Protein AF-A0A836C7B8-F1 (afdb_monomer)

Structure (mmCIF, N/CA/C/O backbone):
data_AF-A0A836C7B8-F1
#
_entry.id   AF-A0A836C7B8-F1
#
loop_
_atom_site.group_PDB
_atom_site.id
_atom_site.type_symbol
_atom_site.label_atom_id
_atom_site.label_alt_id
_atom_site.label_comp_id
_atom_site.label_asym_id
_atom_site.label_entity_id
_atom_site.label_seq_id
_atom_site.pdbx_PDB_ins_code
_atom_site.Cartn_x
_atom_site.Cartn_y
_atom_site.Cartn_z
_atom_site.occupancy
_atom_site.B_iso_or_equiv
_atom_site.auth_seq_id
_atom_site.auth_comp_id
_atom_site.auth_asym_id
_atom_site.auth_atom_id
_atom_site.pdbx_PDB_model_num
ATOM 1 N N . MET A 1 1 ? 0.426 51.098 6.880 1.00 50.34 1 MET A N 1
ATOM 2 C CA . MET A 1 1 ? -0.071 49.926 7.647 1.00 50.34 1 MET A CA 1
ATOM 3 C C . MET A 1 1 ? -0.647 48.808 6.769 1.00 50.34 1 MET A C 1
ATOM 5 O O . MET A 1 1 ? -0.331 47.660 7.043 1.00 50.34 1 MET A O 1
ATOM 9 N N . ARG A 1 2 ? -1.383 49.088 5.678 1.00 49.16 2 ARG A N 1
ATOM 10 C CA . ARG A 1 2 ? -1.970 48.046 4.796 1.00 49.16 2 ARG A CA 1
ATOM 11 C C . ARG A 1 2 ? -0.963 47.113 4.087 1.00 49.16 2 ARG A C 1
ATOM 13 O O . ARG A 1 2 ? -1.259 45.942 3.887 1.00 49.16 2 ARG A O 1
ATOM 20 N N . SER A 1 3 ? 0.251 47.582 3.779 1.00 45.56 3 SER A N 1
ATOM 21 C CA . SER A 1 3 ? 1.282 46.761 3.108 1.00 45.56 3 SER A CA 1
ATOM 22 C C . SER A 1 3 ? 1.855 45.635 3.992 1.00 45.56 3 SER A C 1
ATOM 24 O O . SER A 1 3 ? 2.163 44.560 3.485 1.00 45.56 3 SER A O 1
ATOM 26 N N . ARG A 1 4 ? 1.928 45.824 5.320 1.00 55.38 4 ARG A N 1
ATOM 27 C CA . ARG A 1 4 ? 2.443 44.792 6.242 1.00 55.38 4 ARG A CA 1
ATOM 28 C C . ARG A 1 4 ? 1.447 43.650 6.474 1.00 55.38 4 ARG A C 1
ATOM 30 O O . ARG A 1 4 ? 1.864 42.525 6.716 1.00 55.38 4 ARG A O 1
ATOM 37 N N . GLN A 1 5 ? 0.148 43.923 6.345 1.00 62.19 5 GLN A N 1
ATOM 38 C CA . GLN A 1 5 ? -0.906 42.913 6.494 1.00 62.19 5 GLN A CA 1
ATOM 39 C C . GLN A 1 5 ? -0.988 41.975 5.279 1.00 62.19 5 GLN A C 1
ATOM 41 O O . GLN A 1 5 ? -1.227 40.784 5.447 1.00 62.19 5 GLN A O 1
ATOM 46 N N . CYS A 1 6 ? -0.701 42.473 4.071 1.00 64.88 6 CYS A N 1
ATOM 47 C CA . CYS A 1 6 ? -0.690 41.639 2.862 1.00 64.88 6 CYS A CA 1
ATOM 48 C C . CYS A 1 6 ? 0.510 40.676 2.830 1.00 64.88 6 CYS A C 1
ATOM 50 O O . CYS A 1 6 ? 0.367 39.524 2.431 1.00 64.88 6 CYS A O 1
ATOM 52 N N . LEU A 1 7 ? 1.679 41.123 3.306 1.00 70.44 7 LEU A N 1
ATOM 53 C CA . LEU A 1 7 ? 2.882 40.287 3.393 1.00 70.44 7 LEU A CA 1
ATOM 54 C C . LEU A 1 7 ? 2.733 39.150 4.412 1.00 70.44 7 LEU A C 1
ATOM 56 O O . LEU A 1 7 ? 3.151 38.033 4.128 1.00 70.44 7 LEU A O 1
ATOM 60 N N . ALA A 1 8 ? 2.092 39.401 5.558 1.00 77.38 8 ALA A N 1
ATOM 61 C CA . ALA A 1 8 ? 1.846 38.366 6.563 1.00 77.38 8 ALA A CA 1
ATOM 62 C C . ALA A 1 8 ? 0.868 37.287 6.065 1.00 77.38 8 ALA A C 1
ATOM 64 O O . ALA A 1 8 ? 1.120 36.099 6.251 1.00 77.38 8 ALA A O 1
ATOM 65 N N . ALA A 1 9 ? -0.207 37.682 5.373 1.00 78.44 9 ALA A N 1
ATOM 66 C CA . ALA A 1 9 ? -1.181 36.740 4.822 1.00 78.44 9 ALA A CA 1
ATOM 67 C C . ALA A 1 9 ? -0.577 35.843 3.725 1.00 78.44 9 ALA A C 1
ATOM 69 O O . ALA A 1 9 ? -0.815 34.636 3.716 1.00 78.44 9 ALA A O 1
ATOM 70 N N . ALA A 1 10 ? 0.257 36.408 2.844 1.00 82.75 10 ALA A N 1
ATOM 71 C CA . ALA A 1 10 ? 0.957 35.640 1.815 1.00 82.75 10 ALA A CA 1
ATOM 72 C C . ALA A 1 10 ? 1.964 34.643 2.417 1.00 82.75 10 ALA A C 1
ATOM 74 O O . ALA A 1 10 ? 2.082 33.516 1.940 1.00 82.75 10 ALA A O 1
ATOM 75 N N . TRP A 1 11 ? 2.651 35.029 3.497 1.00 86.62 11 TRP A N 1
ATOM 76 C CA . TRP A 1 11 ? 3.598 34.152 4.187 1.00 86.62 11 TRP A CA 1
ATOM 77 C C . TRP A 1 11 ? 2.895 32.974 4.871 1.00 86.62 11 TRP A C 1
ATOM 79 O O . TRP A 1 11 ? 3.320 31.833 4.714 1.00 86.62 11 TRP A O 1
ATOM 89 N N . VAL A 1 12 ? 1.776 33.226 5.559 1.00 88.31 12 VAL A N 1
ATOM 90 C CA . VAL A 1 12 ? 0.971 32.175 6.204 1.00 88.31 12 VAL A CA 1
ATOM 91 C C . VAL A 1 12 ? 0.393 31.209 5.168 1.00 88.31 12 VAL A C 1
ATOM 93 O O . VAL A 1 12 ? 0.469 30.001 5.369 1.00 88.31 12 VAL A O 1
ATOM 96 N N . ALA A 1 13 ? -0.109 31.711 4.035 1.00 86.12 13 ALA A N 1
ATOM 97 C CA . ALA A 1 13 ? -0.628 30.867 2.959 1.00 86.12 13 ALA A CA 1
ATOM 98 C C . ALA A 1 13 ? 0.461 29.980 2.325 1.00 86.12 13 ALA A C 1
ATOM 100 O O . ALA A 1 13 ? 0.221 28.796 2.095 1.00 86.12 13 ALA A O 1
ATOM 101 N N . CYS A 1 14 ? 1.670 30.511 2.100 1.00 87.19 14 CYS A N 1
ATOM 102 C CA . CYS A 1 14 ? 2.802 29.719 1.604 1.00 87.19 14 CYS A CA 1
ATOM 103 C C . CYS A 1 14 ? 3.253 28.646 2.602 1.00 87.19 14 CYS A C 1
ATOM 105 O O . CYS A 1 14 ? 3.529 27.520 2.193 1.00 87.19 14 CYS A O 1
ATOM 107 N N . VAL A 1 15 ? 3.308 28.962 3.900 1.00 87.06 15 VAL A N 1
ATOM 108 C CA . VAL A 1 15 ? 3.683 27.986 4.936 1.00 87.06 15 VAL A CA 1
ATOM 109 C C . VAL A 1 15 ? 2.622 26.893 5.066 1.00 87.06 15 VAL A C 1
ATOM 111 O O . VAL A 1 15 ? 2.978 25.721 5.113 1.00 87.06 15 VAL A O 1
ATOM 114 N N . LEU A 1 16 ? 1.331 27.237 5.037 1.00 83.25 16 LEU A N 1
ATOM 115 C CA . LEU A 1 16 ? 0.245 26.251 5.049 1.00 83.25 16 LEU A CA 1
ATOM 116 C C . LEU A 1 16 ? 0.257 25.354 3.807 1.00 83.25 16 LEU A C 1
ATOM 118 O O . LEU A 1 16 ? 0.100 24.144 3.938 1.00 83.25 16 LEU A O 1
ATOM 122 N N . ALA A 1 17 ? 0.494 25.914 2.618 1.00 79.06 17 ALA A N 1
ATOM 123 C CA . ALA A 1 17 ? 0.601 25.131 1.388 1.00 79.06 17 ALA A CA 1
ATOM 124 C C . ALA A 1 17 ? 1.816 24.186 1.410 1.00 79.06 17 ALA A C 1
ATOM 126 O O . ALA A 1 17 ? 1.707 23.035 0.987 1.00 79.06 17 ALA A O 1
ATOM 127 N N . LEU A 1 18 ? 2.953 24.639 1.951 1.00 79.31 18 LEU A N 1
ATOM 128 C CA . LEU A 1 18 ? 4.150 23.814 2.117 1.00 79.31 18 LEU A CA 1
ATOM 129 C C . LEU A 1 18 ? 3.933 22.706 3.165 1.00 79.31 18 LEU A C 1
ATOM 131 O O . LEU A 1 18 ? 4.305 21.561 2.924 1.00 79.31 18 LEU A O 1
ATOM 135 N N . CYS A 1 19 ? 3.267 23.006 4.284 1.00 74.25 19 CYS A N 1
ATOM 136 C CA . CYS A 1 19 ? 2.914 22.016 5.304 1.00 74.25 19 CYS A CA 1
ATOM 137 C C . CYS A 1 19 ? 1.888 20.990 4.795 1.00 74.25 19 CYS A C 1
ATOM 139 O O . CYS A 1 19 ? 2.044 19.805 5.083 1.00 74.25 19 CYS A O 1
ATOM 141 N N . LEU A 1 20 ? 0.893 21.387 3.991 1.00 68.69 20 LEU A N 1
ATOM 142 C CA . LEU A 1 20 ? -0.042 20.442 3.360 1.00 68.69 20 LEU A CA 1
ATOM 143 C C . LEU A 1 20 ? 0.658 19.534 2.338 1.00 68.69 20 LEU A C 1
ATOM 145 O O . LEU A 1 20 ? 0.339 18.351 2.259 1.00 68.69 20 LEU A O 1
ATOM 149 N N . ALA A 1 21 ? 1.624 20.061 1.579 1.00 60.91 21 ALA A N 1
ATOM 150 C CA . ALA A 1 21 ? 2.364 19.283 0.585 1.00 60.91 21 ALA A CA 1
ATOM 151 C C . ALA A 1 21 ? 3.311 18.244 1.216 1.00 60.91 21 ALA A C 1
ATOM 153 O O . ALA A 1 21 ? 3.542 17.191 0.625 1.00 60.91 21 ALA A O 1
ATOM 154 N N . ILE A 1 22 ? 3.839 18.516 2.415 1.00 60.03 22 ILE A N 1
ATOM 155 C CA . ILE A 1 22 ? 4.733 17.600 3.147 1.00 60.03 22 ILE A CA 1
ATOM 156 C C . ILE A 1 22 ? 3.936 16.556 3.961 1.00 60.03 22 ILE A C 1
ATOM 158 O O . ILE A 1 22 ? 4.458 15.484 4.258 1.00 60.03 22 ILE A O 1
ATOM 162 N N . SER A 1 23 ? 2.660 16.821 4.267 1.00 45.50 23 SER A N 1
ATOM 163 C CA . SER A 1 23 ? 1.809 15.975 5.125 1.00 45.50 23 SER A CA 1
ATOM 164 C C . SER A 1 23 ? 1.031 14.863 4.405 1.00 45.50 23 SER A C 1
ATOM 166 O O . SER A 1 23 ? 0.156 14.259 5.020 1.00 45.50 23 SER A O 1
ATOM 168 N N . LEU A 1 24 ? 1.292 14.569 3.126 1.00 42.84 24 LEU A N 1
ATOM 169 C CA . LEU A 1 24 ? 0.624 13.445 2.455 1.00 42.84 24 LEU A CA 1
ATOM 170 C C . LEU A 1 24 ? 1.160 12.118 3.029 1.00 42.84 24 LEU A C 1
ATOM 172 O O . LEU A 1 24 ? 2.339 11.815 2.823 1.00 42.84 24 LEU A O 1
ATOM 176 N N . PRO A 1 25 ? 0.346 11.315 3.747 1.00 43.06 25 PRO A N 1
ATOM 177 C CA . PRO A 1 25 ? 0.811 10.046 4.284 1.00 43.06 25 PRO A CA 1
ATOM 178 C C . PRO A 1 25 ? 1.216 9.134 3.125 1.00 43.06 25 PRO A C 1
ATOM 180 O O . PRO A 1 25 ? 0.444 8.909 2.191 1.00 43.06 25 PRO A O 1
ATOM 183 N N . ALA A 1 26 ? 2.433 8.594 3.189 1.00 45.38 26 ALA A N 1
ATOM 184 C CA . ALA A 1 26 ? 2.832 7.497 2.323 1.00 45.38 26 ALA A CA 1
ATOM 185 C C . ALA A 1 26 ? 1.967 6.285 2.686 1.00 45.38 26 ALA A C 1
ATOM 187 O O . ALA A 1 26 ? 2.219 5.598 3.676 1.00 45.38 26 ALA A O 1
ATOM 188 N N . VAL A 1 27 ? 0.903 6.058 1.918 1.00 44.34 27 VAL A N 1
ATOM 189 C CA . VAL A 1 27 ? 0.095 4.849 2.044 1.00 44.34 27 VAL A CA 1
ATOM 190 C C . VAL A 1 27 ? 0.972 3.697 1.564 1.00 44.34 27 VAL A C 1
ATOM 192 O O . VAL A 1 27 ? 1.302 3.616 0.385 1.00 44.34 27 VAL A O 1
ATOM 195 N N . ARG A 1 28 ? 1.409 2.852 2.499 1.00 54.25 28 ARG A N 1
ATOM 196 C CA . ARG A 1 28 ? 2.231 1.670 2.219 1.00 54.25 28 ARG A CA 1
ATOM 197 C C . ARG A 1 28 ? 1.356 0.625 1.515 1.00 54.25 28 ARG A C 1
ATOM 19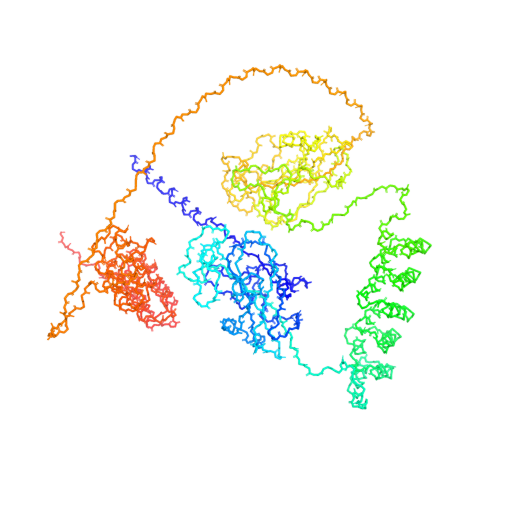9 O O . ARG A 1 28 ? 0.247 0.344 1.981 1.00 54.25 28 ARG A O 1
ATOM 206 N N . ALA A 1 29 ? 1.800 0.084 0.383 1.00 57.75 29 ALA A N 1
ATOM 207 C CA . ALA A 1 29 ? 1.137 -1.056 -0.242 1.00 57.75 29 ALA A CA 1
ATOM 208 C C . ALA A 1 29 ? 1.594 -2.369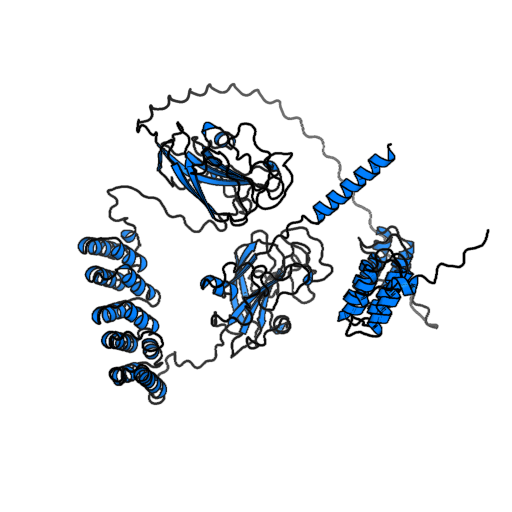 0.390 1.00 57.75 29 ALA A C 1
ATOM 210 O O . ALA A 1 29 ? 2.699 -2.459 0.917 1.00 57.75 29 ALA A O 1
ATOM 211 N N . HIS A 1 30 ? 0.711 -3.370 0.395 1.00 85.00 30 HIS A N 1
ATOM 212 C CA . HIS A 1 30 ? 0.944 -4.594 1.147 1.00 85.00 30 HIS A CA 1
ATOM 213 C C . HIS A 1 30 ? 0.357 -5.812 0.439 1.00 85.00 30 HIS A C 1
ATOM 215 O O . HIS A 1 30 ? -0.830 -5.853 0.104 1.00 85.00 30 HIS A O 1
ATOM 221 N N . GLY A 1 31 ? 1.191 -6.830 0.257 1.00 92.06 31 GLY A N 1
ATOM 222 C CA . GLY A 1 31 ? 0.779 -8.110 -0.295 1.00 92.06 31 GLY A CA 1
ATOM 223 C C . GLY A 1 31 ? 1.917 -9.120 -0.339 1.00 92.06 31 GLY A C 1
ATOM 224 O O . GLY A 1 31 ? 3.092 -8.775 -0.204 1.00 92.06 31 GLY A O 1
ATOM 225 N N . PHE A 1 32 ? 1.571 -10.388 -0.529 1.00 94.19 32 PHE A N 1
ATOM 226 C CA . PHE A 1 32 ? 2.526 -11.486 -0.650 1.00 94.19 32 PHE A CA 1
ATOM 227 C C . PHE A 1 32 ? 1.983 -12.609 -1.537 1.00 94.19 32 PHE A C 1
ATOM 229 O O . PHE A 1 32 ? 0.776 -12.781 -1.716 1.00 94.19 32 PHE A O 1
ATOM 236 N N . LEU A 1 33 ? 2.901 -13.405 -2.080 1.00 96.06 33 LEU A N 1
ATOM 237 C CA . LEU A 1 33 ? 2.569 -14.607 -2.834 1.00 96.06 33 LEU A CA 1
ATOM 238 C C . LEU A 1 33 ? 2.293 -15.754 -1.846 1.00 96.06 33 LEU A C 1
ATOM 240 O O . LEU A 1 33 ? 3.207 -16.275 -1.205 1.00 96.06 33 LEU A O 1
ATOM 244 N N . GLN A 1 34 ? 1.021 -16.119 -1.706 1.00 95.94 34 GLN A N 1
ATOM 245 C CA . GLN A 1 34 ? 0.555 -17.113 -0.742 1.00 95.94 34 GLN A CA 1
ATOM 246 C C . GLN A 1 34 ? 0.770 -18.543 -1.251 1.00 95.94 34 GLN A C 1
ATOM 248 O O . GLN A 1 34 ? 1.227 -19.396 -0.489 1.00 95.94 34 GLN A O 1
ATOM 253 N N . TRP A 1 35 ? 0.475 -18.799 -2.531 1.00 95.75 35 TRP A N 1
ATOM 254 C CA . TRP A 1 35 ? 0.747 -20.081 -3.180 1.00 95.75 35 TRP A CA 1
ATOM 255 C C . TRP A 1 35 ? 1.328 -19.903 -4.592 1.00 95.75 35 TRP A C 1
ATOM 257 O O . TRP A 1 35 ? 0.729 -19.194 -5.400 1.00 95.75 35 TRP A O 1
ATOM 267 N N . PRO A 1 36 ? 2.433 -20.596 -4.926 1.00 95.50 36 PRO A N 1
ATOM 268 C CA . PRO A 1 36 ? 3.257 -21.384 -4.008 1.00 95.50 36 PRO A CA 1
ATOM 269 C C . PRO A 1 36 ? 3.907 -20.503 -2.931 1.00 95.50 36 PRO A C 1
ATOM 271 O O . PRO A 1 36 ? 4.173 -19.328 -3.163 1.00 95.50 36 PRO A O 1
ATOM 274 N N . VAL A 1 37 ? 4.117 -21.063 -1.737 1.00 93.88 37 VAL A N 1
ATOM 275 C CA . VAL A 1 37 ? 4.499 -20.298 -0.535 1.00 93.88 37 VAL A CA 1
ATOM 276 C C . VAL A 1 37 ? 5.787 -19.506 -0.770 1.00 93.88 37 VAL A C 1
ATOM 278 O O . VAL A 1 37 ? 6.858 -20.097 -0.937 1.00 93.88 37 VAL A O 1
ATOM 281 N N . SER A 1 38 ? 5.705 -18.173 -0.742 1.00 95.00 38 SER A N 1
ATOM 282 C CA . SER A 1 38 ? 6.877 -17.302 -0.856 1.00 95.00 38 SER A CA 1
ATOM 283 C C . SER A 1 38 ? 7.796 -17.389 0.360 1.00 95.00 38 SER A C 1
ATOM 285 O O . SER A 1 38 ? 7.388 -17.805 1.440 1.00 95.00 38 SER A O 1
ATOM 287 N N . ARG A 1 39 ? 9.066 -16.997 0.226 1.00 93.19 39 ARG A N 1
ATOM 288 C CA . ARG A 1 39 ? 10.044 -17.065 1.325 1.00 93.19 39 ARG A CA 1
ATOM 289 C C . ARG A 1 39 ? 9.703 -16.126 2.482 1.00 93.19 39 ARG A C 1
ATOM 291 O O . ARG A 1 39 ? 9.880 -16.515 3.627 1.00 93.19 39 ARG A O 1
ATOM 298 N N . ASN A 1 40 ? 9.185 -14.932 2.205 1.00 91.12 40 ASN A N 1
ATOM 299 C CA . ASN A 1 40 ? 8.690 -14.015 3.234 1.00 91.12 40 ASN A CA 1
ATOM 300 C C . ASN A 1 40 ? 7.464 -14.581 3.960 1.00 91.12 40 ASN A C 1
ATOM 302 O O . ASN A 1 40 ? 7.368 -14.441 5.177 1.00 91.12 40 ASN A O 1
ATOM 306 N N . TYR A 1 41 ? 6.575 -15.286 3.252 1.00 94.19 41 TYR A N 1
ATOM 307 C CA . TYR A 1 41 ? 5.455 -15.965 3.895 1.00 94.19 41 TYR A CA 1
ATOM 308 C C . TYR A 1 41 ? 5.905 -17.210 4.673 1.00 94.19 41 TYR A C 1
ATOM 310 O O . TYR A 1 41 ? 5.491 -17.408 5.807 1.00 94.19 41 TYR A O 1
ATOM 318 N N . ALA A 1 42 ? 6.843 -17.994 4.140 1.00 92.94 42 ALA A N 1
ATOM 319 C CA . ALA A 1 42 ? 7.485 -19.094 4.857 1.00 92.94 42 ALA A CA 1
ATOM 320 C C . ALA A 1 42 ? 8.182 -18.631 6.144 1.00 92.94 42 ALA A C 1
ATOM 322 O O . ALA A 1 42 ? 8.057 -19.286 7.173 1.00 92.94 42 ALA A O 1
ATOM 323 N N . ALA A 1 43 ? 8.892 -17.503 6.099 1.00 90.56 43 ALA A N 1
ATOM 324 C CA . ALA A 1 43 ? 9.518 -16.909 7.273 1.00 90.56 43 ALA A CA 1
ATOM 325 C C . ALA A 1 43 ? 8.478 -16.521 8.330 1.00 90.56 43 ALA A C 1
ATOM 327 O O . ALA A 1 43 ? 8.711 -16.726 9.517 1.00 90.56 43 ALA A O 1
ATOM 328 N N . HIS A 1 44 ? 7.315 -16.023 7.906 1.00 91.56 44 HIS A N 1
ATOM 329 C CA . HIS A 1 44 ? 6.193 -15.766 8.806 1.00 91.56 44 HIS A CA 1
ATOM 330 C C . HIS A 1 44 ? 5.618 -17.034 9.424 1.00 91.56 44 HIS A C 1
ATOM 332 O O . HIS A 1 44 ? 5.458 -17.086 10.638 1.00 91.56 44 HIS A O 1
ATOM 338 N N . LEU A 1 45 ? 5.401 -18.081 8.628 1.00 90.00 45 LEU A N 1
ATOM 339 C CA . LEU A 1 45 ? 4.955 -19.381 9.138 1.00 90.00 45 LEU A CA 1
ATOM 340 C C . LEU A 1 45 ? 5.955 -19.996 10.135 1.00 90.00 45 LEU A C 1
ATOM 342 O O . LEU A 1 45 ? 5.553 -20.736 11.027 1.00 90.00 45 LEU A O 1
ATOM 346 N N . ASN A 1 46 ? 7.240 -19.655 10.017 1.00 88.62 46 ASN A N 1
ATOM 347 C CA . ASN A 1 46 ? 8.303 -20.068 10.934 1.00 88.62 46 ASN A CA 1
ATOM 348 C C . ASN A 1 46 ? 8.536 -19.090 12.106 1.00 88.62 46 ASN A C 1
ATOM 350 O O . ASN A 1 46 ? 9.506 -19.259 12.841 1.00 88.62 46 ASN A O 1
ATOM 354 N N . ASN A 1 47 ? 7.698 -18.060 12.284 1.00 88.56 47 ASN A N 1
ATOM 355 C CA . ASN A 1 47 ? 7.875 -16.992 13.282 1.00 88.56 47 ASN A CA 1
ATOM 356 C C . ASN A 1 47 ? 9.220 -16.230 13.192 1.00 88.56 47 ASN A C 1
ATOM 358 O O . ASN A 1 47 ? 9.660 -15.616 14.160 1.00 88.56 47 ASN A O 1
ATOM 362 N N . GLU A 1 48 ? 9.876 -16.224 12.030 1.00 85.62 48 GLU A N 1
ATOM 363 C CA . GLU A 1 48 ? 11.123 -15.481 11.787 1.00 85.62 48 GLU A CA 1
ATOM 364 C C . GLU A 1 48 ? 10.876 -14.066 11.250 1.00 85.62 48 GLU A C 1
ATOM 366 O O . GLU A 1 48 ? 11.760 -13.210 11.310 1.00 85.62 48 GLU A O 1
ATOM 371 N N . TYR A 1 49 ? 9.690 -13.824 10.685 1.00 84.94 49 TYR A N 1
ATOM 372 C CA . TYR A 1 49 ? 9.329 -12.542 10.095 1.00 84.94 49 TYR A CA 1
ATOM 373 C C . TYR A 1 49 ? 7.837 -12.255 10.253 1.00 84.94 49 TYR A C 1
ATOM 375 O O . TYR A 1 49 ? 6.996 -12.947 9.694 1.00 84.94 49 TYR A O 1
ATOM 383 N N . TRP A 1 50 ? 7.477 -11.225 11.016 1.00 84.19 50 TRP A N 1
ATOM 384 C CA . TRP A 1 50 ? 6.071 -10.995 11.345 1.00 84.19 50 TRP A CA 1
ATOM 385 C C . TRP A 1 50 ? 5.288 -10.374 10.173 1.00 84.19 50 TRP A C 1
ATOM 387 O O . TRP A 1 50 ? 4.185 -10.831 9.872 1.00 84.19 50 TRP A O 1
ATOM 397 N N . CYS A 1 51 ? 5.868 -9.400 9.460 1.00 86.62 51 CYS A N 1
ATOM 398 C CA . CYS A 1 51 ? 5.162 -8.665 8.409 1.00 86.62 51 CYS A CA 1
ATOM 399 C C . CYS A 1 51 ? 5.406 -9.228 7.006 1.00 86.62 51 CYS A C 1
ATOM 401 O O . CYS A 1 51 ? 5.924 -8.550 6.127 1.00 86.62 51 CYS A O 1
ATOM 403 N N . HIS A 1 52 ? 5.010 -10.471 6.750 1.00 89.06 52 HIS A N 1
ATOM 404 C CA . HIS A 1 52 ? 5.163 -11.085 5.425 1.00 89.06 52 HIS A CA 1
ATOM 405 C C . HIS A 1 52 ? 4.585 -10.249 4.268 1.00 89.06 52 HIS A C 1
ATOM 407 O O . HIS A 1 52 ? 5.102 -10.339 3.164 1.00 89.06 52 HIS A O 1
ATOM 413 N N . HIS A 1 53 ? 3.582 -9.401 4.491 1.00 88.94 53 HIS A N 1
ATOM 414 C CA . HIS A 1 53 ? 3.031 -8.510 3.466 1.00 88.94 53 HIS A CA 1
ATOM 415 C C . HIS A 1 53 ? 3.780 -7.169 3.306 1.00 88.94 53 HIS A C 1
ATOM 417 O O . HIS A 1 53 ? 3.430 -6.414 2.405 1.00 88.94 53 HIS A O 1
ATOM 423 N N . CYS A 1 54 ? 4.802 -6.879 4.125 1.00 84.75 54 CYS A N 1
ATOM 424 C CA . CYS A 1 54 ? 5.610 -5.648 4.081 1.00 84.75 54 CYS A CA 1
ATOM 425 C C . CYS A 1 54 ? 6.807 -5.710 3.099 1.00 84.75 54 CYS A C 1
ATOM 427 O O . CYS A 1 54 ? 7.786 -4.975 3.253 1.00 84.75 54 CYS A O 1
ATOM 429 N N . GLY A 1 55 ? 6.770 -6.600 2.099 1.00 73.94 55 GLY A N 1
ATOM 430 C CA . GLY A 1 55 ? 7.850 -6.793 1.115 1.00 73.94 55 GLY A CA 1
ATOM 431 C C . GLY A 1 55 ? 7.982 -5.735 0.029 1.00 73.94 55 GLY A C 1
ATOM 432 O O . GLY A 1 55 ? 8.582 -6.006 -1.013 1.00 73.94 55 GLY A O 1
ATOM 433 N N . GLN A 1 56 ? 7.418 -4.551 0.248 1.00 70.38 56 GLN A N 1
ATOM 434 C CA . GLN A 1 56 ? 7.646 -3.392 -0.595 1.00 70.38 56 GLN A CA 1
ATOM 435 C C . GLN A 1 56 ? 9.079 -2.894 -0.465 1.00 70.38 56 GLN A C 1
ATOM 437 O O . GLN A 1 56 ? 9.558 -2.556 0.619 1.00 70.38 56 GLN A O 1
ATOM 442 N N . GLY A 1 57 ? 9.718 -2.716 -1.612 1.00 60.38 57 GLY A N 1
ATOM 443 C CA . GLY A 1 57 ? 10.833 -1.795 -1.735 1.00 60.38 57 GLY A CA 1
ATOM 444 C C . GLY A 1 57 ? 10.553 -0.888 -2.923 1.00 60.38 57 GLY A C 1
ATOM 445 O O . GLY A 1 57 ? 10.167 -1.355 -3.988 1.00 60.38 57 GLY A O 1
ATOM 446 N N . GLY A 1 58 ? 10.705 0.422 -2.744 1.00 55.62 58 GLY A N 1
ATOM 447 C CA . GLY A 1 58 ? 10.662 1.359 -3.870 1.00 55.62 58 GLY A CA 1
ATOM 448 C C . GLY A 1 58 ? 9.845 2.631 -3.711 1.00 55.62 58 GLY A C 1
ATOM 449 O O . GLY A 1 58 ? 9.763 3.407 -4.660 1.00 55.62 58 GLY A O 1
ATOM 450 N N . GLY A 1 59 ? 9.348 2.943 -2.513 1.00 51.59 59 GLY A N 1
ATOM 451 C CA . GLY A 1 59 ? 9.059 4.341 -2.192 1.00 51.59 59 GLY A CA 1
ATOM 452 C C . GLY A 1 59 ? 10.351 5.164 -2.314 1.00 51.59 59 GLY A C 1
ATOM 453 O O . GLY A 1 59 ? 11.343 4.821 -1.678 1.00 51.59 59 GLY A O 1
ATOM 454 N N . GLN A 1 60 ? 10.346 6.226 -3.129 1.00 55.75 60 GLN A N 1
ATOM 455 C CA . GLN A 1 60 ? 11.492 7.115 -3.421 1.00 55.75 60 GLN A CA 1
ATOM 456 C C . GLN A 1 60 ? 12.563 6.576 -4.399 1.00 55.75 60 GLN A C 1
ATOM 458 O O . GLN A 1 60 ? 13.757 6.664 -4.114 1.00 55.75 60 GLN A O 1
ATOM 463 N N . TRP A 1 61 ? 12.173 6.104 -5.591 1.00 62.09 61 TRP A N 1
ATOM 464 C CA . TRP A 1 61 ? 13.097 5.920 -6.735 1.00 62.09 61 TRP A CA 1
ATOM 465 C C . TRP A 1 61 ? 14.165 4.831 -6.578 1.00 62.09 61 TRP A C 1
ATOM 467 O O . TRP A 1 61 ? 15.140 4.798 -7.331 1.00 62.09 61 TRP A O 1
ATOM 477 N N . LYS A 1 62 ? 14.003 3.929 -5.611 1.00 71.38 62 LYS A N 1
ATOM 478 C CA . LYS A 1 62 ? 14.909 2.795 -5.414 1.00 71.38 62 LYS A CA 1
ATOM 479 C C . LYS A 1 62 ? 14.276 1.535 -5.974 1.00 71.38 62 LYS A C 1
ATOM 481 O O . LYS A 1 62 ? 13.130 1.228 -5.675 1.00 71.38 62 LYS A O 1
ATOM 486 N N . GLN A 1 63 ? 15.023 0.783 -6.771 1.00 77.56 63 GLN A N 1
ATOM 487 C CA . GLN A 1 63 ? 14.567 -0.536 -7.181 1.00 77.56 63 GLN A CA 1
ATOM 488 C C . GLN A 1 63 ? 14.703 -1.488 -5.982 1.00 77.56 63 GLN A C 1
ATOM 490 O O . GLN A 1 63 ? 15.794 -1.557 -5.406 1.00 77.56 63 GLN A O 1
ATOM 495 N N . PRO A 1 64 ? 13.646 -2.220 -5.589 1.00 82.56 64 PRO A N 1
ATOM 496 C CA . PRO A 1 64 ? 13.800 -3.301 -4.627 1.00 82.56 64 PRO A CA 1
ATOM 497 C C . PRO A 1 64 ? 14.780 -4.332 -5.181 1.00 82.56 64 PRO A C 1
ATOM 499 O O . PRO A 1 64 ? 14.893 -4.536 -6.390 1.00 82.56 64 PRO A O 1
ATOM 502 N N . GLY A 1 65 ? 15.453 -5.044 -4.297 1.00 85.31 65 GLY A N 1
ATOM 503 C CA . GLY A 1 65 ? 16.176 -6.261 -4.611 1.00 85.31 65 GLY A CA 1
ATOM 504 C C . GLY A 1 65 ? 15.262 -7.294 -5.267 1.00 85.31 65 GLY A C 1
ATOM 505 O O . GLY A 1 65 ? 14.030 -7.196 -5.254 1.00 85.31 65 GLY A O 1
ATOM 506 N N . VAL A 1 66 ? 15.886 -8.317 -5.846 1.00 88.75 66 VAL A N 1
ATOM 507 C CA . VAL A 1 66 ? 15.218 -9.398 -6.596 1.00 88.75 66 VAL A CA 1
ATOM 508 C C . VAL A 1 66 ? 14.110 -10.077 -5.779 1.00 88.75 66 VAL A C 1
ATOM 510 O O . VAL A 1 66 ? 13.132 -10.577 -6.328 1.00 88.75 66 VAL A O 1
ATOM 513 N N . CYS A 1 67 ? 14.262 -10.039 -4.460 1.00 86.88 67 CYS A N 1
ATOM 514 C CA . CYS A 1 67 ? 13.459 -10.737 -3.474 1.00 86.88 67 CYS A CA 1
ATOM 515 C C . CYS A 1 67 ? 12.655 -9.799 -2.551 1.00 86.88 67 CYS A C 1
ATOM 517 O O . CYS A 1 67 ? 12.161 -10.239 -1.517 1.00 86.88 67 CYS A O 1
ATOM 519 N N . GLY A 1 68 ? 12.568 -8.508 -2.891 1.00 82.31 68 GLY A N 1
ATOM 520 C CA . GLY A 1 68 ? 11.859 -7.495 -2.094 1.00 82.31 68 GLY A CA 1
ATOM 521 C C . GLY A 1 68 ? 12.724 -6.786 -1.044 1.00 82.31 68 GLY A C 1
ATOM 522 O O . GLY A 1 68 ? 12.267 -5.830 -0.435 1.00 82.31 68 GLY A O 1
ATOM 523 N N . ASP A 1 69 ? 13.984 -7.199 -0.866 1.00 79.69 69 ASP A N 1
ATOM 524 C CA . ASP A 1 69 ? 14.954 -6.563 0.045 1.00 79.69 69 ASP A CA 1
ATOM 525 C C . ASP A 1 69 ? 15.409 -5.168 -0.458 1.00 79.69 69 ASP A C 1
ATOM 527 O O . ASP A 1 69 ? 15.637 -5.033 -1.655 1.00 79.69 69 ASP A O 1
ATOM 531 N N . PRO A 1 70 ? 15.680 -4.142 0.373 1.00 56.25 70 PRO A N 1
ATOM 532 C CA . PRO A 1 70 ? 15.460 -4.084 1.809 1.00 56.25 70 PRO A CA 1
ATOM 533 C C . PRO A 1 70 ? 13.991 -3.809 2.147 1.00 56.25 70 PRO A C 1
ATOM 535 O O . PRO A 1 70 ? 13.315 -3.022 1.487 1.00 56.25 70 PRO A O 1
ATOM 538 N N . PHE A 1 71 ? 13.548 -4.426 3.238 1.00 65.62 71 PHE A N 1
ATOM 539 C CA . PHE A 1 71 ? 12.217 -4.259 3.809 1.00 65.62 71 PHE A CA 1
ATOM 540 C C . PHE A 1 71 ? 12.101 -2.922 4.531 1.00 65.62 71 PHE A C 1
ATOM 542 O O . PHE A 1 71 ? 13.069 -2.467 5.145 1.00 65.62 71 PHE A O 1
ATOM 549 N N . GLN A 1 72 ? 10.904 -2.333 4.530 1.00 58.03 72 GLN A N 1
ATOM 550 C CA . GLN A 1 72 ? 10.642 -1.063 5.219 1.00 58.03 72 GLN A CA 1
ATOM 551 C C . GLN A 1 72 ? 10.993 -1.084 6.715 1.00 58.03 72 GLN A C 1
ATOM 553 O O . GLN A 1 72 ? 11.348 -0.038 7.251 1.00 58.03 72 GLN A O 1
ATOM 558 N N . ASP A 1 73 ? 10.962 -2.257 7.363 1.00 55.22 73 ASP A N 1
ATOM 559 C CA . ASP A 1 73 ? 11.054 -2.351 8.825 1.00 55.22 73 ASP A CA 1
ATOM 560 C C . ASP A 1 73 ? 12.206 -3.241 9.350 1.00 55.22 73 ASP A C 1
ATOM 562 O O . ASP A 1 73 ? 12.384 -3.346 10.563 1.00 55.22 73 ASP A O 1
ATOM 566 N N . ASN A 1 74 ? 13.010 -3.896 8.491 1.00 59.59 74 ASN A N 1
ATOM 567 C CA . ASN A 1 74 ? 14.161 -4.686 8.963 1.00 59.59 74 ASN A CA 1
ATOM 568 C C . ASN A 1 74 ? 15.245 -4.923 7.884 1.00 59.59 74 ASN A C 1
ATOM 570 O O . ASN A 1 74 ? 15.110 -5.845 7.077 1.00 59.59 74 ASN A O 1
ATOM 574 N N . PRO A 1 75 ? 16.365 -4.175 7.893 1.00 62.84 75 PRO A N 1
ATOM 575 C CA . PRO A 1 75 ? 17.454 -4.373 6.934 1.00 62.84 75 PRO A CA 1
ATOM 576 C C . PRO A 1 75 ? 18.266 -5.664 7.163 1.00 62.84 75 PRO A C 1
ATOM 578 O O . PRO A 1 75 ? 19.105 -6.000 6.330 1.00 62.84 75 PRO A O 1
ATOM 581 N N . ALA A 1 76 ? 18.060 -6.387 8.273 1.00 68.94 76 ALA A N 1
ATOM 582 C CA . ALA A 1 76 ? 18.866 -7.557 8.632 1.00 68.94 76 ALA A CA 1
ATOM 583 C C . ALA A 1 76 ? 18.398 -8.872 7.982 1.00 68.94 76 ALA A C 1
ATOM 585 O O . ALA A 1 76 ? 19.145 -9.854 7.971 1.00 68.94 76 ALA A O 1
ATOM 586 N N . ILE A 1 77 ? 17.174 -8.932 7.449 1.00 74.12 77 ILE A N 1
ATOM 587 C CA . ILE A 1 77 ? 16.683 -10.120 6.743 1.00 74.12 77 ILE A CA 1
ATOM 588 C C . ILE A 1 77 ? 16.951 -9.927 5.254 1.00 74.12 77 ILE A C 1
ATOM 590 O O . ILE A 1 77 ? 16.391 -9.029 4.642 1.00 74.12 77 ILE A O 1
ATOM 594 N N . ASN A 1 78 ? 17.819 -10.778 4.697 1.00 83.75 78 ASN A N 1
ATOM 595 C CA . ASN A 1 78 ? 18.054 -10.875 3.261 1.00 83.75 78 ASN A CA 1
ATOM 596 C C . ASN A 1 78 ? 17.419 -12.156 2.733 1.00 83.75 78 ASN A C 1
ATOM 598 O O . ASN A 1 78 ? 17.845 -13.283 3.000 1.00 83.75 78 ASN A O 1
ATOM 602 N N . PHE A 1 79 ? 16.375 -11.960 1.965 1.00 86.31 79 PHE A N 1
ATOM 603 C CA . PHE A 1 79 ? 15.521 -13.010 1.469 1.00 86.31 79 PHE A CA 1
ATOM 604 C C . PHE A 1 79 ? 16.137 -13.721 0.248 1.00 86.31 79 PHE A C 1
ATOM 606 O O . PHE A 1 79 ? 15.975 -14.932 0.057 1.00 86.31 79 PHE A O 1
ATOM 613 N N . THR A 1 80 ? 16.999 -13.024 -0.486 1.00 84.06 80 THR A N 1
ATOM 614 C CA . THR A 1 80 ? 17.820 -13.611 -1.556 1.00 84.06 80 THR A CA 1
ATOM 615 C C . THR A 1 80 ? 18.657 -14.795 -1.052 1.00 84.06 80 THR A C 1
ATOM 617 O O . THR A 1 80 ? 18.722 -15.831 -1.724 1.00 84.06 80 THR A O 1
ATOM 620 N N . THR A 1 81 ? 19.229 -14.696 0.153 1.00 83.25 81 THR A N 1
ATOM 621 C CA . THR A 1 81 ? 20.103 -15.735 0.728 1.00 83.25 81 THR A CA 1
ATOM 622 C C . THR A 1 81 ? 19.370 -16.746 1.609 1.00 83.25 81 THR A C 1
ATOM 624 O O . THR A 1 81 ? 19.760 -17.917 1.630 1.00 83.25 81 THR A O 1
ATOM 627 N N . ARG A 1 82 ? 18.289 -16.355 2.301 1.00 86.56 82 ARG A N 1
ATOM 628 C CA . ARG A 1 82 ? 17.508 -17.290 3.129 1.00 86.56 82 ARG A CA 1
ATOM 629 C C . ARG A 1 82 ? 16.791 -18.339 2.285 1.00 86.56 82 ARG A C 1
ATOM 631 O O . ARG A 1 82 ? 16.216 -18.042 1.240 1.00 86.56 82 ARG A O 1
ATOM 638 N N . PHE A 1 83 ? 16.796 -19.581 2.762 1.00 85.25 83 PHE A N 1
ATOM 639 C CA . PHE A 1 83 ? 16.193 -20.716 2.075 1.00 85.25 83 PHE A CA 1
ATOM 640 C C . PHE A 1 83 ? 15.398 -21.578 3.036 1.00 85.25 83 PHE A C 1
ATOM 642 O O . PHE A 1 83 ? 15.906 -22.007 4.064 1.00 85.25 83 PHE A O 1
ATOM 649 N N . TYR A 1 84 ? 14.163 -21.868 2.642 1.00 88.56 84 TYR A N 1
ATOM 650 C CA . TYR A 1 84 ? 13.214 -22.633 3.438 1.00 88.56 84 TYR A CA 1
ATOM 651 C C . TYR A 1 84 ? 12.826 -23.954 2.756 1.00 88.56 84 TYR A C 1
ATOM 653 O O . TYR A 1 84 ? 11.715 -24.445 2.939 1.00 88.56 84 TYR A O 1
ATOM 661 N N . GLY A 1 85 ? 13.717 -24.502 1.925 1.00 89.69 85 GLY A N 1
ATOM 662 C CA . GLY A 1 85 ? 13.423 -25.665 1.088 1.00 89.69 85 GLY A CA 1
ATOM 663 C C . GLY A 1 85 ? 12.709 -25.313 -0.222 1.00 89.69 85 GLY A C 1
ATOM 664 O O . GLY A 1 85 ? 12.337 -24.161 -0.478 1.00 89.69 85 GL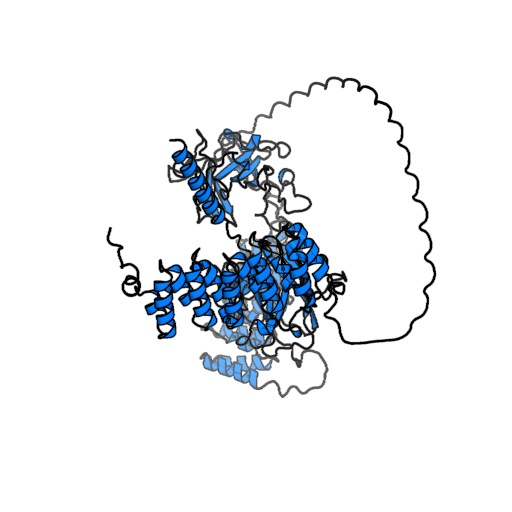Y A O 1
ATOM 665 N N . TYR A 1 86 ? 12.537 -26.330 -1.066 1.00 90.06 86 TYR A N 1
ATOM 666 C CA . TYR A 1 86 ? 11.671 -26.255 -2.239 1.00 90.06 86 TYR A CA 1
ATOM 667 C C . TYR A 1 86 ? 10.207 -26.290 -1.797 1.00 90.06 86 TYR A C 1
ATOM 669 O O . TYR A 1 86 ? 9.848 -27.027 -0.880 1.00 90.06 86 TYR A O 1
ATOM 677 N N . ARG A 1 87 ? 9.366 -25.456 -2.414 1.00 90.00 87 ARG A N 1
ATOM 678 C CA . ARG A 1 87 ? 7.953 -25.296 -2.025 1.00 90.00 87 ARG A CA 1
ATOM 679 C C . ARG A 1 87 ? 6.970 -25.920 -3.008 1.00 90.00 87 ARG A C 1
ATOM 681 O O . ARG A 1 87 ? 5.817 -26.119 -2.645 1.00 90.00 87 ARG A O 1
ATOM 688 N N . ALA A 1 88 ? 7.422 -26.235 -4.217 1.00 89.38 88 ALA A N 1
ATOM 689 C CA . ALA A 1 88 ? 6.652 -26.965 -5.212 1.00 89.38 88 ALA A CA 1
ATOM 690 C C . ALA A 1 88 ? 7.585 -27.674 -6.206 1.00 89.38 88 ALA A C 1
ATOM 692 O O . ALA A 1 88 ? 8.706 -27.214 -6.447 1.00 89.38 88 ALA A O 1
ATOM 693 N N . ASN A 1 89 ? 7.079 -28.754 -6.799 1.00 90.44 89 ASN A N 1
ATOM 694 C CA . ASN A 1 89 ? 7.689 -29.456 -7.925 1.00 90.44 89 ASN A CA 1
ATOM 695 C C . ASN A 1 89 ? 6.778 -29.221 -9.125 1.00 90.44 89 ASN A C 1
ATOM 697 O O . ASN A 1 89 ? 5.604 -29.588 -9.073 1.00 90.44 89 ASN A O 1
ATOM 701 N N . LEU A 1 90 ? 7.295 -28.570 -10.162 1.00 92.31 90 LEU A N 1
ATOM 702 C CA . LEU A 1 90 ? 6.520 -28.209 -11.345 1.00 92.31 90 LEU A CA 1
ATOM 703 C C . LEU A 1 90 ? 7.257 -28.662 -12.603 1.00 92.31 90 LEU A C 1
ATOM 705 O O . LEU A 1 90 ? 8.484 -28.750 -12.612 1.00 92.31 90 LEU A O 1
ATOM 709 N N . THR A 1 91 ? 6.500 -28.933 -13.660 1.00 92.62 91 THR A N 1
ATOM 710 C CA . THR A 1 91 ? 7.045 -29.271 -14.982 1.00 92.62 91 THR A CA 1
ATOM 711 C C . THR A 1 91 ? 7.040 -28.028 -15.868 1.00 92.62 91 THR A C 1
ATOM 713 O O . THR A 1 91 ? 6.125 -27.209 -15.783 1.00 92.62 91 THR A O 1
ATOM 716 N N . GLU A 1 92 ? 8.043 -27.859 -16.727 1.00 93.00 92 GLU A N 1
ATOM 717 C CA . GLU A 1 92 ? 8.010 -26.796 -17.738 1.00 93.00 92 GLU A CA 1
ATOM 718 C C . GLU A 1 92 ? 6.725 -26.871 -18.582 1.00 93.00 92 GLU A C 1
ATOM 720 O O . GLU A 1 92 ? 6.172 -27.946 -18.816 1.00 93.00 92 GLU A O 1
ATOM 725 N N . GLY A 1 93 ? 6.185 -25.720 -18.987 1.00 95.00 93 GLY A N 1
ATOM 726 C CA . GLY A 1 93 ? 4.899 -25.665 -19.691 1.00 95.00 93 GLY A CA 1
ATOM 727 C C . GLY A 1 93 ? 3.650 -25.966 -18.843 1.00 95.00 93 GLY A C 1
ATOM 728 O O . GLY A 1 93 ? 2.542 -25.771 -19.344 1.00 95.00 93 GLY A O 1
ATOM 729 N N . GLN A 1 94 ? 3.781 -26.404 -17.583 1.00 97.00 94 GLN A N 1
ATOM 730 C CA . GLN A 1 94 ? 2.639 -26.710 -16.715 1.00 97.00 94 GLN A CA 1
ATOM 731 C C . GLN A 1 94 ? 1.782 -25.467 -16.443 1.00 97.00 94 GLN A C 1
ATOM 733 O O . GLN A 1 94 ? 2.293 -24.369 -16.218 1.00 97.00 94 GLN A O 1
ATOM 738 N N . GLU A 1 95 ? 0.465 -25.663 -16.396 1.00 98.06 95 GLU A N 1
ATOM 739 C CA . GLU A 1 95 ? -0.481 -24.679 -15.874 1.00 98.06 95 GLU A CA 1
ATOM 740 C C . GLU A 1 95 ? -0.683 -24.872 -14.364 1.00 98.06 95 GLU A C 1
ATOM 742 O O . GLU A 1 95 ? -0.886 -25.994 -13.897 1.00 98.06 95 GLU A O 1
ATOM 747 N N . LEU A 1 96 ? -0.628 -23.787 -13.592 1.00 96.12 96 LEU A N 1
ATOM 748 C CA . LEU A 1 96 ? -0.793 -23.788 -12.139 1.00 96.12 96 LEU A CA 1
ATOM 749 C C . LEU A 1 96 ? -1.647 -22.607 -11.661 1.00 96.12 96 LEU A C 1
ATOM 751 O O . LEU A 1 96 ? -1.619 -21.535 -12.264 1.00 96.12 96 LEU A O 1
ATOM 755 N N . ASP A 1 97 ? -2.376 -22.795 -10.562 1.00 97.62 97 ASP A N 1
ATOM 756 C CA . ASP A 1 97 ? -3.246 -21.773 -9.965 1.00 97.62 97 ASP A CA 1
ATOM 757 C C . ASP A 1 97 ? -2.521 -20.993 -8.873 1.00 97.62 97 ASP A C 1
ATOM 759 O O . ASP A 1 97 ? -2.432 -21.446 -7.747 1.00 97.62 97 ASP A O 1
ATOM 763 N N . VAL A 1 98 ? -2.015 -19.805 -9.178 1.00 97.62 98 VAL A N 1
ATOM 764 C CA . VAL A 1 98 ? -1.254 -18.973 -8.242 1.00 97.62 98 VAL A CA 1
ATOM 765 C C . VAL A 1 98 ? -2.176 -18.119 -7.382 1.00 97.62 98 VAL A C 1
ATOM 767 O O . VAL A 1 98 ? -3.039 -17.421 -7.919 1.00 97.62 98 VAL A O 1
ATOM 770 N N . THR A 1 99 ? -1.957 -18.140 -6.063 1.00 97.81 99 THR A N 1
ATOM 771 C CA . THR A 1 99 ? -2.719 -17.357 -5.079 1.00 97.81 99 THR A CA 1
ATOM 772 C C . THR A 1 99 ? -1.855 -16.254 -4.483 1.00 97.81 99 THR A C 1
ATOM 774 O O . THR A 1 99 ? -0.802 -16.509 -3.896 1.00 97.81 99 THR A O 1
ATOM 777 N N . ILE A 1 100 ? -2.325 -15.018 -4.602 1.00 97.38 100 ILE A N 1
ATOM 778 C CA . ILE A 1 100 ? -1.694 -13.806 -4.075 1.00 97.38 100 ILE A CA 1
ATOM 779 C C . ILE A 1 100 ? -2.650 -13.177 -3.065 1.00 97.38 100 ILE A C 1
ATOM 781 O O . ILE A 1 100 ? -3.840 -13.052 -3.344 1.00 97.38 100 ILE A O 1
ATOM 785 N N . TYR A 1 101 ? -2.127 -12.768 -1.914 1.00 95.62 101 TYR A N 1
ATOM 786 C CA . TYR A 1 101 ? -2.878 -12.041 -0.897 1.00 95.62 101 TYR A CA 1
ATOM 787 C C . TYR A 1 101 ? -2.450 -10.572 -0.884 1.00 95.62 101 TYR A C 1
ATOM 789 O O . TYR A 1 101 ? -1.257 -10.268 -0.900 1.00 95.62 101 TYR A O 1
ATOM 797 N N . ILE A 1 102 ? -3.419 -9.667 -0.831 1.00 93.62 102 ILE A N 1
ATOM 798 C CA . ILE A 1 102 ? -3.263 -8.216 -0.900 1.00 93.62 102 ILE A CA 1
ATOM 799 C C . ILE A 1 102 ? -4.026 -7.623 0.281 1.00 93.62 102 ILE A C 1
ATOM 801 O O . ILE A 1 102 ? -5.254 -7.582 0.279 1.00 93.62 102 ILE A O 1
ATOM 805 N N . SER A 1 103 ? -3.305 -7.159 1.302 1.00 89.75 103 SER A N 1
ATOM 806 C CA . SER A 1 103 ? -3.923 -6.473 2.447 1.00 89.75 103 SER A CA 1
ATOM 807 C C . SER A 1 103 ? -4.263 -5.019 2.144 1.00 89.75 103 SER A C 1
ATOM 809 O O . SER A 1 103 ? -5.140 -4.451 2.786 1.00 89.75 103 SER A O 1
ATOM 811 N N . THR A 1 104 ? -3.585 -4.392 1.182 1.00 87.19 104 THR A N 1
ATOM 812 C CA . THR A 1 104 ? -3.918 -3.036 0.735 1.00 87.19 104 THR A CA 1
ATOM 813 C C . THR A 1 104 ? -3.803 -2.977 -0.774 1.00 87.19 104 THR A C 1
ATOM 815 O O . THR A 1 104 ? -2.712 -3.140 -1.313 1.00 87.19 104 THR A O 1
ATOM 818 N N . ASN A 1 105 ? -4.921 -2.764 -1.462 1.00 89.88 105 ASN A N 1
ATOM 819 C CA . ASN A 1 105 ? -4.972 -2.802 -2.915 1.00 89.88 105 ASN A CA 1
ATOM 820 C C . ASN A 1 105 ? -4.732 -1.410 -3.511 1.00 89.88 105 ASN A C 1
ATOM 822 O O . ASN A 1 105 ? -5.557 -0.509 -3.394 1.00 89.88 105 ASN A O 1
ATOM 826 N N . HIS A 1 106 ? -3.588 -1.254 -4.173 1.00 88.69 106 HIS A N 1
ATOM 827 C CA . HIS A 1 106 ? -3.175 -0.013 -4.841 1.00 88.69 106 HIS A CA 1
ATOM 828 C C . HIS A 1 106 ? -3.441 -0.024 -6.349 1.00 88.69 1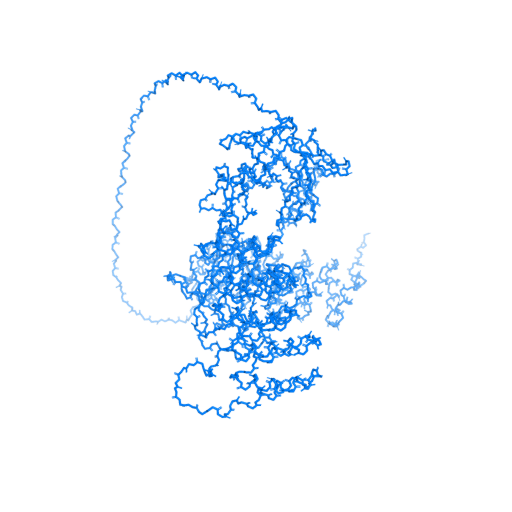06 HIS A C 1
ATOM 830 O O . HIS A 1 106 ? -2.968 0.841 -7.095 1.00 88.69 106 HIS A O 1
ATOM 836 N N . GLY A 1 107 ? -4.195 -1.018 -6.816 1.00 92.38 107 GLY A N 1
ATOM 837 C CA . GLY A 1 107 ? -4.419 -1.265 -8.225 1.00 92.38 107 GLY A CA 1
ATOM 838 C C . GLY A 1 107 ? -3.122 -1.619 -8.943 1.00 92.38 107 GLY A C 1
ATOM 839 O O . GLY A 1 107 ? -2.212 -2.240 -8.394 1.00 92.38 107 GLY A O 1
ATOM 840 N N . GLY A 1 108 ? -3.029 -1.195 -10.196 1.00 93.31 108 GLY A N 1
ATOM 841 C CA . GLY A 1 108 ? -1.861 -1.445 -11.028 1.00 93.31 108 GLY A CA 1
ATOM 842 C C . GLY A 1 108 ? -1.806 -2.860 -11.582 1.00 93.31 108 GLY A C 1
ATOM 843 O O . GLY A 1 108 ? -2.848 -3.480 -11.805 1.00 93.31 108 GLY A O 1
ATOM 844 N N . ARG A 1 109 ? -0.598 -3.338 -11.892 1.00 94.19 109 ARG A N 1
ATOM 845 C CA . ARG A 1 109 ? -0.401 -4.574 -12.662 1.00 94.19 109 ARG A CA 1
ATOM 846 C C . ARG A 1 109 ? 0.627 -5.493 -12.032 1.00 94.19 109 ARG A C 1
ATOM 848 O O . ARG A 1 109 ? 1.637 -5.035 -11.502 1.00 94.19 109 ARG A O 1
ATOM 855 N N . MET A 1 110 ? 0.401 -6.791 -12.157 1.00 95.88 110 MET A N 1
ATOM 856 C CA . MET A 1 110 ? 1.302 -7.827 -11.670 1.00 95.88 110 MET A CA 1
ATOM 857 C C . MET A 1 110 ? 1.630 -8.861 -12.742 1.00 95.88 110 MET A C 1
ATOM 859 O O . MET A 1 110 ? 0.841 -9.097 -13.656 1.00 95.88 110 MET A O 1
ATOM 863 N N . SER A 1 111 ? 2.796 -9.486 -12.607 1.00 96.62 111 SER A N 1
ATOM 864 C CA . SER A 1 111 ? 3.267 -10.595 -13.441 1.00 96.62 111 SER A CA 1
ATOM 865 C C . SER A 1 111 ? 3.951 -11.656 -12.588 1.00 96.62 111 SER A C 1
ATOM 867 O O . SER A 1 111 ? 4.468 -11.357 -11.508 1.00 96.62 111 SER A O 1
ATOM 869 N N . LEU A 1 112 ? 4.034 -12.872 -13.120 1.00 97.81 112 LEU A N 1
ATOM 870 C CA . LEU A 1 112 ? 4.846 -13.945 -12.561 1.00 97.81 112 LEU A CA 1
ATOM 871 C C . LEU A 1 112 ? 6.010 -14.272 -13.490 1.00 97.81 112 LEU A C 1
ATOM 873 O O . LEU A 1 112 ? 5.868 -14.277 -14.713 1.00 97.81 112 LEU A O 1
ATOM 877 N N . ARG A 1 113 ? 7.168 -14.552 -12.900 1.00 97.56 113 ARG A N 1
ATOM 878 C CA . ARG A 1 113 ? 8.430 -14.746 -13.620 1.00 97.56 113 ARG A CA 1
ATOM 879 C C . ARG A 1 113 ? 9.225 -15.870 -12.990 1.00 97.56 113 ARG A C 1
ATOM 881 O O . ARG A 1 113 ? 9.116 -16.074 -11.791 1.00 97.56 113 ARG A O 1
ATOM 888 N N . VAL A 1 114 ? 10.063 -16.561 -13.745 1.00 97.19 114 VAL A N 1
ATOM 889 C CA . VAL A 1 114 ? 10.914 -17.640 -13.236 1.00 97.19 114 VAL A CA 1
ATOM 890 C C . VAL A 1 114 ? 12.356 -17.432 -13.679 1.00 97.19 114 VAL A C 1
ATOM 892 O O . VAL A 1 114 ? 12.619 -17.202 -14.848 1.00 97.19 114 VAL A O 1
ATOM 895 N N . CYS A 1 115 ? 13.305 -17.499 -12.752 1.00 96.94 115 CYS A N 1
ATOM 896 C CA . CYS A 1 115 ? 14.726 -17.474 -13.066 1.00 96.94 115 CYS A CA 1
ATOM 897 C C . CYS A 1 115 ? 15.300 -18.890 -12.896 1.00 96.94 115 CYS A C 1
ATOM 899 O O . CYS A 1 115 ? 15.226 -19.423 -11.782 1.00 96.94 115 CYS A O 1
ATOM 901 N N . PRO A 1 116 ? 15.870 -19.495 -13.957 1.00 96.00 116 PRO A N 1
ATOM 902 C CA . PRO A 1 116 ? 16.455 -20.834 -13.887 1.00 96.00 116 PRO A CA 1
ATOM 903 C C . PRO A 1 116 ? 17.873 -20.858 -13.301 1.00 96.00 116 PRO A C 1
ATOM 905 O O . PRO A 1 116 ? 18.437 -21.933 -13.124 1.00 96.00 116 PRO A O 1
ATOM 908 N N . LEU A 1 117 ? 18.468 -19.693 -13.018 1.00 92.62 117 LEU A N 1
ATOM 909 C CA . LEU A 1 117 ? 19.793 -19.618 -12.406 1.00 92.62 117 LEU A CA 1
ATOM 910 C C . LEU A 1 117 ? 19.760 -20.108 -10.958 1.00 92.62 117 LEU A C 1
ATOM 912 O O . LEU A 1 117 ? 18.765 -19.940 -10.247 1.00 92.62 117 LEU A O 1
ATOM 916 N N . ALA A 1 118 ? 20.899 -20.631 -10.504 1.00 85.50 118 ALA A N 1
ATOM 917 C CA . ALA A 1 118 ? 21.085 -21.015 -9.116 1.00 85.50 118 ALA A CA 1
ATOM 918 C C . ALA A 1 118 ? 20.783 -19.836 -8.177 1.00 85.50 118 ALA A C 1
ATOM 920 O O . ALA A 1 118 ? 21.012 -18.669 -8.498 1.00 85.50 118 ALA A O 1
ATOM 921 N N . ARG A 1 119 ? 20.313 -20.141 -6.965 1.00 82.69 119 ARG A N 1
ATOM 922 C CA . ARG A 1 119 ? 19.846 -19.147 -5.981 1.00 82.69 119 ARG A CA 1
ATOM 923 C C . ARG A 1 119 ? 20.809 -17.978 -5.745 1.00 82.69 119 ARG A C 1
ATOM 925 O O . ARG A 1 119 ? 20.353 -16.853 -5.593 1.00 82.69 119 ARG A O 1
ATOM 932 N N . GLY A 1 120 ? 22.115 -18.240 -5.702 1.00 82.88 120 GLY A N 1
ATOM 933 C CA . GLY A 1 120 ? 23.143 -17.211 -5.494 1.00 82.88 120 GLY A CA 1
ATOM 934 C C . GLY A 1 120 ? 23.428 -16.330 -6.717 1.00 82.88 120 GLY A C 1
ATOM 935 O O . GLY A 1 120 ? 24.206 -15.392 -6.614 1.00 82.88 120 GLY A O 1
ATOM 936 N N . GLN A 1 121 ? 22.820 -16.635 -7.864 1.00 90.06 121 GLN A N 1
ATOM 937 C CA . GLN A 1 121 ? 23.056 -15.996 -9.162 1.00 90.06 121 GLN A CA 1
ATOM 938 C C . GLN A 1 121 ? 21.802 -15.302 -9.719 1.00 90.06 121 GLN A C 1
ATOM 940 O O . GLN A 1 121 ? 21.829 -14.770 -10.830 1.00 90.06 121 GLN A O 1
ATOM 945 N N . ILE A 1 122 ? 20.689 -15.303 -8.978 1.00 93.44 122 ILE A N 1
ATOM 946 C CA . ILE A 1 122 ? 19.451 -14.663 -9.428 1.00 93.44 122 ILE A CA 1
ATOM 947 C C . ILE A 1 122 ? 19.629 -13.144 -9.542 1.00 93.44 122 ILE A C 1
ATOM 949 O O . ILE A 1 122 ? 20.266 -12.501 -8.709 1.00 93.44 122 ILE A O 1
ATOM 953 N N . SER A 1 123 ? 19.042 -12.557 -10.581 1.00 93.88 123 SER A N 1
ATOM 954 C CA . SER A 1 123 ? 19.131 -11.126 -10.874 1.00 93.88 123 SER A CA 1
ATOM 955 C C . SER A 1 123 ? 17.842 -10.628 -11.521 1.00 93.88 123 SER A C 1
ATOM 957 O O . SER A 1 123 ? 17.107 -11.405 -12.132 1.00 93.88 123 SER A O 1
ATOM 959 N N . HIS A 1 124 ? 17.579 -9.320 -11.447 1.00 91.75 124 HIS A N 1
ATOM 960 C CA . HIS A 1 124 ? 16.459 -8.704 -12.173 1.00 91.75 124 HIS A CA 1
ATOM 961 C C . HIS A 1 124 ? 16.541 -8.957 -13.678 1.00 91.75 124 HIS A C 1
ATOM 963 O O . HIS A 1 124 ? 15.521 -9.219 -14.307 1.00 91.75 124 HIS A O 1
ATOM 969 N N . ALA A 1 125 ? 17.756 -8.950 -14.236 1.00 94.81 125 ALA A N 1
ATOM 970 C CA . ALA A 1 125 ? 17.989 -9.242 -15.645 1.00 94.81 125 ALA A CA 1
ATOM 971 C C . ALA A 1 125 ? 17.505 -10.649 -16.018 1.00 94.81 125 ALA A C 1
ATOM 973 O O . ALA A 1 125 ? 16.827 -10.799 -17.026 1.00 94.81 125 ALA A O 1
ATOM 974 N N . CYS A 1 126 ? 17.772 -11.656 -15.177 1.00 96.75 126 CYS A N 1
ATOM 975 C CA . CYS A 1 126 ? 17.275 -13.013 -15.393 1.00 96.75 126 CYS A CA 1
ATOM 976 C C . CYS A 1 126 ? 15.743 -13.047 -15.470 1.00 96.75 126 CYS A C 1
ATOM 978 O O . CYS A 1 126 ? 15.183 -13.593 -16.415 1.00 96.75 126 CYS A O 1
ATOM 980 N N . PHE A 1 127 ? 15.058 -12.425 -14.509 1.00 96.38 127 PHE A N 1
ATOM 981 C CA . PHE A 1 127 ? 13.596 -12.395 -14.489 1.00 96.38 127 PHE A CA 1
ATOM 982 C C . PHE A 1 127 ? 12.996 -11.595 -15.647 1.00 96.38 127 PHE A C 1
ATOM 984 O O . PHE A 1 127 ? 11.916 -11.941 -16.108 1.00 96.38 127 PHE A O 1
ATOM 991 N N . ALA A 1 128 ? 13.674 -10.553 -16.131 1.00 93.31 128 ALA A N 1
ATOM 992 C CA . ALA A 1 128 ? 13.195 -9.700 -17.219 1.00 93.31 128 ALA A CA 1
ATOM 993 C C . ALA A 1 128 ? 13.273 -10.355 -18.611 1.00 93.31 128 ALA A C 1
ATOM 995 O O . ALA A 1 128 ? 12.666 -9.844 -19.551 1.00 93.31 128 ALA A O 1
ATOM 996 N N . LEU A 1 129 ? 13.987 -11.476 -18.761 1.00 95.00 129 LEU A N 1
ATOM 997 C CA . LEU A 1 129 ? 14.079 -12.179 -20.040 1.00 95.00 129 LEU A CA 1
ATOM 998 C C . LEU A 1 129 ? 12.686 -12.653 -20.508 1.00 95.00 129 LEU A C 1
ATOM 1000 O O . LEU A 1 129 ? 11.965 -13.269 -19.719 1.00 95.00 129 LEU A O 1
ATOM 1004 N N . PRO A 1 130 ? 12.289 -12.428 -21.777 1.00 94.50 130 PRO A N 1
ATOM 1005 C CA . PRO A 1 130 ? 10.962 -12.808 -22.267 1.00 94.50 130 PRO A CA 1
ATOM 1006 C C . PRO A 1 130 ? 10.618 -14.294 -22.091 1.00 94.50 130 PRO A C 1
ATOM 1008 O O . PRO A 1 130 ? 9.478 -14.620 -21.765 1.00 94.50 130 PRO A O 1
ATOM 1011 N N . GLN A 1 131 ? 11.597 -15.192 -22.253 1.00 95.88 131 GLN A N 1
ATOM 1012 C CA . GLN A 1 131 ? 11.430 -16.638 -22.057 1.00 95.88 131 GLN A CA 1
ATOM 1013 C C . GLN A 1 131 ? 11.198 -17.042 -20.595 1.00 95.88 131 GLN A C 1
ATOM 1015 O O . GLN A 1 131 ? 10.781 -18.159 -20.332 1.00 95.88 131 GLN A O 1
ATOM 1020 N N . ASN A 1 132 ? 11.440 -16.137 -19.648 1.00 97.38 132 ASN A N 1
ATOM 1021 C CA . ASN A 1 132 ? 11.310 -16.374 -18.214 1.00 97.38 132 ASN A CA 1
ATOM 1022 C C . ASN A 1 132 ? 9.985 -15.834 -17.645 1.00 97.38 132 ASN A C 1
ATOM 1024 O O . ASN A 1 132 ? 9.740 -15.921 -16.443 1.00 97.38 132 ASN A O 1
ATOM 1028 N N . GLN A 1 133 ? 9.113 -15.271 -18.484 1.00 97.00 133 GLN A N 1
ATOM 1029 C CA . GLN A 1 133 ? 7.826 -14.714 -18.066 1.00 97.00 133 GLN A CA 1
ATOM 1030 C C . GLN A 1 133 ? 6.707 -15.756 -18.178 1.00 97.00 133 GLN A C 1
ATOM 1032 O O . GLN A 1 133 ? 6.527 -16.372 -19.231 1.00 97.00 133 GLN A O 1
ATOM 1037 N N . LEU A 1 134 ? 5.907 -15.918 -17.123 1.00 97.88 134 LEU A N 1
ATOM 1038 C CA . LEU A 1 134 ? 4.725 -16.779 -17.163 1.00 97.88 134 LEU A CA 1
ATOM 1039 C C . LEU A 1 134 ? 3.594 -16.099 -17.944 1.00 97.88 134 LEU A C 1
ATOM 1041 O O . LEU A 1 134 ? 3.490 -14.873 -18.006 1.00 97.88 134 LEU A O 1
ATOM 1045 N N . ARG A 1 135 ? 2.709 -16.913 -18.522 1.00 97.31 135 ARG A N 1
ATOM 1046 C CA . ARG A 1 135 ? 1.560 -16.446 -19.313 1.00 97.31 135 ARG A CA 1
ATOM 1047 C C . ARG A 1 135 ? 0.265 -16.783 -18.594 1.00 97.31 135 ARG A C 1
ATOM 1049 O O . ARG A 1 135 ? 0.106 -17.905 -18.123 1.00 97.31 135 ARG A O 1
ATOM 1056 N N . ARG A 1 136 ? -0.676 -15.845 -18.527 1.00 97.31 136 ARG A N 1
ATOM 1057 C CA . ARG A 1 136 ? -2.002 -16.104 -17.953 1.00 97.31 136 ARG A CA 1
ATOM 1058 C C . ARG A 1 136 ? -2.731 -17.173 -18.756 1.00 97.31 136 ARG A C 1
ATOM 1060 O O . ARG A 1 136 ? -2.672 -17.184 -19.984 1.00 97.31 136 ARG A O 1
ATOM 1067 N N . VAL A 1 137 ? -3.465 -18.026 -18.059 1.00 97.50 137 VAL A N 1
ATOM 1068 C CA . VAL A 1 137 ? -4.399 -18.981 -18.650 1.00 97.50 137 VAL A CA 1
ATOM 1069 C C . VAL A 1 137 ? -5.792 -18.562 -18.219 1.00 97.50 137 VAL A C 1
ATOM 1071 O O . VAL A 1 137 ? -6.092 -18.459 -17.032 1.00 97.50 137 VAL A O 1
ATOM 1074 N N . SER A 1 138 ? -6.653 -18.280 -19.189 1.00 96.44 138 SER A N 1
ATOM 1075 C CA . SER A 1 138 ? -8.030 -17.879 -18.924 1.00 96.44 138 SER A CA 1
ATOM 1076 C C . SER A 1 138 ? -8.959 -18.465 -19.974 1.00 96.44 138 SER A C 1
ATOM 1078 O O . SER A 1 138 ? -8.575 -18.615 -21.133 1.00 96.44 138 SER A O 1
ATOM 1080 N N . SER A 1 139 ? -10.193 -18.762 -19.570 1.00 95.81 139 SER A N 1
ATOM 1081 C CA . SER A 1 139 ? -11.279 -19.078 -20.499 1.00 95.81 139 SER A CA 1
ATOM 1082 C C . SER A 1 139 ? -11.696 -17.863 -21.330 1.00 95.81 139 SER A C 1
ATOM 1084 O O . SER A 1 139 ? -12.219 -18.030 -22.427 1.00 95.81 139 SER A O 1
ATOM 1086 N N . ASN A 1 140 ? -11.445 -16.642 -20.842 1.00 95.56 140 ASN A N 1
ATOM 1087 C CA . ASN A 1 140 ? -11.652 -15.434 -21.626 1.00 95.56 140 ASN A CA 1
ATOM 1088 C C . ASN A 1 140 ? -10.422 -15.189 -22.529 1.00 95.56 140 ASN A C 1
ATOM 1090 O O . ASN A 1 140 ? -9.319 -14.967 -22.008 1.00 95.56 140 ASN A O 1
ATOM 1094 N N . PRO A 1 141 ? -10.587 -15.182 -23.866 1.00 94.62 141 PRO A N 1
ATOM 1095 C CA . PRO A 1 141 ? -9.488 -14.968 -24.805 1.00 94.62 141 PRO A CA 1
ATOM 1096 C C . PRO A 1 141 ? -8.824 -13.590 -24.668 1.00 94.62 141 PRO A C 1
ATOM 1098 O O . PRO A 1 141 ? -7.658 -13.449 -25.025 1.00 94.62 141 PRO A O 1
ATOM 1101 N N . GLU A 1 142 ? -9.511 -12.587 -24.109 1.00 93.94 142 GLU A N 1
ATOM 1102 C CA . GLU A 1 142 ? -8.917 -11.280 -23.799 1.00 93.94 142 GLU A CA 1
ATOM 1103 C C . GLU A 1 142 ? -7.803 -11.391 -22.746 1.00 93.94 142 GLU A C 1
ATOM 1105 O O . GLU A 1 142 ? -6.843 -10.627 -22.787 1.00 93.94 142 GLU A O 1
ATOM 1110 N N . TYR A 1 143 ? -7.892 -12.357 -21.825 1.00 94.94 143 TYR A N 1
ATOM 1111 C CA . TYR A 1 143 ? -6.949 -12.524 -20.714 1.00 94.94 143 TYR A CA 1
ATOM 1112 C C . TYR A 1 143 ? -5.938 -13.655 -20.916 1.00 94.94 143 TYR A C 1
ATOM 1114 O O . TYR A 1 143 ? -4.876 -13.644 -20.292 1.00 94.94 143 TYR A O 1
ATOM 1122 N N . SER A 1 144 ? -6.250 -14.635 -21.763 1.00 96.50 144 SER A N 1
ATOM 1123 C CA . SER A 1 144 ? -5.370 -15.778 -22.015 1.00 96.50 144 SER A CA 1
ATOM 1124 C C . SER A 1 144 ? -4.119 -15.366 -22.803 1.00 96.50 144 SER A C 1
ATOM 1126 O O . SER A 1 144 ? -4.181 -14.552 -23.722 1.00 96.50 144 SER A O 1
ATOM 1128 N N . GLY A 1 145 ? -2.952 -15.893 -22.427 1.00 95.44 145 GLY A N 1
ATOM 1129 C CA . GLY A 1 145 ? -1.655 -15.576 -23.040 1.00 95.44 145 GLY A CA 1
ATOM 1130 C C . GLY A 1 145 ? -1.053 -14.220 -22.640 1.00 95.44 145 GLY A C 1
ATOM 1131 O O . GLY A 1 145 ? 0.056 -13.881 -23.064 1.00 95.44 145 GLY A O 1
ATOM 1132 N N . LYS A 1 146 ? -1.751 -13.434 -21.816 1.00 95.75 146 LYS A N 1
ATOM 1133 C CA . LYS A 1 146 ? -1.305 -12.105 -21.374 1.00 95.75 146 LYS A CA 1
ATOM 1134 C C . LYS A 1 146 ? -0.219 -12.224 -20.297 1.00 95.75 146 LYS A C 1
ATOM 1136 O O . LYS A 1 146 ? -0.264 -13.143 -19.480 1.00 95.75 146 LYS A O 1
ATOM 1141 N N . LEU A 1 147 ? 0.756 -11.308 -20.295 1.00 96.00 147 LEU A N 1
ATOM 1142 C CA . LEU A 1 147 ? 1.815 -11.257 -19.267 1.00 96.00 147 LEU A CA 1
ATOM 1143 C C . LEU A 1 147 ? 1.327 -10.690 -17.940 1.00 96.00 147 LEU A C 1
ATOM 1145 O O . LEU A 1 147 ? 1.767 -11.111 -16.872 1.00 96.00 147 LEU A O 1
ATOM 1149 N N . TYR A 1 148 ? 0.440 -9.705 -18.026 1.00 96.25 148 TYR A N 1
ATOM 1150 C CA . TYR A 1 148 ? 0.026 -8.921 -16.881 1.00 96.25 148 TYR A CA 1
ATOM 1151 C C . TYR A 1 148 ? -1.409 -9.234 -16.477 1.00 96.25 148 TYR A C 1
ATOM 1153 O O . TYR A 1 148 ? -2.298 -9.464 -17.306 1.00 96.25 148 TYR A O 1
ATOM 1161 N N . GLN A 1 149 ? -1.626 -9.212 -15.170 1.00 95.94 149 GLN A N 1
ATOM 1162 C CA . GLN A 1 149 ? -2.940 -9.129 -14.562 1.00 95.94 149 GLN A CA 1
ATOM 1163 C C . GLN A 1 149 ? -3.077 -7.772 -13.880 1.00 95.94 149 GLN A C 1
ATOM 1165 O O . GLN A 1 149 ? -2.195 -7.381 -13.119 1.00 95.94 149 GLN A O 1
ATOM 1170 N N . TYR A 1 150 ? -4.172 -7.067 -14.149 1.00 95.50 150 TYR A N 1
ATOM 1171 C CA . TYR A 1 150 ? -4.490 -5.810 -13.481 1.00 95.50 150 TYR A CA 1
ATOM 1172 C C . TYR A 1 150 ? -5.360 -6.080 -12.263 1.00 95.50 150 TYR A C 1
ATOM 1174 O O . TYR A 1 150 ? -6.285 -6.893 -12.329 1.00 95.50 150 TYR A O 1
ATOM 1182 N N . LEU A 1 151 ? -5.045 -5.408 -11.160 1.00 94.50 151 LEU A N 1
ATOM 1183 C CA . LEU A 1 151 ? -5.820 -5.519 -9.932 1.00 94.50 151 LEU A CA 1
ATOM 1184 C C . LEU A 1 151 ? -7.096 -4.691 -10.022 1.00 94.50 151 LEU A C 1
ATOM 1186 O O . LEU A 1 151 ? -7.081 -3.536 -10.452 1.00 94.50 151 LEU A O 1
ATOM 1190 N N . ARG A 1 152 ? -8.199 -5.298 -9.594 1.00 92.88 152 ARG A N 1
ATOM 1191 C CA . ARG A 1 152 ? -9.534 -4.701 -9.520 1.00 92.88 152 ARG A CA 1
ATOM 1192 C C . ARG A 1 152 ? -9.833 -4.246 -8.094 1.00 92.88 152 ARG A C 1
ATOM 1194 O O . ARG A 1 152 ? -9.226 -4.776 -7.172 1.00 92.88 152 ARG A O 1
ATOM 1201 N N . PRO A 1 153 ? -10.794 -3.330 -7.877 1.00 84.12 153 PRO A N 1
ATOM 1202 C CA . PRO A 1 153 ? -11.095 -2.815 -6.537 1.00 84.12 153 PRO A CA 1
ATOM 1203 C C . PRO A 1 153 ? -11.415 -3.884 -5.480 1.00 84.12 153 PRO A C 1
ATOM 1205 O O . PRO A 1 153 ? -11.067 -3.708 -4.320 1.00 84.12 153 PRO A O 1
ATOM 1208 N N . SER A 1 154 ? -12.035 -4.998 -5.878 1.00 84.94 154 SER A N 1
ATOM 1209 C CA . SER A 1 154 ? -12.415 -6.102 -4.984 1.00 84.94 154 SER A CA 1
ATOM 1210 C C . SER A 1 154 ? -11.304 -7.130 -4.736 1.00 84.94 154 SER A C 1
ATOM 1212 O O . SER A 1 154 ? -11.517 -8.101 -4.015 1.00 84.94 154 SER A O 1
ATOM 1214 N N . ASP A 1 155 ? -10.140 -6.982 -5.370 1.00 90.25 155 ASP A N 1
ATOM 1215 C CA . ASP A 1 155 ? -9.081 -7.984 -5.287 1.00 90.25 155 ASP A CA 1
ATOM 1216 C C . ASP A 1 155 ? -8.353 -7.881 -3.937 1.00 90.25 155 ASP A C 1
ATOM 1218 O O . ASP A 1 155 ? -7.553 -6.972 -3.717 1.00 90.25 155 ASP A O 1
ATOM 1222 N N . GLN A 1 156 ? -8.626 -8.830 -3.039 1.00 89.56 156 GLN A N 1
ATOM 1223 C CA . GLN A 1 156 ? -7.854 -9.059 -1.806 1.00 89.56 156 GLN A CA 1
ATOM 1224 C C . GLN A 1 156 ? -7.122 -10.399 -1.842 1.00 89.56 156 GLN A C 1
ATOM 1226 O O . GLN A 1 156 ? -5.958 -10.488 -1.467 1.00 89.56 156 GLN A O 1
ATOM 1231 N N . VAL A 1 157 ? -7.778 -11.447 -2.342 1.00 95.06 157 VAL A N 1
ATOM 1232 C CA . VAL A 1 157 ? -7.140 -12.735 -2.621 1.00 95.06 157 VAL A CA 1
ATOM 1233 C C . VAL A 1 157 ? -7.331 -13.062 -4.084 1.00 95.06 157 VAL A C 1
ATOM 1235 O O . VAL A 1 157 ? -8.432 -13.366 -4.537 1.00 95.06 157 VAL A O 1
ATOM 1238 N N . VAL A 1 158 ? -6.239 -12.991 -4.833 1.00 95.69 158 VAL A N 1
ATOM 1239 C CA . VAL A 1 158 ? -6.241 -13.229 -6.268 1.00 95.69 158 VAL A CA 1
ATOM 1240 C C . VAL A 1 158 ? -5.727 -14.630 -6.531 1.00 95.69 158 VAL A C 1
ATOM 1242 O O . VAL A 1 158 ? -4.529 -14.880 -6.436 1.00 95.69 158 VAL A O 1
ATOM 1245 N N . THR A 1 159 ? -6.636 -15.534 -6.894 1.00 97.00 159 THR A N 1
ATOM 1246 C CA . THR A 1 159 ? -6.271 -16.841 -7.452 1.00 97.00 159 THR A CA 1
ATOM 1247 C C . THR A 1 159 ? -6.424 -16.796 -8.964 1.00 97.00 159 THR A C 1
ATOM 1249 O O . THR A 1 159 ? -7.485 -16.459 -9.485 1.00 97.00 159 THR A O 1
ATOM 1252 N N . SER A 1 160 ? -5.346 -17.091 -9.682 1.00 96.81 160 SER A N 1
ATOM 1253 C CA . SER A 1 160 ? -5.290 -16.979 -11.140 1.00 96.81 160 SER A CA 1
ATOM 1254 C C . SER A 1 160 ? -4.441 -18.094 -11.731 1.00 96.81 160 SER A C 1
ATOM 1256 O O . SER A 1 160 ? -3.436 -18.480 -11.142 1.00 96.81 160 SER A O 1
ATOM 1258 N N . ARG A 1 161 ? -4.829 -18.610 -12.901 1.00 98.25 161 ARG A N 1
ATOM 1259 C CA . ARG A 1 161 ? -4.081 -19.675 -13.572 1.00 98.25 161 ARG A CA 1
ATOM 1260 C C . ARG A 1 161 ? -2.987 -19.105 -14.464 1.00 98.25 161 ARG A C 1
ATOM 1262 O O . ARG A 1 161 ? -3.226 -18.173 -15.236 1.00 98.25 161 ARG A O 1
ATOM 1269 N N . TRP A 1 162 ? -1.803 -19.696 -14.393 1.00 98.31 162 TRP A N 1
ATOM 1270 C CA . TRP A 1 162 ? -0.621 -19.299 -15.152 1.00 98.31 162 TRP A CA 1
ATOM 1271 C C . TRP A 1 162 ? 0.067 -20.512 -15.752 1.00 98.31 162 TRP A C 1
ATOM 1273 O O . TRP A 1 162 ? 0.120 -21.563 -15.127 1.00 98.31 162 TRP A O 1
ATOM 1283 N N . ARG A 1 163 ? 0.628 -20.356 -16.947 1.00 98.31 163 ARG A N 1
ATOM 1284 C CA . ARG A 1 163 ? 1.442 -21.359 -17.624 1.00 98.31 163 ARG A CA 1
ATOM 1285 C C . ARG A 1 163 ? 2.919 -21.032 -17.446 1.00 98.31 163 ARG A C 1
ATOM 1287 O O . ARG A 1 163 ? 3.340 -19.910 -17.747 1.00 98.31 163 ARG A O 1
ATOM 1294 N N . LEU A 1 164 ? 3.691 -22.011 -16.979 1.00 97.62 164 LEU A N 1
ATOM 1295 C CA . LEU A 1 164 ? 5.149 -21.946 -16.959 1.00 97.62 164 LEU A CA 1
ATOM 1296 C C . LEU A 1 164 ? 5.707 -21.860 -18.385 1.00 97.62 164 LEU A C 1
ATOM 1298 O O . LEU A 1 164 ? 5.124 -22.441 -19.302 1.00 97.62 164 LEU A O 1
ATOM 1302 N N . PRO A 1 165 ? 6.835 -21.166 -18.602 1.00 97.00 165 PRO A N 1
ATOM 1303 C CA . PRO A 1 165 ? 7.486 -21.183 -19.902 1.00 97.00 165 PRO A CA 1
ATOM 1304 C C . PRO A 1 165 ? 7.916 -22.603 -20.290 1.00 97.00 165 PRO A C 1
ATOM 1306 O O . PRO A 1 165 ? 8.351 -23.383 -19.441 1.00 97.00 165 PRO A O 1
ATOM 1309 N N . ALA A 1 166 ? 7.788 -22.942 -21.571 1.00 94.69 166 ALA A N 1
ATOM 1310 C CA . ALA A 1 166 ? 8.352 -24.174 -22.115 1.00 94.69 166 ALA A CA 1
ATOM 1311 C C . ALA A 1 166 ? 9.871 -24.017 -22.305 1.00 94.69 166 ALA A C 1
ATOM 1313 O O . ALA A 1 166 ? 10.332 -22.930 -22.658 1.00 94.69 166 ALA A O 1
ATOM 1314 N N . GLY A 1 167 ? 10.638 -25.088 -22.091 1.00 93.25 167 GLY A N 1
ATOM 1315 C CA . GLY A 1 167 ? 12.097 -25.087 -22.233 1.00 93.25 167 GLY A CA 1
ATOM 1316 C C . GLY A 1 167 ? 12.859 -24.414 -21.085 1.00 93.25 167 GLY A C 1
ATOM 1317 O O . GLY A 1 167 ? 14.071 -24.222 -21.194 1.00 93.25 167 GLY A O 1
ATOM 1318 N N . VAL A 1 168 ? 12.179 -24.021 -20.001 1.00 94.44 168 VAL A N 1
ATOM 1319 C CA . VAL A 1 168 ? 12.815 -23.466 -18.799 1.00 94.44 168 VAL A CA 1
ATOM 1320 C C . VAL A 1 168 ? 12.839 -24.535 -17.715 1.00 94.44 168 VAL A C 1
ATOM 1322 O O . VAL A 1 168 ? 11.850 -24.762 -17.018 1.00 94.44 168 VAL A O 1
ATOM 1325 N N . SER A 1 169 ? 14.007 -25.153 -17.550 1.00 93.38 169 SER A N 1
ATOM 1326 C CA . SER A 1 169 ? 14.297 -26.129 -16.503 1.00 93.38 169 SER A CA 1
ATOM 1327 C C . SER A 1 169 ? 15.482 -25.680 -15.645 1.00 93.38 169 SER A C 1
ATOM 1329 O O . SER A 1 169 ? 16.314 -24.869 -16.053 1.00 93.38 169 SER A O 1
ATOM 1331 N N . CYS A 1 170 ? 15.528 -26.171 -14.411 1.00 91.69 170 CYS A N 1
ATOM 1332 C CA . CYS A 1 170 ? 16.481 -25.741 -13.390 1.00 91.69 170 CYS A CA 1
ATOM 1333 C C . CYS A 1 170 ? 16.788 -26.918 -12.455 1.00 91.69 170 CYS A C 1
ATOM 1335 O O . CYS A 1 170 ? 16.094 -27.100 -11.453 1.00 91.69 170 CYS A O 1
ATOM 1337 N N . PRO A 1 171 ? 17.802 -27.741 -12.773 1.00 82.44 171 PRO A N 1
ATOM 1338 C CA . PRO A 1 171 ? 18.147 -28.943 -12.007 1.00 82.44 171 PRO A CA 1
ATOM 1339 C C . PRO A 1 171 ? 18.611 -28.650 -10.569 1.00 82.44 171 PRO A C 1
ATOM 1341 O O . PRO A 1 171 ? 18.479 -29.502 -9.697 1.00 82.44 171 PRO A O 1
ATOM 1344 N N . ASP A 1 172 ? 19.054 -27.424 -10.292 1.00 84.00 172 ASP A N 1
ATOM 1345 C CA . ASP A 1 172 ? 19.429 -26.969 -8.943 1.00 84.00 172 ASP A CA 1
ATOM 1346 C C . ASP A 1 172 ? 18.320 -26.138 -8.266 1.00 84.00 172 ASP A C 1
ATOM 1348 O O . ASP A 1 172 ? 18.525 -25.493 -7.232 1.00 84.00 172 ASP A O 1
ATOM 1352 N N . GLY A 1 173 ? 17.129 -26.159 -8.870 1.00 89.00 173 GLY A N 1
ATOM 1353 C CA . GLY A 1 173 ? 15.931 -25.449 -8.464 1.00 89.00 173 GLY A CA 1
ATOM 1354 C C . GLY A 1 173 ? 15.821 -24.018 -8.994 1.00 89.00 173 GLY A C 1
ATOM 1355 O O . GLY A 1 173 ? 16.790 -23.264 -9.036 1.00 89.00 173 GLY A O 1
ATOM 1356 N N . CYS A 1 174 ? 14.607 -23.627 -9.384 1.00 93.50 174 CYS A N 1
ATOM 1357 C CA . CYS A 1 174 ? 14.314 -22.283 -9.895 1.00 93.50 174 CYS A CA 1
ATOM 1358 C C . CYS A 1 174 ? 13.888 -21.357 -8.762 1.00 93.50 174 CYS A C 1
ATOM 1360 O O . CYS A 1 174 ? 13.394 -21.805 -7.726 1.00 93.50 174 CYS A O 1
ATOM 1362 N N . VAL A 1 175 ? 13.941 -20.052 -9.021 1.00 95.38 175 VAL A N 1
ATOM 1363 C CA . VAL A 1 175 ? 13.194 -19.068 -8.235 1.00 95.38 175 VAL A CA 1
ATOM 1364 C C . VAL A 1 175 ? 12.053 -18.510 -9.075 1.00 95.38 175 VAL A C 1
ATOM 1366 O O . VAL A 1 175 ? 12.302 -17.993 -10.158 1.00 95.38 175 VAL A O 1
ATOM 1369 N N . LEU A 1 176 ? 10.816 -18.590 -8.586 1.00 96.31 176 LEU A N 1
ATOM 1370 C CA . LEU A 1 176 ? 9.674 -17.890 -9.183 1.00 96.31 176 LEU A CA 1
ATOM 1371 C C . LEU A 1 176 ? 9.435 -16.589 -8.417 1.00 96.31 176 LEU A C 1
ATOM 1373 O O . LEU A 1 176 ? 9.415 -16.618 -7.191 1.00 96.31 176 LEU A O 1
ATOM 1377 N N . GLN A 1 177 ? 9.274 -15.477 -9.131 1.00 96.50 177 GLN A N 1
ATOM 1378 C CA . GLN A 1 177 ? 9.039 -14.129 -8.624 1.00 96.50 177 GLN A CA 1
ATOM 1379 C C . GLN A 1 177 ? 7.617 -13.674 -8.980 1.00 96.50 177 GLN A C 1
ATOM 1381 O O . GLN A 1 177 ? 7.239 -13.642 -10.152 1.00 96.50 177 GLN A O 1
ATOM 1386 N N . TRP A 1 178 ? 6.847 -13.278 -7.970 1.00 96.88 178 TRP A N 1
ATOM 1387 C CA . TRP A 1 178 ? 5.704 -12.388 -8.119 1.00 96.88 178 TRP A CA 1
ATOM 1388 C C . TRP A 1 178 ? 6.193 -10.944 -8.097 1.00 96.88 178 TRP A C 1
ATOM 1390 O O . TRP A 1 178 ? 6.799 -10.507 -7.116 1.00 96.88 178 TRP A O 1
ATOM 1400 N N . TRP A 1 179 ? 5.930 -10.234 -9.193 1.00 95.19 179 TRP A N 1
ATOM 1401 C CA . TRP A 1 179 ? 6.234 -8.818 -9.352 1.00 95.19 179 TRP A CA 1
ATOM 1402 C C . TRP A 1 179 ? 4.942 -8.024 -9.470 1.00 95.19 179 TRP A C 1
ATOM 1404 O O . TRP A 1 179 ? 4.124 -8.324 -10.342 1.00 95.19 179 TRP A O 1
ATOM 1414 N N . TRP A 1 180 ? 4.769 -7.007 -8.632 1.00 94.19 180 TRP A N 1
ATOM 1415 C CA . TRP A 1 180 ? 3.610 -6.117 -8.673 1.00 94.19 180 TRP A CA 1
ATOM 1416 C C . TRP A 1 180 ? 4.041 -4.651 -8.662 1.00 94.19 180 TRP A C 1
ATOM 1418 O O . TRP A 1 180 ? 4.913 -4.256 -7.892 1.00 94.19 180 TRP A O 1
ATOM 1428 N N . LEU A 1 181 ? 3.427 -3.869 -9.551 1.00 91.88 181 LEU A N 1
ATOM 1429 C CA . LEU A 1 181 ? 3.552 -2.420 -9.645 1.00 91.88 181 LEU A CA 1
ATOM 1430 C C . LEU A 1 181 ? 2.248 -1.768 -9.185 1.00 91.88 181 LEU A C 1
ATOM 1432 O O . LEU A 1 181 ? 1.233 -1.886 -9.878 1.00 91.88 181 LEU A O 1
ATOM 1436 N N . GLY A 1 182 ? 2.286 -1.068 -8.052 1.00 90.06 182 GLY A N 1
ATOM 1437 C CA . GLY A 1 182 ? 1.167 -0.269 -7.550 1.00 90.06 182 GLY A CA 1
ATOM 1438 C C . GLY A 1 182 ? 1.007 1.025 -8.350 1.00 90.06 182 GLY A C 1
ATOM 1439 O O . GLY A 1 182 ? 1.993 1.694 -8.666 1.00 90.06 182 GLY A O 1
ATOM 1440 N N . PHE A 1 183 ? -0.228 1.383 -8.717 1.00 90.56 183 PHE A N 1
ATOM 1441 C CA . PHE A 1 183 ? -0.516 2.581 -9.523 1.00 90.56 183 PHE A CA 1
ATOM 1442 C C . PHE A 1 183 ? -1.127 3.714 -8.685 1.00 90.56 183 PHE A C 1
ATOM 1444 O O . PHE A 1 183 ? -1.885 4.534 -9.197 1.00 90.56 183 PHE A O 1
ATOM 1451 N N . GLN A 1 184 ? -0.850 3.781 -7.385 1.00 83.75 184 GLN A N 1
ATOM 1452 C CA . GLN A 1 184 ? -1.447 4.788 -6.503 1.00 83.75 184 GLN A CA 1
ATOM 1453 C C . GLN A 1 184 ? -0.992 6.225 -6.804 1.00 83.75 184 GLN A C 1
ATOM 1455 O O . GLN A 1 184 ? -1.696 7.175 -6.475 1.00 83.75 184 GLN A O 1
ATOM 1460 N N . HIS A 1 185 ? 0.169 6.396 -7.444 1.00 83.94 185 HIS A N 1
ATOM 1461 C CA . HIS A 1 185 ? 0.706 7.713 -7.808 1.00 83.94 185 HIS A CA 1
ATOM 1462 C C . HIS A 1 185 ? 0.557 8.022 -9.296 1.00 83.94 185 HIS A C 1
ATOM 1464 O O . HIS A 1 185 ? 0.219 9.143 -9.673 1.00 83.94 185 HIS A O 1
ATOM 1470 N N . CYS A 1 186 ? 0.828 7.033 -10.142 1.00 86.75 186 CYS A N 1
ATOM 1471 C CA . CYS A 1 186 ? 0.725 7.152 -11.583 1.00 86.75 186 CYS A CA 1
ATOM 1472 C C . CYS A 1 186 ? 0.524 5.774 -12.224 1.00 86.75 186 CYS A C 1
ATOM 1474 O O . CYS A 1 186 ? 0.881 4.752 -11.637 1.00 86.75 186 CYS A O 1
ATOM 1476 N N . ALA A 1 187 ? -0.044 5.743 -13.428 1.00 90.06 187 ALA A N 1
ATOM 1477 C CA . ALA A 1 187 ? -0.180 4.536 -14.234 1.00 90.06 187 ALA A CA 1
ATOM 1478 C C . ALA A 1 187 ? 0.955 4.439 -15.260 1.00 90.06 187 ALA A C 1
ATOM 1480 O O . ALA A 1 187 ? 1.357 5.438 -15.857 1.00 90.06 187 ALA A O 1
ATOM 1481 N N . LEU A 1 188 ? 1.481 3.236 -15.484 1.00 89.94 188 LEU A N 1
ATOM 1482 C CA . LEU A 1 188 ? 2.457 3.013 -16.552 1.00 89.94 188 LEU A CA 1
ATOM 1483 C C . LEU A 1 188 ? 1.758 2.874 -17.907 1.00 89.94 188 LEU A C 1
ATOM 1485 O O . LEU A 1 188 ? 0.673 2.285 -17.959 1.00 89.94 188 LEU A O 1
ATOM 1489 N N . PRO A 1 189 ? 2.376 3.362 -19.000 1.00 91.31 189 PRO A N 1
ATOM 1490 C CA . PRO A 1 189 ? 1.848 3.148 -20.339 1.00 91.31 189 PRO A CA 1
ATOM 1491 C C . PRO A 1 189 ? 1.818 1.655 -20.674 1.00 91.31 189 PRO A C 1
ATOM 1493 O O . PRO A 1 189 ? 2.528 0.848 -20.070 1.00 91.31 189 PRO A O 1
ATOM 1496 N N . CYS A 1 190 ? 1.006 1.304 -21.670 1.00 90.19 190 CYS A N 1
ATOM 1497 C CA . CYS A 1 190 ? 0.969 -0.055 -22.184 1.00 90.19 190 CYS A CA 1
ATOM 1498 C C . CYS A 1 190 ? 2.351 -0.451 -22.723 1.00 90.19 190 CYS A C 1
ATOM 1500 O O . CYS A 1 190 ? 2.955 0.299 -23.493 1.00 90.19 190 CYS A O 1
ATOM 1502 N N . GLU A 1 191 ? 2.857 -1.620 -22.342 1.00 87.31 191 GLU A N 1
ATOM 1503 C CA . GLU A 1 191 ? 4.148 -2.097 -22.830 1.00 87.31 191 GLU A CA 1
ATOM 1504 C C . GLU A 1 191 ? 3.975 -2.719 -24.220 1.00 87.31 191 GLU A C 1
ATOM 1506 O O . GLU A 1 191 ? 3.184 -3.642 -24.430 1.00 87.31 191 GLU A O 1
ATOM 1511 N N . ALA A 1 192 ? 4.688 -2.189 -25.214 1.00 83.06 192 ALA A N 1
ATOM 1512 C CA . ALA A 1 192 ? 4.585 -2.689 -26.579 1.00 83.06 192 ALA A CA 1
ATOM 1513 C C . ALA A 1 192 ? 5.052 -4.153 -26.651 1.00 83.06 192 ALA A C 1
ATOM 1515 O O . ALA A 1 192 ? 6.113 -4.506 -26.145 1.00 83.06 192 ALA A O 1
ATOM 1516 N N . GLY A 1 193 ? 4.256 -5.019 -27.284 1.00 79.44 193 GLY A N 1
ATOM 1517 C CA . GLY A 1 193 ? 4.604 -6.435 -27.463 1.00 79.44 193 GLY A CA 1
ATOM 1518 C C . GLY A 1 193 ? 4.448 -7.318 -26.218 1.00 79.44 193 GLY A C 1
ATOM 1519 O O . GLY A 1 193 ? 4.593 -8.535 -26.327 1.00 79.44 193 GLY A O 1
ATOM 1520 N N . SER A 1 194 ? 4.068 -6.768 -25.058 1.00 75.56 194 SER A N 1
ATOM 1521 C CA . SER A 1 194 ? 3.802 -7.567 -23.848 1.00 75.56 194 SER A CA 1
ATOM 1522 C C . SER A 1 194 ? 2.524 -8.408 -23.962 1.00 75.56 194 SER A C 1
ATOM 1524 O O . SER A 1 194 ? 2.288 -9.320 -23.164 1.00 75.56 194 SER A O 1
ATOM 1526 N N . GLY A 1 195 ? 1.700 -8.118 -24.976 1.00 81.06 195 GLY A N 1
ATOM 1527 C CA . GLY A 1 195 ? 0.355 -8.649 -25.076 1.00 81.06 195 GLY A CA 1
ATOM 1528 C C . GLY A 1 195 ? -0.424 -8.214 -23.847 1.00 81.06 195 GLY A C 1
ATOM 1529 O O . GLY A 1 195 ? -0.862 -9.057 -23.082 1.00 81.06 195 GLY A O 1
ATOM 1530 N N . GLU A 1 196 ? -0.546 -6.913 -23.613 1.00 90.75 196 GLU A N 1
ATOM 1531 C CA . GLU A 1 196 ? -1.410 -6.383 -22.564 1.00 90.75 196 GLU A CA 1
ATOM 1532 C C . GLU A 1 196 ? -2.890 -6.477 -22.940 1.00 90.75 196 GLU A C 1
ATOM 1534 O O . GLU A 1 196 ? -3.267 -6.752 -24.088 1.00 90.75 196 GLU A O 1
ATOM 1539 N N . VAL A 1 197 ? -3.737 -6.305 -21.930 1.00 90.62 197 VAL A N 1
ATOM 1540 C CA . VAL A 1 197 ? -5.174 -6.136 -22.110 1.00 90.62 197 VAL A CA 1
ATOM 1541 C C . VAL A 1 197 ? -5.405 -4.668 -22.453 1.00 90.62 197 VAL A C 1
ATOM 1543 O O . VAL A 1 197 ? -5.227 -3.798 -21.603 1.00 90.62 197 VAL A O 1
ATOM 1546 N N . ALA A 1 198 ? -5.766 -4.384 -23.705 1.00 87.69 198 ALA A N 1
ATOM 1547 C CA . ALA A 1 198 ? -5.870 -3.013 -24.215 1.00 87.69 198 ALA A CA 1
ATOM 1548 C C . ALA A 1 198 ? -6.870 -2.146 -23.428 1.00 87.69 198 ALA A C 1
ATOM 1550 O O . ALA A 1 198 ? -6.697 -0.935 -23.337 1.00 87.69 198 ALA A O 1
ATOM 1551 N N . SER A 1 199 ? -7.902 -2.765 -22.847 1.00 89.06 199 SER A N 1
ATOM 1552 C CA . SER A 1 199 ? -8.923 -2.091 -22.042 1.00 89.06 199 SER A CA 1
ATOM 1553 C C . SER A 1 199 ? -8.448 -1.721 -20.624 1.00 89.06 199 SER A C 1
ATOM 1555 O O . SER A 1 199 ? -9.043 -0.838 -20.001 1.00 89.06 199 SER A O 1
ATOM 1557 N N . GLU A 1 200 ? -7.379 -2.351 -20.122 1.00 91.62 200 GLU A N 1
ATOM 1558 C CA . GLU A 1 200 ? -6.888 -2.217 -18.739 1.00 91.62 200 GLU A CA 1
ATOM 1559 C C . GLU A 1 200 ? -5.516 -1.526 -18.649 1.00 91.62 200 GLU A C 1
ATOM 1561 O O . GLU A 1 200 ? -5.206 -0.908 -17.631 1.00 91.62 200 GLU A O 1
ATOM 1566 N N . CYS A 1 201 ? -4.694 -1.586 -19.699 1.00 90.88 201 CYS A N 1
ATOM 1567 C CA . CYS A 1 201 ? -3.373 -0.964 -19.690 1.00 90.88 201 CYS A CA 1
ATOM 1568 C C . CYS A 1 201 ? -3.429 0.570 -19.716 1.00 90.88 201 CYS A C 1
ATOM 1570 O O . CYS A 1 201 ? -4.395 1.173 -20.180 1.00 90.88 201 CYS A O 1
ATOM 1572 N N . GLY A 1 202 ? -2.388 1.226 -19.189 1.00 87.69 202 GLY A N 1
ATOM 1573 C CA . GLY A 1 202 ? -2.328 2.690 -19.167 1.00 87.69 202 GLY A CA 1
ATOM 1574 C C . GLY A 1 202 ? -3.245 3.375 -18.149 1.00 87.69 202 GLY A C 1
ATOM 1575 O O . GLY A 1 202 ? -3.341 4.597 -18.143 1.00 87.69 202 GLY A O 1
ATOM 1576 N N . ARG A 1 203 ? -3.939 2.628 -17.290 1.00 89.62 203 ARG A N 1
ATOM 1577 C CA . ARG A 1 203 ? -4.870 3.177 -16.295 1.00 89.62 203 ARG A CA 1
ATOM 1578 C C . ARG A 1 203 ? -4.770 2.417 -14.983 1.00 89.62 203 ARG A C 1
ATOM 1580 O O . ARG A 1 203 ? -4.414 1.243 -14.958 1.00 89.62 203 ARG A O 1
ATOM 1587 N N . ASN A 1 204 ? -5.107 3.087 -13.887 1.00 88.88 204 ASN A N 1
ATOM 1588 C CA . ASN A 1 204 ? -5.399 2.413 -12.630 1.00 88.88 204 ASN A CA 1
ATOM 1589 C C . ASN A 1 204 ? -6.906 2.106 -12.592 1.00 88.88 204 ASN A C 1
ATOM 1591 O O . ASN A 1 204 ? -7.730 2.969 -12.886 1.00 88.88 204 ASN A O 1
ATOM 1595 N N . LEU A 1 205 ? -7.270 0.856 -12.298 1.00 87.81 205 LEU A N 1
ATOM 1596 C CA . LEU A 1 205 ? -8.670 0.424 -12.236 1.00 87.81 205 LEU A CA 1
ATOM 1597 C C . LEU A 1 205 ? -9.372 0.842 -10.932 1.00 87.81 205 LEU A C 1
ATOM 1599 O O . LEU A 1 205 ? -10.593 0.731 -10.853 1.00 87.81 205 LEU A O 1
ATOM 1603 N N . LEU A 1 206 ? -8.619 1.314 -9.933 1.00 84.50 206 LEU A N 1
ATOM 1604 C CA . LEU A 1 206 ? -9.127 1.788 -8.642 1.00 84.50 206 LEU A CA 1
ATOM 1605 C C . LEU A 1 206 ? -9.221 3.316 -8.578 1.00 84.50 206 LEU A C 1
ATOM 1607 O O . LEU A 1 206 ? -10.190 3.849 -8.043 1.00 84.50 206 LEU A O 1
ATOM 1611 N N . PHE A 1 207 ? -8.222 4.020 -9.115 1.00 83.25 207 PHE A N 1
ATOM 1612 C CA . PHE A 1 207 ? -8.079 5.471 -8.969 1.00 83.25 207 PHE A CA 1
ATOM 1613 C C . PHE A 1 207 ? -7.842 6.145 -10.321 1.00 83.25 207 PHE A C 1
ATOM 1615 O O . PHE A 1 207 ? -7.225 5.571 -11.212 1.00 83.25 207 PHE A O 1
ATOM 1622 N N . ASN A 1 208 ? -8.270 7.396 -10.474 1.00 88.56 208 ASN A N 1
ATOM 1623 C CA . ASN A 1 208 ? -7.872 8.193 -11.630 1.00 88.56 208 ASN A CA 1
ATOM 1624 C C . ASN A 1 208 ? -6.521 8.864 -11.339 1.00 88.56 208 ASN A C 1
ATOM 1626 O O . ASN A 1 208 ? -6.464 9.825 -10.574 1.00 88.56 208 ASN A O 1
ATOM 1630 N N . VAL A 1 209 ? -5.441 8.338 -11.918 1.00 87.75 209 VAL A N 1
ATOM 1631 C CA . VAL A 1 209 ? -4.062 8.811 -11.704 1.00 87.75 209 VAL A CA 1
ATOM 1632 C C . VAL A 1 209 ? -3.414 9.223 -13.029 1.00 87.75 209 VAL A C 1
ATOM 1634 O O . VAL A 1 209 ? -3.757 8.661 -14.073 1.00 87.75 209 VAL A O 1
ATOM 1637 N N . PRO A 1 210 ? -2.470 10.183 -13.026 1.00 90.06 210 PRO A N 1
ATOM 1638 C CA . PRO A 1 210 ? -1.737 10.563 -14.233 1.00 90.06 210 PRO A CA 1
ATOM 1639 C C . PRO A 1 210 ? -0.812 9.437 -14.723 1.00 90.06 210 PRO A C 1
ATOM 1641 O O . PRO A 1 210 ? -0.534 8.479 -14.007 1.00 90.06 210 PRO A O 1
ATOM 1644 N N . MET A 1 211 ? -0.280 9.564 -15.939 1.00 90.62 211 MET A N 1
ATOM 1645 C CA . MET A 1 211 ? 0.743 8.643 -16.450 1.00 90.62 211 MET A CA 1
ATOM 1646 C C . MET A 1 211 ? 2.107 8.880 -15.793 1.00 90.62 211 MET A C 1
ATOM 1648 O O . MET A 1 211 ? 2.508 10.024 -15.562 1.00 90.62 211 MET A O 1
ATOM 1652 N N . CYS A 1 212 ? 2.853 7.805 -15.544 1.00 85.31 212 CYS A N 1
ATOM 1653 C CA . CYS A 1 212 ? 4.216 7.890 -15.033 1.00 85.31 212 CYS A CA 1
ATOM 1654 C C . CYS A 1 212 ? 5.152 8.479 -16.098 1.00 85.31 212 CYS A C 1
ATOM 1656 O O . CYS A 1 212 ? 5.187 8.034 -17.242 1.00 85.31 212 CYS A O 1
ATOM 1658 N N . THR A 1 213 ? 5.957 9.463 -15.705 1.00 85.06 213 THR A N 1
ATOM 1659 C CA . THR A 1 213 ? 6.941 10.154 -16.557 1.00 85.06 213 THR A CA 1
ATOM 1660 C C . THR A 1 213 ? 8.360 9.595 -16.431 1.00 85.06 213 THR A C 1
ATOM 1662 O O . THR A 1 213 ? 9.208 9.895 -17.264 1.00 85.06 213 THR A O 1
ATOM 1665 N N . GLY A 1 214 ? 8.627 8.799 -15.395 1.00 79.06 214 GLY A N 1
ATOM 1666 C CA . GLY A 1 214 ? 9.942 8.243 -15.046 1.00 79.06 214 GLY A CA 1
ATOM 1667 C C . GLY A 1 214 ? 9.955 6.716 -14.999 1.00 79.06 214 GLY A C 1
ATOM 1668 O O . GLY A 1 214 ? 10.807 6.125 -14.339 1.00 79.06 214 GLY A O 1
ATOM 1669 N N . GLY A 1 215 ? 8.990 6.077 -15.666 1.00 85.00 215 GLY A N 1
ATOM 1670 C CA . GLY A 1 215 ? 8.889 4.623 -15.741 1.00 85.00 215 GLY A CA 1
ATOM 1671 C C . GLY A 1 215 ? 8.573 3.947 -14.396 1.00 85.00 215 GLY A C 1
ATOM 1672 O O . GLY A 1 215 ? 8.053 4.592 -13.482 1.00 85.00 215 GLY A O 1
ATOM 1673 N N . PRO A 1 216 ? 8.873 2.640 -14.259 1.00 81.81 216 PRO A N 1
ATOM 1674 C CA . PRO A 1 216 ? 8.485 1.834 -13.096 1.00 81.81 216 PRO A CA 1
ATOM 1675 C C . PRO A 1 216 ? 9.081 2.285 -11.756 1.00 81.81 216 PRO A C 1
ATOM 1677 O O . PRO A 1 216 ? 8.617 1.865 -10.702 1.00 81.81 216 PRO A O 1
ATOM 1680 N N . LEU A 1 217 ? 10.113 3.132 -11.752 1.00 79.50 217 LEU A N 1
ATOM 1681 C CA . LEU A 1 217 ? 10.695 3.662 -10.511 1.00 79.50 217 LEU A CA 1
ATOM 1682 C C . LEU A 1 217 ? 9.806 4.716 -9.830 1.00 79.50 217 LEU A C 1
ATOM 1684 O O . LEU A 1 217 ? 10.054 5.060 -8.678 1.00 79.50 217 LEU A O 1
ATOM 1688 N N . GLN A 1 218 ? 8.784 5.224 -10.530 1.00 73.75 218 GLN A N 1
ATOM 1689 C CA . GLN A 1 218 ? 7.751 6.103 -9.962 1.00 73.75 218 GLN A CA 1
ATOM 1690 C C . GLN A 1 218 ? 6.592 5.340 -9.317 1.00 73.75 218 GLN A C 1
ATOM 1692 O O . GLN A 1 218 ? 5.780 5.938 -8.614 1.00 73.75 218 GLN A O 1
ATOM 1697 N N . THR A 1 219 ? 6.500 4.039 -9.578 1.00 74.00 219 THR A N 1
ATOM 1698 C CA . THR A 1 219 ? 5.492 3.156 -8.992 1.00 74.00 219 THR A CA 1
ATOM 1699 C C . THR A 1 219 ? 6.089 2.400 -7.817 1.00 74.00 219 THR A C 1
ATOM 1701 O O . THR A 1 219 ? 7.278 2.080 -7.824 1.00 74.00 219 THR A O 1
ATOM 1704 N N . GLU A 1 220 ? 5.268 2.068 -6.826 1.00 72.25 220 GLU A N 1
ATOM 1705 C CA . GLU A 1 220 ? 5.698 1.159 -5.768 1.00 72.25 220 GLU A CA 1
ATOM 1706 C C . GLU A 1 220 ? 5.846 -0.254 -6.335 1.00 72.25 220 GLU A C 1
ATOM 1708 O O . GLU A 1 220 ? 4.998 -0.710 -7.106 1.00 72.25 220 GLU A O 1
ATOM 1713 N N . GLN A 1 221 ? 6.944 -0.927 -5.987 1.00 75.06 221 GLN A N 1
ATOM 1714 C CA . GLN A 1 221 ? 7.278 -2.239 -6.526 1.00 75.06 221 GLN A CA 1
ATOM 1715 C C . GLN A 1 221 ? 7.327 -3.294 -5.423 1.00 75.06 221 GLN A C 1
ATOM 1717 O O . GLN A 1 221 ? 7.895 -3.093 -4.350 1.00 75.06 221 GLN A O 1
ATOM 1722 N N . PHE A 1 222 ? 6.786 -4.463 -5.738 1.00 74.25 222 PHE A N 1
ATOM 1723 C CA . PHE A 1 222 ? 6.784 -5.632 -4.871 1.00 74.25 222 PHE A CA 1
ATOM 1724 C C . PHE A 1 222 ? 7.469 -6.780 -5.574 1.00 74.25 222 PHE A C 1
ATOM 1726 O O . PHE A 1 222 ? 7.133 -7.086 -6.716 1.00 74.25 222 PHE A O 1
ATOM 1733 N N . ASN A 1 223 ? 8.377 -7.441 -4.863 1.00 78.44 223 ASN A N 1
ATOM 1734 C CA . ASN A 1 223 ? 9.012 -8.670 -5.311 1.00 78.44 223 ASN A CA 1
ATOM 1735 C C . ASN A 1 223 ? 8.867 -9.726 -4.220 1.00 78.44 223 ASN A C 1
ATOM 1737 O O . ASN A 1 223 ? 9.492 -9.629 -3.170 1.00 78.44 223 ASN A O 1
ATOM 1741 N N . ASN A 1 224 ? 8.070 -10.756 -4.478 1.00 76.81 224 ASN A N 1
ATOM 1742 C CA . ASN A 1 224 ? 7.964 -11.935 -3.619 1.00 76.81 224 ASN A CA 1
ATOM 1743 C C . ASN A 1 224 ? 8.381 -13.160 -4.412 1.00 76.81 224 ASN A C 1
ATOM 1745 O O . ASN A 1 224 ? 8.248 -13.167 -5.628 1.00 76.81 224 ASN A O 1
ATOM 1749 N N . TYR A 1 225 ? 8.878 -14.204 -3.760 1.00 81.38 225 TYR A N 1
ATOM 1750 C CA . TYR A 1 225 ? 9.509 -15.288 -4.504 1.00 81.38 225 TYR A CA 1
ATOM 1751 C C . TYR A 1 225 ? 9.579 -16.590 -3.709 1.00 81.38 225 TYR A C 1
ATOM 1753 O O . TYR A 1 225 ? 9.523 -16.578 -2.480 1.00 81.38 225 TYR A O 1
ATOM 1761 N N . PHE A 1 226 ? 9.721 -17.718 -4.403 1.00 81.44 226 PHE A N 1
ATOM 1762 C CA . PHE A 1 226 ? 9.871 -19.048 -3.802 1.00 81.44 226 PHE A CA 1
ATOM 1763 C C . PHE A 1 226 ? 10.782 -19.948 -4.640 1.00 81.44 226 PHE A C 1
ATOM 1765 O O . PHE A 1 226 ? 11.106 -19.609 -5.774 1.00 81.44 226 PHE A O 1
ATOM 1772 N N . THR A 1 227 ? 11.203 -21.087 -4.079 1.00 72.94 227 THR A N 1
ATOM 1773 C CA . THR A 1 227 ? 12.111 -22.024 -4.760 1.00 72.94 227 THR A CA 1
ATOM 1774 C C . THR A 1 227 ? 11.366 -23.269 -5.252 1.00 72.94 227 THR A C 1
ATOM 1776 O O . THR A 1 227 ? 10.632 -23.887 -4.477 1.00 72.94 227 THR A O 1
ATOM 1779 N N . LEU A 1 228 ? 11.580 -23.646 -6.511 1.00 66.12 228 LEU A N 1
ATOM 1780 C CA . LEU A 1 228 ? 11.032 -24.838 -7.170 1.00 66.12 228 LEU A CA 1
ATOM 1781 C C . LEU A 1 228 ? 12.062 -25.967 -7.195 1.00 66.12 228 LEU A C 1
ATOM 1783 O O . LEU A 1 228 ? 13.243 -25.673 -7.343 1.00 66.12 228 LEU A O 1
ATOM 1787 N N . SER A 1 229 ? 11.631 -27.225 -7.085 1.00 56.38 229 SER A N 1
ATOM 1788 C CA . SER A 1 229 ? 12.502 -28.390 -7.320 1.00 56.38 229 SER A CA 1
ATOM 1789 C C . SER A 1 229 ? 12.370 -28.912 -8.760 1.00 56.38 229 SER A C 1
ATOM 1791 O O . SER A 1 229 ? 11.300 -28.740 -9.354 1.00 56.38 229 SER A O 1
ATOM 1793 N N . PRO A 1 230 ? 13.397 -29.581 -9.318 1.00 44.88 230 PRO A N 1
ATOM 1794 C CA . PRO A 1 230 ? 13.313 -30.249 -10.611 1.00 44.88 230 PRO A CA 1
ATOM 1795 C C . PRO A 1 230 ? 12.644 -31.622 -10.503 1.00 44.88 230 PRO A C 1
ATOM 1797 O O . PRO A 1 230 ? 12.816 -32.344 -9.523 1.00 44.88 230 PRO A O 1
ATOM 1800 N N . LEU A 1 231 ? 11.954 -32.016 -11.572 1.00 41.09 231 LEU A N 1
ATOM 1801 C CA . LEU A 1 231 ? 11.583 -33.402 -11.850 1.00 41.09 231 LEU A CA 1
ATOM 1802 C C . LEU A 1 231 ? 12.571 -33.973 -12.882 1.00 41.09 231 LEU A C 1
ATOM 1804 O O . LEU A 1 231 ? 12.527 -33.585 -14.044 1.00 41.09 231 LEU A O 1
ATOM 1808 N N . HIS A 1 232 ? 13.438 -34.903 -12.476 1.00 37.16 232 HIS A N 1
ATOM 1809 C CA . HIS A 1 232 ? 14.103 -35.843 -13.387 1.00 37.16 232 HIS A CA 1
ATOM 1810 C C . HIS A 1 232 ? 13.686 -37.268 -12.986 1.00 37.16 232 HIS A C 1
ATOM 1812 O O . HIS A 1 232 ? 13.908 -37.670 -11.846 1.00 37.16 232 HIS A O 1
ATOM 1818 N N . GLY A 1 233 ? 13.065 -38.017 -13.911 1.00 36.72 233 GLY A N 1
ATOM 1819 C CA . GLY A 1 233 ? 12.892 -39.477 -13.802 1.00 36.72 233 GLY A CA 1
ATOM 1820 C C . GLY A 1 233 ? 14.261 -40.164 -13.888 1.00 36.72 233 GLY A C 1
ATOM 1821 O O . GLY A 1 233 ? 15.146 -39.669 -14.577 1.00 36.72 233 GLY A O 1
ATOM 1822 N N . ILE A 1 234 ? 14.555 -41.249 -13.175 1.00 29.81 234 ILE A N 1
ATOM 1823 C CA . ILE A 1 234 ? 13.791 -42.482 -12.968 1.00 29.81 234 ILE A CA 1
ATOM 1824 C C . ILE A 1 234 ? 13.572 -42.699 -11.465 1.00 29.81 234 ILE A C 1
ATOM 1826 O O . ILE A 1 234 ? 14.528 -42.887 -10.720 1.00 29.81 234 ILE A O 1
ATOM 1830 N N . ASP A 1 235 ? 12.311 -42.709 -11.043 1.00 34.09 235 ASP A N 1
ATOM 1831 C CA . ASP A 1 235 ? 11.893 -43.304 -9.776 1.00 34.09 235 ASP A CA 1
ATOM 1832 C C . ASP A 1 235 ? 11.255 -44.659 -10.106 1.00 34.09 235 ASP A C 1
ATOM 1834 O O . ASP A 1 235 ? 10.361 -44.747 -10.954 1.00 34.09 235 ASP A O 1
ATOM 1838 N N . CYS A 1 236 ? 11.758 -45.725 -9.484 1.00 29.19 236 CYS A N 1
ATOM 1839 C CA . CYS A 1 236 ? 11.340 -47.118 -9.660 1.00 29.19 236 CYS A CA 1
ATOM 1840 C C . CYS A 1 236 ? 9.977 -47.390 -9.000 1.00 29.19 236 CYS A C 1
ATOM 1842 O O . CYS A 1 236 ? 9.792 -48.389 -8.306 1.00 29.19 236 CYS A O 1
ATOM 1844 N N . SER A 1 237 ? 9.011 -46.498 -9.204 1.00 36.28 237 SER A N 1
ATOM 1845 C CA . SER A 1 237 ? 7.728 -46.505 -8.517 1.00 36.28 237 SER A CA 1
ATOM 1846 C C . SER A 1 237 ? 6.537 -46.631 -9.467 1.00 36.28 237 SER A C 1
ATOM 1848 O O . SER A 1 237 ? 5.490 -46.080 -9.179 1.00 36.28 237 SER A O 1
ATOM 1850 N N . MET A 1 238 ? 6.615 -47.422 -10.548 1.00 32.12 238 MET A N 1
ATOM 1851 C CA . MET A 1 238 ? 5.421 -48.086 -11.106 1.00 32.12 238 MET A CA 1
ATOM 1852 C C . MET A 1 238 ? 5.747 -49.439 -11.753 1.00 32.12 238 MET A C 1
ATOM 1854 O O . MET A 1 238 ? 6.729 -49.608 -12.468 1.00 32.12 238 MET A O 1
ATOM 1858 N N . ARG A 1 239 ? 4.888 -50.416 -11.447 1.00 30.31 239 ARG A N 1
ATOM 1859 C CA . ARG A 1 239 ? 4.984 -51.846 -11.765 1.00 30.31 239 ARG A CA 1
ATOM 1860 C C . ARG A 1 239 ? 5.331 -52.128 -13.233 1.00 30.31 239 ARG A C 1
ATOM 1862 O O . ARG A 1 239 ? 4.507 -51.904 -14.113 1.00 30.31 239 ARG A O 1
ATOM 1869 N N . SER A 1 240 ? 6.455 -52.803 -13.446 1.00 27.09 240 SER A N 1
ATOM 1870 C CA . SER A 1 240 ? 6.551 -53.892 -14.420 1.00 27.09 240 SER A CA 1
ATOM 1871 C C . SER A 1 240 ? 7.399 -55.009 -13.796 1.00 27.09 240 SER A C 1
ATOM 1873 O O . SER A 1 240 ? 8.448 -54.709 -13.223 1.00 27.09 240 SER A O 1
ATOM 1875 N N . PRO A 1 241 ? 6.951 -56.276 -13.797 1.00 35.06 241 PRO A N 1
ATOM 1876 C CA . PRO A 1 241 ? 7.751 -57.379 -13.288 1.00 35.06 241 PRO A CA 1
ATOM 1877 C C . PRO A 1 241 ? 8.855 -57.667 -14.308 1.00 35.06 241 PRO A C 1
ATOM 1879 O O . PRO A 1 241 ? 8.543 -57.766 -15.490 1.00 35.06 241 PRO A O 1
ATOM 1882 N N . LEU A 1 242 ? 10.097 -57.807 -13.828 1.00 35.72 242 LEU A N 1
ATOM 1883 C CA . LEU A 1 242 ? 11.335 -58.263 -14.497 1.00 35.72 242 LEU A CA 1
ATOM 1884 C C . LEU A 1 242 ? 12.482 -57.238 -14.376 1.00 35.72 242 LEU A C 1
ATOM 1886 O O . LEU A 1 242 ? 12.930 -56.671 -15.366 1.00 35.72 242 LEU A O 1
ATOM 1890 N N . ALA A 1 243 ? 12.995 -57.039 -13.157 1.00 34.59 243 ALA A N 1
ATOM 1891 C CA . ALA A 1 243 ? 14.382 -56.618 -12.935 1.00 34.59 243 ALA A CA 1
ATOM 1892 C C . ALA A 1 243 ? 14.871 -57.069 -11.540 1.00 34.59 243 ALA A C 1
ATOM 1894 O O . ALA A 1 243 ? 14.104 -57.080 -10.580 1.00 34.59 243 ALA A O 1
ATOM 1895 N N . ASP A 1 244 ? 16.133 -57.494 -11.487 1.00 35.00 244 ASP A N 1
ATOM 1896 C CA . ASP A 1 244 ? 16.847 -58.211 -10.416 1.00 35.00 244 ASP A CA 1
ATOM 1897 C C . ASP A 1 244 ? 17.009 -57.398 -9.097 1.00 35.00 244 ASP A C 1
ATOM 1899 O O . ASP A 1 244 ? 17.468 -56.255 -9.157 1.00 35.00 244 ASP A O 1
ATOM 1903 N N . PRO A 1 245 ? 16.688 -57.949 -7.899 1.00 34.50 245 PRO A N 1
ATOM 1904 C CA . PRO A 1 245 ? 16.721 -57.226 -6.615 1.00 34.50 245 PRO A CA 1
ATOM 1905 C C . PRO A 1 245 ? 18.108 -57.011 -5.979 1.00 34.50 245 PRO A C 1
ATOM 1907 O O . PRO A 1 245 ? 18.197 -56.402 -4.911 1.00 34.50 245 PRO A O 1
ATOM 1910 N N . SER A 1 246 ? 19.198 -57.530 -6.546 1.00 37.12 246 SER A N 1
ATOM 1911 C CA . SER A 1 246 ? 20.468 -57.649 -5.805 1.00 37.12 246 SER A CA 1
ATOM 1912 C C . SER A 1 246 ? 21.363 -56.393 -5.769 1.00 37.12 246 SER A C 1
ATOM 1914 O O . SER A 1 246 ? 22.321 -56.358 -4.998 1.00 37.12 246 SER A O 1
ATOM 1916 N N . ALA A 1 247 ? 21.051 -55.332 -6.523 1.00 37.16 247 ALA A N 1
ATOM 1917 C CA . ALA A 1 247 ? 21.934 -54.163 -6.662 1.00 37.16 247 ALA A CA 1
ATOM 1918 C C . ALA A 1 247 ? 21.620 -52.965 -5.733 1.00 37.16 247 ALA A C 1
ATOM 1920 O O . ALA A 1 247 ? 22.456 -52.073 -5.594 1.00 37.16 247 ALA A O 1
ATOM 1921 N N . CYS A 1 248 ? 20.458 -52.925 -5.066 1.00 38.06 248 CYS A N 1
ATOM 1922 C CA . CYS A 1 248 ? 20.016 -51.754 -4.281 1.00 38.06 248 CYS A CA 1
ATOM 1923 C C . CYS A 1 248 ? 20.277 -51.825 -2.760 1.00 38.06 248 CYS A C 1
ATOM 1925 O O . CYS A 1 248 ? 19.959 -50.872 -2.055 1.00 38.06 248 CYS A O 1
ATOM 1927 N N . SER A 1 249 ? 20.854 -52.905 -2.219 1.00 49.84 249 SER A N 1
ATOM 1928 C CA . SER A 1 249 ? 20.833 -53.167 -0.764 1.00 49.84 249 SER A CA 1
ATOM 1929 C C . SER A 1 249 ? 22.087 -52.771 0.038 1.00 49.84 249 SER A C 1
ATOM 1931 O O . SER A 1 249 ? 22.081 -52.897 1.261 1.00 49.84 249 SER A O 1
ATOM 1933 N N . SER A 1 250 ? 23.177 -52.286 -0.573 1.00 56.59 250 SER A N 1
ATOM 1934 C CA . SER A 1 250 ? 24.449 -52.117 0.163 1.00 56.59 250 SER A CA 1
ATOM 1935 C C . SER A 1 250 ? 24.650 -50.745 0.824 1.00 56.59 250 SER A C 1
ATOM 1937 O O . SER A 1 250 ? 25.178 -50.681 1.936 1.00 56.59 250 SER A O 1
ATOM 1939 N N . TYR A 1 251 ? 24.215 -49.646 0.203 1.00 62.75 251 TYR A N 1
ATOM 1940 C CA . TYR A 1 251 ? 24.550 -48.292 0.670 1.00 62.75 251 TYR A CA 1
ATOM 1941 C C . TYR A 1 251 ? 23.708 -47.836 1.878 1.00 62.75 251 TYR A C 1
ATOM 1943 O O . TYR A 1 251 ? 24.239 -47.370 2.889 1.00 62.75 251 TYR A O 1
ATOM 1951 N N . SER A 1 252 ? 22.394 -48.046 1.828 1.00 66.19 252 SER A N 1
ATOM 1952 C CA . SER A 1 252 ? 21.437 -47.684 2.885 1.00 66.19 252 SER A CA 1
ATOM 1953 C C . SER A 1 252 ? 21.655 -48.486 4.176 1.00 66.19 252 SER A C 1
ATOM 1955 O O . SER A 1 252 ? 21.605 -47.925 5.274 1.00 66.19 252 SER A O 1
ATOM 1957 N N . CYS A 1 253 ? 21.986 -49.778 4.066 1.00 69.06 253 CYS A N 1
ATOM 1958 C CA . CYS A 1 253 ? 22.341 -50.613 5.217 1.00 69.06 253 CYS A CA 1
ATOM 1959 C C . CYS A 1 253 ? 23.641 -50.155 5.894 1.00 69.06 253 CYS A C 1
ATOM 1961 O O . CYS A 1 253 ? 23.700 -50.102 7.126 1.00 69.06 253 CYS A O 1
ATOM 1963 N N . GLN A 1 254 ? 24.668 -49.794 5.114 1.00 76.00 254 GLN A N 1
ATOM 1964 C CA . GLN A 1 254 ? 25.944 -49.307 5.649 1.00 76.00 254 GLN A CA 1
ATOM 1965 C C . GLN A 1 254 ? 25.791 -47.959 6.357 1.00 76.00 254 GLN A C 1
ATOM 1967 O O . GLN A 1 254 ? 26.343 -47.772 7.439 1.00 76.00 254 GLN A O 1
ATOM 1972 N N . GLN A 1 255 ? 25.001 -47.041 5.801 1.00 75.06 255 GLN A N 1
ATOM 1973 C CA . GLN A 1 255 ? 24.834 -45.710 6.381 1.00 75.06 255 GLN A CA 1
ATOM 1974 C C . GLN A 1 255 ? 23.995 -45.727 7.669 1.00 75.06 255 GLN A C 1
ATOM 1976 O O . GLN A 1 255 ? 24.322 -45.035 8.634 1.00 75.06 255 GLN A O 1
ATOM 1981 N N . CYS A 1 256 ? 22.961 -46.572 7.733 1.00 74.31 256 CYS A N 1
ATOM 1982 C CA . CYS A 1 256 ? 22.179 -46.779 8.955 1.00 74.31 256 CYS A CA 1
ATOM 1983 C C . CYS A 1 256 ? 23.038 -47.407 10.077 1.00 74.31 256 CYS A C 1
ATOM 1985 O O . CYS A 1 256 ? 23.030 -46.937 11.215 1.00 74.31 256 CYS A O 1
ATOM 1987 N N . SER A 1 257 ? 23.849 -48.413 9.729 1.00 77.94 257 SER A N 1
ATOM 1988 C CA . SER A 1 257 ? 24.816 -49.065 10.626 1.00 77.94 257 SER A CA 1
ATOM 1989 C C . SER A 1 257 ? 25.869 -48.088 11.169 1.00 77.94 257 SER A C 1
ATOM 1991 O O . SER A 1 257 ? 26.077 -47.998 12.383 1.00 77.94 257 SER A O 1
ATOM 1993 N N . ALA A 1 258 ? 26.479 -47.286 10.289 1.00 79.88 258 ALA A N 1
ATOM 1994 C CA . ALA A 1 258 ? 27.481 -46.292 10.663 1.00 79.88 258 ALA A CA 1
ATOM 1995 C C . ALA A 1 258 ? 26.932 -45.255 11.656 1.00 79.88 258 ALA A C 1
ATOM 1997 O O . ALA A 1 258 ? 27.629 -44.871 12.593 1.00 79.88 258 ALA A O 1
ATOM 1998 N N . ASN A 1 259 ? 25.666 -44.857 11.513 1.00 74.00 259 ASN A N 1
ATOM 1999 C CA . ASN A 1 259 ? 25.028 -43.904 12.419 1.00 74.00 259 ASN A CA 1
ATOM 2000 C C . ASN A 1 259 ? 24.710 -44.500 13.796 1.00 74.00 259 ASN A C 1
ATOM 2002 O O . ASN A 1 259 ? 24.869 -43.810 14.801 1.00 74.00 259 ASN A O 1
ATOM 2006 N N . ALA A 1 260 ? 24.311 -45.775 13.876 1.00 77.25 260 ALA A N 1
ATOM 2007 C CA . ALA A 1 260 ? 24.124 -46.455 15.161 1.00 77.25 260 ALA A CA 1
ATOM 2008 C C . ALA A 1 260 ? 25.443 -46.526 15.955 1.00 77.25 260 ALA A C 1
ATOM 2010 O O . ALA A 1 260 ? 25.466 -46.290 17.166 1.00 77.25 260 ALA A O 1
ATOM 2011 N N . LEU A 1 261 ? 26.555 -46.780 15.256 1.00 82.00 261 LEU A N 1
ATOM 2012 C CA . LEU A 1 261 ? 27.898 -46.767 15.836 1.00 82.00 261 LEU A CA 1
ATOM 2013 C C . LEU A 1 261 ? 28.340 -45.351 16.230 1.00 82.00 261 LEU A C 1
ATOM 2015 O O . LEU A 1 261 ? 28.809 -45.157 17.351 1.00 82.00 261 LEU A O 1
ATOM 2019 N N . ALA A 1 262 ? 28.129 -44.354 15.365 1.00 79.12 262 ALA A N 1
ATOM 2020 C CA . ALA A 1 262 ? 28.450 -42.953 15.647 1.00 79.12 262 ALA A CA 1
ATOM 2021 C C . ALA A 1 262 ? 27.648 -42.382 16.833 1.00 79.12 262 ALA A C 1
ATOM 2023 O O . ALA A 1 262 ? 28.146 -41.524 17.557 1.00 79.12 262 ALA A O 1
ATOM 2024 N N . ALA A 1 263 ? 26.436 -42.890 17.075 1.00 75.69 263 ALA A N 1
ATOM 2025 C CA . ALA A 1 263 ? 25.607 -42.549 18.231 1.00 75.69 263 ALA A CA 1
ATOM 2026 C C . ALA A 1 263 ? 25.984 -43.311 19.522 1.00 75.69 263 ALA A C 1
ATOM 2028 O O . ALA A 1 263 ? 25.291 -43.174 20.531 1.00 75.69 263 ALA A O 1
ATOM 2029 N N . GLY A 1 264 ? 27.043 -44.132 19.509 1.00 85.06 264 GLY A N 1
ATOM 2030 C CA . GLY A 1 264 ? 27.491 -44.907 20.670 1.00 85.06 264 GLY A CA 1
ATOM 2031 C C . GLY A 1 264 ? 26.577 -46.081 21.040 1.00 85.06 264 GLY A C 1
ATOM 2032 O O . GLY A 1 264 ? 26.581 -46.514 22.190 1.00 85.06 264 GLY A O 1
ATOM 2033 N N . LYS A 1 265 ? 25.782 -46.602 20.093 1.00 82.44 265 LYS A N 1
ATOM 2034 C CA . LYS A 1 265 ? 24.780 -47.662 20.321 1.00 82.44 265 LYS A CA 1
ATOM 2035 C C . LYS A 1 265 ? 25.052 -48.906 19.460 1.00 82.44 265 LYS A C 1
ATOM 2037 O O . LYS A 1 265 ? 24.235 -49.261 18.607 1.00 82.44 265 LYS A O 1
ATOM 2042 N N . PRO A 1 266 ? 26.167 -49.628 19.688 1.00 83.25 266 PRO A N 1
ATOM 2043 C CA . PRO A 1 266 ? 26.527 -50.810 18.897 1.00 83.25 266 PRO A CA 1
ATOM 2044 C C . PRO A 1 266 ? 25.490 -51.943 18.994 1.00 83.25 266 PRO A C 1
ATOM 2046 O O . PRO A 1 266 ? 25.381 -52.759 18.085 1.00 83.25 266 PRO A O 1
ATOM 2049 N N . SER A 1 267 ? 24.669 -51.968 20.052 1.00 84.88 267 SER A N 1
ATOM 2050 C CA . SER A 1 267 ? 23.574 -52.934 20.227 1.00 84.88 267 SER A CA 1
ATOM 2051 C C . SER A 1 267 ? 22.433 -52.774 19.200 1.00 84.88 267 SER A C 1
ATOM 2053 O O . SER A 1 267 ? 21.618 -53.687 19.051 1.00 84.88 267 SER A O 1
ATOM 2055 N N . LEU A 1 268 ? 22.348 -51.624 18.514 1.00 82.06 268 LEU A N 1
ATOM 2056 C CA . LEU A 1 268 ? 21.315 -51.306 17.520 1.00 82.06 268 LEU A CA 1
ATOM 2057 C C . LEU A 1 268 ? 21.753 -51.571 16.079 1.00 82.06 268 LEU A C 1
ATOM 2059 O O . LEU A 1 268 ? 20.925 -51.486 15.175 1.00 82.06 268 LEU A O 1
ATOM 2063 N N . ASP A 1 269 ? 23.011 -51.940 15.858 1.00 82.69 269 ASP A N 1
ATOM 2064 C CA . ASP A 1 269 ? 23.553 -52.172 14.524 1.00 82.69 269 ASP A CA 1
ATOM 2065 C C . ASP A 1 269 ? 22.833 -53.313 13.756 1.00 82.69 269 ASP A C 1
ATOM 2067 O O . ASP A 1 269 ? 22.333 -53.054 12.656 1.00 82.69 269 ASP A O 1
ATOM 2071 N N . PRO A 1 270 ? 22.636 -54.529 14.313 1.00 83.62 270 PRO A N 1
ATOM 2072 C CA . PRO A 1 270 ? 21.890 -55.578 13.609 1.00 83.62 270 PRO A CA 1
ATOM 2073 C C . PRO A 1 270 ? 20.417 -55.210 13.304 1.00 83.62 270 PRO A C 1
ATOM 2075 O O . PRO A 1 270 ? 19.976 -55.435 12.171 1.00 83.62 270 PRO A O 1
ATOM 2078 N N . PRO A 1 271 ? 19.650 -54.592 14.233 1.00 80.06 271 PRO A N 1
ATOM 2079 C CA . PRO A 1 271 ? 18.319 -54.052 13.937 1.00 80.06 271 PRO A CA 1
ATOM 2080 C C . PRO A 1 271 ? 18.301 -52.982 12.837 1.00 80.06 271 PRO A C 1
ATOM 2082 O O . PRO A 1 271 ? 17.409 -52.994 11.992 1.00 80.06 271 PRO A O 1
ATOM 2085 N N . CYS A 1 272 ? 19.287 -52.082 12.807 1.00 77.19 272 CYS A N 1
ATOM 2086 C CA . CYS A 1 272 ? 19.390 -51.024 11.797 1.00 77.19 272 CYS A CA 1
ATOM 2087 C C . CYS A 1 272 ? 19.639 -51.584 10.397 1.00 77.19 272 CYS A C 1
ATOM 2089 O O . CYS A 1 272 ? 18.985 -51.161 9.443 1.00 77.19 272 CYS A O 1
ATOM 2091 N N . ARG A 1 273 ? 20.542 -52.568 10.279 1.00 78.19 273 ARG A N 1
ATOM 2092 C CA . ARG A 1 273 ? 20.800 -53.267 9.012 1.00 78.19 273 ARG A CA 1
ATOM 2093 C C . ARG A 1 273 ? 19.569 -54.028 8.533 1.00 78.19 273 ARG A C 1
ATOM 2095 O O . ARG A 1 273 ? 19.247 -53.948 7.355 1.00 78.19 273 ARG A O 1
ATOM 2102 N N . SER A 1 274 ? 18.873 -54.707 9.447 1.00 82.06 274 SER A N 1
ATOM 2103 C CA . SER A 1 274 ? 17.659 -55.473 9.134 1.00 82.06 274 SER A CA 1
ATOM 2104 C C . SER A 1 274 ? 16.512 -54.563 8.683 1.00 82.06 274 SER A C 1
ATOM 2106 O O . SER A 1 274 ? 15.865 -54.852 7.685 1.00 82.06 274 SER A O 1
ATOM 2108 N N . CYS A 1 275 ? 16.311 -53.428 9.363 1.00 80.44 275 CYS A N 1
ATOM 2109 C CA . CYS A 1 275 ? 15.340 -52.404 8.968 1.00 80.44 275 CYS A CA 1
ATOM 2110 C C . CYS A 1 275 ? 15.656 -51.848 7.576 1.00 80.44 275 CYS A C 1
ATOM 2112 O O . CYS A 1 275 ? 14.799 -51.838 6.700 1.00 80.44 275 CYS A O 1
ATOM 2114 N N . ALA A 1 276 ? 16.904 -51.421 7.353 1.00 78.69 276 ALA A N 1
ATOM 2115 C CA . ALA A 1 276 ? 17.311 -50.837 6.080 1.00 78.69 276 ALA A CA 1
ATOM 2116 C C . ALA A 1 276 ? 17.258 -51.848 4.924 1.00 78.69 276 ALA A C 1
ATOM 2118 O O . ALA A 1 276 ? 16.972 -51.451 3.805 1.00 78.69 276 ALA A O 1
ATOM 2119 N N . ALA A 1 277 ? 17.488 -53.139 5.190 1.00 77.81 277 ALA A N 1
ATOM 2120 C CA . ALA A 1 277 ? 17.371 -54.200 4.190 1.00 77.81 277 ALA A CA 1
ATOM 2121 C C . ALA A 1 277 ? 15.910 -54.539 3.851 1.00 77.81 277 ALA A C 1
ATOM 2123 O O . ALA A 1 277 ? 15.627 -54.976 2.738 1.00 77.81 277 ALA A O 1
ATOM 2124 N N . ALA A 1 278 ? 14.986 -54.348 4.798 1.00 74.19 278 ALA A N 1
ATOM 2125 C CA . ALA A 1 278 ? 13.558 -54.574 4.589 1.00 74.19 278 ALA A CA 1
ATOM 2126 C C . ALA A 1 278 ? 12.886 -53.469 3.751 1.00 74.19 278 ALA A C 1
ATOM 2128 O O . ALA A 1 278 ? 11.791 -53.683 3.232 1.00 74.19 278 ALA A O 1
ATOM 2129 N N . LEU A 1 279 ? 13.526 -52.302 3.597 1.00 73.56 279 LEU A N 1
ATOM 2130 C CA . LEU A 1 279 ? 12.974 -51.138 2.903 1.00 73.56 279 LEU A CA 1
ATOM 2131 C C . LEU A 1 279 ? 13.800 -50.777 1.667 1.00 73.56 279 LEU A C 1
ATOM 2133 O O . LEU A 1 279 ? 15.022 -50.707 1.725 1.00 73.56 279 LEU A O 1
ATOM 2137 N N . ALA A 1 280 ? 13.128 -50.466 0.558 1.00 61.94 280 ALA A N 1
ATOM 2138 C CA . ALA A 1 280 ? 13.797 -50.132 -0.701 1.00 61.94 280 ALA A CA 1
ATOM 2139 C C . ALA A 1 280 ? 14.621 -48.827 -0.641 1.00 61.94 280 ALA A C 1
ATOM 2141 O O . ALA A 1 280 ? 15.605 -48.702 -1.366 1.00 61.94 280 ALA A O 1
ATOM 2142 N N . ASP A 1 281 ? 14.249 -47.868 0.217 1.00 67.12 281 ASP A N 1
ATOM 2143 C CA . ASP A 1 281 ? 14.879 -46.540 0.286 1.00 67.12 281 ASP A CA 1
ATOM 2144 C C . ASP A 1 281 ? 15.751 -46.307 1.535 1.00 67.12 281 ASP A C 1
ATOM 2146 O O . ASP A 1 281 ? 16.489 -45.323 1.583 1.00 67.12 281 ASP A O 1
ATOM 2150 N N . GLY A 1 282 ? 15.687 -47.183 2.551 1.00 65.00 282 GLY A N 1
ATOM 2151 C CA . GLY A 1 282 ? 16.414 -47.097 3.831 1.00 65.00 282 GLY A CA 1
ATOM 2152 C C . GLY A 1 282 ? 16.228 -45.803 4.650 1.00 65.00 282 GLY A C 1
ATOM 2153 O O . GLY A 1 282 ? 16.665 -45.729 5.804 1.00 65.00 282 GLY A O 1
ATOM 2154 N N . TRP A 1 283 ? 15.573 -44.782 4.094 1.00 73.12 283 TRP A N 1
ATOM 2155 C CA . TRP A 1 283 ? 15.495 -43.423 4.631 1.00 73.12 283 TRP A CA 1
ATOM 2156 C C . TRP A 1 283 ? 14.601 -43.381 5.867 1.00 73.12 283 TRP A C 1
ATOM 2158 O O . TRP A 1 283 ? 14.881 -42.671 6.836 1.00 73.12 283 TRP A O 1
ATOM 2168 N N . ALA A 1 284 ? 13.551 -44.204 5.892 1.00 76.06 284 ALA A N 1
ATOM 2169 C CA . ALA A 1 284 ? 12.698 -44.325 7.066 1.00 76.06 284 ALA A CA 1
ATOM 2170 C C . ALA A 1 284 ? 13.483 -44.807 8.304 1.00 76.06 284 ALA A C 1
ATOM 2172 O O . ALA A 1 284 ? 13.315 -44.248 9.388 1.00 76.06 284 ALA A O 1
ATOM 2173 N N . CYS A 1 285 ? 14.406 -45.761 8.135 1.00 79.12 285 CYS A N 1
ATOM 2174 C CA . CYS A 1 285 ? 15.272 -46.244 9.216 1.00 79.12 285 CYS A CA 1
ATOM 2175 C C . CYS A 1 285 ? 16.310 -45.188 9.629 1.00 79.12 285 CYS A C 1
ATOM 2177 O O . CYS A 1 285 ? 16.564 -45.005 10.820 1.00 79.12 285 CYS A O 1
ATOM 2179 N N . TYR A 1 286 ? 16.864 -44.440 8.666 1.00 78.44 286 TYR A N 1
ATOM 2180 C CA . TYR A 1 286 ? 17.783 -43.329 8.938 1.00 78.44 286 TYR A CA 1
ATOM 2181 C C . TYR A 1 286 ? 17.138 -42.245 9.821 1.00 78.44 286 TYR A C 1
ATOM 2183 O O . TYR A 1 286 ? 17.765 -41.752 10.761 1.00 78.44 286 TYR A O 1
ATOM 2191 N N . ASN A 1 287 ? 15.867 -41.907 9.574 1.00 78.81 287 ASN A N 1
ATOM 2192 C CA . ASN A 1 287 ? 15.131 -40.906 10.355 1.00 78.81 287 ASN A CA 1
ATOM 2193 C C . ASN A 1 287 ? 15.004 -41.259 11.844 1.00 78.81 287 ASN A C 1
ATOM 2195 O O . ASN A 1 287 ? 14.970 -40.354 12.679 1.00 78.81 287 ASN A O 1
ATOM 2199 N N . CYS A 1 288 ? 14.990 -42.547 12.199 1.00 77.88 288 CYS A N 1
ATOM 2200 C CA . CYS A 1 288 ? 14.999 -42.963 13.602 1.00 77.88 288 CYS A CA 1
ATOM 2201 C C . CYS A 1 288 ? 16.317 -42.605 14.324 1.00 77.88 288 CYS A C 1
ATOM 2203 O O . CYS A 1 288 ? 16.322 -42.542 15.551 1.00 77.88 288 CYS A O 1
ATOM 2205 N N . LEU A 1 289 ? 17.416 -42.343 13.596 1.00 75.38 289 LEU A N 1
ATOM 2206 C CA . LEU A 1 289 ? 18.754 -42.088 14.156 1.00 75.38 289 LEU A CA 1
ATOM 2207 C C . LEU A 1 289 ? 19.289 -40.653 13.952 1.00 75.38 289 LEU A C 1
ATOM 2209 O O . LEU A 1 289 ? 20.226 -40.254 14.642 1.00 75.38 289 LEU A O 1
ATOM 2213 N N . ALA A 1 290 ? 18.722 -39.851 13.045 1.00 68.25 290 ALA A N 1
ATOM 2214 C CA . ALA A 1 290 ? 19.251 -38.527 12.695 1.00 68.25 290 ALA A CA 1
ATOM 2215 C C . ALA A 1 290 ? 18.773 -37.376 13.633 1.00 68.25 290 ALA A C 1
ATOM 2217 O O . ALA A 1 290 ? 17.709 -36.795 13.428 1.00 68.25 290 ALA A O 1
ATOM 2218 N N . ALA A 1 291 ? 19.613 -37.017 14.624 1.00 52.53 291 ALA A N 1
ATOM 2219 C CA . ALA A 1 291 ? 19.662 -35.762 15.424 1.00 52.53 291 ALA A CA 1
ATOM 2220 C C . ALA A 1 291 ? 18.495 -35.373 16.386 1.00 52.53 291 ALA A C 1
ATOM 2222 O O . ALA A 1 291 ? 17.324 -35.697 16.167 1.00 52.53 291 ALA A O 1
ATOM 2223 N N . PRO A 1 292 ? 18.793 -34.538 17.414 1.00 51.34 292 PRO A N 1
ATOM 2224 C CA . PRO A 1 292 ? 19.413 -34.921 18.682 1.00 51.34 292 PRO A CA 1
ATOM 2225 C C . PRO A 1 292 ? 18.387 -35.655 19.567 1.00 51.34 292 PRO A C 1
ATOM 2227 O O . PRO A 1 292 ? 17.906 -35.140 20.571 1.00 51.34 292 PRO A O 1
ATOM 2230 N N . LEU A 1 293 ? 18.021 -36.872 19.177 1.00 51.75 293 LEU A N 1
ATOM 2231 C CA . LEU A 1 293 ? 17.297 -37.800 20.039 1.00 51.75 293 LEU A CA 1
ATOM 2232 C C . LEU A 1 293 ? 18.286 -38.829 20.573 1.00 51.75 293 LEU A C 1
ATOM 2234 O O . LEU A 1 293 ? 18.184 -40.020 20.301 1.00 51.75 293 LEU A O 1
ATOM 2238 N N . ALA A 1 294 ? 19.246 -38.377 21.375 1.00 42.50 294 ALA A N 1
ATOM 2239 C CA . ALA A 1 294 ? 19.890 -39.276 22.319 1.00 42.50 294 ALA A CA 1
ATOM 2240 C C . ALA A 1 294 ? 18.918 -39.523 23.484 1.00 42.50 294 ALA A C 1
ATOM 2242 O O . ALA A 1 294 ? 19.199 -39.190 24.631 1.00 42.50 294 ALA A O 1
ATOM 2243 N N . THR A 1 295 ? 17.748 -40.110 23.209 1.00 55.66 295 THR A N 1
ATOM 2244 C CA . THR A 1 295 ? 17.081 -40.854 24.272 1.00 55.66 295 THR A CA 1
ATOM 2245 C C . THR A 1 295 ? 18.022 -42.013 24.600 1.00 55.66 295 THR A C 1
ATOM 2247 O O . THR A 1 295 ? 18.374 -42.809 23.723 1.00 55.66 295 THR A O 1
ATOM 2250 N N . THR A 1 296 ? 18.462 -42.131 25.849 1.00 58.25 296 THR A N 1
ATOM 2251 C CA . THR A 1 296 ? 19.309 -43.251 26.298 1.00 58.25 296 THR A CA 1
ATOM 2252 C C . THR A 1 296 ? 18.589 -44.603 26.212 1.00 58.25 296 THR A C 1
ATOM 2254 O O . THR A 1 296 ? 19.219 -45.644 26.343 1.00 58.25 296 THR A O 1
ATOM 2257 N N . ASN A 1 297 ? 17.284 -44.613 25.927 1.00 76.31 297 ASN A N 1
ATOM 2258 C CA . ASN A 1 297 ? 16.464 -45.812 25.889 1.00 76.31 297 ASN A CA 1
ATOM 2259 C C . ASN A 1 297 ? 16.552 -46.547 24.535 1.00 76.31 297 ASN A C 1
ATOM 2261 O O . ASN A 1 297 ? 15.839 -46.235 23.580 1.00 76.31 297 ASN A O 1
ATOM 2265 N N . ASP A 1 298 ? 17.422 -47.556 24.468 1.00 80.44 298 ASP A N 1
ATOM 2266 C CA . ASP A 1 298 ? 17.576 -48.448 23.309 1.00 80.44 298 ASP A CA 1
ATOM 2267 C C . ASP A 1 298 ? 16.281 -49.185 22.936 1.00 80.44 298 ASP A C 1
ATOM 2269 O O . ASP A 1 298 ? 16.080 -49.530 21.771 1.00 80.44 298 ASP A O 1
ATOM 2273 N N . VAL A 1 299 ? 15.374 -49.400 23.892 1.00 76.12 299 VAL A N 1
ATOM 2274 C CA . VAL A 1 299 ? 14.122 -50.128 23.656 1.00 76.12 299 VAL A CA 1
ATOM 2275 C C . VAL A 1 299 ? 13.141 -49.293 22.824 1.00 76.12 299 VAL A C 1
ATOM 2277 O O . VAL A 1 299 ? 12.486 -49.820 21.926 1.00 76.12 299 VAL A O 1
ATOM 2280 N N . VAL A 1 300 ? 13.094 -47.975 23.046 1.00 76.69 300 VAL A N 1
ATOM 2281 C CA . VAL A 1 300 ? 12.260 -47.043 22.262 1.00 76.69 300 VAL A CA 1
ATOM 2282 C C . VAL A 1 300 ? 12.776 -46.918 20.825 1.00 76.69 300 VAL A C 1
ATOM 2284 O O . VAL A 1 300 ? 11.991 -46.968 19.876 1.00 76.69 300 VAL A O 1
ATOM 2287 N N . LEU A 1 301 ? 14.100 -46.847 20.656 1.00 79.88 301 LEU A N 1
ATOM 2288 C CA . LEU A 1 301 ? 14.761 -46.820 19.347 1.00 79.88 301 LEU A CA 1
ATOM 2289 C C . LEU A 1 301 ? 14.542 -48.111 18.549 1.00 79.88 301 LEU A C 1
ATOM 2291 O O . LEU A 1 301 ? 14.247 -48.037 17.358 1.00 79.88 301 LEU A O 1
ATOM 2295 N N . ARG A 1 302 ? 14.602 -49.288 19.192 1.00 83.31 302 ARG A N 1
ATOM 2296 C CA . ARG A 1 302 ? 14.230 -50.558 18.539 1.00 83.31 302 ARG A CA 1
ATOM 2297 C C . ARG A 1 302 ? 12.781 -50.542 18.068 1.00 83.31 302 ARG A C 1
ATOM 2299 O O . ARG A 1 302 ? 12.528 -50.935 16.938 1.00 83.31 302 ARG A O 1
ATOM 2306 N N . GLY A 1 303 ? 11.860 -50.012 18.876 1.00 79.19 303 GLY A N 1
ATOM 2307 C CA . GLY A 1 303 ? 10.465 -49.827 18.469 1.00 79.19 303 GLY A CA 1
ATOM 2308 C C . GLY A 1 303 ? 10.303 -48.920 17.239 1.00 79.19 303 GLY A C 1
ATOM 2309 O O . GLY A 1 303 ? 9.515 -49.242 16.354 1.00 79.19 303 GLY A O 1
ATOM 2310 N N . CYS A 1 304 ? 11.086 -47.836 17.135 1.00 81.12 304 CYS A N 1
ATOM 2311 C CA . CYS A 1 304 ? 11.091 -46.957 15.955 1.00 81.12 304 CYS A CA 1
ATOM 2312 C C . CYS A 1 304 ? 11.572 -47.698 14.701 1.00 81.12 304 CYS A C 1
ATOM 2314 O O . CYS A 1 304 ? 10.936 -47.614 13.654 1.00 81.12 304 CYS A O 1
ATOM 2316 N N . LEU A 1 305 ? 12.667 -48.455 14.819 1.00 82.44 305 LEU A N 1
ATOM 2317 C CA . LEU A 1 305 ? 13.228 -49.228 13.709 1.00 82.44 305 LEU A CA 1
ATOM 2318 C C . LEU A 1 305 ? 12.275 -50.340 13.255 1.00 82.44 305 LEU A C 1
ATOM 2320 O O . LEU A 1 305 ? 12.102 -50.523 12.057 1.00 82.44 305 LEU A O 1
ATOM 2324 N N . THR A 1 306 ? 11.605 -51.036 14.178 1.00 83.06 306 THR A N 1
ATOM 2325 C CA . THR A 1 306 ? 10.560 -52.013 13.828 1.00 83.06 306 THR A CA 1
ATOM 2326 C C . THR A 1 306 ? 9.385 -51.337 13.117 1.00 83.06 306 THR A C 1
ATOM 2328 O O . THR A 1 306 ? 8.952 -51.812 12.075 1.00 83.06 306 THR A O 1
ATOM 2331 N N . CYS A 1 307 ? 8.915 -50.190 13.623 1.00 81.44 307 CYS A N 1
ATOM 2332 C CA . CYS A 1 307 ? 7.862 -49.399 12.978 1.00 81.44 307 CYS A CA 1
ATOM 2333 C C . CYS A 1 307 ? 8.234 -49.008 11.538 1.00 81.44 307 CYS A C 1
ATOM 2335 O O . CYS A 1 307 ? 7.420 -49.164 10.629 1.00 81.44 307 CYS A O 1
ATOM 2337 N N . ALA A 1 308 ? 9.468 -48.543 11.322 1.00 80.69 308 ALA A N 1
ATOM 2338 C CA . ALA A 1 308 ? 9.956 -48.177 9.998 1.00 80.69 308 ALA A CA 1
ATOM 2339 C C . ALA A 1 308 ? 10.061 -49.402 9.075 1.00 80.69 308 ALA A C 1
ATOM 2341 O O . ALA A 1 308 ? 9.588 -49.339 7.943 1.00 80.69 308 ALA A O 1
ATOM 2342 N N . ALA A 1 309 ? 10.615 -50.520 9.561 1.00 80.69 309 ALA A N 1
ATOM 2343 C CA . ALA A 1 309 ? 10.738 -51.773 8.808 1.00 80.69 309 ALA A CA 1
ATOM 2344 C C . ALA A 1 309 ? 9.379 -52.330 8.348 1.00 80.69 309 ALA A C 1
ATOM 2346 O O . ALA A 1 309 ? 9.292 -52.940 7.286 1.00 80.69 309 ALA A O 1
ATOM 2347 N N . ASP A 1 310 ? 8.314 -52.053 9.102 1.00 79.38 310 ASP A N 1
ATOM 2348 C CA . ASP A 1 310 ? 6.936 -52.412 8.758 1.00 79.38 310 ASP A CA 1
ATOM 2349 C C . ASP A 1 310 ? 6.299 -51.473 7.700 1.00 79.38 310 ASP A C 1
ATOM 2351 O O . ASP A 1 310 ? 5.084 -51.508 7.486 1.00 79.38 310 ASP A O 1
ATOM 2355 N N . GLY A 1 311 ? 7.090 -50.615 7.040 1.00 76.38 311 GLY A N 1
ATOM 2356 C CA . GLY A 1 311 ? 6.664 -49.756 5.927 1.00 76.38 311 GLY A CA 1
ATOM 2357 C C . GLY A 1 311 ? 6.001 -48.439 6.340 1.00 76.38 311 GLY A C 1
ATOM 2358 O O . GLY A 1 311 ? 5.412 -47.752 5.503 1.00 76.38 311 GLY A O 1
ATOM 2359 N N . VAL A 1 312 ? 6.073 -48.065 7.620 1.00 77.19 312 VAL A N 1
ATOM 2360 C CA . VAL A 1 312 ? 5.548 -46.786 8.117 1.00 77.19 312 VAL A CA 1
ATOM 2361 C C . VAL A 1 312 ? 6.585 -45.680 7.889 1.00 77.19 312 VAL A C 1
ATOM 2363 O O . VAL A 1 312 ? 7.781 -45.880 8.090 1.00 77.19 312 VAL A O 1
ATOM 2366 N N . ASN A 1 313 ? 6.134 -44.487 7.481 1.00 78.00 313 ASN A N 1
ATOM 2367 C CA . ASN A 1 313 ? 7.014 -43.337 7.249 1.00 78.00 313 ASN A CA 1
ATOM 2368 C C . ASN A 1 313 ? 7.905 -43.076 8.481 1.00 78.00 313 ASN A C 1
ATOM 2370 O O . ASN A 1 313 ? 7.402 -42.861 9.586 1.00 78.00 313 ASN A O 1
ATOM 2374 N N . GLY A 1 314 ? 9.226 -43.044 8.279 1.00 70.44 314 GLY A N 1
ATOM 2375 C CA . GLY A 1 314 ? 10.202 -42.885 9.361 1.00 70.44 314 GLY A CA 1
ATOM 2376 C C . GLY A 1 314 ? 10.051 -41.599 10.172 1.00 70.44 314 GLY A C 1
ATOM 2377 O O . GLY A 1 314 ? 10.383 -41.592 11.353 1.00 70.44 314 GLY A O 1
ATOM 2378 N N . TRP A 1 315 ? 9.492 -40.529 9.596 1.00 77.44 315 TRP A N 1
ATOM 2379 C CA . TRP A 1 315 ? 9.125 -39.339 10.368 1.00 77.44 315 TRP A CA 1
ATOM 2380 C C . TRP A 1 315 ? 8.025 -39.654 11.391 1.00 77.44 315 TRP A C 1
ATOM 2382 O O . TRP A 1 315 ? 8.163 -39.312 12.561 1.00 77.44 315 TRP A O 1
ATOM 2392 N N . ALA A 1 316 ? 6.973 -40.374 10.992 1.00 72.88 316 ALA A N 1
ATOM 2393 C CA . ALA A 1 316 ? 5.879 -40.743 11.890 1.00 72.88 316 ALA A CA 1
ATOM 2394 C C . ALA A 1 316 ? 6.355 -41.689 13.003 1.00 72.88 316 ALA A C 1
ATOM 2396 O O . ALA A 1 316 ? 6.064 -41.451 14.173 1.00 72.88 316 ALA A O 1
ATOM 2397 N N . CYS A 1 317 ? 7.159 -42.704 12.664 1.00 77.62 317 CYS A N 1
ATOM 2398 C CA . CYS A 1 317 ? 7.762 -43.594 13.661 1.00 77.62 317 CYS A CA 1
ATOM 2399 C C . CYS A 1 317 ? 8.654 -42.831 14.646 1.00 77.62 317 CYS A C 1
ATOM 2401 O O . CYS A 1 317 ? 8.631 -43.107 15.845 1.00 77.62 317 CYS A O 1
ATOM 2403 N N . ARG A 1 318 ? 9.406 -41.835 14.163 1.00 80.69 318 ARG A N 1
ATOM 2404 C CA . ARG A 1 318 ? 10.232 -40.968 15.007 1.00 80.69 318 ARG A CA 1
ATOM 2405 C C . ARG A 1 318 ? 9.384 -40.127 15.958 1.00 80.69 318 ARG A C 1
ATOM 2407 O O . ARG A 1 318 ? 9.708 -40.060 17.139 1.00 80.69 318 ARG A O 1
ATOM 2414 N N . GLU A 1 319 ? 8.318 -39.488 15.483 1.00 78.38 319 GLU A N 1
ATOM 2415 C CA . GLU A 1 319 ? 7.455 -38.681 16.354 1.00 78.38 319 GLU A CA 1
ATOM 2416 C C . GLU A 1 319 ? 6.675 -39.554 17.359 1.00 78.38 319 GLU A C 1
ATOM 2418 O O . GLU A 1 319 ? 6.584 -39.188 18.531 1.00 78.38 319 GLU A O 1
ATOM 2423 N N . CYS A 1 320 ? 6.225 -40.753 16.966 1.00 74.50 320 CYS A N 1
ATOM 2424 C CA . CYS A 1 320 ? 5.690 -41.754 17.899 1.00 74.50 320 CYS A CA 1
ATOM 2425 C C . CYS A 1 320 ? 6.728 -42.137 18.963 1.00 74.50 320 CYS A C 1
ATOM 2427 O O . CYS A 1 320 ? 6.413 -42.157 20.150 1.00 74.50 320 CYS A O 1
ATOM 2429 N N . ALA A 1 321 ? 7.980 -42.376 18.566 1.00 77.12 321 ALA A N 1
ATOM 2430 C CA . ALA A 1 321 ? 9.058 -42.719 19.488 1.00 77.12 321 ALA A CA 1
ATOM 2431 C C . ALA A 1 321 ? 9.392 -41.579 20.468 1.00 77.12 321 ALA A C 1
ATOM 2433 O O . ALA A 1 321 ? 9.762 -41.852 21.606 1.00 77.12 321 ALA A O 1
ATOM 2434 N N . LYS A 1 322 ? 9.222 -40.310 20.070 1.00 75.81 322 LYS A N 1
ATOM 2435 C CA . LYS A 1 322 ? 9.356 -39.162 20.985 1.00 75.81 322 LYS A CA 1
ATOM 2436 C C . LYS A 1 322 ? 8.243 -39.098 22.029 1.00 75.81 322 LYS A C 1
ATOM 2438 O O . LYS A 1 322 ? 8.490 -38.649 23.144 1.00 75.81 322 LYS A O 1
ATOM 2443 N N . ALA A 1 323 ? 7.026 -39.487 21.652 1.00 67.31 323 ALA A N 1
ATOM 2444 C CA . ALA A 1 323 ? 5.847 -39.418 22.513 1.00 67.31 323 ALA A CA 1
ATOM 2445 C C . ALA A 1 323 ? 5.634 -40.688 23.367 1.00 67.31 323 ALA A C 1
ATOM 2447 O O . ALA A 1 323 ? 4.940 -40.643 24.388 1.00 67.31 323 ALA A O 1
ATOM 2448 N N . ALA A 1 324 ? 6.211 -41.819 22.953 1.00 66.00 324 ALA A N 1
ATOM 2449 C CA . ALA A 1 324 ? 6.070 -43.115 23.601 1.00 66.00 324 ALA A CA 1
ATOM 2450 C C . ALA A 1 324 ? 6.888 -43.199 24.898 1.00 66.00 324 ALA A C 1
ATOM 2452 O O . ALA A 1 324 ? 8.090 -42.941 24.912 1.00 66.00 324 ALA A O 1
ATOM 2453 N N . LEU A 1 325 ? 6.241 -43.620 25.989 1.00 65.81 325 LEU A N 1
ATOM 2454 C CA . LEU A 1 325 ? 6.904 -43.849 27.280 1.00 65.81 325 LEU A CA 1
ATOM 2455 C C . LEU A 1 325 ? 7.325 -45.318 27.447 1.00 65.81 325 LEU A C 1
ATOM 2457 O O . LEU A 1 325 ? 8.123 -45.641 28.325 1.00 65.81 325 LEU A O 1
ATOM 2461 N N . SER A 1 326 ? 6.813 -46.205 26.587 1.00 73.81 326 SER A N 1
ATOM 2462 C CA . SER A 1 326 ? 7.089 -47.638 26.593 1.00 73.81 326 SER A CA 1
ATOM 2463 C C . SER A 1 326 ? 7.170 -48.221 25.167 1.00 73.81 326 SER A C 1
ATOM 2465 O O . SER A 1 326 ? 6.721 -47.601 24.199 1.00 73.81 326 SER A O 1
ATOM 2467 N N . PRO A 1 327 ? 7.706 -49.442 24.999 1.00 66.62 327 PRO A N 1
ATOM 2468 C CA . PRO A 1 327 ? 7.700 -50.138 23.708 1.00 66.62 327 PRO A CA 1
ATOM 2469 C C . PRO A 1 327 ? 6.285 -50.467 23.211 1.00 66.62 327 PRO A C 1
ATOM 2471 O O . PRO A 1 327 ? 6.038 -50.460 22.005 1.00 66.62 327 PRO A O 1
ATOM 2474 N N . ALA A 1 328 ? 5.351 -50.716 24.137 1.00 68.88 328 ALA A N 1
ATOM 2475 C CA . ALA A 1 328 ? 3.947 -50.961 23.820 1.00 68.88 328 ALA A CA 1
ATOM 2476 C C . ALA A 1 328 ? 3.274 -49.698 23.256 1.00 68.88 328 ALA A C 1
ATOM 2478 O O . ALA A 1 328 ? 2.579 -49.786 22.246 1.00 68.88 328 ALA A O 1
ATOM 2479 N N . ASP A 1 329 ? 3.563 -48.518 23.821 1.00 69.62 329 ASP A N 1
ATOM 2480 C CA . ASP A 1 329 ? 3.078 -47.232 23.297 1.00 69.62 329 ASP A CA 1
ATOM 2481 C C . ASP A 1 329 ? 3.542 -47.000 21.857 1.00 69.62 329 ASP A C 1
ATOM 2483 O O . ASP A 1 329 ? 2.756 -46.590 21.002 1.00 69.62 329 ASP A O 1
ATOM 2487 N N . ASN A 1 330 ? 4.813 -47.301 21.578 1.00 69.06 330 ASN A N 1
ATOM 2488 C CA . ASN A 1 330 ? 5.390 -47.101 20.253 1.00 69.06 330 ASN A CA 1
ATOM 2489 C C . ASN A 1 330 ? 4.769 -48.063 19.220 1.00 69.06 330 ASN A C 1
ATOM 2491 O O . ASN A 1 330 ? 4.365 -47.640 18.138 1.00 69.06 330 ASN A O 1
ATOM 2495 N N . SER A 1 331 ? 4.596 -49.341 19.584 1.00 68.88 331 SER A N 1
ATOM 2496 C CA . SER A 1 331 ? 3.921 -50.345 18.744 1.00 68.88 331 SER A CA 1
ATOM 2497 C C . SER A 1 331 ? 2.452 -49.993 18.472 1.00 68.88 331 SER A C 1
ATOM 2499 O O . SER A 1 331 ? 1.953 -50.132 17.349 1.00 68.88 331 SER A O 1
ATOM 2501 N N . ASN A 1 332 ? 1.756 -49.468 19.479 1.00 71.31 332 ASN A N 1
ATOM 2502 C CA . ASN A 1 332 ? 0.367 -49.055 19.350 1.00 71.31 332 ASN A CA 1
ATOM 2503 C C . ASN A 1 332 ? 0.217 -47.802 18.471 1.00 71.31 332 ASN A C 1
ATOM 2505 O O . ASN A 1 332 ? -0.648 -47.770 17.594 1.00 71.31 332 ASN A O 1
ATOM 2509 N N . CYS A 1 333 ? 1.092 -46.804 18.636 1.00 72.62 333 CYS A N 1
ATOM 2510 C CA . CYS A 1 333 ? 1.143 -45.612 17.783 1.00 72.62 333 CYS A CA 1
ATOM 2511 C C . CYS A 1 333 ? 1.436 -45.983 16.317 1.00 72.62 333 CYS A C 1
ATOM 2513 O O . CYS A 1 333 ? 0.722 -45.553 15.408 1.00 72.62 333 CYS A O 1
ATOM 2515 N N . ALA A 1 334 ? 2.402 -46.878 16.085 1.00 67.06 334 ALA A N 1
ATOM 2516 C CA . ALA A 1 334 ? 2.711 -47.418 14.761 1.00 67.06 334 ALA A CA 1
ATOM 2517 C C . ALA A 1 334 ? 1.518 -48.167 14.142 1.00 67.06 334 ALA A C 1
ATOM 2519 O O . ALA A 1 334 ? 1.189 -47.987 12.970 1.00 67.06 334 ALA A O 1
ATOM 2520 N N . THR A 1 335 ? 0.815 -48.976 14.939 1.00 70.81 335 THR A N 1
ATOM 2521 C CA . THR A 1 335 ? -0.379 -49.709 14.492 1.00 70.81 335 THR A CA 1
ATOM 2522 C C . THR A 1 335 ? -1.530 -48.773 14.127 1.00 70.81 335 THR A C 1
ATOM 2524 O O . THR A 1 335 ? -2.217 -49.026 13.138 1.00 70.81 335 THR A O 1
ATOM 2527 N N . CYS A 1 336 ? -1.703 -47.666 14.854 1.00 71.50 336 CYS A N 1
ATOM 2528 C CA . CYS A 1 336 ? -2.643 -46.603 14.492 1.00 71.50 336 CYS A CA 1
ATOM 2529 C C . CYS A 1 336 ? -2.289 -45.989 13.132 1.00 71.50 336 CYS A C 1
ATOM 2531 O O . CYS A 1 336 ? -3.141 -45.923 12.248 1.00 71.50 336 CYS A O 1
ATOM 2533 N N . HIS A 1 337 ? -1.018 -45.637 12.920 1.00 71.81 337 HIS A N 1
ATOM 2534 C CA . HIS A 1 337 ? -0.543 -45.090 11.648 1.00 71.81 337 HIS A CA 1
ATOM 2535 C C . HIS A 1 337 ? -0.717 -46.047 10.463 1.00 71.81 337 HIS A C 1
ATOM 2537 O O . HIS A 1 337 ? -1.011 -45.586 9.366 1.00 71.81 337 HIS A O 1
ATOM 2543 N N . ARG A 1 338 ? -0.575 -47.364 10.673 1.00 69.81 338 ARG A N 1
ATOM 2544 C CA . ARG A 1 338 ? -0.830 -48.380 9.634 1.00 69.81 338 ARG A CA 1
ATOM 2545 C C . ARG A 1 338 ? -2.298 -48.487 9.237 1.00 69.81 338 ARG A C 1
ATOM 2547 O O . ARG A 1 338 ? -2.595 -48.823 8.096 1.00 69.81 338 ARG A O 1
ATOM 2554 N N . 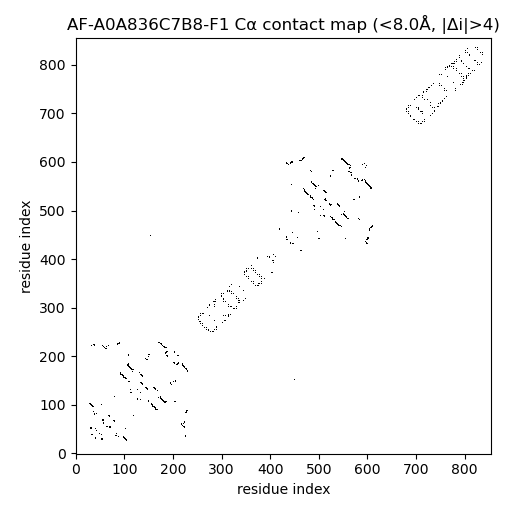ARG A 1 339 ? -3.208 -48.281 10.192 1.00 67.06 339 ARG A N 1
ATOM 2555 C CA . ARG A 1 339 ? -4.657 -48.404 9.972 1.00 67.06 339 ARG A CA 1
ATOM 2556 C C . ARG A 1 339 ? -5.281 -47.111 9.457 1.00 67.06 339 ARG A C 1
ATOM 2558 O O . ARG A 1 339 ? -6.285 -47.168 8.758 1.00 67.06 339 ARG A O 1
ATOM 2565 N N . ALA A 1 340 ? -4.688 -45.966 9.779 1.00 59.75 340 ALA A N 1
ATOM 2566 C CA . ALA A 1 340 ? -5.104 -44.680 9.249 1.00 59.75 340 ALA A CA 1
ATOM 2567 C C . ALA A 1 340 ? -4.781 -44.580 7.746 1.00 59.75 340 ALA A C 1
ATOM 2569 O O . ALA A 1 340 ? -3.690 -44.937 7.304 1.00 59.75 340 ALA A O 1
ATOM 2570 N N . SER A 1 341 ? -5.712 -44.049 6.948 1.00 56.12 341 SER A N 1
ATOM 2571 C CA . SER A 1 341 ? -5.414 -43.646 5.569 1.00 56.12 341 SER A CA 1
ATOM 2572 C C . SER A 1 341 ? -4.299 -42.587 5.557 1.00 56.12 341 SER A C 1
ATOM 2574 O O . SER A 1 341 ? -4.097 -41.881 6.548 1.00 56.12 341 SER A O 1
ATOM 2576 N N . ALA A 1 342 ? -3.577 -42.429 4.440 1.00 54.91 342 ALA A N 1
ATOM 2577 C CA . ALA A 1 342 ? -2.454 -41.482 4.339 1.00 54.91 342 ALA A CA 1
ATOM 2578 C C . ALA A 1 342 ? -2.806 -40.044 4.799 1.00 54.91 342 ALA A C 1
ATOM 2580 O O . ALA A 1 342 ? -1.946 -39.338 5.329 1.00 54.91 342 ALA A O 1
ATOM 2581 N N . ALA A 1 343 ? -4.078 -39.646 4.672 1.00 50.28 343 ALA A N 1
ATOM 2582 C CA . ALA A 1 343 ? -4.608 -38.351 5.097 1.00 50.28 343 ALA A CA 1
ATOM 2583 C C . ALA A 1 343 ? -4.752 -38.176 6.628 1.00 50.28 343 ALA A C 1
ATOM 2585 O O . ALA A 1 343 ? -4.791 -37.044 7.098 1.00 50.28 343 ALA A O 1
ATOM 2586 N N . ASN A 1 344 ? -4.774 -39.261 7.415 1.00 59.22 344 ASN A N 1
ATOM 2587 C CA . ASN A 1 344 ? -5.072 -39.239 8.858 1.00 59.22 344 ASN A CA 1
ATOM 2588 C C . ASN A 1 344 ? -3.877 -39.581 9.763 1.00 59.22 344 ASN A C 1
ATOM 2590 O O . ASN A 1 344 ? -4.033 -39.720 10.977 1.00 59.22 344 ASN A O 1
ATOM 2594 N N . SER A 1 345 ? -2.668 -39.664 9.205 1.00 60.19 345 SER A N 1
ATOM 2595 C CA . SER A 1 345 ? -1.436 -39.964 9.950 1.00 60.19 345 SER A CA 1
ATOM 2596 C C . SER A 1 345 ? -1.163 -38.958 11.085 1.00 60.19 345 SER A C 1
ATOM 2598 O O . SER A 1 345 ? -0.900 -39.356 12.216 1.00 60.19 345 SER A O 1
ATOM 2600 N N . TRP A 1 346 ? -1.343 -37.655 10.854 1.00 63.81 346 TRP A N 1
ATOM 2601 C CA . TRP A 1 346 ? -1.226 -36.620 11.901 1.00 63.81 346 TRP A CA 1
ATOM 2602 C C . TRP A 1 346 ? -2.216 -36.789 13.063 1.00 63.81 346 TRP A C 1
ATOM 2604 O O . TRP A 1 346 ? -1.988 -36.305 14.173 1.00 63.81 346 TRP A O 1
ATOM 2614 N N . GLY A 1 347 ? -3.307 -37.506 12.815 1.00 67.38 347 GLY A N 1
ATOM 2615 C CA . GLY A 1 347 ? -4.347 -37.775 13.783 1.00 67.38 347 GLY A CA 1
ATOM 2616 C C . GLY A 1 347 ? -3.914 -38.637 14.963 1.00 67.38 347 GLY A C 1
ATOM 2617 O O . GLY A 1 347 ? -4.228 -38.314 16.108 1.00 67.38 347 GLY A O 1
ATOM 2618 N N . CYS A 1 348 ? -3.150 -39.698 14.695 1.00 68.25 348 CYS A N 1
ATOM 2619 C CA . CYS A 1 348 ? -2.635 -40.596 15.730 1.00 68.25 348 CYS A CA 1
ATOM 2620 C C . CYS A 1 348 ? -1.684 -39.855 16.689 1.00 68.25 348 CYS A C 1
ATOM 2622 O O . CYS A 1 348 ? -1.797 -39.998 17.908 1.00 68.25 348 CYS A O 1
ATOM 2624 N N . LEU A 1 349 ? -0.806 -38.999 16.149 1.00 68.06 349 LEU A N 1
ATOM 2625 C CA . LEU A 1 349 ? 0.167 -38.218 16.921 1.00 68.06 349 LEU A CA 1
ATOM 2626 C C . LEU A 1 349 ? -0.503 -37.165 17.820 1.00 68.06 349 LEU A C 1
ATOM 2628 O O . LEU A 1 349 ? -0.173 -37.039 19.004 1.00 68.06 349 LEU A O 1
ATOM 2632 N N . ASN A 1 350 ? -1.485 -36.439 17.281 1.00 66.44 350 ASN A N 1
ATOM 2633 C CA . ASN A 1 350 ? -2.250 -35.454 18.045 1.00 66.44 350 ASN A CA 1
ATOM 2634 C C . ASN A 1 350 ? -3.082 -36.110 19.163 1.00 66.44 350 ASN A C 1
ATOM 2636 O O . ASN A 1 350 ? -3.156 -35.557 20.259 1.00 66.44 350 ASN A O 1
ATOM 2640 N N . CYS A 1 351 ? -3.640 -37.308 18.933 1.00 68.19 351 CYS A N 1
ATOM 2641 C CA . CYS A 1 351 ? -4.370 -38.067 19.960 1.00 68.19 351 CYS A CA 1
ATOM 2642 C C . CYS A 1 351 ? -3.455 -38.450 21.137 1.00 68.19 351 CYS A C 1
ATOM 2644 O O . CYS A 1 351 ? -3.811 -38.231 22.293 1.00 68.19 351 CYS A O 1
ATOM 2646 N N . PHE A 1 352 ? -2.249 -38.962 20.860 1.00 69.00 352 PHE A N 1
ATOM 2647 C CA . PHE A 1 352 ? -1.279 -39.330 21.904 1.00 69.00 352 PHE A CA 1
ATOM 2648 C C . PHE A 1 352 ? -0.803 -38.136 22.724 1.00 69.00 352 PHE A C 1
ATOM 2650 O O . PHE A 1 352 ? -0.669 -38.233 23.944 1.00 69.00 352 PHE A O 1
ATOM 2657 N N . THR A 1 353 ? -0.572 -37.012 22.050 1.00 69.81 353 THR A N 1
ATOM 2658 C CA . THR A 1 353 ? -0.139 -35.772 22.698 1.00 69.81 353 THR A CA 1
ATOM 2659 C C . THR A 1 353 ? -1.246 -35.234 23.611 1.00 69.81 353 THR A C 1
ATOM 2661 O O . THR A 1 353 ? -0.975 -34.828 24.739 1.00 69.81 353 THR A O 1
ATOM 2664 N N . ALA A 1 354 ? -2.507 -35.305 23.169 1.00 65.19 354 ALA A N 1
ATOM 2665 C CA . ALA A 1 354 ? -3.674 -34.868 23.934 1.00 65.19 354 ALA A CA 1
ATOM 2666 C C . ALA A 1 354 ? -4.033 -35.797 25.113 1.00 65.19 354 ALA A C 1
ATOM 2668 O O . ALA A 1 354 ? -4.516 -35.322 26.138 1.00 65.19 354 ALA A O 1
ATOM 2669 N N . ALA A 1 355 ? -3.778 -37.106 25.006 1.00 66.12 355 ALA A N 1
ATOM 2670 C CA . ALA A 1 355 ? -4.091 -38.083 26.054 1.00 66.12 355 ALA A CA 1
ATOM 2671 C C . ALA A 1 355 ? -3.173 -37.996 27.298 1.00 66.12 355 ALA A C 1
ATOM 2673 O O . ALA A 1 355 ? -3.454 -38.636 28.317 1.00 66.12 355 ALA A O 1
ATOM 2674 N N . GLY A 1 356 ? -2.086 -37.211 27.249 1.00 72.19 356 GLY A N 1
ATOM 2675 C CA . GLY A 1 356 ? -1.129 -37.090 28.358 1.00 72.19 356 GLY A CA 1
ATOM 2676 C C . GLY A 1 356 ? -0.464 -38.431 28.677 1.00 72.19 356 GLY A C 1
ATOM 2677 O O . GLY A 1 356 ? -0.353 -39.263 27.788 1.00 72.19 356 GLY A O 1
ATOM 2678 N N . SER A 1 357 ? -0.015 -38.680 29.912 1.00 68.38 357 SER A N 1
ATOM 2679 C CA . SER A 1 357 ? 0.632 -39.943 30.338 1.00 68.38 357 SER A CA 1
ATOM 2680 C C . SER A 1 357 ? -0.339 -41.058 30.767 1.00 68.38 357 SER A C 1
ATOM 2682 O O . SER A 1 357 ? 0.097 -42.096 31.258 1.00 68.38 357 SER A O 1
ATOM 2684 N N . SER A 1 358 ? -1.652 -40.865 30.611 1.00 73.44 358 SER A N 1
ATOM 2685 C CA . SER A 1 358 ? -2.661 -41.815 31.091 1.00 73.44 358 SER A CA 1
ATOM 2686 C C . SER A 1 358 ? -2.835 -42.987 30.119 1.00 73.44 358 SER A C 1
ATOM 2688 O O . SER A 1 358 ? -3.405 -42.837 29.038 1.00 73.44 358 SER A O 1
ATOM 2690 N N . GLU A 1 359 ? -2.368 -44.168 30.523 1.00 68.88 359 GLU A N 1
ATOM 2691 C CA . GLU A 1 359 ? -2.442 -45.407 29.735 1.00 68.88 359 GLU A CA 1
ATOM 2692 C C . GLU A 1 359 ? -3.882 -45.777 29.300 1.00 68.88 359 GLU A C 1
ATOM 2694 O O . GLU A 1 359 ? -4.081 -46.040 28.109 1.00 68.88 359 GLU A O 1
ATOM 2699 N N . PRO A 1 360 ? -4.927 -45.665 30.155 1.00 69.62 360 PRO A N 1
ATOM 2700 C CA . PRO A 1 360 ? -6.310 -45.915 29.735 1.00 69.62 360 PRO A CA 1
ATOM 2701 C C . PRO A 1 360 ? -6.813 -44.932 28.667 1.00 69.62 360 PRO A C 1
ATOM 2703 O O . PRO A 1 360 ? -7.473 -45.332 27.710 1.00 69.62 360 PRO A O 1
ATOM 2706 N N . LYS A 1 361 ? -6.464 -43.641 28.774 1.00 70.81 361 LYS A N 1
ATOM 2707 C CA . LYS A 1 361 ? -6.884 -42.615 27.800 1.00 70.81 361 LYS A CA 1
ATOM 2708 C C . LYS A 1 361 ? -6.232 -42.822 26.434 1.00 70.81 361 LYS A C 1
ATOM 2710 O O . LYS A 1 361 ? -6.866 -42.602 25.404 1.00 70.81 361 LYS A O 1
ATOM 2715 N N . ARG A 1 362 ? -4.982 -43.293 26.419 1.00 71.56 362 ARG A N 1
ATOM 2716 C CA . ARG A 1 362 ? -4.245 -43.625 25.191 1.00 71.56 362 ARG A CA 1
ATOM 2717 C C . ARG A 1 362 ? -4.841 -44.841 24.479 1.00 71.56 362 ARG A C 1
ATOM 2719 O O . ARG A 1 362 ? -5.041 -44.776 23.267 1.00 71.56 362 ARG A O 1
ATOM 2726 N N . ALA A 1 363 ? -5.193 -45.901 25.215 1.00 68.62 363 ALA A N 1
ATOM 2727 C CA . ALA A 1 363 ? -5.838 -47.097 24.660 1.00 68.62 363 ALA A CA 1
ATOM 2728 C C . ALA A 1 363 ? -7.188 -46.781 23.982 1.00 68.62 363 ALA A C 1
ATOM 2730 O O . ALA A 1 363 ? -7.461 -47.257 22.879 1.00 68.62 363 ALA A O 1
ATOM 2731 N N . VAL A 1 364 ? -7.990 -45.899 24.588 1.00 65.50 364 VAL A N 1
ATOM 2732 C CA . VAL A 1 364 ? -9.273 -45.434 24.032 1.00 65.50 364 VAL A CA 1
ATOM 2733 C C . VAL A 1 364 ? -9.074 -44.569 22.773 1.00 65.50 364 VAL A C 1
ATOM 2735 O O . VAL A 1 364 ? -9.766 -44.762 21.770 1.00 65.50 364 VAL A O 1
ATOM 2738 N N . CYS A 1 365 ? -8.075 -43.677 22.769 1.00 68.56 365 CYS A N 1
ATOM 2739 C CA . CYS A 1 365 ? -7.687 -42.871 21.597 1.00 68.56 365 CYS A CA 1
ATOM 2740 C C . CYS A 1 365 ? -7.327 -43.754 20.384 1.00 68.56 365 CYS A C 1
ATOM 2742 O O . CYS A 1 365 ? -7.758 -43.498 19.258 1.00 68.56 365 CYS A O 1
ATOM 2744 N N . LEU A 1 366 ? -6.568 -44.826 20.625 1.00 66.00 366 LEU A N 1
ATOM 2745 C CA . LEU A 1 366 ? -6.115 -45.782 19.612 1.00 66.00 366 LEU A CA 1
ATOM 2746 C C . LEU A 1 366 ? -7.259 -46.586 18.984 1.00 66.00 366 LEU A C 1
ATOM 2748 O O . LEU A 1 366 ? -7.276 -46.782 17.767 1.00 66.00 366 LEU A O 1
ATOM 2752 N N . GLY A 1 367 ? -8.225 -47.023 19.798 1.00 69.31 367 GLY A N 1
ATOM 2753 C CA . GLY A 1 367 ? -9.427 -47.707 19.314 1.00 69.31 367 GLY A CA 1
ATOM 2754 C C . GLY A 1 367 ? -10.315 -46.805 18.450 1.00 69.31 367 GLY A C 1
ATOM 2755 O O . GLY A 1 367 ? -10.851 -47.255 17.440 1.00 69.31 367 GLY A O 1
ATOM 2756 N N . CYS A 1 368 ? -10.413 -45.519 18.804 1.00 68.44 368 CYS A N 1
ATOM 2757 C CA . CYS A 1 368 ? -11.207 -44.518 18.087 1.00 68.44 368 CYS A CA 1
ATOM 2758 C C . CYS A 1 368 ? -10.624 -44.189 16.699 1.00 68.44 368 CYS A C 1
ATOM 2760 O O . CYS A 1 368 ? -11.326 -44.287 15.692 1.00 68.44 368 CYS A O 1
ATOM 2762 N N . VAL A 1 369 ? -9.323 -43.879 16.615 1.00 67.31 369 VAL A N 1
ATOM 2763 C CA . VAL A 1 369 ? -8.671 -43.546 15.332 1.00 67.31 369 VAL A CA 1
ATOM 2764 C C . VAL A 1 369 ? -8.553 -44.777 14.425 1.00 67.31 369 VAL A C 1
ATOM 2766 O O . VAL A 1 369 ? -8.765 -44.681 13.217 1.00 67.31 369 VAL A O 1
ATOM 2769 N N . GLY A 1 370 ? -8.300 -45.961 14.997 1.00 65.56 370 GLY A N 1
ATOM 2770 C CA . GLY A 1 370 ? -8.266 -47.225 14.254 1.00 65.56 370 GLY A CA 1
ATOM 2771 C C . GLY A 1 370 ? -9.612 -47.650 13.647 1.00 65.56 370 GLY A C 1
ATOM 2772 O O . GLY A 1 370 ? -9.623 -48.524 12.783 1.00 65.56 370 GLY A O 1
ATOM 2773 N N . ALA A 1 371 ? -10.720 -47.032 14.070 1.00 66.44 371 ALA A N 1
ATOM 2774 C CA . ALA A 1 371 ? -12.068 -47.233 13.535 1.00 66.44 371 ALA A CA 1
ATOM 2775 C C . ALA A 1 371 ? -12.486 -46.154 12.508 1.00 66.44 371 ALA A C 1
ATOM 2777 O O . ALA A 1 371 ? -13.667 -46.039 12.193 1.00 66.44 371 ALA A O 1
ATOM 2778 N N . ASN A 1 372 ? -11.532 -45.378 11.970 1.00 64.06 372 ASN A N 1
ATOM 2779 C CA . ASN A 1 372 ? -11.740 -44.295 10.993 1.00 64.06 372 ASN A CA 1
ATOM 2780 C C . ASN A 1 372 ? -12.555 -43.085 11.496 1.00 64.06 372 ASN A C 1
ATOM 2782 O O . ASN A 1 372 ? -13.087 -42.330 10.681 1.00 64.06 372 ASN A O 1
ATOM 2786 N N . ALA A 1 373 ? -12.639 -42.856 12.808 1.00 65.88 373 ALA A N 1
ATOM 2787 C CA . ALA A 1 373 ? -13.215 -41.620 13.335 1.00 65.88 373 ALA A CA 1
ATOM 2788 C C . ALA A 1 373 ? -12.254 -40.423 13.157 1.00 65.88 373 ALA A C 1
ATOM 2790 O O . ALA A 1 373 ? -11.030 -40.581 13.170 1.00 65.88 373 ALA A O 1
ATOM 2791 N N . GLU A 1 374 ? -12.816 -39.217 12.998 1.00 67.12 374 GLU A N 1
ATOM 2792 C CA . GLU A 1 374 ? -12.075 -37.956 12.840 1.00 67.12 374 GLU A CA 1
ATOM 2793 C C . GLU A 1 374 ? -11.048 -37.770 13.978 1.00 67.12 374 GLU A C 1
ATOM 2795 O O . GLU A 1 374 ? -11.430 -37.670 15.150 1.00 67.12 374 GLU A O 1
ATOM 2800 N N . PRO A 1 375 ? -9.737 -37.700 13.687 1.00 61.25 375 PRO A N 1
ATOM 2801 C CA . PRO A 1 375 ? -8.731 -37.803 14.741 1.00 61.25 375 PRO A CA 1
ATOM 2802 C C . PRO A 1 375 ? -8.728 -36.657 15.755 1.00 61.25 375 PRO A C 1
ATOM 2804 O O . PRO A 1 375 ? -8.411 -36.858 16.929 1.00 61.25 375 PRO A O 1
ATOM 2807 N N . TRP A 1 376 ? -9.114 -35.453 15.325 1.00 65.50 376 TRP A N 1
ATOM 2808 C CA . TRP A 1 376 ? -9.260 -34.315 16.232 1.00 65.50 376 TRP A CA 1
ATOM 2809 C C . TRP A 1 376 ? -10.405 -34.542 17.236 1.00 65.50 376 TRP A C 1
ATOM 2811 O O . TRP A 1 376 ? -10.298 -34.130 18.391 1.00 65.50 376 TRP A O 1
ATOM 2821 N N . ALA A 1 377 ? -11.469 -35.241 16.821 1.00 66.94 377 ALA A N 1
ATOM 2822 C CA . ALA A 1 377 ? -12.615 -35.577 17.658 1.00 66.94 377 ALA A CA 1
ATOM 2823 C C . ALA A 1 377 ? -12.242 -36.640 18.705 1.00 66.94 377 ALA A C 1
ATOM 2825 O O . ALA A 1 377 ? -12.565 -36.483 19.883 1.00 66.94 377 ALA A O 1
ATOM 2826 N N . CYS A 1 378 ? -11.472 -37.661 18.311 1.00 68.25 378 CYS A N 1
ATOM 2827 C CA . CYS A 1 378 ? -10.933 -38.657 19.243 1.00 68.25 378 CYS A CA 1
ATOM 2828 C C . CYS A 1 378 ? -10.001 -38.017 20.291 1.00 68.25 378 CYS A C 1
ATOM 2830 O O . CYS A 1 378 ? -10.124 -38.303 21.484 1.00 68.25 378 CYS A O 1
ATOM 2832 N N . GLY A 1 379 ? -9.119 -37.099 19.870 1.00 65.94 379 GLY A N 1
ATOM 2833 C CA . GLY A 1 379 ? -8.226 -36.368 20.778 1.00 65.94 379 GLY A CA 1
ATOM 2834 C C . GLY A 1 379 ? -8.973 -35.462 21.765 1.00 65.94 379 GLY A C 1
ATOM 2835 O O . GLY A 1 379 ? -8.621 -35.408 22.941 1.00 65.94 379 GLY A O 1
ATOM 2836 N N . GLN A 1 380 ? -10.047 -34.799 21.321 1.00 68.31 380 GLN A N 1
ATOM 2837 C CA . GLN A 1 380 ? -10.912 -33.985 22.186 1.00 68.31 380 GLN A CA 1
ATOM 2838 C C . GLN A 1 380 ? -11.696 -34.833 23.201 1.00 68.31 380 GLN A C 1
ATOM 2840 O O . GLN A 1 380 ? -11.758 -34.444 24.367 1.00 68.31 380 GLN A O 1
ATOM 2845 N N . CYS A 1 381 ? -12.243 -35.991 22.799 1.00 67.81 381 CYS A N 1
ATOM 2846 C CA . CYS A 1 381 ? -12.883 -36.932 23.731 1.00 67.81 381 CYS A CA 1
ATOM 2847 C C . CYS A 1 381 ? -11.884 -37.386 24.812 1.00 67.81 381 CYS A C 1
ATOM 2849 O O . CYS A 1 381 ? -12.165 -37.269 26.001 1.00 67.81 381 CYS A O 1
ATOM 2851 N N . ALA A 1 382 ? -10.693 -37.858 24.430 1.00 64.88 382 ALA A N 1
ATOM 2852 C CA . ALA A 1 382 ? -9.714 -38.374 25.391 1.00 64.88 382 ALA A CA 1
ATOM 2853 C C . ALA A 1 382 ? -9.179 -37.296 26.357 1.00 64.88 382 ALA A C 1
ATOM 2855 O O . ALA A 1 382 ? -8.922 -37.580 27.531 1.00 64.88 382 ALA A O 1
ATOM 2856 N N . ALA A 1 383 ? -9.032 -36.055 25.883 1.00 64.00 383 ALA A N 1
ATOM 2857 C CA . ALA A 1 383 ? -8.530 -34.944 26.687 1.00 64.00 383 ALA A CA 1
ATOM 2858 C C . ALA A 1 383 ? -9.562 -34.385 27.683 1.00 64.00 383 ALA A C 1
ATOM 2860 O O . ALA A 1 383 ? -9.172 -33.924 28.755 1.00 64.00 383 ALA A O 1
ATOM 2861 N N . ARG A 1 384 ? -10.864 -34.410 27.354 1.00 67.25 384 ARG A N 1
ATOM 2862 C CA . ARG A 1 384 ? -11.912 -33.750 28.158 1.00 67.25 384 ARG A CA 1
ATOM 2863 C C . ARG A 1 384 ? -12.430 -34.558 29.342 1.00 67.25 384 ARG A C 1
ATOM 2865 O O . ARG A 1 384 ? -12.797 -33.950 30.343 1.00 67.25 384 ARG A O 1
ATOM 2872 N N . TYR A 1 385 ? -12.485 -35.884 29.251 1.00 63.91 385 TYR A N 1
ATOM 2873 C CA . TYR A 1 385 ? -13.146 -36.690 30.282 1.00 63.91 385 TYR A CA 1
ATOM 2874 C C . TYR A 1 385 ? -12.166 -37.215 31.336 1.00 63.91 385 TYR A C 1
ATOM 2876 O O . TYR A 1 385 ? -11.013 -37.550 31.044 1.00 63.91 385 TYR A O 1
ATOM 2884 N N . ALA A 1 386 ? -12.602 -37.227 32.595 1.00 49.62 386 ALA A N 1
ATOM 2885 C CA . ALA A 1 386 ? -11.744 -37.509 33.743 1.00 49.62 386 ALA A CA 1
ATOM 2886 C C . ALA A 1 386 ? -11.554 -39.016 33.971 1.00 49.62 386 ALA A C 1
ATOM 2888 O O . ALA A 1 386 ? -10.482 -39.424 34.423 1.00 49.62 386 ALA A O 1
ATOM 2889 N N . SER A 1 387 ? -12.543 -39.840 33.605 1.00 64.75 387 SER A N 1
ATOM 2890 C CA . SER A 1 387 ? -12.525 -41.292 33.809 1.00 64.75 387 SER A CA 1
ATOM 2891 C C . SER A 1 387 ? -12.522 -42.099 32.501 1.00 64.75 387 SER A C 1
ATOM 2893 O O . SER A 1 387 ? -12.951 -41.629 31.447 1.00 64.75 387 SER A O 1
ATOM 2895 N N . ALA A 1 388 ? -12.044 -43.347 32.572 1.00 56.25 388 ALA A N 1
ATOM 2896 C CA . ALA A 1 388 ? -12.016 -44.265 31.429 1.00 56.25 388 ALA A CA 1
ATOM 2897 C C . ALA A 1 388 ? -13.429 -44.618 30.915 1.00 56.25 388 ALA A C 1
ATOM 2899 O O . ALA A 1 388 ? -13.629 -44.726 29.710 1.00 56.25 388 ALA A O 1
ATOM 2900 N N . CYS A 1 389 ? -14.415 -44.705 31.814 1.00 54.41 389 CYS A N 1
ATOM 2901 C CA . CYS A 1 389 ? -15.804 -45.039 31.480 1.00 54.41 389 CYS A CA 1
ATOM 2902 C C . CYS A 1 389 ? -16.482 -43.946 30.626 1.00 54.41 389 CYS A C 1
ATOM 2904 O O . CYS A 1 389 ? -17.156 -44.237 29.642 1.00 54.41 389 CYS A O 1
ATOM 2906 N N . GLU A 1 390 ? -16.245 -42.670 30.942 1.00 61.47 390 GLU A N 1
ATOM 2907 C CA . GLU A 1 390 ? -16.777 -41.534 30.169 1.00 61.47 390 GLU A CA 1
ATOM 2908 C C . GLU A 1 390 ? -16.121 -41.422 28.783 1.00 61.47 390 GLU A C 1
ATOM 2910 O O . GLU A 1 390 ? -16.773 -41.077 27.794 1.00 61.47 390 GLU A O 1
ATOM 2915 N N . ALA A 1 391 ? -14.831 -41.760 28.690 1.00 62.53 391 ALA A N 1
ATOM 2916 C CA . ALA A 1 391 ? -14.113 -41.791 27.422 1.00 62.53 391 ALA A CA 1
ATOM 2917 C C . ALA A 1 391 ? -14.630 -42.915 26.502 1.00 62.53 391 ALA A C 1
ATOM 2919 O O . ALA A 1 391 ? -14.818 -42.682 25.307 1.00 62.53 391 ALA A O 1
ATOM 2920 N N . GLU A 1 392 ? -14.929 -44.099 27.050 1.00 63.91 392 GLU A N 1
ATOM 2921 C CA . GLU A 1 392 ? -15.531 -45.214 26.301 1.00 63.91 392 GLU A CA 1
ATOM 2922 C C . GLU A 1 392 ? -16.923 -44.865 25.749 1.00 63.91 392 GLU A C 1
ATOM 2924 O O . GLU A 1 392 ? -17.218 -45.169 24.592 1.00 63.91 392 GLU A O 1
ATOM 2929 N N . GLN A 1 393 ? -17.752 -44.143 26.511 1.00 68.56 393 GLN A N 1
ATOM 2930 C CA . GLN A 1 393 ? -19.073 -43.688 26.052 1.00 68.56 393 GLN A CA 1
ATOM 2931 C C . GLN A 1 393 ? -18.984 -42.640 24.925 1.00 68.56 393 GLN A C 1
ATOM 2933 O O . GLN A 1 393 ? -19.764 -42.689 23.970 1.00 68.56 393 GLN A O 1
ATOM 2938 N N . CYS A 1 394 ? -17.997 -41.736 24.975 1.00 68.38 394 CYS A N 1
ATOM 2939 C CA . CYS A 1 394 ? -17.714 -40.783 23.889 1.00 68.38 394 CYS A CA 1
ATOM 2940 C C . CYS A 1 394 ? -17.314 -41.511 22.595 1.00 68.38 394 CYS A C 1
ATOM 2942 O O . CYS A 1 394 ? -17.770 -41.159 21.505 1.00 68.38 394 CYS A O 1
ATOM 2944 N N . VAL A 1 395 ? -16.500 -42.567 22.718 1.00 66.19 395 VAL A N 1
ATOM 2945 C CA . VAL A 1 395 ? -16.047 -43.381 21.581 1.00 66.19 395 VAL A CA 1
ATOM 2946 C C . VAL A 1 395 ? -17.177 -44.220 20.991 1.00 66.19 395 VAL A C 1
ATOM 2948 O O . VAL A 1 395 ? -17.326 -44.229 19.771 1.00 66.19 395 VAL A O 1
ATOM 2951 N N . ALA A 1 396 ? -18.023 -44.847 21.812 1.00 67.81 396 ALA A N 1
ATOM 2952 C CA . ALA A 1 396 ? -19.201 -45.571 21.327 1.00 67.81 396 ALA A CA 1
ATOM 2953 C C . ALA A 1 396 ? -20.158 -44.649 20.540 1.00 67.81 396 ALA A C 1
ATOM 2955 O O . ALA A 1 396 ? -20.688 -45.037 19.499 1.00 67.81 396 ALA A O 1
ATOM 2956 N N . CYS A 1 397 ? -20.314 -43.395 20.981 1.00 66.75 397 CYS A N 1
ATOM 2957 C CA . CYS A 1 397 ? -21.084 -42.374 20.266 1.00 66.75 397 CYS A CA 1
ATOM 2958 C C . CYS A 1 397 ? -20.450 -42.007 18.910 1.00 66.75 397 CYS A C 1
ATOM 2960 O O . CYS A 1 397 ? -21.155 -41.973 17.901 1.00 66.75 397 CYS A O 1
ATOM 2962 N N . LEU A 1 398 ? -19.129 -41.772 18.865 1.00 66.25 398 LEU A N 1
ATOM 2963 C CA . LEU A 1 398 ? -18.400 -41.450 17.627 1.00 66.25 398 LEU A CA 1
ATOM 2964 C C . LEU A 1 398 ? -18.401 -42.606 16.616 1.00 66.25 398 LEU A C 1
ATOM 2966 O O . LEU A 1 398 ? -18.436 -42.369 15.412 1.00 66.25 398 LEU A O 1
ATOM 2970 N N . GLN A 1 399 ? -18.385 -43.852 17.092 1.00 67.00 399 GLN A N 1
ATOM 2971 C CA . GLN A 1 399 ? -18.485 -45.038 16.237 1.00 67.00 399 GLN A CA 1
ATOM 2972 C C . GLN A 1 399 ? -19.890 -45.207 15.647 1.00 67.00 399 GLN A C 1
ATOM 2974 O O . GLN A 1 399 ? -20.025 -45.613 14.495 1.00 67.00 399 GLN A O 1
ATOM 2979 N N . ALA A 1 400 ? -20.933 -44.866 16.409 1.00 66.38 400 ALA A N 1
ATOM 2980 C CA . ALA A 1 400 ? -22.313 -44.889 15.930 1.00 66.38 400 ALA A CA 1
ATOM 2981 C C . ALA A 1 400 ? -22.645 -43.706 14.999 1.00 66.38 400 ALA A C 1
ATOM 2983 O O . ALA A 1 400 ? -23.534 -43.825 14.158 1.00 66.38 400 ALA A O 1
ATOM 2984 N N . ASN A 1 401 ? -21.941 -42.575 15.134 1.00 63.94 401 ASN A N 1
ATOM 2985 C CA . ASN A 1 401 ? -22.179 -41.349 14.371 1.00 63.94 401 ASN A CA 1
ATOM 2986 C C . ASN A 1 401 ? -20.846 -40.708 13.928 1.00 63.94 401 ASN A C 1
ATOM 2988 O O . ASN A 1 401 ? -20.271 -39.919 14.678 1.00 63.94 401 ASN A O 1
ATOM 2992 N N . PRO A 1 402 ? -20.360 -40.987 12.702 1.00 55.44 402 PRO A N 1
ATOM 2993 C CA . PRO A 1 402 ? -19.045 -40.530 12.234 1.00 55.44 402 PRO A CA 1
ATOM 2994 C C . PRO A 1 402 ? -18.956 -39.019 11.944 1.00 55.44 402 PRO A C 1
ATOM 2996 O O . PRO A 1 402 ? -17.869 -38.499 11.698 1.00 55.44 402 PRO A O 1
ATOM 2999 N N . ALA A 1 403 ? -20.071 -38.283 11.995 1.00 55.38 403 ALA A N 1
ATOM 3000 C CA . ALA A 1 403 ? -20.041 -36.824 12.044 1.00 55.38 403 ALA A CA 1
ATOM 3001 C C . ALA A 1 403 ? -19.615 -36.381 13.456 1.00 55.38 403 ALA A C 1
ATOM 3003 O O . ALA A 1 403 ? -20.145 -36.888 14.438 1.00 55.38 403 ALA A O 1
ATOM 3004 N N . ALA A 1 404 ? -18.689 -35.423 13.570 1.00 55.88 404 ALA A N 1
ATOM 3005 C CA . ALA A 1 404 ? -17.986 -35.014 14.802 1.00 55.88 404 ALA A CA 1
ATOM 3006 C C . ALA A 1 404 ? -18.844 -34.456 15.976 1.00 55.88 404 ALA A C 1
ATOM 3008 O O . ALA A 1 404 ? -18.324 -33.816 16.892 1.00 55.88 404 ALA A O 1
ATOM 3009 N N . ALA A 1 405 ? -20.149 -34.711 15.968 1.00 50.88 405 ALA A N 1
ATOM 3010 C CA . ALA A 1 405 ? -21.156 -34.334 16.948 1.00 50.88 405 ALA A CA 1
ATOM 3011 C C . ALA A 1 405 ? -20.813 -34.778 18.385 1.00 50.88 405 ALA A C 1
ATOM 3013 O O . ALA A 1 405 ? -20.988 -34.011 19.334 1.00 50.88 405 ALA A O 1
ATOM 3014 N N . CYS A 1 406 ? -20.268 -35.983 18.573 1.00 54.47 406 CYS A N 1
ATOM 3015 C CA . CYS A 1 406 ? -20.047 -36.530 19.917 1.00 54.47 406 CYS A CA 1
ATOM 3016 C C . CYS A 1 406 ? -18.870 -35.870 20.661 1.00 54.47 406 CYS A C 1
ATOM 3018 O O . CYS A 1 406 ? -18.984 -35.598 21.853 1.00 54.47 406 CYS A O 1
ATOM 3020 N N . ALA A 1 407 ? -17.785 -35.502 19.966 1.00 52.97 407 ALA A N 1
ATOM 3021 C CA . ALA A 1 407 ? -16.657 -34.779 20.575 1.00 52.97 407 ALA A CA 1
ATOM 3022 C C . ALA A 1 407 ? -17.000 -33.321 20.940 1.00 52.97 407 ALA A C 1
ATOM 3024 O O . ALA A 1 407 ? -16.315 -32.689 21.747 1.00 52.97 407 ALA A O 1
ATOM 3025 N N . GLN A 1 408 ? -18.085 -32.795 20.363 1.00 50.75 408 GLN A N 1
ATOM 3026 C CA . GLN A 1 408 ? -18.634 -31.473 20.656 1.00 50.75 408 GLN A CA 1
ATOM 3027 C C . GLN A 1 408 ? -19.758 -31.503 21.710 1.00 50.75 408 GLN A C 1
ATOM 3029 O O . GLN A 1 408 ? -20.367 -30.469 21.964 1.00 50.75 408 GLN A O 1
ATOM 3034 N N . GLY A 1 409 ? -20.017 -32.649 22.356 1.00 50.94 409 GLY A N 1
ATOM 3035 C CA . GLY A 1 409 ? -21.003 -32.764 23.438 1.00 50.94 409 GLY A CA 1
ATOM 3036 C C . GLY A 1 409 ? -22.459 -32.933 22.986 1.00 50.94 409 GLY A C 1
ATOM 3037 O O . GLY A 1 409 ? -23.360 -32.830 23.813 1.00 50.94 409 GLY A O 1
ATOM 3038 N N . GLN A 1 410 ? -22.730 -33.231 21.709 1.00 48.31 410 GLN A N 1
ATOM 3039 C CA . GLN A 1 410 ? -24.109 -33.318 21.197 1.00 48.31 410 GLN A CA 1
ATOM 3040 C C . GLN A 1 410 ? -24.887 -34.573 21.644 1.00 48.31 410 GLN A C 1
ATOM 3042 O O . GLN A 1 410 ? -26.104 -34.614 21.500 1.00 48.31 410 GLN A O 1
ATOM 3047 N N . GLY A 1 411 ? -24.227 -35.578 22.232 1.00 41.41 411 GLY A N 1
ATOM 3048 C CA . GLY A 1 411 ? -24.891 -36.789 22.742 1.00 41.41 411 GLY A CA 1
ATOM 3049 C C . GLY A 1 411 ? -25.602 -36.624 24.094 1.00 41.41 411 GLY A C 1
ATOM 3050 O O . GLY A 1 411 ? -26.355 -37.504 24.492 1.00 41.41 411 GLY A O 1
ATOM 3051 N N . LEU A 1 412 ? -25.393 -35.505 24.798 1.00 37.94 412 LEU A N 1
ATOM 3052 C CA . LEU A 1 412 ? -25.947 -35.242 26.138 1.00 37.94 412 LEU A CA 1
ATOM 3053 C C . LEU A 1 412 ? -26.939 -34.065 26.141 1.00 37.94 412 LEU A C 1
ATOM 3055 O O . LEU A 1 412 ? -27.073 -33.349 27.130 1.00 37.94 412 LEU A O 1
ATOM 3059 N N . SER A 1 413 ? -27.667 -33.888 25.034 1.00 36.91 413 SER A N 1
ATOM 3060 C CA . SER A 1 413 ? -28.662 -32.829 24.776 1.00 36.91 413 SER A CA 1
ATOM 3061 C C . SER A 1 413 ? -29.888 -32.798 25.726 1.00 36.91 413 SER A C 1
ATOM 3063 O O . SER A 1 413 ? -30.937 -32.270 25.361 1.00 36.91 413 SER A O 1
ATOM 3065 N N . LEU A 1 414 ? -29.800 -33.323 26.949 1.00 34.88 414 LEU A N 1
ATOM 3066 C CA . LEU A 1 414 ? -30.830 -33.151 27.979 1.00 34.88 414 LEU A CA 1
ATOM 3067 C C . LEU A 1 414 ? -30.515 -32.035 28.989 1.00 34.88 414 LEU A C 1
ATOM 3069 O O . LEU A 1 414 ? -31.386 -31.701 29.788 1.00 34.88 414 LEU A O 1
ATOM 3073 N N . CYS A 1 415 ? -29.328 -31.411 28.965 1.00 27.11 415 CYS A N 1
ATOM 3074 C CA . CYS A 1 415 ? -28.960 -30.393 29.959 1.00 27.11 415 CYS A CA 1
ATOM 3075 C C . CYS A 1 415 ? -28.120 -29.236 29.361 1.00 27.11 415 CYS A C 1
ATOM 3077 O O . CYS A 1 415 ? -26.900 -29.313 29.324 1.00 27.11 415 CYS A O 1
ATOM 3079 N N . PHE A 1 416 ? -28.795 -28.139 28.989 1.00 26.39 416 PHE A N 1
ATOM 3080 C CA . PHE A 1 416 ? -28.292 -26.763 28.739 1.00 26.39 416 PHE A CA 1
ATOM 3081 C C . PHE A 1 416 ? -27.544 -26.419 27.414 1.00 26.39 416 PHE A C 1
ATOM 3083 O O . PHE A 1 416 ? -26.735 -27.210 26.934 1.00 26.39 416 PHE A O 1
ATOM 3090 N N . PRO A 1 417 ? -27.785 -25.219 26.814 1.00 32.88 417 PRO A N 1
ATOM 3091 C CA . PRO A 1 417 ? -27.261 -24.826 25.495 1.00 32.88 417 PRO A CA 1
ATOM 3092 C C . PRO A 1 417 ? -26.002 -23.925 25.537 1.00 32.88 417 PRO A C 1
ATOM 3094 O O . PRO A 1 417 ? -25.862 -23.077 26.416 1.00 32.88 417 PRO A O 1
ATOM 3097 N N . ALA A 1 418 ? -25.130 -24.052 24.525 1.00 29.25 418 ALA A N 1
ATOM 3098 C CA . ALA A 1 418 ? -24.013 -23.146 24.198 1.00 29.25 418 ALA A CA 1
ATOM 3099 C C . ALA A 1 418 ? -23.859 -22.995 22.655 1.00 29.25 418 ALA A C 1
ATOM 3101 O O . ALA A 1 418 ? -24.366 -23.844 21.918 1.00 29.25 418 ALA A O 1
ATOM 3102 N N . PRO A 1 419 ? -23.218 -21.915 22.153 1.00 35.91 419 PRO A N 1
ATOM 3103 C CA . PRO A 1 419 ? -23.586 -21.251 20.895 1.00 35.91 419 PRO A CA 1
ATOM 3104 C C . PRO A 1 419 ? -22.857 -21.750 19.630 1.00 35.91 419 PRO A C 1
ATOM 3106 O O . PRO A 1 419 ? -21.818 -22.408 19.680 1.00 35.91 419 PRO A O 1
ATOM 3109 N N . ALA A 1 420 ? -23.438 -21.406 18.476 1.00 31.69 420 ALA A N 1
ATOM 3110 C CA . ALA A 1 420 ? -23.099 -21.874 17.131 1.00 31.69 420 ALA A CA 1
ATOM 3111 C C . ALA A 1 420 ? -21.780 -21.307 16.550 1.00 31.69 420 ALA A C 1
ATOM 3113 O O . ALA A 1 420 ? -21.440 -20.145 16.758 1.00 31.69 420 ALA A O 1
ATOM 3114 N N . ARG A 1 421 ? -21.065 -22.110 15.739 1.00 32.84 421 ARG A N 1
ATOM 3115 C CA . ARG A 1 421 ? -19.922 -21.671 14.907 1.00 32.84 421 ARG A CA 1
ATOM 3116 C C . ARG A 1 421 ? -20.374 -21.253 13.501 1.00 32.84 421 ARG A C 1
ATOM 3118 O O . ARG A 1 421 ? -21.061 -22.007 12.814 1.00 32.84 421 ARG A O 1
ATOM 3125 N N . LEU A 1 422 ? -19.915 -20.074 13.078 1.00 35.72 422 LEU A N 1
ATOM 3126 C CA . LEU A 1 422 ? -20.096 -19.464 11.755 1.00 35.72 422 LEU A CA 1
ATOM 3127 C C . LEU A 1 422 ? -19.205 -20.120 10.680 1.00 35.72 422 LEU A C 1
ATOM 3129 O O . LEU A 1 422 ? -18.078 -20.526 10.961 1.00 35.72 422 LEU A O 1
ATOM 3133 N N . ARG A 1 423 ? -19.714 -20.198 9.441 1.00 33.62 423 ARG A N 1
ATOM 3134 C CA . ARG A 1 423 ? -18.974 -20.603 8.227 1.00 33.62 423 ARG A CA 1
ATOM 3135 C C . ARG A 1 423 ? -18.142 -19.424 7.681 1.00 33.62 423 ARG A C 1
ATOM 3137 O O . ARG A 1 423 ? -18.465 -18.274 7.958 1.00 33.62 423 ARG A O 1
ATOM 3144 N N . ASN A 1 424 ? -17.098 -19.732 6.902 1.00 33.69 424 ASN A N 1
ATOM 3145 C CA . ASN A 1 424 ? -16.113 -18.837 6.255 1.00 33.69 424 ASN A CA 1
ATOM 3146 C C . ASN A 1 424 ? -16.701 -17.780 5.278 1.00 33.69 424 ASN A C 1
ATOM 3148 O O . ASN A 1 424 ? -16.344 -17.766 4.104 1.00 33.69 424 ASN A O 1
ATOM 3152 N N . GLU A 1 425 ? -17.588 -16.887 5.720 1.00 43.84 425 GLU A N 1
ATOM 3153 C CA . GLU A 1 425 ? -18.182 -15.846 4.854 1.00 43.84 425 GLU A CA 1
ATOM 3154 C C . GLU A 1 425 ? -17.565 -14.440 5.003 1.00 43.84 425 GLU A C 1
ATOM 3156 O O . GLU A 1 425 ? -17.932 -13.547 4.248 1.00 43.84 425 GLU A O 1
ATOM 3161 N N . TYR A 1 426 ? -16.599 -14.214 5.904 1.00 50.97 426 TYR A N 1
ATOM 3162 C CA . TYR A 1 426 ? -16.051 -12.867 6.157 1.00 50.97 426 TYR A CA 1
ATOM 3163 C C . TYR A 1 426 ? -14.576 -12.751 5.779 1.00 50.97 426 TYR A C 1
ATOM 3165 O O . TYR A 1 426 ? -13.701 -13.154 6.543 1.00 50.97 426 TYR A O 1
ATOM 3173 N N . TYR A 1 427 ? -14.297 -12.178 4.606 1.00 52.59 427 TYR A N 1
ATOM 3174 C CA . TYR A 1 427 ? -12.933 -12.075 4.072 1.00 52.59 427 TYR A CA 1
ATOM 3175 C C . TYR A 1 427 ? -12.124 -10.877 4.611 1.00 52.59 427 TYR A C 1
ATOM 3177 O O . TYR A 1 427 ? -10.900 -10.902 4.538 1.00 52.59 427 TYR A O 1
ATOM 3185 N N . CYS A 1 428 ? -12.759 -9.875 5.237 1.00 63.12 428 CYS A N 1
ATOM 3186 C CA . CYS A 1 428 ? -12.045 -8.769 5.886 1.00 63.12 428 CYS A CA 1
ATOM 3187 C C . CYS A 1 428 ? -12.826 -8.158 7.075 1.00 63.12 428 CYS A C 1
ATOM 3189 O O . CYS A 1 428 ? -13.482 -7.126 6.927 1.00 63.12 428 CYS A O 1
ATOM 3191 N N . PRO A 1 429 ? -12.746 -8.732 8.291 1.00 64.75 429 PRO A N 1
ATOM 3192 C CA . PRO A 1 429 ? -13.496 -8.239 9.457 1.00 64.75 429 PRO A CA 1
ATOM 3193 C C . PRO A 1 429 ? -13.115 -6.813 9.903 1.00 64.75 429 PRO A C 1
ATOM 3195 O O . PRO A 1 429 ? -13.882 -6.167 10.609 1.00 64.75 429 PRO A O 1
ATOM 3198 N N . HIS A 1 430 ? -11.958 -6.299 9.471 1.00 72.12 430 HIS A N 1
ATOM 3199 C CA . HIS A 1 430 ? -11.508 -4.927 9.735 1.00 72.12 430 HIS A CA 1
ATOM 3200 C C . HIS A 1 430 ? -11.926 -3.922 8.644 1.00 72.12 430 HIS A C 1
ATOM 3202 O O . HIS A 1 430 ? -11.803 -2.718 8.852 1.00 72.12 430 HIS A O 1
ATOM 3208 N N . CYS A 1 431 ? -12.458 -4.391 7.507 1.00 63.28 431 CYS A N 1
ATOM 3209 C CA . CYS A 1 431 ? -12.938 -3.559 6.399 1.00 63.28 431 CYS A CA 1
ATOM 3210 C C . CYS A 1 431 ? -14.400 -3.111 6.570 1.00 63.28 431 CYS A C 1
ATOM 3212 O O . CYS A 1 431 ? -15.006 -2.645 5.606 1.00 63.28 431 CYS A O 1
ATOM 3214 N N . GLY A 1 432 ? -14.983 -3.233 7.772 1.00 59.75 432 GLY A N 1
ATOM 3215 C CA . GLY A 1 432 ? -16.318 -2.724 8.133 1.00 59.75 432 GLY A CA 1
ATOM 3216 C C . GLY A 1 432 ? -16.415 -1.189 8.128 1.00 59.75 432 GLY A C 1
ATOM 3217 O O . GLY A 1 432 ? -16.982 -0.591 9.038 1.00 59.75 432 GLY A O 1
ATOM 3218 N N . GLN A 1 433 ? -15.810 -0.553 7.128 1.00 56.59 433 GLN A N 1
ATOM 3219 C CA . GLN A 1 433 ? -15.742 0.878 6.904 1.00 56.59 433 GLN A CA 1
ATOM 3220 C C . GLN A 1 433 ? -16.937 1.344 6.083 1.00 56.59 433 GLN A C 1
ATOM 3222 O O . GLN A 1 433 ? -17.211 0.819 5.003 1.00 56.59 433 GLN A O 1
ATOM 3227 N N . GLY A 1 434 ? -17.595 2.396 6.565 1.00 44.19 434 GLY A N 1
ATOM 3228 C CA . GLY A 1 434 ? -18.768 2.971 5.917 1.00 44.19 434 GLY A CA 1
ATOM 3229 C C . GLY A 1 434 ? -18.800 4.491 5.950 1.00 44.19 434 GLY A C 1
ATOM 3230 O O . GLY A 1 434 ? -19.829 5.065 6.269 1.00 44.19 434 GLY A O 1
ATOM 3231 N N . GLY A 1 435 ? -17.697 5.154 5.619 1.00 42.66 435 GLY A N 1
ATOM 3232 C CA . GLY A 1 435 ? -17.704 6.590 5.387 1.00 42.66 435 GLY A CA 1
ATOM 3233 C C . GLY A 1 435 ? -16.362 7.076 4.876 1.00 42.66 435 GLY A C 1
ATOM 3234 O O . GLY A 1 435 ? -15.525 7.504 5.663 1.00 42.66 435 GLY A O 1
ATOM 3235 N N . GLY A 1 436 ? -16.176 7.095 3.551 1.00 51.81 436 GLY A N 1
ATOM 3236 C CA . GLY A 1 436 ? -15.316 8.136 2.982 1.00 51.81 436 GLY A CA 1
ATOM 3237 C C . GLY A 1 436 ? -15.774 9.495 3.527 1.00 51.81 436 GLY A C 1
ATOM 3238 O O . GLY A 1 436 ? -16.939 9.614 3.923 1.00 51.81 436 GLY A O 1
ATOM 3239 N N . GLN A 1 437 ? -14.867 10.477 3.595 1.00 52.84 437 GLN A N 1
ATOM 3240 C CA . GLN A 1 437 ? -15.142 11.806 4.159 1.00 52.84 437 GLN A CA 1
ATOM 3241 C C . GLN A 1 437 ? -16.590 12.231 3.832 1.00 52.84 437 GLN A C 1
ATOM 3243 O O . GLN A 1 437 ? -16.994 12.150 2.668 1.00 52.84 437 GLN A O 1
ATOM 3248 N N . TRP A 1 438 ? -17.371 12.620 4.852 1.00 59.72 438 TRP A N 1
ATOM 3249 C CA . TRP A 1 438 ? -18.748 13.151 4.754 1.00 59.72 438 TRP A CA 1
ATOM 3250 C C . TRP A 1 438 ? -19.952 12.184 4.789 1.00 59.72 438 TRP A C 1
ATOM 3252 O O . TRP A 1 438 ? -21.076 12.651 4.588 1.00 59.72 438 TRP A O 1
ATOM 3262 N N . LYS A 1 439 ? -19.806 10.884 5.092 1.00 77.25 439 LYS A N 1
ATOM 3263 C CA . LYS A 1 439 ? -20.968 9.996 5.354 1.00 77.25 439 LYS A CA 1
ATOM 3264 C C . LYS A 1 439 ? -20.865 9.269 6.692 1.00 77.25 439 LYS A C 1
ATOM 3266 O O . LYS A 1 439 ? -19.798 8.803 7.070 1.00 77.25 439 LYS A O 1
ATOM 3271 N N . GLN A 1 440 ? -21.992 9.168 7.399 1.00 79.19 440 GLN A N 1
ATOM 3272 C CA . GLN A 1 440 ? -22.086 8.408 8.644 1.00 79.19 440 GLN A CA 1
ATOM 3273 C C . GLN A 1 440 ? -22.221 6.907 8.325 1.00 79.19 440 GLN A C 1
ATOM 3275 O O . GLN A 1 440 ? -23.122 6.556 7.557 1.00 79.19 440 GLN A O 1
ATOM 3280 N N . PRO A 1 441 ? -21.377 6.026 8.896 1.00 84.31 441 PRO A N 1
ATOM 3281 C CA . PRO A 1 441 ? -21.531 4.581 8.737 1.00 84.31 441 PRO A CA 1
ATOM 3282 C C . PRO A 1 441 ? -22.834 4.075 9.347 1.00 84.31 441 PRO A C 1
ATOM 3284 O O . PRO A 1 441 ? -23.399 4.704 10.242 1.00 84.31 441 PRO A O 1
ATOM 3287 N N . ASP A 1 442 ? -23.291 2.908 8.893 1.00 88.38 442 ASP A N 1
ATOM 3288 C CA . ASP A 1 442 ? -24.393 2.192 9.539 1.00 88.38 442 ASP A CA 1
ATOM 3289 C C . ASP A 1 442 ? -24.056 1.869 11.007 1.00 88.38 442 ASP A C 1
ATOM 3291 O O . ASP A 1 442 ? -22.883 1.803 11.389 1.00 88.38 442 ASP A O 1
ATOM 3295 N N . VAL A 1 443 ? -25.072 1.689 11.852 1.00 90.75 443 VAL A N 1
ATOM 3296 C CA . VAL A 1 443 ? -24.892 1.499 13.301 1.00 90.75 443 VAL A CA 1
ATOM 3297 C C . VAL A 1 443 ? -24.028 0.288 13.650 1.00 90.75 443 VAL A C 1
ATOM 3299 O O . VAL A 1 443 ? -23.277 0.361 14.615 1.00 90.75 443 VAL A O 1
ATOM 3302 N N . CYS A 1 444 ? -24.044 -0.779 12.854 1.00 91.69 444 CYS A N 1
ATOM 3303 C CA . CYS A 1 444 ? -23.185 -1.946 13.075 1.00 91.69 444 CYS A CA 1
ATOM 3304 C C . CYS A 1 444 ? -22.047 -2.077 12.066 1.00 91.69 444 CYS A C 1
ATOM 3306 O O . CYS A 1 444 ? -21.438 -3.139 11.941 1.00 91.69 444 CYS A O 1
ATOM 3308 N N . GLY A 1 445 ? -21.753 -0.975 11.375 1.00 87.44 445 GLY A N 1
ATOM 3309 C CA . GLY A 1 445 ? -20.855 -0.960 10.237 1.00 87.44 445 GLY A CA 1
ATOM 3310 C C . GLY A 1 445 ? -21.535 -1.543 9.002 1.00 87.44 445 GLY A C 1
ATOM 3311 O O . GLY A 1 445 ? -22.472 -2.336 9.067 1.00 87.44 445 GLY A O 1
ATOM 3312 N N . ASN A 1 446 ? -21.059 -1.127 7.841 1.00 77.56 446 ASN A N 1
ATOM 3313 C CA . ASN A 1 446 ? -21.390 -1.758 6.574 1.00 77.56 446 ASN A CA 1
ATOM 3314 C C . ASN A 1 446 ? -20.078 -1.803 5.798 1.00 77.56 446 ASN A C 1
ATOM 3316 O O . ASN A 1 446 ? -19.509 -0.730 5.590 1.00 77.56 446 ASN A O 1
ATOM 3320 N N . PRO A 1 447 ? -19.553 -2.982 5.434 1.00 65.38 447 PRO A N 1
ATOM 3321 C CA . PRO A 1 447 ? -18.350 -3.066 4.636 1.00 65.38 447 PRO A CA 1
ATOM 3322 C C . PRO A 1 447 ? -18.729 -2.569 3.243 1.00 65.38 447 PRO A C 1
ATOM 3324 O O . PRO A 1 447 ? -19.244 -3.312 2.415 1.00 65.38 447 PRO A O 1
ATOM 3327 N N . PHE A 1 448 ? -18.494 -1.283 2.970 1.00 57.44 448 PHE A N 1
ATOM 3328 C CA . PHE A 1 448 ? -18.830 -0.677 1.674 1.00 57.44 448 PHE A CA 1
ATOM 3329 C C . PHE A 1 448 ? -18.022 -1.295 0.512 1.00 57.44 448 PHE A C 1
ATOM 3331 O O . PHE A 1 448 ? -18.251 -0.977 -0.652 1.00 57.44 448 PHE A O 1
ATOM 3338 N N . GLN A 1 449 ? -17.059 -2.162 0.835 1.00 51.84 449 GLN A N 1
ATOM 3339 C CA . GLN A 1 449 ? -16.216 -2.901 -0.099 1.00 51.84 449 GLN A CA 1
ATOM 3340 C C . GLN A 1 449 ? -16.879 -4.184 -0.631 1.00 51.84 449 GLN A C 1
ATOM 3342 O O . GLN A 1 449 ? -16.439 -4.692 -1.662 1.00 51.84 449 GLN A O 1
ATOM 3347 N N . ASP A 1 450 ? -17.953 -4.668 0.002 1.00 48.03 450 ASP A N 1
ATOM 3348 C CA . ASP A 1 450 ? -18.692 -5.842 -0.461 1.00 48.03 450 ASP A CA 1
ATOM 3349 C C . ASP A 1 450 ? -19.867 -5.415 -1.359 1.00 48.03 450 ASP A C 1
ATOM 3351 O O . ASP A 1 450 ? -20.666 -4.545 -1.006 1.00 48.03 450 ASP A O 1
ATOM 3355 N N . ASN A 1 451 ? -19.985 -6.022 -2.545 1.00 42.31 451 ASN A N 1
ATOM 3356 C CA . ASN A 1 451 ? -21.129 -5.836 -3.442 1.00 42.31 451 ASN A CA 1
ATOM 3357 C C . ASN A 1 451 ? -21.914 -7.158 -3.568 1.00 42.31 451 ASN A C 1
ATOM 3359 O O . ASN A 1 451 ? -21.383 -8.096 -4.171 1.00 42.31 451 ASN A O 1
ATOM 3363 N N . PRO A 1 452 ? -23.165 -7.250 -3.067 1.00 55.19 452 PRO A N 1
ATOM 3364 C CA . PRO A 1 452 ? -23.954 -6.193 -2.420 1.00 55.19 452 PRO A CA 1
ATOM 3365 C C . PRO A 1 452 ? -23.533 -5.910 -0.959 1.00 55.19 452 PRO A C 1
ATOM 3367 O O . PRO A 1 452 ? -22.992 -6.804 -0.307 1.00 55.19 452 PRO A O 1
ATOM 3370 N N . PRO A 1 453 ? -23.834 -4.710 -0.415 1.00 61.16 453 PRO A N 1
ATOM 3371 C CA . PRO A 1 453 ? -23.459 -4.340 0.948 1.00 61.16 453 PRO A CA 1
ATOM 3372 C C . PRO A 1 453 ? -24.091 -5.285 1.976 1.00 61.16 453 PRO A C 1
ATOM 3374 O O . PRO A 1 453 ? -25.313 -5.472 1.992 1.00 61.16 453 PRO A O 1
ATOM 3377 N N . ILE A 1 454 ? -23.280 -5.863 2.861 1.00 67.50 454 ILE A N 1
ATOM 3378 C CA . ILE A 1 454 ? -23.785 -6.676 3.970 1.00 67.50 454 ILE A CA 1
ATOM 3379 C C . ILE A 1 454 ? -24.305 -5.734 5.057 1.00 67.50 454 ILE A C 1
ATOM 3381 O O . ILE A 1 454 ? -23.545 -5.025 5.710 1.00 67.50 454 ILE A O 1
ATOM 3385 N N . ASN A 1 455 ? -25.619 -5.745 5.282 1.00 74.06 455 ASN A N 1
ATOM 3386 C CA . ASN A 1 455 ? -26.221 -5.013 6.389 1.00 74.06 455 ASN A CA 1
ATOM 3387 C C . ASN A 1 455 ? -26.096 -5.824 7.691 1.00 74.06 455 ASN A C 1
ATOM 3389 O O . ASN A 1 455 ? -26.862 -6.761 7.924 1.00 74.06 455 ASN A O 1
ATOM 3393 N N . PHE A 1 456 ? -25.138 -5.467 8.548 1.00 82.94 456 PHE A N 1
ATOM 3394 C CA . PHE A 1 456 ? -24.961 -6.118 9.849 1.00 82.94 456 PHE A CA 1
ATOM 3395 C C . PHE A 1 456 ? -26.065 -5.777 10.853 1.00 82.94 456 PHE A C 1
ATOM 3397 O O . PHE A 1 456 ? -26.315 -6.555 11.774 1.00 82.94 456 PHE A O 1
ATOM 3404 N N . THR A 1 457 ? -26.797 -4.684 10.646 1.00 82.69 457 THR A N 1
ATOM 3405 C CA . THR A 1 457 ? -27.928 -4.304 11.497 1.00 82.69 457 THR A CA 1
ATOM 3406 C C . THR A 1 457 ? -29.078 -5.297 11.411 1.00 82.69 457 THR A C 1
ATOM 3408 O O . THR A 1 457 ? -29.767 -5.493 12.400 1.00 82.69 457 THR A O 1
ATOM 3411 N N . THR A 1 458 ? -29.261 -6.027 10.309 1.00 78.94 458 THR A N 1
ATOM 3412 C CA . THR A 1 458 ? -30.379 -6.985 10.186 1.00 78.94 458 THR A CA 1
ATOM 3413 C C . THR A 1 458 ? -30.003 -8.442 10.461 1.00 78.94 458 THR A C 1
ATOM 3415 O O . THR A 1 458 ? -30.892 -9.279 10.609 1.00 78.94 458 THR A O 1
ATOM 3418 N N . ARG A 1 459 ? -28.710 -8.781 10.553 1.00 81.38 459 ARG A N 1
ATOM 3419 C CA . ARG A 1 459 ? -28.256 -10.171 10.732 1.00 81.38 459 ARG A CA 1
ATOM 3420 C C . ARG A 1 459 ? -27.985 -10.513 12.194 1.00 81.38 459 ARG A C 1
ATOM 3422 O O . ARG A 1 459 ? -27.012 -10.033 12.756 1.00 81.38 459 ARG A O 1
ATOM 3429 N N . PHE A 1 460 ? -28.795 -11.390 12.777 1.00 84.12 460 PHE A N 1
ATOM 3430 C CA . PHE A 1 460 ? -28.619 -11.883 14.145 1.00 84.12 460 PHE A CA 1
ATOM 3431 C C . PHE A 1 460 ? -27.935 -13.255 14.157 1.00 84.12 460 PHE A C 1
ATOM 3433 O O . PHE A 1 460 ? -28.380 -14.175 13.471 1.00 84.12 460 PHE A O 1
ATOM 3440 N N . TYR A 1 461 ? -26.879 -13.398 14.959 1.00 81.25 461 TYR A N 1
ATOM 3441 C CA . TYR A 1 461 ? -26.104 -14.644 15.076 1.00 81.25 461 TYR A CA 1
ATOM 3442 C C . TYR A 1 461 ? -26.254 -15.337 16.435 1.00 81.25 461 TYR A C 1
ATOM 3444 O O . TYR A 1 461 ? -25.525 -16.286 16.728 1.00 81.25 461 TYR A O 1
ATOM 3452 N N . GLY A 1 462 ? -27.218 -14.898 17.246 1.00 85.94 462 GLY A N 1
ATOM 3453 C CA . GLY A 1 462 ? -27.347 -15.311 18.639 1.00 85.94 462 GLY A CA 1
ATOM 3454 C C . GLY A 1 462 ? -26.571 -14.394 19.582 1.00 85.94 462 GLY A C 1
ATOM 3455 O O . GLY A 1 462 ? -25.682 -13.651 19.169 1.00 85.94 462 GLY A O 1
ATOM 3456 N N . TYR A 1 463 ? -26.918 -14.454 20.866 1.00 88.38 463 TYR A N 1
ATOM 3457 C CA . TYR A 1 463 ? -26.230 -13.689 21.900 1.00 88.38 463 TYR A CA 1
ATOM 3458 C C . TYR A 1 463 ? -24.867 -14.306 22.207 1.00 88.38 463 TYR A C 1
ATOM 3460 O O . TYR A 1 463 ? -24.756 -15.512 22.436 1.00 88.38 463 TYR A O 1
ATOM 3468 N N . VAL A 1 464 ? -23.829 -13.474 22.233 1.00 90.31 464 VAL A N 1
ATOM 3469 C CA . VAL A 1 464 ? -22.450 -13.905 22.497 1.00 90.31 464 VAL A CA 1
ATOM 3470 C C . VAL A 1 464 ? -22.075 -13.827 23.977 1.00 90.31 464 VAL A C 1
ATOM 3472 O O . VAL A 1 464 ? -21.061 -14.397 24.374 1.00 90.31 464 VAL A O 1
ATOM 3475 N N . ALA A 1 465 ? -22.880 -13.146 24.799 1.00 89.75 465 ALA A N 1
ATOM 3476 C CA . ALA A 1 465 ? -22.669 -13.035 26.239 1.00 89.75 465 ALA A CA 1
ATOM 3477 C C . ALA A 1 465 ? -23.975 -12.780 27.008 1.00 89.75 465 ALA A C 1
ATOM 3479 O O . ALA A 1 465 ? -24.865 -12.081 26.519 1.00 89.75 465 ALA A O 1
ATOM 3480 N N . ASN A 1 466 ? -24.023 -13.292 28.243 1.00 92.12 466 ASN A N 1
ATOM 3481 C CA . ASN A 1 466 ? -25.064 -13.018 29.233 1.00 92.12 466 ASN A CA 1
ATOM 3482 C C . ASN A 1 466 ? -24.431 -12.218 30.366 1.00 92.12 466 ASN A C 1
ATOM 3484 O O . ASN A 1 466 ? -23.536 -12.717 31.048 1.00 92.12 466 ASN A O 1
ATOM 3488 N N . LEU A 1 467 ? -24.875 -10.982 30.532 1.00 95.94 467 LEU A N 1
ATOM 3489 C CA . LEU A 1 467 ? -24.284 -9.999 31.425 1.00 95.94 467 LEU A CA 1
ATOM 3490 C C . LEU A 1 467 ? -25.326 -9.521 32.443 1.00 95.94 467 LEU A C 1
ATOM 3492 O O . LEU A 1 467 ? -26.523 -9.764 32.284 1.00 95.94 467 LEU A O 1
ATOM 3496 N N . THR A 1 468 ? -24.885 -8.817 33.480 1.00 94.81 468 THR A N 1
ATOM 3497 C CA . THR A 1 468 ? -25.768 -8.142 34.443 1.00 94.81 468 THR A CA 1
ATOM 3498 C C . THR A 1 468 ? -25.554 -6.633 34.416 1.00 94.81 468 THR A C 1
ATOM 3500 O O . THR A 1 468 ? -24.452 -6.163 34.139 1.00 94.81 468 THR A O 1
ATOM 3503 N N . GLU A 1 469 ? -26.585 -5.849 34.727 1.00 94.62 469 GLU A N 1
ATOM 3504 C CA . GLU A 1 469 ? -26.457 -4.395 34.890 1.00 94.62 469 GLU A CA 1
ATOM 3505 C C . GLU A 1 469 ? -25.280 -4.028 35.808 1.00 94.62 469 GLU A C 1
ATOM 3507 O O . GLU A 1 469 ? -24.989 -4.732 36.777 1.00 94.62 469 GLU A O 1
ATOM 3512 N N . ALA A 1 470 ? -24.594 -2.925 35.496 1.00 95.50 470 ALA A N 1
ATOM 3513 C CA . ALA A 1 470 ? -23.401 -2.462 36.212 1.00 95.50 470 ALA A CA 1
ATOM 3514 C C . ALA A 1 470 ? -22.204 -3.441 36.261 1.00 95.50 470 ALA A C 1
ATOM 3516 O O . ALA A 1 470 ? -21.199 -3.120 36.896 1.00 95.50 470 ALA A O 1
ATOM 3517 N N . GLN A 1 471 ? -22.258 -4.595 35.582 1.00 97.06 471 GLN A N 1
ATOM 3518 C CA . GLN A 1 471 ? -21.133 -5.528 35.520 1.00 97.06 471 GLN A CA 1
ATOM 3519 C C . GLN A 1 471 ? -19.919 -4.881 34.849 1.00 97.06 471 GLN A C 1
ATOM 3521 O O . GLN A 1 471 ? -20.037 -4.170 33.848 1.00 97.06 471 GLN A O 1
ATOM 3526 N N . GLU A 1 472 ? -18.737 -5.173 35.385 1.00 98.12 472 GLU A N 1
ATOM 3527 C CA . GLU A 1 472 ? -17.469 -4.876 34.730 1.00 98.12 472 GLU A CA 1
ATOM 3528 C C . GLU A 1 472 ? -17.080 -6.029 33.801 1.00 98.12 472 GLU A C 1
ATOM 3530 O O . GLU A 1 472 ? -17.057 -7.192 34.207 1.00 98.12 472 GLU A O 1
ATOM 3535 N N . ILE A 1 473 ? -16.786 -5.705 32.547 1.00 97.44 473 ILE A N 1
ATOM 3536 C CA . ILE A 1 473 ? -16.475 -6.649 31.477 1.00 97.44 473 ILE A CA 1
ATOM 3537 C C . ILE A 1 473 ? -15.149 -6.283 30.818 1.00 97.44 473 ILE A C 1
ATOM 3539 O O . ILE A 1 473 ? -14.821 -5.106 30.663 1.00 97.44 473 ILE A O 1
ATOM 3543 N N . ASP A 1 474 ? -14.395 -7.298 30.408 1.00 97.06 474 ASP A N 1
ATOM 3544 C CA . ASP A 1 474 ? -13.173 -7.120 29.629 1.00 97.06 474 ASP A CA 1
ATOM 3545 C C . ASP A 1 474 ? -13.512 -7.181 28.134 1.00 97.06 474 ASP A C 1
ATOM 3547 O O . ASP A 1 474 ? -14.157 -8.118 27.662 1.00 97.06 474 ASP A O 1
ATOM 3551 N N . ILE A 1 475 ? -13.081 -6.169 27.383 1.00 96.50 475 ILE A N 1
ATOM 3552 C CA . ILE A 1 475 ? -13.298 -6.050 25.941 1.00 96.50 475 ILE A CA 1
ATOM 3553 C C . ILE A 1 475 ? -11.935 -6.023 25.256 1.00 96.50 475 ILE A C 1
ATOM 3555 O O . ILE A 1 475 ? -11.042 -5.273 25.652 1.00 96.50 475 ILE A O 1
ATOM 3559 N N . THR A 1 476 ? -11.781 -6.842 24.214 1.00 95.69 476 THR A N 1
ATOM 3560 C CA . THR A 1 476 ? -10.589 -6.845 23.358 1.00 95.69 476 THR A CA 1
ATOM 3561 C C . THR A 1 476 ? -10.944 -6.312 21.978 1.00 95.69 476 THR A C 1
ATOM 3563 O O . THR A 1 476 ? -11.840 -6.831 21.318 1.00 95.69 476 THR A O 1
ATOM 3566 N N . ILE A 1 477 ? -10.221 -5.287 21.540 1.00 95.31 477 ILE A N 1
ATOM 3567 C CA . ILE A 1 477 ? -10.366 -4.639 20.235 1.00 95.31 477 ILE A CA 1
ATOM 3568 C C . ILE A 1 477 ? -9.080 -4.881 19.447 1.00 95.31 477 ILE A C 1
ATOM 3570 O O . ILE A 1 477 ? -7.987 -4.744 19.993 1.00 95.31 477 ILE A O 1
ATOM 3574 N N . SER A 1 478 ? -9.193 -5.219 18.164 1.00 92.62 478 SER A N 1
ATOM 3575 C CA . SER A 1 478 ? -8.047 -5.359 17.263 1.00 92.62 478 SER A CA 1
ATOM 3576 C C . SER A 1 478 ? -8.116 -4.303 16.166 1.00 92.62 478 SER A C 1
ATOM 3578 O O . SER A 1 478 ? -9.156 -4.129 15.532 1.00 92.62 478 SER A O 1
ATOM 3580 N N . ILE A 1 479 ? -7.008 -3.591 15.962 1.00 90.06 479 ILE A N 1
ATOM 3581 C CA . ILE A 1 479 ? -6.869 -2.529 14.968 1.00 90.06 479 ILE A CA 1
ATOM 3582 C C . ILE A 1 479 ? -5.672 -2.871 14.078 1.00 90.06 479 ILE A C 1
ATOM 3584 O O . ILE A 1 479 ? -4.536 -2.926 14.543 1.00 90.06 479 ILE A O 1
ATOM 3588 N N . ASN A 1 480 ? -5.922 -3.070 12.783 1.00 85.94 480 ASN A N 1
ATOM 3589 C CA . ASN A 1 480 ? -4.869 -3.411 11.819 1.00 85.94 480 ASN A CA 1
ATOM 3590 C C . ASN A 1 480 ? -4.021 -2.207 11.397 1.00 85.94 480 ASN A C 1
ATOM 3592 O O . ASN A 1 480 ? -2.865 -2.362 11.013 1.00 85.94 480 ASN A O 1
ATOM 3596 N N . THR A 1 481 ? -4.586 -1.002 11.423 1.00 84.81 481 THR A N 1
ATOM 3597 C CA . THR A 1 481 ? -3.868 0.228 11.086 1.00 84.81 481 THR A CA 1
ATOM 3598 C C . THR A 1 481 ? -4.243 1.309 12.077 1.00 84.81 481 THR A C 1
ATOM 3600 O O . THR A 1 481 ? -5.404 1.684 12.207 1.00 84.81 481 THR A O 1
ATOM 3603 N N . ASN A 1 482 ? -3.244 1.786 12.809 1.00 88.69 482 ASN A N 1
ATOM 3604 C CA . ASN A 1 482 ? -3.454 2.716 13.897 1.00 88.69 482 ASN A CA 1
ATOM 3605 C C . ASN A 1 482 ? -3.445 4.163 13.392 1.00 88.69 482 ASN A C 1
ATOM 3607 O O . ASN A 1 482 ? -2.399 4.744 13.103 1.00 88.69 482 ASN A O 1
ATOM 3611 N N . HIS A 1 483 ? -4.635 4.745 13.312 1.00 91.19 483 HIS A N 1
ATOM 3612 C CA . HIS A 1 483 ? -4.850 6.140 12.931 1.00 91.19 483 HIS A CA 1
ATOM 3613 C C . HIS A 1 483 ? -5.022 7.074 14.141 1.00 91.19 483 HIS A C 1
ATOM 3615 O O . HIS A 1 483 ? -5.469 8.215 13.995 1.00 91.19 483 HIS A O 1
ATOM 3621 N N . GLY A 1 484 ? -4.703 6.591 15.345 1.00 94.44 484 GLY A N 1
ATOM 3622 C CA . GLY A 1 484 ? -5.009 7.272 16.594 1.00 94.44 484 GLY A CA 1
ATOM 3623 C C . GLY A 1 484 ? -6.511 7.455 16.779 1.00 94.44 484 GLY A C 1
ATOM 3624 O O . GLY A 1 484 ? -7.323 6.623 16.378 1.00 94.44 484 GLY A O 1
ATOM 3625 N N . GLY A 1 485 ? -6.899 8.573 17.376 1.00 94.81 485 GLY A N 1
ATOM 3626 C CA . GLY A 1 485 ? -8.304 8.918 17.553 1.00 94.81 485 GLY A CA 1
ATOM 3627 C C . GLY A 1 485 ? -8.899 8.495 18.880 1.00 94.81 485 GLY A C 1
ATOM 3628 O O . GLY A 1 485 ? -8.183 8.181 19.831 1.00 94.81 485 GLY A O 1
ATOM 3629 N N . ARG A 1 486 ? -10.229 8.553 18.955 1.00 94.88 486 ARG A N 1
ATOM 3630 C CA . ARG A 1 486 ? -10.988 8.237 20.170 1.00 94.88 486 ARG A CA 1
ATOM 3631 C C . ARG A 1 486 ? -12.044 7.185 19.891 1.00 94.88 486 ARG A C 1
ATOM 3633 O O . ARG A 1 486 ? -12.675 7.202 18.835 1.00 94.88 486 ARG A O 1
ATOM 3640 N N . MET A 1 487 ? -12.273 6.314 20.858 1.00 96.25 487 MET A N 1
ATOM 3641 C CA . MET A 1 487 ? -13.287 5.271 20.788 1.00 96.25 487 MET A CA 1
ATOM 3642 C C . MET A 1 487 ? -14.166 5.245 22.036 1.00 96.25 487 MET A C 1
ATOM 3644 O O . MET A 1 487 ? -13.770 5.733 23.095 1.00 96.25 487 MET A O 1
ATOM 3648 N N . ALA A 1 488 ? -15.362 4.682 21.888 1.00 96.94 488 ALA A N 1
ATOM 3649 C CA . ALA A 1 488 ? -16.342 4.484 22.948 1.00 96.94 488 ALA A CA 1
ATOM 3650 C C . ALA A 1 488 ? -17.044 3.132 22.778 1.00 96.94 488 ALA A C 1
ATOM 3652 O O . ALA A 1 488 ? -17.143 2.602 21.667 1.00 96.94 488 ALA A O 1
ATOM 3653 N N . LEU A 1 489 ? -17.555 2.608 23.890 1.00 97.88 489 LEU A N 1
ATOM 3654 C CA . LEU A 1 489 ? -18.387 1.412 23.935 1.00 97.88 489 LEU A CA 1
ATOM 3655 C C . LEU A 1 489 ? -19.790 1.838 24.361 1.00 97.88 489 LEU A C 1
ATOM 3657 O O . LEU A 1 489 ? -19.958 2.593 25.322 1.00 97.88 489 LEU A O 1
ATOM 3661 N N . ARG A 1 490 ? -20.798 1.398 23.614 1.00 97.56 490 ARG A N 1
ATOM 3662 C CA . ARG A 1 490 ? -22.172 1.898 23.725 1.00 97.56 490 ARG A CA 1
ATOM 3663 C C . ARG A 1 490 ? -23.159 0.759 23.627 1.00 97.56 490 ARG A C 1
ATOM 3665 O O . ARG A 1 490 ? -22.883 -0.235 22.973 1.00 97.56 490 ARG A O 1
ATOM 3672 N N . LEU A 1 491 ? -24.330 0.927 24.207 1.00 97.19 491 LEU A N 1
ATOM 3673 C CA . LEU A 1 491 ? -25.396 -0.057 24.173 1.00 97.19 491 LEU A CA 1
ATOM 3674 C C . LEU A 1 491 ? -26.637 0.520 23.486 1.00 97.19 491 LEU A C 1
ATOM 3676 O O . LEU A 1 491 ? -26.875 1.722 23.520 1.00 97.19 491 LEU A O 1
ATOM 3680 N N . CYS A 1 492 ? -27.461 -0.323 22.885 1.00 97.31 492 CYS A N 1
ATOM 3681 C CA . CYS A 1 492 ? -28.829 0.042 22.555 1.00 97.31 492 CYS A CA 1
ATOM 3682 C C . CYS A 1 492 ? -29.765 -1.071 23.041 1.00 97.31 492 CYS A C 1
ATOM 3684 O O . CYS A 1 492 ? -29.637 -2.196 22.554 1.00 97.31 492 CYS A O 1
ATOM 3686 N N . PRO A 1 493 ? -30.683 -0.782 23.988 1.00 96.00 493 PRO A N 1
ATOM 3687 C CA . PRO A 1 493 ? -31.625 -1.769 24.519 1.00 96.00 493 PRO A CA 1
ATOM 3688 C C . PRO A 1 493 ? -32.894 -1.930 23.674 1.00 96.00 493 PRO A C 1
ATOM 3690 O O . PRO A 1 493 ? -33.824 -2.612 24.092 1.00 96.00 493 PRO A O 1
ATOM 3693 N N . LEU A 1 494 ? -32.970 -1.270 22.515 1.00 92.62 494 LEU A N 1
ATOM 3694 C CA . LEU A 1 494 ? -34.093 -1.428 21.596 1.00 92.62 494 LEU A CA 1
ATOM 3695 C C . LEU A 1 494 ? -33.975 -2.739 20.815 1.00 92.62 494 LEU A C 1
ATOM 3697 O O . LEU A 1 494 ? -32.878 -3.268 20.627 1.00 92.62 494 LEU A O 1
ATOM 3701 N N . ALA A 1 495 ? -35.113 -3.210 20.302 1.00 84.81 495 ALA A N 1
ATOM 3702 C CA . ALA A 1 495 ? -35.150 -4.323 19.366 1.00 84.81 495 ALA A CA 1
ATOM 3703 C C . ALA A 1 495 ? -34.257 -4.044 18.145 1.00 84.81 495 ALA A C 1
ATOM 3705 O O . ALA A 1 495 ? -34.034 -2.894 17.757 1.00 84.81 495 ALA A O 1
ATOM 3706 N N . ARG A 1 496 ? -33.730 -5.108 17.528 1.00 82.94 496 ARG A N 1
ATOM 3707 C CA . ARG A 1 496 ? -32.716 -5.005 16.466 1.00 82.94 496 ARG A CA 1
ATOM 3708 C C . ARG A 1 496 ? -33.181 -4.188 15.254 1.00 82.94 496 ARG A C 1
ATOM 3710 O O . ARG A 1 496 ? -32.386 -3.498 14.635 1.00 82.94 496 ARG A O 1
ATOM 3717 N N . ASP A 1 497 ? -34.460 -4.239 14.919 1.00 83.75 497 ASP A N 1
ATOM 3718 C CA . ASP A 1 497 ? -35.074 -3.459 13.839 1.00 83.75 497 ASP A CA 1
ATOM 3719 C C . ASP A 1 497 ? -35.304 -1.978 14.200 1.00 83.75 497 ASP A C 1
ATOM 3721 O O . ASP A 1 497 ? -35.672 -1.179 13.340 1.00 83.75 497 ASP A O 1
ATOM 3725 N N . GLN A 1 498 ? -35.053 -1.598 15.454 1.00 90.56 498 GLN A N 1
ATOM 3726 C CA . GLN A 1 498 ? -35.248 -0.255 16.003 1.00 90.56 498 GLN A CA 1
ATOM 3727 C C . GLN A 1 498 ? -33.941 0.420 16.448 1.00 90.56 498 GLN A C 1
ATOM 3729 O O . GLN A 1 498 ? -33.965 1.567 16.909 1.00 90.56 498 GLN A O 1
ATOM 3734 N N . ILE A 1 499 ? -32.789 -0.254 16.334 1.00 94.12 499 ILE A N 1
ATOM 3735 C CA . ILE A 1 499 ? -31.509 0.341 16.730 1.00 94.12 499 ILE A CA 1
ATOM 3736 C C . ILE A 1 499 ? -31.157 1.529 15.826 1.00 94.12 499 ILE A C 1
ATOM 3738 O O . ILE A 1 499 ? -31.401 1.543 14.621 1.00 94.12 499 ILE A O 1
ATOM 3742 N N . SER A 1 500 ? -30.570 2.563 16.421 1.00 94.50 500 SER A N 1
ATOM 3743 C CA . SER A 1 500 ? -30.201 3.792 15.720 1.00 94.50 500 SER A CA 1
ATOM 3744 C C . SER A 1 500 ? -28.999 4.452 16.385 1.00 94.50 500 SER A C 1
ATOM 3746 O O . SER A 1 500 ? -28.734 4.242 17.570 1.00 94.50 500 SER A O 1
ATOM 3748 N N . HIS A 1 501 ? -28.292 5.315 15.651 1.00 92.94 501 HIS A N 1
ATOM 3749 C CA . HIS A 1 501 ? -27.217 6.137 16.226 1.00 92.94 501 HIS A CA 1
ATOM 3750 C C . HIS A 1 501 ? -27.700 6.980 17.406 1.00 92.94 501 HIS A C 1
ATOM 3752 O O . HIS A 1 501 ? -26.964 7.156 18.373 1.00 92.94 501 HIS A O 1
ATOM 3758 N N . ALA A 1 502 ? -28.946 7.460 17.350 1.00 95.44 502 ALA A N 1
ATOM 3759 C CA . ALA A 1 502 ? -29.557 8.221 18.432 1.00 95.44 502 ALA A CA 1
ATOM 3760 C C . ALA A 1 502 ? -29.674 7.389 19.715 1.00 95.44 502 ALA A C 1
ATOM 3762 O O . ALA A 1 502 ? -29.328 7.885 20.780 1.00 95.44 502 ALA A O 1
ATOM 3763 N N . CYS A 1 503 ? -30.081 6.119 19.608 1.00 97.06 503 CYS A N 1
ATOM 3764 C CA . CYS A 1 503 ? -30.136 5.205 20.748 1.00 97.06 503 CYS A CA 1
ATOM 3765 C C . CYS A 1 503 ? -28.760 5.041 21.406 1.00 97.06 503 CYS A C 1
ATOM 3767 O O . CYS A 1 503 ? -28.628 5.231 22.613 1.00 97.06 503 CYS A O 1
ATOM 3769 N N . PHE A 1 504 ? -27.722 4.758 20.614 1.00 96.56 504 PHE A N 1
ATOM 3770 C CA . PHE A 1 504 ? -26.363 4.605 21.133 1.00 96.56 504 PHE A CA 1
ATOM 3771 C C . PHE A 1 504 ? -25.815 5.897 21.742 1.00 96.56 504 PHE A C 1
ATOM 3773 O O . PHE A 1 504 ? -25.044 5.834 22.690 1.00 96.56 504 PHE A O 1
ATOM 3780 N N . ALA A 1 505 ? -26.197 7.067 21.225 1.00 92.94 505 ALA A N 1
ATOM 3781 C CA . ALA A 1 505 ? -25.720 8.364 21.699 1.00 92.94 505 ALA A CA 1
ATOM 3782 C C . ALA A 1 505 ? -26.341 8.821 23.034 1.00 92.94 505 ALA A C 1
ATOM 3784 O O . ALA A 1 505 ? -25.868 9.801 23.610 1.00 92.94 505 ALA A O 1
ATOM 3785 N N . LEU A 1 506 ? -27.375 8.138 23.538 1.00 94.56 506 LEU A N 1
ATOM 3786 C CA . LEU A 1 506 ? -27.990 8.475 24.822 1.00 94.56 506 LEU A CA 1
ATOM 3787 C C . LEU A 1 506 ? -26.982 8.297 25.977 1.00 94.56 506 LEU A C 1
ATOM 3789 O O . LEU A 1 506 ? -26.345 7.246 26.056 1.00 94.56 506 LEU A O 1
ATOM 3793 N N . PRO A 1 507 ? -26.836 9.267 26.902 1.00 93.94 507 PRO A N 1
ATOM 3794 C CA . PRO A 1 507 ? -25.856 9.180 27.989 1.00 93.94 507 PRO A CA 1
ATOM 3795 C C . PRO A 1 507 ? -25.991 7.930 28.867 1.00 93.94 507 PRO A C 1
ATOM 3797 O O . PRO A 1 507 ? -24.983 7.339 29.247 1.00 93.94 507 PRO A O 1
ATOM 3800 N N . GLN A 1 508 ? -27.221 7.486 29.148 1.00 95.31 508 GLN A N 1
ATOM 3801 C CA . GLN A 1 508 ? -27.490 6.277 29.935 1.00 95.31 508 GLN A CA 1
ATOM 3802 C C . GLN A 1 508 ? -27.069 4.977 29.237 1.00 95.31 508 GLN A C 1
ATOM 3804 O O . GLN A 1 508 ? -27.006 3.938 29.876 1.00 95.31 508 GLN A O 1
ATOM 3809 N N . ASN A 1 509 ? -26.771 5.028 27.941 1.00 97.06 509 ASN A N 1
ATOM 3810 C CA . ASN A 1 509 ? -26.407 3.869 27.138 1.00 97.06 509 ASN A CA 1
ATOM 3811 C C . ASN A 1 509 ? -24.886 3.732 26.939 1.00 97.06 509 ASN A C 1
ATOM 3813 O O . ASN A 1 509 ? -24.427 2.849 26.217 1.00 97.06 509 ASN A O 1
ATOM 3817 N N . GLN A 1 510 ? -24.083 4.605 27.545 1.00 96.56 510 GLN A N 1
ATOM 3818 C CA . GLN A 1 510 ? -22.634 4.638 27.354 1.00 96.56 510 GLN A CA 1
ATOM 3819 C C . GLN A 1 510 ? -21.922 3.842 28.450 1.00 96.56 510 GLN A C 1
ATOM 3821 O O . GLN A 1 510 ? -22.172 4.052 29.638 1.00 96.56 510 GLN A O 1
ATOM 3826 N N . LEU A 1 511 ? -21.002 2.959 28.063 1.00 97.81 511 LEU A N 1
ATOM 3827 C CA . LEU A 1 511 ? -20.176 2.230 29.022 1.00 97.81 511 LEU A CA 1
ATOM 3828 C C . LEU A 1 511 ? -19.098 3.156 29.599 1.00 97.81 511 LEU A C 1
ATOM 3830 O O . LEU A 1 511 ? -18.644 4.104 28.954 1.00 97.81 511 LEU A O 1
ATOM 3834 N N . ARG A 1 512 ? -18.661 2.862 30.826 1.00 97.44 512 ARG A N 1
ATOM 3835 C CA . ARG A 1 512 ? -17.612 3.620 31.525 1.00 97.44 512 ARG A CA 1
ATOM 3836 C C . ARG A 1 512 ? -16.340 2.799 31.625 1.00 97.44 512 ARG A C 1
ATOM 3838 O O . ARG A 1 512 ? -16.409 1.626 31.966 1.00 97.44 512 ARG A O 1
ATOM 3845 N N . ARG A 1 513 ? -15.179 3.389 31.361 1.00 97.25 513 ARG A N 1
ATOM 3846 C CA . ARG A 1 513 ? -13.893 2.710 31.566 1.00 97.25 513 ARG A CA 1
ATOM 3847 C C . ARG A 1 513 ? -13.703 2.374 33.039 1.00 97.25 513 ARG A C 1
ATOM 3849 O O . ARG A 1 513 ? -14.035 3.183 33.899 1.00 97.25 513 ARG A O 1
ATOM 3856 N N . VAL A 1 514 ? -13.130 1.206 33.298 1.00 97.62 514 VAL A N 1
ATOM 3857 C CA . VAL A 1 514 ? -12.660 0.799 34.622 1.00 97.62 514 VAL A CA 1
ATOM 3858 C C . VAL A 1 514 ? -11.141 0.791 34.585 1.00 97.62 514 VAL A C 1
ATOM 3860 O O . VAL A 1 514 ? -10.531 0.091 33.771 1.00 97.62 514 VAL A O 1
ATOM 3863 N N . SER A 1 515 ? -10.511 1.589 35.437 1.00 96.56 515 SER A N 1
ATOM 3864 C CA . SER A 1 515 ? -9.058 1.699 35.493 1.00 96.56 515 SER A CA 1
ATOM 3865 C C . SER A 1 515 ? -8.572 1.899 36.919 1.00 96.56 515 SER A C 1
ATOM 3867 O O . SER A 1 515 ? -9.203 2.566 37.726 1.00 96.56 515 SER A O 1
ATOM 3869 N N . THR A 1 516 ? -7.389 1.373 37.222 1.00 96.19 516 THR A N 1
ATOM 3870 C CA . THR A 1 516 ? -6.688 1.706 38.467 1.00 96.19 516 THR A CA 1
ATOM 3871 C C . THR A 1 516 ? -6.085 3.110 38.438 1.00 96.19 516 THR A C 1
ATOM 3873 O O . THR A 1 516 ? -5.742 3.638 39.492 1.00 96.19 516 THR A O 1
ATOM 3876 N N . ASN A 1 517 ? -5.949 3.727 37.257 1.00 95.62 517 ASN A N 1
ATOM 3877 C CA . ASN A 1 517 ? -5.534 5.119 37.132 1.00 95.62 517 ASN A CA 1
ATOM 3878 C C . ASN A 1 517 ? -6.774 6.036 37.213 1.00 95.62 517 ASN A C 1
ATOM 3880 O O . ASN A 1 517 ? -7.603 5.988 36.297 1.00 95.62 517 ASN A O 1
ATOM 3884 N N . PRO A 1 518 ? -6.876 6.916 38.229 1.00 95.00 518 PRO A N 1
ATOM 3885 C CA . PRO A 1 518 ? -8.004 7.837 38.388 1.00 95.00 518 PRO A CA 1
ATOM 3886 C C . PRO A 1 518 ? -8.226 8.785 37.201 1.00 95.00 518 PRO A C 1
ATOM 3888 O O . PRO A 1 518 ? -9.332 9.276 37.007 1.00 95.00 518 PRO A O 1
ATOM 3891 N N . GLU A 1 519 ? -7.195 9.053 36.393 1.00 94.12 519 GLU A N 1
ATOM 3892 C CA . GLU A 1 519 ? -7.327 9.857 35.172 1.00 94.12 519 GLU A CA 1
ATOM 3893 C C . GLU A 1 519 ? -8.198 9.165 34.108 1.00 94.12 519 GLU A C 1
ATOM 3895 O O . GLU A 1 519 ? -8.867 9.834 33.318 1.00 94.12 519 GLU A O 1
ATOM 3900 N N . TYR A 1 520 ? -8.202 7.829 34.095 1.00 95.25 520 TYR A N 1
ATOM 3901 C CA . TYR A 1 520 ? -8.882 7.000 33.099 1.00 95.25 520 TYR A CA 1
ATOM 3902 C C . TYR A 1 520 ? -10.155 6.325 33.620 1.00 95.25 520 TYR A C 1
ATOM 3904 O O . TYR A 1 520 ? -10.998 5.941 32.808 1.00 95.25 520 TYR A O 1
ATOM 3912 N N . ASP A 1 521 ? -10.292 6.158 34.935 1.00 96.81 521 ASP A N 1
ATOM 3913 C CA . ASP A 1 521 ? -11.462 5.528 35.547 1.00 96.81 521 ASP A CA 1
ATOM 3914 C C . ASP A 1 521 ? -12.727 6.381 35.369 1.00 96.81 521 ASP A C 1
ATOM 3916 O O . ASP A 1 521 ? -12.692 7.611 35.428 1.00 96.81 521 ASP A O 1
ATOM 3920 N N . GLY A 1 522 ? -13.854 5.735 35.074 1.00 95.31 522 GLY A N 1
ATOM 3921 C CA . GLY A 1 522 ? -15.135 6.399 34.820 1.00 95.31 522 GLY A CA 1
ATOM 3922 C C . GLY A 1 522 ? -15.221 7.156 33.487 1.00 95.31 522 GLY A C 1
ATOM 3923 O O . GLY A 1 522 ? -16.289 7.667 33.137 1.00 95.31 522 GLY A O 1
ATOM 3924 N N . LYS A 1 523 ? -14.134 7.219 32.709 1.00 95.94 523 LYS A N 1
ATOM 3925 C CA . LYS A 1 523 ? -14.102 7.946 31.435 1.00 95.94 523 LYS A CA 1
ATOM 3926 C C . LYS A 1 523 ? -14.932 7.251 30.369 1.00 95.94 523 LYS A C 1
ATOM 3928 O O . LYS A 1 523 ? -15.001 6.027 30.310 1.00 95.94 523 LYS A O 1
ATOM 3933 N N . LEU A 1 524 ? -15.583 8.050 29.530 1.00 96.00 524 LEU A N 1
ATOM 3934 C CA . LEU A 1 524 ? -16.427 7.554 28.440 1.00 96.00 524 LEU A CA 1
ATOM 3935 C C . LEU A 1 524 ? -15.586 7.136 27.233 1.00 96.00 524 LEU A C 1
ATOM 3937 O O . LEU A 1 524 ? -15.860 6.136 26.574 1.00 96.00 524 LEU A O 1
ATOM 3941 N N . TYR A 1 525 ? -14.548 7.923 26.959 1.00 96.06 525 TYR A N 1
ATOM 3942 C CA . TYR A 1 525 ? -13.699 7.749 25.797 1.00 96.06 525 TYR A CA 1
ATOM 3943 C C . TYR A 1 525 ? -12.354 7.129 26.175 1.00 96.06 525 TYR A C 1
ATOM 3945 O O . TYR A 1 525 ? -11.757 7.415 27.219 1.00 96.06 525 TYR A O 1
ATOM 3953 N N . GLN A 1 526 ? -11.857 6.279 25.283 1.00 96.12 526 GLN A N 1
ATOM 3954 C CA . GLN A 1 526 ? -10.472 5.831 25.270 1.00 96.12 526 GLN A CA 1
ATOM 3955 C C . GLN A 1 526 ? -9.785 6.409 24.033 1.00 96.12 526 GLN A C 1
ATOM 3957 O O . GLN A 1 526 ? -10.316 6.301 22.928 1.00 96.12 526 GLN A O 1
ATOM 3962 N N . TYR A 1 527 ? -8.611 7.013 24.209 1.00 96.19 527 TYR A N 1
ATOM 3963 C CA . TYR A 1 527 ? -7.792 7.489 23.098 1.00 96.19 527 TYR A CA 1
ATOM 3964 C C . TYR A 1 527 ? -6.799 6.412 22.675 1.00 96.19 527 TYR A C 1
ATOM 3966 O O . TYR A 1 527 ? -6.186 5.758 23.520 1.00 96.19 527 TYR A O 1
ATOM 3974 N N . VAL A 1 528 ? -6.666 6.228 21.364 1.00 95.81 528 VAL A N 1
ATOM 3975 C CA . VAL A 1 528 ? -5.784 5.225 20.764 1.00 95.81 528 VAL A CA 1
ATOM 3976 C C . VAL A 1 528 ? -4.367 5.800 20.682 1.00 95.81 528 VAL A C 1
ATOM 3978 O O . VAL A 1 528 ? -4.153 6.870 20.105 1.00 95.81 528 VAL A O 1
ATOM 3981 N N . LYS A 1 529 ? -3.402 5.103 21.287 1.00 92.94 529 LYS A N 1
ATOM 3982 C CA . LYS A 1 529 ? -1.975 5.468 21.353 1.00 92.94 529 LYS A CA 1
ATOM 3983 C C . LYS A 1 529 ? -1.195 4.750 20.260 1.00 92.94 529 LYS A C 1
ATOM 3985 O O . LYS A 1 529 ? -1.656 3.740 19.758 1.00 92.94 529 LYS A O 1
ATOM 3990 N N . SER A 1 530 ? 0.007 5.209 19.912 1.00 83.12 530 SER A N 1
ATOM 3991 C CA . SER A 1 530 ? 0.793 4.661 18.787 1.00 83.12 530 SER A CA 1
ATOM 3992 C C . SER A 1 530 ? 1.119 3.162 18.881 1.00 83.12 530 SER A C 1
ATOM 3994 O O . SER A 1 530 ? 1.263 2.507 17.852 1.00 83.12 530 SER A O 1
ATOM 3996 N N . SER A 1 531 ? 1.198 2.603 20.090 1.00 84.81 531 SER A N 1
ATOM 3997 C CA . SER A 1 531 ? 1.428 1.172 20.341 1.00 84.81 531 SER A CA 1
ATOM 3998 C C . SER A 1 531 ? 0.179 0.293 20.209 1.00 84.81 531 SER A C 1
ATOM 4000 O O . SER A 1 531 ? 0.283 -0.932 20.263 1.00 84.81 531 SER A O 1
ATOM 4002 N N . ASP A 1 532 ? -1.002 0.894 20.082 1.00 88.19 532 ASP A N 1
ATOM 4003 C CA . ASP A 1 532 ? -2.271 0.185 20.197 1.00 88.19 532 ASP A CA 1
ATOM 4004 C C . ASP A 1 532 ? -2.653 -0.482 18.868 1.00 88.19 532 ASP A C 1
ATOM 4006 O O . ASP A 1 532 ? -3.141 0.158 17.939 1.00 88.19 532 ASP A O 1
ATOM 4010 N N . VAL A 1 533 ? -2.433 -1.794 18.787 1.00 86.44 533 VAL A N 1
ATOM 4011 C CA . VAL A 1 533 ? -2.936 -2.670 17.705 1.00 86.44 533 VAL A CA 1
ATOM 4012 C C . VAL A 1 533 ? -3.842 -3.785 18.237 1.00 86.44 533 VAL A C 1
ATOM 4014 O O . VAL A 1 533 ? -4.708 -4.297 17.529 1.00 86.44 533 VAL A O 1
ATOM 4017 N N . ILE A 1 534 ? -3.692 -4.124 19.519 1.00 91.94 534 ILE A N 1
ATOM 4018 C CA . ILE A 1 534 ? -4.624 -4.939 20.299 1.00 91.94 534 ILE A CA 1
ATOM 4019 C C . ILE A 1 534 ? -4.869 -4.182 21.599 1.00 91.94 534 ILE A C 1
ATOM 4021 O O . ILE A 1 534 ? -3.938 -3.958 22.371 1.00 91.94 534 ILE A O 1
ATOM 4025 N N . ILE A 1 535 ? -6.111 -3.779 21.836 1.00 94.38 535 ILE A N 1
ATOM 4026 C CA . ILE A 1 535 ? -6.509 -3.024 23.018 1.00 94.38 535 ILE A CA 1
ATOM 4027 C C . ILE A 1 535 ? -7.382 -3.922 23.879 1.00 94.38 535 ILE A C 1
ATOM 4029 O O . ILE A 1 535 ? -8.526 -4.193 23.529 1.00 94.38 535 ILE A O 1
ATOM 4033 N N . ALA A 1 536 ? -6.842 -4.365 25.010 1.00 95.38 536 ALA A N 1
ATOM 4034 C CA . ALA A 1 536 ? -7.617 -4.998 26.066 1.00 95.38 536 ALA A CA 1
ATOM 4035 C C . ALA A 1 536 ? -7.940 -3.943 27.130 1.00 95.38 536 ALA A C 1
ATOM 4037 O O . ALA A 1 536 ? -7.031 -3.369 27.735 1.00 95.38 536 ALA A O 1
ATOM 4038 N N . SER A 1 537 ? -9.222 -3.655 27.343 1.00 96.25 537 SER A N 1
ATOM 4039 C CA . SER A 1 537 ? -9.660 -2.707 28.369 1.00 96.25 537 SER A CA 1
ATOM 4040 C C . SER A 1 537 ? -10.919 -3.180 29.087 1.00 96.25 537 SER A C 1
ATOM 4042 O O . SER A 1 537 ? -11.745 -3.900 28.526 1.00 96.25 537 SER A O 1
ATOM 4044 N N . ARG A 1 538 ? -11.046 -2.776 30.355 1.00 98.06 538 ARG A N 1
ATOM 4045 C CA . ARG A 1 538 ? -12.194 -3.095 31.202 1.00 98.06 538 ARG A CA 1
ATOM 4046 C C . ARG A 1 538 ? -13.213 -1.965 31.178 1.00 98.06 538 ARG A C 1
ATOM 4048 O O . ARG A 1 538 ? -12.847 -0.789 31.249 1.00 98.06 538 ARG A O 1
ATOM 4055 N N . TRP A 1 539 ? -14.486 -2.330 31.103 1.00 98.31 539 TRP A N 1
ATOM 4056 C CA . TRP A 1 539 ? -15.612 -1.410 30.986 1.00 98.31 539 TRP A CA 1
ATOM 4057 C C . TRP A 1 539 ? -16.744 -1.820 31.917 1.00 98.31 539 TRP A C 1
ATOM 4059 O O . TRP A 1 539 ? -17.043 -2.998 32.044 1.00 98.31 539 TRP A O 1
ATOM 4069 N N . ARG A 1 540 ? -17.403 -0.851 32.543 1.00 98.25 540 ARG A N 1
ATOM 4070 C CA . ARG A 1 540 ? -18.602 -1.038 33.352 1.00 98.25 540 ARG A CA 1
ATOM 4071 C C . ARG A 1 540 ? -19.836 -0.773 32.500 1.00 98.25 540 ARG A C 1
ATOM 4073 O O . ARG A 1 540 ? -19.940 0.287 31.872 1.00 98.25 540 ARG A O 1
ATOM 4080 N N . LEU A 1 541 ? -20.764 -1.726 32.496 1.00 97.56 541 LEU A N 1
ATOM 4081 C CA . LEU A 1 541 ? -22.080 -1.565 31.885 1.00 97.56 541 LEU A CA 1
ATOM 4082 C C . LEU A 1 541 ? -22.879 -0.462 32.599 1.00 97.56 541 LEU A C 1
ATOM 4084 O O . LEU A 1 541 ? -22.687 -0.250 33.799 1.00 97.56 541 LEU A O 1
ATOM 4088 N N . PRO A 1 542 ? -23.784 0.248 31.906 1.00 96.12 542 PRO A N 1
ATOM 4089 C CA . PRO A 1 542 ? -24.644 1.220 32.566 1.00 96.12 542 PRO A CA 1
ATOM 4090 C C . PRO A 1 542 ? -25.551 0.559 33.613 1.00 96.12 542 PRO A C 1
ATOM 4092 O O . PRO A 1 542 ? -26.030 -0.562 33.427 1.00 96.12 542 PRO A O 1
ATOM 4095 N N . ALA A 1 543 ? -25.804 1.257 34.718 1.00 93.94 543 ALA A N 1
ATOM 4096 C CA . ALA A 1 543 ? -26.816 0.840 35.685 1.00 93.94 543 ALA A CA 1
ATOM 4097 C C . ALA A 1 543 ? -28.223 1.150 35.146 1.00 93.94 543 ALA A C 1
ATOM 4099 O O . ALA A 1 543 ? -28.421 2.190 34.516 1.00 93.94 543 ALA A O 1
ATOM 4100 N N . GLY A 1 544 ? -29.201 0.276 35.408 1.00 92.75 544 GLY A N 1
ATOM 4101 C CA . GLY A 1 544 ? -30.592 0.474 34.991 1.00 92.75 544 GLY A CA 1
ATOM 4102 C C . GLY A 1 544 ? -30.876 0.189 33.513 1.00 92.75 544 GLY A C 1
ATOM 4103 O O . GLY A 1 544 ? -31.974 0.493 33.048 1.00 92.75 544 GLY A O 1
ATOM 4104 N N . VAL A 1 545 ? -29.914 -0.369 32.769 1.00 94.38 545 VAL A N 1
ATOM 4105 C CA . VAL A 1 545 ? -30.106 -0.790 31.375 1.00 94.38 545 VAL A CA 1
ATOM 4106 C C . VAL A 1 545 ? -30.086 -2.313 31.288 1.00 94.38 545 VAL A C 1
ATOM 4108 O O . VAL A 1 545 ? -29.023 -2.925 31.215 1.00 94.38 545 VAL A O 1
ATOM 4111 N N . SER A 1 546 ? -31.273 -2.916 31.260 1.00 93.62 546 SER A N 1
ATOM 4112 C CA . SER A 1 546 ? -31.482 -4.347 31.023 1.00 93.62 546 SER A CA 1
ATOM 4113 C C . SER A 1 546 ? -32.215 -4.596 29.711 1.00 93.62 546 SER A C 1
ATOM 4115 O O . SER A 1 546 ? -32.981 -3.770 29.217 1.00 93.62 546 SER A O 1
ATOM 4117 N N . CYS A 1 547 ? -31.964 -5.772 29.153 1.00 93.56 547 CYS A N 1
ATOM 4118 C CA . CYS A 1 547 ? -32.568 -6.268 27.927 1.00 93.56 547 CYS A CA 1
ATOM 4119 C C . CYS A 1 547 ? -32.551 -7.799 27.970 1.00 93.56 547 CYS A C 1
ATOM 4121 O O . CYS A 1 547 ? -31.629 -8.438 27.448 1.00 93.56 547 CYS A O 1
ATOM 4123 N N . PRO A 1 548 ? -33.547 -8.411 28.632 1.00 86.31 548 PRO A N 1
ATOM 4124 C CA . PRO A 1 548 ? -33.655 -9.869 28.680 1.00 86.31 548 PRO A CA 1
ATOM 4125 C C . PRO A 1 548 ? -33.846 -10.463 27.278 1.00 86.31 548 PRO A C 1
ATOM 4127 O O . PRO A 1 548 ? -33.407 -11.577 27.024 1.00 86.31 548 PRO A O 1
ATOM 4130 N N . ASP A 1 549 ? -34.436 -9.681 26.370 1.00 85.56 549 ASP A N 1
ATOM 4131 C CA . ASP A 1 549 ? -34.702 -10.045 24.978 1.00 85.56 549 ASP A CA 1
ATOM 4132 C C . ASP A 1 549 ? -33.551 -9.633 24.039 1.00 85.56 549 ASP A C 1
ATOM 4134 O O . ASP A 1 549 ? -33.662 -9.717 22.813 1.00 85.56 549 ASP A O 1
ATOM 4138 N N . GLY A 1 550 ? -32.420 -9.203 24.609 1.00 90.19 550 GLY A N 1
ATOM 4139 C CA . GLY A 1 550 ? -31.213 -8.843 23.879 1.00 90.19 550 GLY A CA 1
ATOM 4140 C C . GLY A 1 550 ? -31.006 -7.349 23.644 1.00 90.19 550 GLY A C 1
ATOM 4141 O O . GLY A 1 550 ? -31.941 -6.585 23.426 1.00 90.19 550 GLY A O 1
ATOM 4142 N N . CYS A 1 551 ? -29.738 -6.956 23.643 1.00 94.00 551 CYS A N 1
ATOM 4143 C CA . CYS A 1 551 ? -29.231 -5.644 23.275 1.00 94.00 551 CYS A CA 1
ATOM 4144 C C . CYS A 1 551 ? -28.162 -5.778 22.199 1.00 94.00 551 CYS A C 1
ATOM 4146 O O . CYS A 1 551 ? -27.509 -6.816 22.061 1.00 94.00 551 CYS A O 1
ATOM 4148 N N . VAL A 1 552 ? -27.878 -4.651 21.555 1.00 96.25 552 VAL A N 1
ATOM 4149 C CA . VAL A 1 552 ? -26.682 -4.497 20.733 1.00 96.25 552 VAL A CA 1
ATOM 4150 C C . VAL A 1 552 ? -25.639 -3.681 21.497 1.00 96.25 552 VAL A C 1
ATOM 4152 O O . VAL A 1 552 ? -25.908 -2.553 21.911 1.00 96.25 552 VAL A O 1
ATOM 4155 N N . LEU A 1 553 ? -24.447 -4.247 21.684 1.00 97.44 553 LEU A N 1
ATOM 4156 C CA . LEU A 1 553 ? -23.246 -3.565 22.168 1.00 97.44 553 LEU A CA 1
ATOM 4157 C C . LEU A 1 553 ? -22.436 -3.086 20.958 1.00 97.44 553 LEU A C 1
ATOM 4159 O O . LEU A 1 553 ? -21.975 -3.901 20.168 1.00 97.44 553 LEU A O 1
ATOM 4163 N N . GLN A 1 554 ? -22.246 -1.778 20.816 1.00 97.38 554 GLN A N 1
ATOM 4164 C CA . GLN A 1 554 ? -21.491 -1.141 19.741 1.00 97.38 554 GLN A CA 1
ATOM 4165 C C . GLN A 1 554 ? -20.105 -0.703 20.231 1.00 97.38 554 GLN A C 1
ATOM 4167 O O . GLN A 1 554 ? -19.979 0.043 21.205 1.00 97.38 554 GLN A O 1
ATOM 4172 N N . TRP A 1 555 ? -19.070 -1.085 19.489 1.00 97.38 555 TRP A N 1
ATOM 4173 C CA . TRP A 1 555 ? -17.792 -0.383 19.464 1.00 97.38 555 TRP A CA 1
ATOM 4174 C C . TRP A 1 555 ? -17.838 0.702 18.389 1.00 97.38 555 TRP A C 1
ATOM 4176 O O . TRP A 1 555 ? -18.110 0.414 17.225 1.00 97.38 555 TRP A O 1
ATOM 4186 N N . TRP A 1 556 ? -17.588 1.946 18.793 1.00 96.12 556 TRP A N 1
ATOM 4187 C CA . TRP A 1 556 ? -17.480 3.103 17.908 1.00 96.12 556 TRP A CA 1
ATOM 4188 C C . TRP A 1 556 ? -16.074 3.682 18.019 1.00 96.12 556 TRP A C 1
ATOM 4190 O O . TRP A 1 556 ? -15.640 4.037 19.116 1.00 96.12 556 TRP A O 1
ATOM 4200 N N . TRP A 1 557 ? -15.379 3.833 16.897 1.00 95.75 557 TRP A N 1
ATOM 4201 C CA . TRP A 1 557 ? -14.064 4.463 16.830 1.00 95.75 557 TRP A CA 1
ATOM 4202 C C . TRP A 1 557 ? -14.049 5.549 15.761 1.00 95.75 557 TRP A C 1
ATOM 4204 O O . TRP A 1 557 ? -14.418 5.315 14.617 1.00 95.75 557 TRP A O 1
ATOM 4214 N N . SER A 1 558 ? -13.615 6.748 16.145 1.00 94.25 558 SER A N 1
ATOM 4215 C CA . SER A 1 558 ? -13.352 7.860 15.237 1.00 94.25 558 SER A CA 1
ATOM 4216 C C . SER A 1 558 ? -11.846 8.051 15.117 1.00 94.25 558 SER A C 1
ATOM 4218 O O . SER A 1 558 ? -11.216 8.577 16.040 1.00 94.25 558 SER A O 1
ATOM 4220 N N . ALA A 1 559 ? -11.290 7.673 13.973 1.00 93.56 559 ALA A N 1
ATOM 4221 C CA . ALA A 1 559 ? -9.874 7.810 13.663 1.00 93.56 559 ALA A CA 1
ATOM 4222 C C . ALA A 1 559 ? -9.496 9.285 13.419 1.00 93.56 559 ALA A C 1
ATOM 4224 O O . ALA A 1 559 ? -10.284 10.054 12.872 1.00 93.56 559 ALA A O 1
ATOM 4225 N N . PHE A 1 560 ? -8.311 9.716 13.868 1.00 93.56 560 PHE A N 1
ATOM 4226 C CA . PHE A 1 560 ? -7.869 11.120 13.769 1.00 93.56 560 PHE A CA 1
ATOM 4227 C C . PHE A 1 560 ? -6.802 11.321 12.690 1.00 93.56 560 PHE A C 1
ATOM 4229 O O . PHE A 1 560 ? -5.910 12.153 12.836 1.00 93.56 560 PHE A O 1
ATOM 4236 N N . GLN A 1 561 ? -6.865 10.573 11.591 1.00 86.56 561 GLN A N 1
ATOM 4237 C CA . GLN A 1 561 ? -5.886 10.715 10.515 1.00 86.56 561 GLN A CA 1
ATOM 4238 C C . GLN A 1 561 ? -5.962 12.061 9.784 1.00 86.56 561 GLN A C 1
ATOM 4240 O O . GLN A 1 561 ? -4.967 12.488 9.211 1.00 86.56 561 GLN A O 1
ATOM 4245 N N . PHE A 1 562 ? -7.125 12.720 9.800 1.00 87.69 562 PHE A N 1
ATOM 4246 C CA . PHE A 1 562 ? -7.337 14.004 9.122 1.00 87.69 562 PHE A CA 1
ATOM 4247 C C . PHE A 1 562 ? -7.416 15.171 10.101 1.00 87.69 562 PHE A C 1
ATOM 4249 O O . PHE A 1 562 ? -6.830 16.223 9.869 1.00 87.69 562 PHE A O 1
ATOM 4256 N N . CYS A 1 563 ? -8.156 14.987 11.190 1.00 91.75 563 CYS A N 1
ATOM 4257 C CA . CYS A 1 563 ? -8.338 15.985 12.225 1.00 91.75 563 CYS A CA 1
ATOM 4258 C C . CYS A 1 563 ? -8.701 15.302 13.549 1.00 91.75 563 CYS A C 1
ATOM 4260 O O . CYS A 1 563 ? -9.201 14.175 13.566 1.00 91.75 563 CYS A O 1
ATOM 4262 N N . ALA A 1 564 ? -8.455 15.981 14.664 1.00 94.75 564 ALA A N 1
ATOM 4263 C CA . ALA A 1 564 ? -8.833 15.542 15.995 1.00 94.75 564 ALA A CA 1
ATOM 4264 C C . ALA A 1 564 ? -10.174 16.154 16.400 1.00 94.75 564 ALA A C 1
ATOM 4266 O O . ALA A 1 564 ? -10.394 17.358 16.257 1.00 94.75 564 ALA A O 1
ATOM 4267 N N . LEU A 1 565 ? -11.084 15.340 16.934 1.00 93.12 565 LEU A N 1
ATOM 4268 C CA . LEU A 1 565 ? -12.339 15.867 17.464 1.00 93.12 565 LEU A CA 1
ATOM 4269 C C . LEU A 1 565 ? -12.066 16.717 18.710 1.00 93.12 565 LEU A C 1
ATOM 4271 O O . LEU A 1 565 ? -11.264 16.297 19.552 1.00 93.12 565 LEU A O 1
ATOM 4275 N N . PRO A 1 566 ? -12.736 17.876 18.862 1.00 93.12 566 PRO A N 1
ATOM 4276 C CA . PRO A 1 566 ? -12.590 18.683 20.063 1.00 93.12 566 PRO A CA 1
ATOM 4277 C C . PRO A 1 566 ? -13.017 17.882 21.297 1.00 93.12 566 PRO A C 1
ATOM 4279 O O . PRO A 1 566 ? -13.854 16.972 21.213 1.00 93.12 566 PRO A O 1
ATOM 4282 N N . CYS A 1 567 ? -12.451 18.249 22.448 1.00 92.00 567 CYS A N 1
ATOM 4283 C CA . CYS A 1 567 ? -12.934 17.778 23.743 1.00 92.00 567 CYS A CA 1
ATOM 4284 C C . CYS A 1 567 ? -14.440 18.044 23.825 1.00 92.00 567 CYS A C 1
ATOM 4286 O O . CYS A 1 567 ? -14.877 19.156 23.518 1.00 92.00 567 CYS A O 1
ATOM 4288 N N . GLN A 1 568 ? -15.244 17.051 24.202 1.00 86.31 568 GLN A N 1
ATOM 4289 C CA . GLN A 1 568 ? -16.670 17.288 24.392 1.00 86.31 568 GLN A CA 1
ATOM 4290 C C . GLN A 1 568 ? -16.890 17.925 25.775 1.00 86.31 568 GLN A C 1
ATOM 4292 O O . GLN A 1 568 ? -16.603 17.283 26.790 1.00 86.31 568 GLN A O 1
ATOM 4297 N N . PRO A 1 569 ? -17.402 19.167 25.861 1.00 75.75 569 PRO A N 1
ATOM 4298 C CA . PRO A 1 569 ? -17.669 19.805 27.146 1.00 75.75 569 PRO A CA 1
ATOM 4299 C C . PRO A 1 569 ? -18.686 18.991 27.948 1.00 75.75 569 PRO A C 1
ATOM 4301 O O . PRO A 1 569 ? -19.713 18.584 27.407 1.00 75.75 569 PRO A O 1
ATOM 4304 N N . GLY A 1 570 ? -18.398 18.734 29.224 1.00 72.81 570 GLY A N 1
ATOM 4305 C CA . GLY A 1 570 ? -19.270 17.929 30.088 1.00 72.81 570 GLY A CA 1
ATOM 4306 C C . GLY A 1 570 ? -19.282 16.430 29.770 1.00 72.81 570 GLY A C 1
ATOM 4307 O O . GLY A 1 570 ? -19.998 15.685 30.433 1.00 72.81 570 GLY A O 1
ATOM 4308 N N . SER A 1 571 ? -18.493 15.973 28.792 1.00 65.50 571 SER A N 1
ATOM 4309 C CA . SER A 1 571 ? -18.194 14.551 28.648 1.00 65.50 571 SER A CA 1
ATOM 4310 C C . SER A 1 571 ? -17.053 14.157 29.580 1.00 65.50 571 SER A C 1
ATOM 4312 O O . SER A 1 571 ? -16.160 14.959 29.864 1.00 65.50 571 SER A O 1
ATOM 4314 N N . ASP A 1 572 ? -17.060 12.906 30.035 1.00 83.50 572 ASP A N 1
ATOM 4315 C CA . ASP A 1 572 ? -15.957 12.316 30.794 1.00 83.50 572 ASP A CA 1
ATOM 4316 C C . ASP A 1 572 ? -14.786 11.971 29.858 1.00 83.50 572 ASP A C 1
ATOM 4318 O O . ASP A 1 572 ? -14.402 10.808 29.709 1.00 83.50 572 ASP A O 1
ATOM 4322 N N . ASP A 1 573 ? -14.252 13.001 29.198 1.00 89.25 573 ASP A N 1
ATOM 4323 C CA . ASP A 1 573 ? -13.019 12.979 28.419 1.00 89.25 573 ASP A CA 1
ATOM 4324 C C . ASP A 1 573 ? -11.794 12.947 29.352 1.00 89.25 573 ASP A C 1
ATOM 4326 O O . ASP A 1 573 ? -11.830 13.344 30.529 1.00 89.25 573 ASP A O 1
ATOM 4330 N N . VAL A 1 574 ? -10.675 12.476 28.804 1.00 91.75 574 VAL A N 1
ATOM 4331 C CA . VAL A 1 574 ? -9.358 12.577 29.437 1.00 91.75 574 VAL A CA 1
ATOM 4332 C C . VAL A 1 574 ? -8.767 13.932 29.056 1.00 91.75 574 VAL A C 1
ATOM 4334 O O . VAL A 1 574 ? -8.385 14.141 27.906 1.00 91.75 574 VAL A O 1
ATOM 4337 N N . ALA A 1 575 ? -8.696 14.859 30.013 1.00 89.56 575 ALA A N 1
ATOM 4338 C CA . ALA A 1 575 ? -8.298 16.248 29.761 1.00 89.56 575 ALA A CA 1
ATOM 4339 C C . ALA A 1 575 ? -6.914 16.378 29.106 1.00 89.56 575 ALA A C 1
ATOM 4341 O O . ALA A 1 575 ? -6.693 17.284 28.307 1.00 89.56 575 ALA A O 1
ATOM 4342 N N . SER A 1 576 ? -5.989 15.469 29.427 1.00 90.44 576 SER A N 1
ATOM 4343 C CA . SER A 1 576 ? -4.657 15.464 28.835 1.00 90.44 576 SER A CA 1
ATOM 4344 C C . SER A 1 576 ? -4.654 14.959 27.390 1.00 90.44 576 SER A C 1
ATOM 4346 O O . SER A 1 576 ? -3.754 15.330 26.652 1.00 90.44 576 SER A O 1
ATOM 4348 N N . GLU A 1 577 ? -5.628 14.151 26.957 1.00 93.00 577 GLU A N 1
ATOM 4349 C CA . GLU A 1 577 ? -5.625 13.452 25.661 1.00 93.00 577 GLU A CA 1
ATOM 4350 C C . GLU A 1 577 ? -6.646 14.003 24.654 1.00 93.00 577 GLU A C 1
ATOM 4352 O O . GLU A 1 577 ? -6.493 13.790 23.450 1.00 93.00 577 GLU A O 1
ATOM 4357 N N . CYS A 1 578 ? -7.665 14.729 25.112 1.00 92.44 578 CYS A N 1
ATOM 4358 C CA . CYS A 1 578 ? -8.722 15.230 24.244 1.00 92.44 578 CYS A CA 1
ATOM 4359 C C . CYS A 1 578 ? -8.257 16.345 23.294 1.00 92.44 578 CYS A C 1
ATOM 4361 O O . CYS A 1 578 ? -7.302 17.071 23.563 1.00 92.44 578 CYS A O 1
ATOM 4363 N N . GLY A 1 579 ? -8.914 16.465 22.132 1.00 91.12 579 GLY A N 1
ATOM 4364 C CA . GLY A 1 579 ? -8.579 17.486 21.132 1.00 91.12 579 GLY A CA 1
ATOM 4365 C C . GLY A 1 579 ? -7.275 17.257 20.359 1.00 91.12 579 GLY A C 1
ATOM 4366 O O . GLY A 1 579 ? -6.926 18.093 19.530 1.00 91.12 579 GLY A O 1
ATOM 4367 N N . ARG A 1 580 ? -6.559 16.149 20.592 1.00 92.62 580 ARG A N 1
ATOM 4368 C CA . ARG A 1 580 ? -5.298 15.823 19.909 1.00 92.62 580 ARG A CA 1
ATOM 4369 C C . ARG A 1 580 ? -5.270 14.380 19.414 1.00 92.62 580 ARG A C 1
ATOM 4371 O O . ARG A 1 580 ? -5.949 13.509 19.951 1.00 92.62 580 ARG A O 1
ATOM 4378 N N . ASN A 1 581 ? -4.456 14.120 18.397 1.00 92.56 581 ASN A N 1
ATOM 4379 C CA . ASN A 1 581 ? -4.103 12.765 17.984 1.00 92.56 581 ASN A CA 1
ATOM 4380 C C . ASN A 1 581 ? -2.798 12.356 18.689 1.00 92.56 581 ASN A C 1
ATOM 4382 O O . ASN A 1 581 ? -1.802 13.074 18.635 1.00 92.56 581 ASN A O 1
ATOM 4386 N N . LEU A 1 582 ? -2.828 11.224 19.399 1.00 91.94 582 LEU A N 1
ATOM 4387 C CA . LEU A 1 582 ? -1.701 10.722 20.196 1.00 91.94 582 LEU A CA 1
ATOM 4388 C C . LEU A 1 582 ? -0.650 9.966 19.367 1.00 91.94 582 LEU A C 1
ATOM 4390 O O . LEU A 1 582 ? 0.370 9.556 19.915 1.00 91.94 582 LEU A O 1
ATOM 4394 N N . VAL A 1 583 ? -0.900 9.751 18.074 1.00 89.94 583 VAL A N 1
ATOM 4395 C CA . VAL A 1 583 ? -0.001 9.032 17.161 1.00 89.94 583 VAL A CA 1
ATOM 4396 C C . VAL A 1 583 ? 0.813 10.011 16.316 1.00 89.94 583 VAL A C 1
ATOM 4398 O O . VAL A 1 583 ? 2.018 9.833 16.164 1.00 89.94 583 VAL A O 1
ATOM 4401 N N . PHE A 1 584 ? 0.179 11.063 15.797 1.00 88.44 584 PHE A N 1
ATOM 4402 C CA . PHE A 1 584 ? 0.819 12.121 15.007 1.00 88.44 584 PHE A CA 1
ATOM 4403 C C . PHE A 1 584 ? 0.006 13.423 15.093 1.00 88.44 584 PHE A C 1
ATOM 4405 O O . PHE A 1 584 ? -1.200 13.361 15.317 1.00 88.44 584 PHE A O 1
ATOM 4412 N N . PRO A 1 585 ? 0.624 14.608 14.941 1.00 90.44 585 PRO A N 1
ATOM 4413 C CA . PRO A 1 585 ? -0.085 15.883 15.044 1.00 90.44 585 PRO A CA 1
ATOM 4414 C C . PRO A 1 585 ? -1.070 16.088 13.882 1.00 90.44 585 PRO A C 1
ATOM 4416 O O . PRO A 1 585 ? -0.718 15.867 12.726 1.00 90.44 585 PRO A O 1
ATOM 4419 N N . VAL A 1 586 ? -2.285 16.548 14.198 1.00 92.25 586 VAL A N 1
ATOM 4420 C CA . VAL A 1 586 ? -3.340 16.945 13.245 1.00 92.25 586 VAL A CA 1
ATOM 4421 C C . VAL A 1 586 ? -4.121 18.142 13.794 1.00 92.25 586 VAL A C 1
ATOM 4423 O O . VAL A 1 586 ? -4.141 18.359 15.008 1.00 92.25 586 VAL A O 1
ATOM 4426 N N . ASP A 1 587 ? -4.793 18.888 12.917 1.00 93.56 587 ASP A N 1
ATOM 4427 C CA . ASP A 1 587 ? -5.656 20.013 13.300 1.00 93.56 587 ASP A CA 1
ATOM 4428 C C . ASP A 1 587 ? -6.970 19.550 13.951 1.00 93.56 587 ASP A C 1
ATOM 4430 O O . ASP A 1 587 ? -7.344 18.381 13.889 1.00 93.56 587 ASP A O 1
ATOM 4434 N N . THR A 1 588 ? -7.713 20.464 14.578 1.00 93.56 588 THR A N 1
ATOM 4435 C CA . THR A 1 588 ? -9.039 20.163 15.144 1.00 93.56 588 THR A CA 1
ATOM 4436 C C . THR A 1 588 ? -10.119 20.103 14.057 1.00 93.56 588 THR A C 1
ATOM 4438 O O . THR A 1 588 ? -10.171 20.957 13.174 1.00 93.56 588 THR A O 1
ATOM 4441 N N . CYS A 1 589 ? -11.027 19.130 14.139 1.00 91.44 589 CYS A N 1
ATOM 4442 C CA . CYS A 1 589 ? -12.155 19.011 13.216 1.00 91.44 589 CYS A CA 1
ATOM 4443 C C . CYS A 1 589 ? -13.139 20.180 13.380 1.00 91.44 589 CYS A C 1
ATOM 4445 O O . CYS A 1 589 ? -13.643 20.429 14.476 1.00 91.44 589 CYS A O 1
ATOM 4447 N N . THR A 1 590 ? -13.481 20.848 12.279 1.00 90.25 590 THR A N 1
ATOM 4448 C CA . THR A 1 590 ? -14.444 21.964 12.229 1.00 90.25 590 THR A CA 1
ATOM 4449 C C . THR A 1 590 ? -15.882 21.521 11.939 1.00 90.25 590 THR A C 1
ATOM 4451 O O . THR A 1 590 ? -16.826 22.238 12.253 1.00 90.25 590 THR A O 1
ATOM 4454 N N . GLY A 1 591 ? -16.063 20.331 11.366 1.00 84.38 591 GLY A N 1
ATOM 4455 C CA . GLY A 1 591 ? -17.343 19.752 10.933 1.00 84.38 591 GLY A CA 1
ATOM 4456 C C . GLY A 1 591 ? -17.772 18.528 11.746 1.00 84.38 591 GLY A C 1
ATOM 4457 O O . GLY A 1 591 ? -18.620 17.756 11.304 1.00 84.38 591 GLY A O 1
ATOM 4458 N N . GLY A 1 592 ? -17.173 18.328 12.924 1.00 87.38 592 GLY A N 1
ATOM 4459 C CA . GLY A 1 592 ? -17.500 17.222 13.822 1.00 87.38 592 GLY A CA 1
ATOM 4460 C C . GLY A 1 592 ? -17.053 15.841 13.307 1.00 87.38 592 GLY A C 1
ATOM 4461 O O . GLY A 1 592 ? -16.168 15.754 12.456 1.00 87.38 592 GLY A O 1
ATOM 4462 N N . PRO A 1 593 ? -17.642 14.743 13.824 1.00 85.81 593 PRO A N 1
ATOM 4463 C CA . PRO A 1 593 ? -17.208 13.367 13.539 1.00 85.81 593 PRO A CA 1
ATOM 4464 C C . PRO A 1 593 ? -17.390 12.923 12.082 1.00 85.81 593 PRO A C 1
ATOM 4466 O O . PRO A 1 593 ? -16.880 11.882 11.698 1.00 85.81 593 PRO A O 1
ATOM 4469 N N . LEU A 1 594 ? -18.091 13.682 11.237 1.00 86.06 594 LEU A N 1
ATOM 4470 C CA . LEU A 1 594 ? -18.222 13.348 9.811 1.00 86.06 594 LEU A CA 1
ATOM 4471 C C . LEU A 1 594 ? -16.978 13.716 8.982 1.00 86.06 594 LEU A C 1
ATOM 4473 O O . LEU A 1 594 ? -16.872 13.303 7.828 1.00 86.06 594 LEU A O 1
ATOM 4477 N N . GLN A 1 595 ? -16.051 14.492 9.556 1.00 87.25 595 GLN A N 1
ATOM 4478 C CA . GLN A 1 595 ? -14.747 14.797 8.953 1.00 87.25 595 GLN A CA 1
ATOM 4479 C C . GLN A 1 595 ? -13.689 13.727 9.240 1.00 87.25 595 GLN A C 1
ATOM 4481 O O . GLN A 1 595 ? -12.625 13.730 8.620 1.00 87.25 595 GLN A O 1
ATOM 4486 N N . THR A 1 596 ? -13.969 12.826 10.177 1.00 87.81 596 THR A N 1
ATOM 4487 C CA . THR A 1 596 ? -13.104 11.708 10.531 1.00 87.81 596 THR A CA 1
ATOM 4488 C C . THR A 1 596 ? -13.630 10.418 9.924 1.00 87.81 596 THR A C 1
ATOM 4490 O O . THR A 1 596 ? -14.821 10.274 9.641 1.00 87.81 596 THR A O 1
ATOM 4493 N N . GLU A 1 597 ? -12.736 9.457 9.730 1.00 88.88 597 GLU A N 1
ATOM 4494 C CA . GLU A 1 597 ? -13.159 8.096 9.432 1.00 88.88 597 GLU A CA 1
ATOM 4495 C C . GLU A 1 597 ? -13.734 7.458 10.698 1.00 88.88 597 GLU A C 1
ATOM 4497 O O . GLU A 1 597 ? -13.179 7.596 11.794 1.00 88.88 597 GLU A O 1
ATOM 4502 N N . GLN A 1 598 ? -14.867 6.778 10.545 1.00 90.50 598 GLN A N 1
ATOM 4503 C CA . GLN A 1 598 ? -15.577 6.135 11.642 1.00 90.50 598 GLN A CA 1
ATOM 4504 C C . GLN A 1 598 ? -15.712 4.635 11.395 1.00 90.50 598 GLN A C 1
ATOM 4506 O O . GLN A 1 598 ? -16.063 4.197 10.298 1.00 90.50 598 GLN A O 1
ATOM 4511 N N . PHE A 1 599 ? -15.490 3.865 12.454 1.00 92.81 599 PHE A N 1
ATOM 4512 C CA . PHE A 1 599 ? -15.604 2.417 12.485 1.00 92.81 599 PHE A CA 1
ATOM 4513 C C . PHE A 1 599 ? -16.647 2.035 13.523 1.00 92.81 599 PHE A C 1
ATOM 4515 O O . PHE A 1 599 ? -16.540 2.430 14.686 1.00 92.81 599 PHE A O 1
ATOM 4522 N N . ASN A 1 600 ? -17.631 1.251 13.093 1.00 93.75 600 ASN A N 1
ATOM 4523 C CA . ASN A 1 600 ? -18.662 0.708 13.962 1.00 93.75 600 ASN A CA 1
ATOM 4524 C C . ASN A 1 600 ? -18.620 -0.811 13.880 1.00 93.75 600 ASN A C 1
ATOM 4526 O O . ASN A 1 600 ? -18.556 -1.371 12.787 1.00 93.75 600 ASN A O 1
ATOM 4530 N N . ASN A 1 601 ? -18.684 -1.471 15.028 1.00 94.06 601 ASN A N 1
ATOM 4531 C CA . ASN A 1 601 ? -18.836 -2.916 15.120 1.00 94.06 601 ASN A CA 1
ATOM 4532 C C . ASN A 1 601 ? -19.833 -3.236 16.234 1.00 94.06 601 ASN A C 1
ATOM 4534 O O . ASN A 1 601 ? -19.881 -2.513 17.227 1.00 94.06 601 ASN A O 1
ATOM 4538 N N . CYS A 1 602 ? -20.623 -4.293 16.073 1.00 94.94 602 CYS A N 1
ATOM 4539 C CA . CYS A 1 602 ? -21.664 -4.673 17.017 1.00 94.94 602 CYS A CA 1
ATOM 4540 C C . CYS A 1 602 ? -21.501 -6.113 17.503 1.00 94.94 602 CYS A C 1
ATOM 4542 O O . CYS A 1 602 ? -21.156 -7.003 16.728 1.00 94.94 602 CYS A O 1
ATOM 4544 N N . ALA A 1 603 ? -21.864 -6.344 18.761 1.00 95.00 603 ALA A N 1
ATOM 4545 C CA . ALA A 1 603 ? -22.051 -7.658 19.354 1.00 95.00 603 ALA A CA 1
ATOM 4546 C C . ALA A 1 603 ? -23.439 -7.752 19.999 1.00 95.00 603 ALA A C 1
ATOM 4548 O O . ALA A 1 603 ? -23.892 -6.814 20.654 1.00 95.00 603 ALA A O 1
ATOM 4549 N N . ASP A 1 604 ? -24.100 -8.894 19.835 1.00 94.00 604 ASP A N 1
ATOM 4550 C CA . ASP A 1 604 ? -25.405 -9.161 20.438 1.00 94.00 604 ASP A CA 1
ATOM 4551 C C . ASP A 1 604 ? -25.237 -9.754 21.835 1.00 94.00 604 ASP A C 1
ATOM 4553 O O . ASP A 1 604 ? -24.597 -10.791 22.000 1.00 94.00 604 ASP A O 1
ATOM 4557 N N . VAL A 1 605 ? -25.811 -9.123 22.855 1.00 95.69 605 VAL A N 1
ATOM 4558 C CA . VAL A 1 605 ? -25.655 -9.536 24.261 1.00 95.69 605 VAL A CA 1
ATOM 4559 C C . VAL A 1 605 ? -27.000 -9.544 24.976 1.00 95.69 605 VAL A C 1
ATOM 4561 O O . VAL A 1 605 ? -27.910 -8.828 24.577 1.00 95.69 605 VAL A O 1
ATOM 4564 N N . MET A 1 606 ? -27.128 -10.316 26.051 1.00 94.62 606 MET A N 1
ATOM 4565 C CA . MET A 1 606 ? -28.251 -10.201 26.988 1.00 94.62 606 MET A CA 1
ATOM 4566 C C . MET A 1 606 ? -27.778 -9.519 28.266 1.00 94.62 606 MET A C 1
ATOM 4568 O O . MET A 1 606 ? -26.693 -9.833 28.755 1.00 94.62 606 MET A O 1
ATOM 4572 N N . ILE A 1 607 ? -28.587 -8.611 28.819 1.00 95.25 607 ILE A N 1
ATOM 4573 C CA . ILE A 1 607 ? -28.291 -7.954 30.099 1.00 95.25 607 ILE A CA 1
ATOM 4574 C C . ILE A 1 607 ? -29.460 -8.152 31.058 1.00 95.25 607 ILE A C 1
ATOM 4576 O O . ILE A 1 607 ? -30.551 -7.619 30.847 1.00 95.25 607 ILE A O 1
ATOM 4580 N N . ALA A 1 608 ? -29.221 -8.910 32.124 1.00 92.12 608 ALA A N 1
ATOM 4581 C CA . ALA A 1 608 ? -30.161 -9.112 33.216 1.00 92.12 608 ALA A CA 1
ATOM 4582 C C . ALA A 1 608 ? -30.057 -7.990 34.260 1.00 92.12 608 ALA A C 1
ATOM 4584 O O . ALA A 1 608 ? -28.999 -7.383 34.447 1.00 92.12 608 ALA A O 1
ATOM 4585 N N . ARG A 1 609 ? -31.149 -7.741 34.989 1.00 90.75 609 ARG A N 1
ATOM 4586 C CA . ARG A 1 609 ? -31.136 -6.819 36.132 1.00 90.75 609 ARG A CA 1
ATOM 4587 C C . ARG A 1 609 ? -30.247 -7.363 37.249 1.00 90.75 609 ARG A C 1
ATOM 4589 O O . ARG A 1 609 ? -30.238 -8.565 37.511 1.00 90.75 609 ARG A O 1
ATOM 4596 N N . ALA A 1 610 ? -29.543 -6.472 37.943 1.00 86.25 610 ALA A N 1
ATOM 4597 C CA . ALA A 1 610 ? -28.664 -6.850 39.051 1.00 86.25 610 ALA A CA 1
ATOM 4598 C C . ALA A 1 610 ? -29.420 -7.445 40.260 1.00 86.25 610 ALA A C 1
ATOM 4600 O O . ALA A 1 610 ? -28.848 -8.218 41.021 1.00 86.25 610 ALA A O 1
ATOM 4601 N N . ASP A 1 611 ? -30.703 -7.107 40.431 1.00 85.94 611 ASP A N 1
ATOM 4602 C CA . ASP A 1 611 ? -31.562 -7.579 41.527 1.00 85.94 611 ASP A CA 1
ATOM 4603 C C . ASP A 1 611 ? -32.163 -8.978 41.286 1.00 85.94 611 ASP A C 1
ATOM 4605 O O . ASP A 1 611 ? -32.840 -9.514 42.163 1.00 85.94 611 ASP A O 1
ATOM 4609 N N . GLY A 1 612 ? -31.939 -9.576 40.107 1.00 74.44 612 GLY A N 1
ATOM 4610 C CA . GLY A 1 612 ? -32.559 -10.843 39.714 1.00 74.44 612 GLY A CA 1
ATOM 4611 C C . GLY A 1 612 ? -34.091 -10.791 39.651 1.00 74.44 612 GLY A C 1
ATOM 4612 O O . GLY A 1 612 ? -34.726 -11.837 39.509 1.00 74.44 612 GLY A O 1
ATOM 4613 N N . ALA A 1 613 ? -34.700 -9.604 39.766 1.00 72.75 613 ALA A N 1
ATOM 4614 C CA . ALA A 1 613 ? -36.142 -9.462 39.772 1.00 72.75 613 ALA A CA 1
ATOM 4615 C C . ALA A 1 613 ? -36.682 -9.700 38.350 1.00 72.75 613 ALA A C 1
ATOM 4617 O O . ALA A 1 613 ? -36.213 -9.058 37.402 1.00 72.75 613 ALA A O 1
ATOM 4618 N N . PRO A 1 614 ? -37.666 -10.601 38.166 1.00 62.19 614 PRO A N 1
ATOM 4619 C CA . PRO A 1 614 ? -38.335 -10.748 36.883 1.00 62.19 614 PRO A CA 1
ATOM 4620 C C . PRO A 1 614 ? -38.981 -9.414 36.498 1.00 62.19 614 PRO A C 1
ATOM 4622 O O . PRO A 1 614 ? -39.623 -8.760 37.323 1.00 62.19 614 PRO A O 1
ATOM 4625 N N . LEU A 1 615 ? -38.784 -8.993 35.248 1.00 55.69 615 LEU A N 1
ATOM 4626 C CA . LEU A 1 615 ? -39.370 -7.757 34.740 1.00 55.69 615 LEU A CA 1
ATOM 4627 C C . LEU A 1 615 ? -40.892 -7.832 34.858 1.00 55.69 615 LEU A C 1
ATOM 4629 O O . LEU A 1 615 ? -41.517 -8.787 34.394 1.00 55.69 615 LEU A O 1
ATOM 4633 N N . ALA A 1 616 ? -41.490 -6.810 35.474 1.00 54.62 616 ALA A N 1
ATOM 4634 C CA . ALA A 1 616 ? -42.923 -6.606 35.362 1.00 54.62 616 ALA A CA 1
ATOM 4635 C C . ALA A 1 616 ? -43.254 -6.482 33.861 1.00 54.62 616 ALA A C 1
ATOM 4637 O O . ALA A 1 616 ? -42.569 -5.722 33.170 1.00 54.62 616 ALA A O 1
ATOM 4638 N N . PRO A 1 617 ? -44.236 -7.235 33.334 1.00 50.75 617 PRO A N 1
ATOM 4639 C CA . PRO A 1 617 ? -44.562 -7.208 31.915 1.00 50.75 617 PRO A CA 1
ATOM 4640 C C . PRO A 1 617 ? -44.845 -5.769 31.482 1.00 50.75 617 PRO A C 1
ATOM 4642 O O . PRO A 1 617 ? -45.658 -5.079 32.103 1.00 50.75 617 PRO A O 1
ATOM 4645 N N . SER A 1 618 ? -44.153 -5.315 30.435 1.00 41.62 618 SER A N 1
ATOM 4646 C CA . SER A 1 618 ? -44.386 -3.995 29.855 1.00 41.62 618 SER A CA 1
ATOM 4647 C C . SER A 1 618 ? -45.874 -3.847 29.521 1.00 41.62 618 SER A C 1
ATOM 4649 O O . SER A 1 618 ? -46.447 -4.761 28.916 1.00 41.62 618 SER A O 1
ATOM 4651 N N . PRO A 1 619 ? -46.527 -2.734 29.904 1.00 54.94 619 PRO A N 1
ATOM 4652 C CA . PRO A 1 619 ? -47.910 -2.494 29.524 1.00 54.94 619 PRO A CA 1
ATOM 4653 C C . PRO A 1 619 ? -48.028 -2.557 27.993 1.00 54.94 619 PRO A C 1
ATOM 4655 O O . PRO A 1 619 ? -47.134 -2.061 27.299 1.00 54.94 619 PRO A O 1
ATOM 4658 N N . PRO A 1 620 ? -49.088 -3.188 27.453 1.00 53.69 620 PRO A N 1
ATOM 4659 C CA . PRO A 1 620 ? -49.258 -3.322 26.016 1.00 53.69 620 PRO A CA 1
ATOM 4660 C C . PRO A 1 620 ? -49.195 -1.937 25.361 1.00 53.69 620 PRO A C 1
ATOM 4662 O O . PRO A 1 620 ? -49.755 -0.981 25.911 1.00 53.69 620 PRO A O 1
ATOM 4665 N N . PRO A 1 621 ? -48.508 -1.804 24.212 1.00 48.94 621 PRO A N 1
ATOM 4666 C CA . PRO A 1 621 ? -48.405 -0.531 23.519 1.00 48.94 621 PRO A CA 1
ATOM 4667 C C . PRO A 1 621 ? -49.814 0.030 23.269 1.00 48.94 621 PRO A C 1
ATOM 4669 O O . PRO A 1 621 ? -50.711 -0.736 22.896 1.00 48.94 621 PRO A O 1
ATOM 4672 N N . PRO A 1 622 ? -50.043 1.339 23.490 1.00 57.56 622 PRO A N 1
ATOM 4673 C CA . PRO A 1 622 ? -51.337 1.946 23.218 1.00 57.56 622 PRO A CA 1
ATOM 4674 C C . PRO A 1 622 ? -51.710 1.672 21.761 1.00 57.56 622 PRO A C 1
ATOM 4676 O O . PRO A 1 622 ? -50.910 1.900 20.852 1.00 57.56 622 PRO A O 1
ATOM 4679 N N . SER A 1 623 ? -52.912 1.126 21.560 1.00 53.47 623 SER A N 1
ATOM 4680 C CA . SER A 1 623 ? -53.425 0.779 20.236 1.00 53.47 623 SER A CA 1
ATOM 4681 C C . SER A 1 623 ? -53.310 2.006 19.318 1.00 53.47 623 SER A C 1
ATOM 4683 O O . SER A 1 623 ? -53.762 3.084 19.715 1.00 53.47 623 SER A O 1
ATOM 4685 N N . PRO A 1 624 ? -52.672 1.896 18.139 1.00 52.00 624 PRO A N 1
ATOM 4686 C CA . PRO A 1 624 ? -52.491 3.036 17.254 1.00 52.00 624 PRO A CA 1
ATOM 4687 C C . PRO A 1 624 ? -53.859 3.577 16.830 1.00 52.00 624 PRO A C 1
ATOM 4689 O O . PRO A 1 624 ? -54.693 2.840 16.302 1.00 52.00 624 PRO A O 1
ATOM 4692 N N . SER A 1 625 ? -54.087 4.871 17.062 1.00 55.97 625 SER A N 1
ATOM 4693 C CA . SER A 1 625 ? -55.263 5.564 16.539 1.00 55.97 625 SER A CA 1
ATOM 4694 C C . SER A 1 625 ? -55.326 5.404 15.014 1.00 55.97 625 SER A C 1
ATOM 4696 O O . SER A 1 625 ? -54.290 5.531 14.352 1.00 55.97 625 SER A O 1
ATOM 4698 N N . PRO A 1 626 ? -56.514 5.137 14.441 1.00 61.91 626 PRO A N 1
ATOM 4699 C CA . PRO A 1 626 ? -56.669 4.944 13.007 1.00 61.91 626 PRO A CA 1
ATOM 4700 C C . PRO A 1 626 ? -56.178 6.183 12.240 1.00 61.91 626 PRO A C 1
ATOM 4702 O O . PRO A 1 626 ? -56.470 7.312 12.652 1.00 61.91 626 PRO A O 1
ATOM 4705 N N . PRO A 1 627 ? -55.429 5.999 11.138 1.00 58.47 627 PRO A N 1
ATOM 4706 C CA . PRO A 1 627 ? -54.932 7.115 10.352 1.00 58.47 627 PRO A CA 1
ATOM 4707 C C . PRO A 1 627 ? -56.103 7.906 9.742 1.00 58.47 627 PRO A C 1
ATOM 4709 O O . PRO A 1 627 ? -57.086 7.303 9.299 1.00 58.47 627 PRO A O 1
ATOM 4712 N N . PRO A 1 628 ? -56.016 9.248 9.695 1.00 65.62 628 PRO A N 1
ATOM 4713 C CA . PRO A 1 628 ? -57.003 10.063 9.003 1.00 65.62 628 PRO A CA 1
ATOM 4714 C C . PRO A 1 628 ? -57.042 9.708 7.504 1.00 65.62 628 PRO A C 1
ATOM 4716 O O . PRO A 1 628 ? -56.002 9.377 6.924 1.00 65.62 628 PRO A O 1
ATOM 4719 N N . PRO A 1 629 ? -58.226 9.765 6.865 1.00 60.16 629 PRO A N 1
ATOM 4720 C CA . PRO A 1 629 ? -58.377 9.426 5.457 1.00 60.16 629 PRO A CA 1
ATOM 4721 C C . PRO A 1 629 ? -57.505 10.341 4.580 1.00 60.16 629 PRO A C 1
ATOM 4723 O O . PRO A 1 629 ? -57.426 11.547 4.838 1.00 60.16 629 PRO A O 1
ATOM 4726 N N . PRO A 1 630 ? -56.843 9.792 3.547 1.00 56.75 630 PRO A N 1
ATOM 4727 C CA . PRO A 1 630 ? -55.963 10.569 2.688 1.00 56.75 630 PRO A CA 1
ATOM 4728 C C . PRO A 1 630 ? -56.758 11.628 1.905 1.00 56.75 630 PRO A C 1
ATOM 4730 O O . PRO A 1 630 ? -57.849 11.331 1.407 1.00 56.75 630 PRO A O 1
ATOM 4733 N N . PRO A 1 631 ? -56.226 12.855 1.752 1.00 58.84 631 PRO A N 1
ATOM 4734 C CA . PRO A 1 631 ? -56.828 13.857 0.886 1.00 58.84 631 PRO A CA 1
ATOM 4735 C C . PRO A 1 631 ? -56.773 13.387 -0.573 1.00 58.84 631 PRO A C 1
ATOM 4737 O O . PRO A 1 631 ? -55.747 12.912 -1.061 1.00 58.84 631 PRO A O 1
ATOM 4740 N N . SER A 1 632 ? -57.901 13.520 -1.267 1.00 49.59 632 SER A N 1
ATOM 4741 C CA . SER A 1 632 ? -58.067 13.187 -2.681 1.00 49.59 632 SER A CA 1
ATOM 4742 C C . SER A 1 632 ? -57.062 13.943 -3.557 1.00 49.59 632 SER A C 1
ATOM 4744 O O . SER A 1 632 ? -57.042 15.175 -3.565 1.00 49.59 632 SER A O 1
ATOM 4746 N N . LEU A 1 633 ? -56.245 13.196 -4.304 1.00 54.44 633 LEU A N 1
ATOM 4747 C CA . LEU A 1 633 ? -55.292 13.729 -5.280 1.00 54.44 633 LEU A CA 1
ATOM 4748 C C . LEU A 1 633 ? -56.019 14.448 -6.437 1.00 54.44 633 LEU A C 1
ATOM 4750 O O . LEU A 1 633 ? -57.006 13.915 -6.951 1.00 54.44 633 LEU A O 1
ATOM 4754 N N . PRO A 1 634 ? -55.530 15.616 -6.894 1.00 58.16 634 PRO A N 1
ATOM 4755 C CA . PRO A 1 634 ? -56.009 16.257 -8.114 1.00 58.16 634 PRO A CA 1
ATOM 4756 C C . PRO A 1 634 ? -55.542 15.502 -9.369 1.00 58.16 634 PRO A C 1
ATOM 4758 O O . PRO A 1 634 ? -54.463 14.907 -9.400 1.00 58.16 634 PRO A O 1
ATOM 4761 N N . ALA A 1 635 ? -56.380 15.535 -10.408 1.00 57.06 635 ALA A N 1
ATOM 4762 C CA . ALA A 1 635 ? -56.166 14.828 -11.666 1.00 57.06 635 ALA A CA 1
ATOM 4763 C C . ALA A 1 635 ? -54.887 15.294 -12.403 1.00 57.06 635 ALA A C 1
ATOM 4765 O O . ALA A 1 635 ? -54.539 16.477 -12.337 1.00 57.06 635 ALA A O 1
ATOM 4766 N N . PRO A 1 636 ? -54.200 14.396 -13.137 1.00 58.97 636 PRO A N 1
ATOM 4767 C CA . PRO A 1 636 ? -52.982 14.741 -13.861 1.00 58.97 636 PRO A CA 1
ATOM 4768 C C . PRO A 1 636 ? -53.272 15.660 -15.064 1.00 58.97 636 PRO A C 1
ATOM 4770 O O . PRO A 1 636 ? -54.266 15.444 -15.763 1.00 58.97 636 PRO A O 1
ATOM 4773 N N . PRO A 1 637 ? -52.406 16.648 -15.359 1.00 61.03 637 PRO A N 1
ATOM 4774 C CA . PRO A 1 637 ? -52.518 17.463 -16.564 1.00 61.03 637 PRO A CA 1
ATOM 4775 C C . PRO A 1 637 ? -52.105 16.687 -17.826 1.00 61.03 637 PRO A C 1
ATOM 4777 O O . PRO A 1 637 ? -51.180 15.874 -17.813 1.00 61.03 637 PRO A O 1
ATOM 4780 N N . SER A 1 638 ? -52.808 16.972 -18.923 1.00 53.88 638 SER A N 1
ATOM 4781 C CA . SER A 1 638 ? -52.639 16.366 -20.248 1.00 53.88 638 SER A CA 1
ATOM 4782 C C . SER A 1 638 ? -51.234 16.570 -20.848 1.00 53.88 638 SER A C 1
ATOM 4784 O O . SER A 1 638 ? -50.617 17.615 -20.622 1.00 53.88 638 SER A O 1
ATOM 4786 N N . PRO A 1 639 ? -50.732 15.617 -21.659 1.00 61.06 639 PRO A N 1
ATOM 4787 C CA . PRO A 1 639 ? -49.400 15.691 -22.259 1.00 61.06 639 PRO A CA 1
ATOM 4788 C C . PRO A 1 639 ? -49.293 16.777 -23.352 1.00 61.06 639 PRO A C 1
ATOM 4790 O O . PRO A 1 639 ? -50.267 17.022 -24.070 1.00 61.06 639 PRO A O 1
ATOM 4793 N N . PRO A 1 640 ? -48.113 17.410 -23.521 1.00 63.66 640 PRO A N 1
ATOM 4794 C CA . PRO A 1 640 ? -47.882 18.420 -24.552 1.00 63.66 640 PRO A CA 1
ATOM 4795 C C . PRO A 1 640 ? -47.705 17.800 -25.956 1.00 63.66 640 PRO A C 1
ATOM 4797 O O . PRO A 1 640 ? -47.303 16.638 -26.071 1.00 63.66 640 PRO A O 1
ATOM 4800 N N . PRO A 1 641 ? -47.975 18.562 -27.037 1.00 56.12 641 PRO A N 1
ATOM 4801 C CA . PRO A 1 641 ? -47.913 18.055 -28.404 1.00 56.12 641 PRO A CA 1
ATOM 4802 C C . PRO A 1 641 ? -46.471 17.835 -28.879 1.00 56.12 641 PRO A C 1
ATOM 4804 O O . PRO A 1 641 ? -45.560 18.589 -28.543 1.00 56.12 641 PRO A O 1
ATOM 4807 N N . ALA A 1 642 ? -46.285 16.794 -29.692 1.00 47.84 642 ALA A N 1
ATOM 4808 C CA . ALA A 1 642 ? -44.999 16.380 -30.241 1.00 47.84 642 ALA A CA 1
ATOM 4809 C C . ALA A 1 642 ? -44.386 17.431 -31.189 1.00 47.84 642 ALA A C 1
ATOM 4811 O O . ALA A 1 642 ? -45.038 17.899 -32.123 1.00 47.84 642 ALA A O 1
ATOM 4812 N N . SER A 1 643 ? -43.105 17.744 -30.976 1.00 49.97 643 SER A N 1
ATOM 4813 C CA . SER A 1 643 ? -42.303 18.598 -31.861 1.00 49.97 643 SER A CA 1
ATOM 4814 C C . SER A 1 643 ? -41.927 17.893 -33.179 1.00 49.97 643 SER A C 1
ATOM 4816 O O . SER A 1 643 ? -41.752 16.670 -33.190 1.00 49.97 643 SER A O 1
ATOM 4818 N N . PRO A 1 644 ? -41.762 18.636 -34.295 1.00 55.69 644 PRO A N 1
ATOM 4819 C CA . PRO A 1 644 ? -41.585 18.057 -35.622 1.00 55.69 644 PRO A CA 1
ATOM 4820 C C . PRO A 1 644 ? -40.163 17.548 -35.898 1.00 55.69 644 PRO A C 1
ATOM 4822 O O . PRO A 1 644 ? -39.160 18.082 -35.427 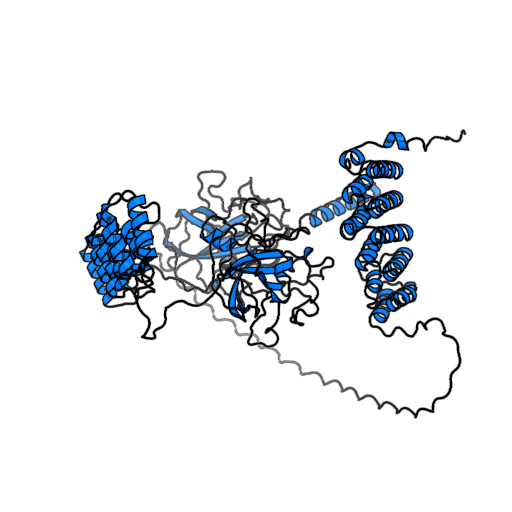1.00 55.69 644 PRO A O 1
ATOM 4825 N N . ARG A 1 645 ? -40.114 16.502 -36.725 1.00 49.09 645 ARG A N 1
ATOM 4826 C CA . ARG A 1 645 ? -38.933 15.754 -37.176 1.00 49.09 645 ARG A CA 1
ATOM 4827 C C . ARG A 1 645 ? -38.056 16.589 -38.137 1.00 49.09 645 ARG A C 1
ATOM 4829 O O . ARG A 1 645 ? -38.610 17.165 -39.073 1.00 49.09 645 ARG A O 1
ATOM 4836 N N . PRO A 1 646 ? -36.714 16.616 -37.996 1.00 47.81 646 PRO A N 1
ATOM 4837 C CA . PRO A 1 646 ? -35.840 17.289 -38.959 1.00 47.81 646 PRO A CA 1
ATOM 4838 C C . PRO A 1 646 ? -35.740 16.519 -40.285 1.00 47.81 646 PRO A C 1
ATOM 4840 O O . PRO A 1 646 ? -35.713 15.287 -40.304 1.00 47.81 646 PRO A O 1
ATOM 4843 N N . SER A 1 647 ? -35.670 17.271 -41.386 1.00 52.31 647 SER A N 1
ATOM 4844 C CA . SER A 1 647 ? -35.554 16.784 -42.769 1.00 52.31 647 SER A CA 1
ATOM 4845 C C . SER A 1 647 ? -34.128 16.314 -43.124 1.00 52.31 647 SER A C 1
ATOM 4847 O O . SER A 1 647 ? -33.168 16.785 -42.511 1.00 52.31 647 SER A O 1
ATOM 4849 N N . PRO A 1 648 ? -33.963 15.409 -44.111 1.00 56.03 648 PRO A N 1
ATOM 4850 C CA . PRO A 1 648 ? -32.661 14.860 -44.497 1.00 56.03 648 PRO A CA 1
ATOM 4851 C C . PRO A 1 648 ? -31.821 15.840 -45.346 1.00 56.03 648 PRO A C 1
ATOM 4853 O O . PRO A 1 648 ? -32.387 16.638 -46.095 1.00 56.03 648 PRO A O 1
ATOM 4856 N N . PRO A 1 649 ? -30.475 15.774 -45.272 1.00 55.44 649 PRO A N 1
ATOM 4857 C CA . PRO A 1 649 ? -29.586 16.629 -46.058 1.00 55.44 649 PRO A CA 1
ATOM 4858 C C . PRO A 1 649 ? -29.436 16.161 -47.526 1.00 55.44 649 PRO A C 1
ATOM 4860 O O . PRO A 1 649 ? -29.607 14.974 -47.815 1.00 55.44 649 PRO A O 1
ATOM 4863 N N . PRO A 1 650 ? -29.101 17.080 -48.459 1.00 57.44 650 PRO A N 1
ATOM 4864 C CA . PRO A 1 650 ? -29.085 16.831 -49.904 1.00 57.44 650 PRO A CA 1
ATOM 4865 C C . PRO A 1 650 ? -27.829 16.071 -50.390 1.00 57.44 650 PRO A C 1
ATOM 4867 O O . PRO A 1 650 ? -26.802 16.061 -49.705 1.00 57.44 650 PRO A O 1
ATOM 4870 N N . PRO A 1 651 ? -27.881 15.448 -51.587 1.00 52.50 651 PRO A N 1
ATOM 4871 C CA . PRO A 1 651 ? -26.807 14.606 -52.108 1.00 52.50 651 PRO A CA 1
ATOM 4872 C C . PRO A 1 651 ? -25.593 15.408 -52.603 1.00 52.50 651 PRO A C 1
ATOM 4874 O O . PRO A 1 651 ? -25.706 16.479 -53.197 1.00 52.50 651 PRO A O 1
ATOM 4877 N N . LYS A 1 652 ? -24.410 14.837 -52.363 1.00 48.16 652 LYS A N 1
ATOM 4878 C CA . LYS A 1 652 ? -23.086 15.389 -52.687 1.00 48.16 652 LYS A CA 1
ATOM 4879 C C . LYS A 1 652 ? -22.756 15.182 -54.183 1.00 48.16 652 LYS A C 1
ATOM 4881 O O . LYS A 1 652 ? -22.956 14.070 -54.669 1.00 48.16 652 LYS A O 1
ATOM 4886 N N . PRO A 1 653 ? -22.228 16.186 -54.911 1.00 49.06 653 PRO A N 1
ATOM 4887 C CA . PRO A 1 653 ? -21.958 16.070 -56.345 1.00 49.06 653 PRO A CA 1
ATOM 4888 C C . PRO A 1 653 ? -20.677 15.277 -56.666 1.00 49.06 653 PRO A C 1
ATOM 4890 O O . PRO A 1 653 ? -19.688 15.307 -55.929 1.00 49.06 653 PRO A O 1
ATOM 4893 N N . SER A 1 654 ? -20.723 14.574 -57.799 1.00 44.97 654 SER A N 1
ATOM 4894 C CA . SER A 1 654 ? -19.690 13.717 -58.397 1.00 44.97 654 SER A CA 1
ATOM 4895 C C . SER A 1 654 ? -18.504 14.496 -58.990 1.00 44.97 654 SER A C 1
ATOM 4897 O O . SER A 1 654 ? -18.687 15.548 -59.601 1.00 44.97 654 SER A O 1
ATOM 4899 N N . ARG A 1 655 ? -17.280 13.961 -58.832 1.00 46.31 655 ARG A N 1
ATOM 4900 C CA . ARG A 1 655 ? -16.023 14.528 -59.368 1.00 46.31 655 ARG A CA 1
ATOM 4901 C C . ARG A 1 655 ? -15.839 14.254 -60.878 1.00 46.31 655 ARG A C 1
ATOM 4903 O O . ARG A 1 655 ? -16.212 13.167 -61.315 1.00 46.31 655 ARG A O 1
ATOM 4910 N N . PRO A 1 656 ? -15.198 15.165 -61.644 1.00 53.50 656 PRO A N 1
ATOM 4911 C CA . PRO A 1 656 ? -14.789 14.934 -63.034 1.00 53.50 656 PRO A CA 1
ATOM 4912 C C . PRO A 1 656 ? -13.437 14.190 -63.151 1.00 53.50 656 PRO A C 1
ATOM 4914 O O . PRO A 1 656 ? -12.688 14.135 -62.170 1.00 53.50 656 PRO A O 1
ATOM 4917 N N . PRO A 1 657 ? -13.117 13.628 -64.337 1.00 55.06 657 PRO A N 1
ATOM 4918 C CA . PRO A 1 657 ? -11.983 12.728 -64.546 1.00 55.06 657 PRO A CA 1
ATOM 4919 C C . PRO A 1 657 ? -10.638 13.446 -64.749 1.00 55.06 657 PRO A C 1
ATOM 4921 O O . PRO A 1 657 ? -10.563 14.577 -65.227 1.00 55.06 657 PRO A O 1
ATOM 4924 N N . THR A 1 658 ? -9.572 12.735 -64.385 1.00 48.41 658 THR A N 1
ATOM 4925 C CA . THR A 1 658 ? -8.149 13.101 -64.442 1.00 48.41 658 THR A CA 1
ATOM 4926 C C . THR A 1 658 ? -7.586 13.156 -65.875 1.00 48.41 658 THR A C 1
ATOM 4928 O O . THR A 1 658 ? -7.895 12.257 -66.659 1.00 48.41 658 THR A O 1
ATOM 4931 N N . PRO A 1 659 ? -6.687 14.109 -66.212 1.00 49.41 659 PRO A N 1
ATOM 4932 C CA . PRO A 1 659 ? -5.847 14.055 -67.413 1.00 49.41 659 PRO A CA 1
ATOM 4933 C C . PRO A 1 659 ? -4.439 13.465 -67.148 1.00 49.41 659 PRO A C 1
ATOM 4935 O O . PRO A 1 659 ? -4.023 13.365 -65.991 1.00 49.41 659 PRO A O 1
ATOM 4938 N N . PRO A 1 660 ? -3.709 13.064 -68.213 1.00 53.22 660 PRO A N 1
ATOM 4939 C CA . PRO A 1 660 ? -2.542 12.187 -68.136 1.00 53.22 660 PRO A CA 1
ATOM 4940 C C . PRO A 1 660 ? -1.204 12.909 -67.897 1.00 53.22 660 PRO A C 1
ATOM 4942 O O . PRO A 1 660 ? -1.033 14.093 -68.173 1.00 53.22 660 PRO A O 1
ATOM 4945 N N . SER A 1 661 ? -0.247 12.123 -67.405 1.00 57.41 661 SER A N 1
ATOM 4946 C CA . SER A 1 661 ? 1.141 12.432 -67.039 1.00 57.41 661 SER A CA 1
ATOM 4947 C C . SER A 1 661 ? 2.101 12.662 -68.217 1.00 57.41 661 SER A C 1
ATOM 4949 O O . SER A 1 6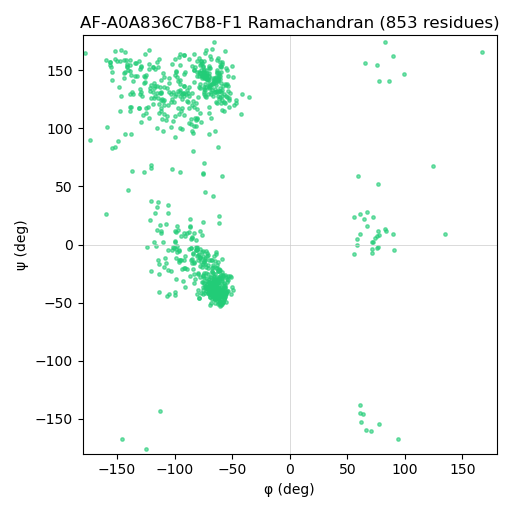61 ? 2.012 11.919 -69.194 1.00 57.41 661 SER A O 1
ATOM 4951 N N . SER A 1 662 ? 3.080 13.577 -68.056 1.00 38.34 662 SER A N 1
ATOM 4952 C CA . SER A 1 662 ? 4.491 13.581 -68.563 1.00 38.34 662 SER A CA 1
ATOM 4953 C C . SER A 1 662 ? 5.118 14.991 -68.400 1.00 38.34 662 SER A C 1
ATOM 4955 O O . SER A 1 662 ? 4.341 15.942 -68.347 1.00 38.34 662 SER A O 1
ATOM 4957 N N . PRO A 1 663 ? 6.448 15.234 -68.511 1.00 47.72 663 PRO A N 1
ATOM 4958 C CA . PRO A 1 663 ? 7.674 14.517 -68.107 1.00 47.72 663 PRO A CA 1
ATOM 4959 C C . PRO A 1 663 ? 8.589 15.434 -67.205 1.00 47.72 663 PRO A C 1
ATOM 4961 O O . PRO A 1 663 ? 8.168 16.534 -66.844 1.00 47.72 663 PRO A O 1
ATOM 4964 N N . PRO A 1 664 ? 9.805 15.021 -66.774 1.00 58.06 664 PRO A N 1
ATOM 4965 C CA . PRO A 1 664 ? 10.504 15.580 -65.605 1.00 58.06 664 PRO A CA 1
ATOM 4966 C C . PRO A 1 664 ? 11.433 16.760 -65.941 1.00 58.06 664 PRO A C 1
ATOM 4968 O O . PRO A 1 664 ? 12.043 16.759 -67.012 1.00 58.06 664 PRO A O 1
ATOM 4971 N N . PRO A 1 665 ? 11.612 17.727 -65.018 1.00 42.28 665 PRO A N 1
ATOM 4972 C CA . PRO A 1 665 ? 12.951 18.301 -64.808 1.00 42.28 665 PRO A CA 1
ATOM 4973 C C . PRO A 1 665 ? 13.186 18.682 -63.306 1.00 42.28 665 PRO A C 1
ATOM 4975 O O . PRO A 1 665 ? 12.441 18.224 -62.447 1.00 42.28 665 PRO A O 1
ATOM 4978 N N . PRO A 1 666 ? 14.236 19.439 -62.936 1.00 46.00 666 PRO A N 1
ATOM 4979 C CA . PRO A 1 666 ? 15.415 19.028 -62.170 1.00 46.00 666 PRO A CA 1
ATOM 4980 C C . PRO A 1 666 ? 15.419 19.712 -60.772 1.00 46.00 666 PRO A C 1
ATOM 4982 O O . PRO A 1 666 ? 14.358 20.008 -60.238 1.00 46.00 666 PRO A O 1
ATOM 4985 N N . PRO A 1 667 ? 16.586 20.108 -60.240 1.00 46.28 667 PRO A N 1
ATOM 4986 C CA . PRO A 1 667 ? 17.245 19.552 -59.053 1.00 46.28 667 PRO A CA 1
ATOM 4987 C C . PRO A 1 667 ? 16.434 19.643 -57.743 1.00 46.28 667 PRO A C 1
ATOM 4989 O O . PRO A 1 667 ? 15.624 20.546 -57.558 1.00 46.28 667 PRO A O 1
ATOM 4992 N N . SER A 1 668 ? 16.714 18.716 -56.816 1.00 44.78 668 SER A N 1
ATOM 4993 C CA . SER A 1 668 ? 16.044 18.559 -55.515 1.00 44.78 668 SER A CA 1
ATOM 4994 C C . SER A 1 668 ? 15.790 19.892 -54.792 1.00 44.78 668 SER A C 1
ATOM 4996 O O . SER A 1 668 ? 16.748 20.522 -54.334 1.00 44.78 668 SER A O 1
ATOM 4998 N N . PRO A 1 669 ? 14.520 20.311 -54.633 1.00 42.88 669 PRO A N 1
ATOM 4999 C CA . PRO A 1 669 ? 14.170 21.423 -53.771 1.00 42.88 669 PRO A CA 1
ATOM 5000 C C . PRO A 1 669 ? 14.270 20.988 -52.307 1.00 42.88 669 PRO A C 1
ATOM 5002 O O . PRO A 1 669 ? 14.011 19.831 -51.964 1.00 42.88 669 PRO A O 1
ATOM 5005 N N . LEU A 1 670 ? 14.623 21.944 -51.446 1.00 47.28 670 LEU A N 1
ATOM 5006 C CA . LEU A 1 670 ? 14.433 21.867 -49.998 1.00 47.28 670 LEU A CA 1
ATOM 5007 C C . LEU A 1 670 ? 13.057 21.264 -49.689 1.00 47.28 670 LEU A C 1
ATOM 5009 O O . LEU A 1 670 ? 12.060 21.696 -50.266 1.00 47.28 670 LEU A O 1
ATOM 5013 N N . ALA A 1 671 ? 13.041 20.254 -48.814 1.00 45.28 671 ALA A N 1
ATOM 5014 C CA . ALA A 1 671 ? 11.853 19.489 -48.466 1.00 45.28 671 ALA A CA 1
ATOM 5015 C C . ALA A 1 671 ? 10.661 20.415 -48.186 1.00 45.28 671 ALA A C 1
ATOM 5017 O O . ALA A 1 671 ? 10.724 21.298 -47.329 1.00 45.28 671 ALA A O 1
ATOM 5018 N N . ASP A 1 672 ? 9.591 20.206 -48.948 1.00 46.56 672 ASP A N 1
ATOM 5019 C CA . ASP A 1 672 ? 8.341 20.940 -48.839 1.00 46.56 672 ASP A CA 1
ATOM 5020 C C . ASP A 1 672 ? 7.752 20.749 -47.420 1.00 46.56 672 ASP A C 1
ATOM 5022 O O . ASP A 1 672 ? 7.498 19.606 -47.017 1.00 46.56 672 ASP A O 1
ATOM 5026 N N . PRO A 1 673 ? 7.512 21.827 -46.643 1.00 50.53 673 PRO A N 1
ATOM 5027 C CA . PRO A 1 673 ? 6.904 21.741 -45.314 1.00 50.53 673 PRO A CA 1
ATOM 5028 C C . PRO A 1 673 ? 5.505 21.099 -45.320 1.00 50.53 673 PRO A C 1
ATOM 5030 O O . PRO A 1 673 ? 4.987 20.751 -44.257 1.00 50.53 673 PRO A O 1
ATOM 5033 N N . SER A 1 674 ? 4.881 20.932 -46.492 1.00 52.19 674 SER A N 1
ATOM 5034 C CA . SER A 1 674 ? 3.587 20.264 -46.651 1.00 52.19 674 SER A CA 1
ATOM 5035 C C . SER A 1 674 ? 3.655 18.727 -46.634 1.00 52.19 674 SER A C 1
ATOM 5037 O O . SER A 1 674 ? 2.615 18.078 -46.523 1.00 52.19 674 SER A O 1
ATOM 5039 N N . ALA A 1 675 ? 4.850 18.123 -46.658 1.00 51.06 675 ALA A N 1
ATOM 5040 C CA . ALA A 1 675 ? 5.014 16.665 -46.684 1.00 51.06 675 ALA A CA 1
ATOM 5041 C C . ALA A 1 675 ? 4.894 15.974 -45.310 1.00 51.06 675 ALA A C 1
ATOM 5043 O O . ALA A 1 675 ? 4.966 14.746 -45.230 1.00 51.06 675 ALA A O 1
ATOM 5044 N N . CYS A 1 676 ? 4.694 16.714 -44.213 1.00 57.50 676 CYS A N 1
ATOM 5045 C CA . CYS A 1 676 ? 4.571 16.089 -42.898 1.00 57.50 676 CYS A CA 1
ATOM 5046 C C . CYS A 1 676 ? 3.138 15.601 -42.622 1.00 57.50 676 CYS A C 1
ATOM 5048 O O . CYS A 1 676 ? 2.360 16.251 -41.925 1.00 57.50 676 CYS A O 1
ATOM 5050 N N . SER A 1 677 ? 2.781 14.432 -43.163 1.00 62.00 677 SER A N 1
ATOM 5051 C CA . SER A 1 677 ? 1.483 13.780 -42.921 1.00 62.00 677 SER A CA 1
ATOM 5052 C C . SER A 1 677 ? 1.449 12.912 -41.655 1.00 62.00 677 SER A C 1
ATOM 5054 O O . SER A 1 677 ? 0.463 12.212 -41.421 1.00 62.00 677 SER A O 1
ATOM 5056 N N . SER A 1 678 ? 2.522 12.897 -40.856 1.00 76.31 678 SER A N 1
ATOM 5057 C CA . SER A 1 678 ? 2.600 12.070 -39.653 1.00 76.31 678 SER A CA 1
ATOM 5058 C C . SER A 1 678 ? 1.742 12.645 -38.521 1.00 76.31 678 SER A C 1
ATOM 5060 O O . SER A 1 678 ? 1.599 13.862 -38.361 1.00 76.31 678 SER A O 1
ATOM 5062 N N . TYR A 1 679 ? 1.191 11.750 -37.699 1.00 83.31 679 TYR A N 1
ATOM 5063 C CA . TYR A 1 679 ? 0.441 12.095 -36.488 1.00 83.31 679 TYR A CA 1
ATOM 5064 C C . TYR A 1 679 ? 1.208 13.087 -35.590 1.00 83.31 679 TYR A C 1
ATOM 5066 O O . TYR A 1 679 ? 0.618 14.019 -35.046 1.00 83.31 679 TYR A O 1
ATOM 5074 N N . SER A 1 680 ? 2.535 12.953 -35.505 1.00 78.00 680 SER A N 1
ATOM 5075 C CA . SER A 1 680 ? 3.402 13.806 -34.685 1.00 78.00 680 SER A CA 1
ATOM 5076 C C . SER A 1 680 ? 3.414 15.272 -35.146 1.00 78.00 680 SER A C 1
ATOM 5078 O O . SER A 1 680 ? 3.377 16.176 -34.312 1.00 78.00 680 SER A O 1
ATOM 5080 N N . CYS A 1 681 ? 3.372 15.537 -36.457 1.00 83.62 681 CYS A N 1
ATOM 5081 C CA . CYS A 1 681 ? 3.278 16.903 -36.986 1.00 83.62 681 CYS A CA 1
ATOM 5082 C C . CYS A 1 681 ? 1.905 17.541 -36.739 1.00 83.62 681 CYS A C 1
ATOM 5084 O O . CYS A 1 681 ? 1.833 18.721 -36.393 1.00 83.62 681 CYS A O 1
ATOM 5086 N N . GLN A 1 682 ? 0.822 16.765 -36.848 1.00 85.62 682 GLN A N 1
ATOM 5087 C CA . GLN A 1 682 ? -0.525 17.243 -36.514 1.00 85.62 682 GLN A CA 1
ATOM 5088 C C . GLN A 1 682 ? -0.639 17.589 -35.024 1.00 85.62 682 GLN A C 1
ATOM 5090 O O . GLN A 1 682 ? -1.208 18.623 -34.668 1.00 85.62 682 GLN A O 1
ATOM 5095 N N . GLN A 1 683 ? -0.034 16.772 -34.157 1.00 85.19 683 GLN A N 1
ATOM 5096 C CA . GLN A 1 683 ? -0.029 17.030 -32.720 1.00 85.19 683 GLN A CA 1
ATOM 5097 C C . GLN A 1 683 ? 0.851 18.214 -32.314 1.00 85.19 683 GLN A C 1
ATOM 5099 O O . GLN A 1 683 ? 0.490 18.953 -31.399 1.00 85.19 683 GLN A O 1
ATOM 5104 N N . CYS A 1 684 ? 1.956 18.462 -33.021 1.00 87.19 684 CYS A N 1
ATOM 5105 C CA . CYS A 1 684 ? 2.728 19.697 -32.872 1.00 87.19 684 CYS A CA 1
ATOM 5106 C C . CYS A 1 684 ? 1.853 20.943 -33.088 1.00 87.19 684 CYS A C 1
ATOM 5108 O O . CYS A 1 684 ? 1.837 21.836 -32.240 1.00 87.19 684 CYS A O 1
ATOM 5110 N N . SER A 1 685 ? 1.082 20.982 -34.181 1.00 85.31 685 SER A N 1
ATOM 5111 C CA . SER A 1 685 ? 0.183 22.104 -34.479 1.00 85.31 685 SER A CA 1
ATOM 5112 C C . SER A 1 685 ? -0.922 22.256 -33.432 1.00 85.31 685 SER A C 1
ATOM 5114 O O . SER A 1 685 ? -1.174 23.364 -32.956 1.00 85.31 685 SER A O 1
ATOM 5116 N N . ALA A 1 686 ? -1.554 21.147 -33.032 1.00 86.44 686 ALA A N 1
ATOM 5117 C CA . ALA A 1 686 ? -2.603 21.156 -32.015 1.00 86.44 686 ALA A CA 1
ATOM 5118 C C . ALA A 1 686 ? -2.092 21.691 -30.667 1.00 86.44 686 ALA A C 1
ATOM 5120 O O . ALA A 1 686 ? -2.743 22.535 -30.051 1.00 86.44 686 ALA A O 1
ATOM 5121 N N . ASN A 1 687 ? -0.898 21.276 -30.239 1.00 82.56 687 ASN A N 1
ATOM 5122 C CA . ASN A 1 687 ? -0.313 21.724 -28.978 1.00 82.56 687 ASN A CA 1
ATOM 5123 C C . ASN A 1 687 ? 0.206 23.161 -29.025 1.00 82.56 687 ASN A C 1
ATOM 5125 O O . ASN A 1 687 ? 0.070 23.877 -28.037 1.00 82.56 687 ASN A O 1
ATOM 5129 N N . ALA A 1 688 ? 0.772 23.609 -30.149 1.00 86.06 688 ALA A N 1
ATOM 5130 C CA . ALA A 1 688 ? 1.174 25.004 -30.316 1.00 86.06 688 ALA A CA 1
ATOM 5131 C C . ALA A 1 688 ? -0.038 25.938 -30.170 1.00 86.06 688 ALA A C 1
ATOM 5133 O O . ALA A 1 688 ? 0.042 26.963 -29.493 1.00 86.06 688 ALA A O 1
ATOM 5134 N N . LEU A 1 689 ? -1.186 25.544 -30.730 1.00 86.44 689 LEU A N 1
ATOM 5135 C CA . LEU A 1 689 ? -2.456 26.251 -30.561 1.00 86.44 689 LEU A CA 1
ATOM 5136 C C . LEU A 1 689 ? -2.979 26.164 -29.121 1.00 86.44 689 LEU A C 1
ATOM 5138 O O . LEU A 1 689 ? -3.326 27.193 -28.546 1.00 86.44 689 LEU A O 1
ATOM 5142 N N . ALA A 1 690 ? -2.988 24.972 -28.516 1.00 83.75 690 ALA A N 1
ATOM 5143 C CA . ALA A 1 690 ? -3.449 24.770 -27.139 1.00 83.75 690 ALA A CA 1
ATOM 5144 C C . ALA A 1 690 ? -2.604 25.538 -26.106 1.00 83.75 690 ALA A C 1
ATOM 5146 O O . ALA A 1 690 ? -3.130 26.009 -25.101 1.00 83.75 690 ALA A O 1
ATOM 5147 N N . ALA A 1 691 ? -1.307 25.709 -26.371 1.00 81.50 691 ALA A N 1
ATOM 5148 C CA . ALA A 1 691 ? -0.393 26.505 -25.557 1.00 81.50 691 ALA A CA 1
ATOM 5149 C C . ALA A 1 691 ? -0.484 28.020 -25.830 1.00 81.50 691 ALA A C 1
ATOM 5151 O O . ALA A 1 691 ? 0.236 28.790 -25.195 1.00 81.50 691 ALA A O 1
ATOM 5152 N N . GLY A 1 692 ? -1.319 28.462 -26.781 1.00 88.00 692 GLY A N 1
ATOM 5153 C CA . GLY A 1 692 ? -1.423 29.867 -27.181 1.00 88.00 692 GLY A CA 1
ATOM 5154 C C . GLY A 1 692 ? -0.165 30.406 -27.875 1.00 88.00 692 GLY A C 1
ATOM 5155 O O . GLY A 1 692 ? 0.123 31.595 -27.777 1.00 88.00 692 GLY A O 1
ATOM 5156 N N . LYS A 1 693 ? 0.604 29.541 -28.551 1.00 89.69 693 LYS A N 1
ATOM 5157 C CA . LYS A 1 693 ? 1.907 29.841 -29.175 1.00 89.69 693 LYS A CA 1
ATOM 5158 C C . LYS A 1 693 ? 1.947 29.434 -30.656 1.00 89.69 693 LYS A C 1
ATOM 5160 O O . LYS A 1 693 ? 2.760 28.594 -31.047 1.00 89.69 693 LYS A O 1
ATOM 5165 N N . PRO A 1 694 ? 1.102 30.026 -31.519 1.00 89.75 694 PRO A N 1
ATOM 5166 C CA . PRO A 1 694 ? 1.062 29.686 -32.944 1.00 89.75 694 PRO A CA 1
ATOM 5167 C C . PRO A 1 694 ? 2.388 29.969 -33.676 1.00 89.75 694 PRO A C 1
ATOM 5169 O O . PRO A 1 694 ? 2.678 29.326 -34.680 1.00 89.75 694 PRO A O 1
ATOM 5172 N N . SER A 1 695 ? 3.234 30.868 -33.156 1.00 92.12 695 SER A N 1
ATOM 5173 C CA . SER A 1 695 ? 4.597 31.128 -33.655 1.00 92.12 695 SER A CA 1
ATOM 5174 C C . SER A 1 695 ? 5.526 29.906 -33.577 1.00 92.12 695 SER A C 1
ATOM 5176 O O . SER A 1 695 ? 6.524 29.849 -34.298 1.00 92.12 695 SER A O 1
ATOM 5178 N N . LEU A 1 696 ? 5.211 28.927 -32.720 1.00 92.38 696 LEU A N 1
ATOM 5179 C CA . LEU A 1 696 ? 5.999 27.710 -32.506 1.00 92.38 696 LEU A CA 1
ATOM 5180 C C . LEU A 1 696 ? 5.516 26.505 -33.317 1.00 92.38 696 LEU A C 1
ATOM 5182 O O . LEU A 1 696 ? 6.184 25.471 -33.313 1.00 92.38 696 LEU A O 1
ATOM 5186 N N . ASP A 1 697 ? 4.409 26.638 -34.048 1.00 91.75 697 ASP A N 1
ATOM 5187 C CA . ASP A 1 697 ? 3.899 25.578 -34.916 1.00 91.75 697 ASP A CA 1
ATOM 5188 C C . ASP A 1 697 ? 4.913 25.185 -36.017 1.00 91.75 697 ASP A C 1
ATOM 5190 O O . ASP A 1 697 ? 5.291 24.010 -36.071 1.00 91.75 697 ASP A O 1
ATOM 5194 N N . PRO A 1 698 ? 5.459 26.117 -36.834 1.00 94.12 698 PRO A N 1
ATOM 5195 C CA . PRO A 1 698 ? 6.447 25.744 -37.847 1.00 94.12 698 PRO A CA 1
ATOM 5196 C C . PRO A 1 698 ? 7.730 25.119 -37.259 1.00 94.12 698 PRO A C 1
ATOM 5198 O O . PRO A 1 698 ? 8.119 24.055 -37.739 1.00 94.12 698 PRO A O 1
ATOM 5201 N N . PRO A 1 699 ? 8.363 25.675 -36.199 1.00 92.81 699 PRO A N 1
ATOM 5202 C CA . PRO A 1 699 ? 9.514 25.041 -35.548 1.00 92.81 699 PRO A CA 1
ATOM 5203 C C . PRO A 1 699 ? 9.243 23.627 -35.011 1.00 92.81 699 PRO A C 1
ATOM 5205 O O . PRO A 1 699 ? 10.076 22.740 -35.198 1.00 92.81 699 PRO A O 1
ATOM 5208 N N . CYS A 1 700 ? 8.083 23.390 -34.383 1.00 90.75 700 CYS A N 1
ATOM 5209 C CA . CYS A 1 700 ? 7.730 22.064 -33.867 1.00 90.75 700 CYS A CA 1
ATOM 5210 C C . CYS A 1 700 ? 7.562 21.055 -35.005 1.00 90.75 700 CYS A C 1
ATOM 5212 O O . CYS A 1 700 ? 8.107 19.955 -34.929 1.00 90.75 700 CYS A O 1
ATOM 5214 N N . ARG A 1 701 ? 6.865 21.432 -36.087 1.00 90.81 701 ARG A N 1
ATOM 5215 C CA . ARG A 1 701 ? 6.687 20.558 -37.256 1.00 90.81 701 ARG A CA 1
ATOM 5216 C C . ARG A 1 701 ? 8.006 20.227 -37.940 1.00 90.81 701 ARG A C 1
ATOM 5218 O O . ARG A 1 701 ? 8.231 19.062 -38.246 1.00 90.81 701 ARG A O 1
ATOM 5225 N N . SER A 1 702 ? 8.887 21.210 -38.126 1.00 93.62 702 SER A N 1
ATOM 5226 C CA . SER A 1 702 ? 10.217 20.973 -38.701 1.00 93.62 702 SER A CA 1
ATOM 5227 C C . SER A 1 702 ? 11.035 19.997 -37.854 1.00 93.62 702 SER A C 1
ATOM 5229 O O . SER A 1 702 ? 11.661 19.092 -38.396 1.00 93.62 702 SER A O 1
ATOM 5231 N N . CYS A 1 703 ? 10.981 20.133 -36.527 1.00 91.44 703 CYS A N 1
ATOM 5232 C CA . CYS A 1 703 ? 11.610 19.190 -35.604 1.00 91.44 703 CYS A CA 1
ATOM 5233 C C . CYS A 1 703 ? 10.996 17.786 -35.731 1.00 91.44 703 CYS A C 1
ATOM 5235 O O . CYS A 1 703 ? 11.713 16.807 -35.920 1.00 91.44 703 CYS A O 1
ATOM 5237 N N . ALA A 1 704 ? 9.666 17.676 -35.661 1.00 89.25 704 ALA A N 1
ATOM 5238 C CA . ALA A 1 704 ? 8.973 16.391 -35.694 1.00 89.25 704 ALA A CA 1
ATOM 5239 C C . ALA A 1 704 ? 9.174 15.649 -37.024 1.00 89.25 704 ALA A C 1
ATOM 5241 O O . ALA A 1 704 ? 9.278 14.428 -37.017 1.00 89.25 704 ALA A O 1
ATOM 5242 N N . ALA A 1 705 ? 9.267 16.376 -38.140 1.00 87.88 705 ALA A N 1
ATOM 5243 C CA . ALA A 1 705 ? 9.547 15.817 -39.461 1.00 87.88 705 ALA A CA 1
ATOM 5244 C C . ALA A 1 705 ? 10.980 15.276 -39.597 1.00 87.88 705 ALA A C 1
ATOM 5246 O O . ALA A 1 705 ? 11.216 14.368 -40.390 1.00 87.88 705 ALA A O 1
ATOM 5247 N N . ALA A 1 706 ? 11.933 15.824 -38.836 1.00 87.12 706 ALA A N 1
ATOM 5248 C CA . ALA A 1 706 ? 13.330 15.397 -38.861 1.00 87.12 706 ALA A CA 1
ATOM 5249 C C . ALA A 1 706 ? 13.595 14.118 -38.042 1.00 87.12 706 ALA A C 1
ATOM 5251 O O . ALA A 1 706 ? 14.659 13.516 -38.180 1.00 87.12 706 ALA A O 1
ATOM 5252 N N . LEU A 1 707 ? 12.648 13.692 -37.198 1.00 83.62 707 LEU A N 1
ATOM 5253 C CA . LEU A 1 707 ? 12.781 12.524 -36.324 1.00 83.62 707 LEU A CA 1
ATOM 5254 C C . LEU A 1 707 ? 11.872 11.375 -36.774 1.00 83.62 707 LEU A C 1
ATOM 5256 O O . LEU A 1 707 ? 10.759 11.593 -37.241 1.00 83.62 707 LEU A O 1
ATOM 5260 N N . ALA A 1 708 ? 12.316 10.133 -36.557 1.00 80.38 708 ALA A N 1
ATOM 5261 C CA . ALA A 1 708 ? 11.569 8.937 -36.958 1.00 80.38 708 ALA A CA 1
ATOM 5262 C C . ALA A 1 708 ? 10.199 8.798 -36.262 1.00 80.38 708 ALA A C 1
ATOM 5264 O O . ALA A 1 708 ? 9.260 8.288 -36.868 1.00 80.38 708 ALA A O 1
ATOM 5265 N N . ASP A 1 709 ? 10.071 9.248 -35.007 1.00 79.56 709 ASP A N 1
ATOM 5266 C CA . ASP A 1 709 ? 8.823 9.169 -34.235 1.00 79.56 709 ASP A CA 1
ATOM 5267 C C . ASP A 1 709 ? 8.207 10.544 -33.893 1.00 79.56 709 ASP A C 1
ATOM 5269 O O . ASP A 1 709 ? 7.042 10.624 -33.498 1.00 79.56 709 ASP A O 1
ATOM 5273 N N . GLY A 1 710 ? 8.958 11.641 -34.063 1.00 83.06 710 GLY A N 1
ATOM 5274 C CA . GLY A 1 710 ? 8.557 13.019 -33.745 1.00 83.06 710 GLY A CA 1
ATOM 5275 C C . GLY A 1 710 ? 8.155 13.284 -32.282 1.00 83.06 710 GLY A C 1
ATOM 5276 O O . GLY A 1 710 ? 7.826 14.423 -31.938 1.00 83.06 710 GLY A O 1
ATOM 5277 N N . TRP A 1 711 ? 8.185 12.275 -31.402 1.00 83.19 711 TRP A N 1
ATOM 5278 C CA . TRP A 1 711 ? 7.638 12.351 -30.040 1.00 83.19 711 TRP A CA 1
ATOM 5279 C C . TRP A 1 711 ? 8.459 13.270 -29.139 1.00 83.19 711 TRP A C 1
ATOM 5281 O O . TRP A 1 711 ? 7.909 13.965 -28.280 1.00 83.19 711 TRP A O 1
ATOM 5291 N N . ALA A 1 712 ? 9.773 13.321 -29.355 1.00 85.50 712 ALA A N 1
ATOM 5292 C CA . ALA A 1 712 ? 10.663 14.203 -28.610 1.00 85.50 712 ALA A CA 1
ATOM 5293 C C . ALA A 1 712 ? 10.314 15.690 -28.814 1.00 85.50 712 ALA A C 1
ATOM 5295 O O . ALA A 1 712 ? 10.280 16.446 -27.845 1.00 85.50 712 ALA A O 1
ATOM 5296 N N . CYS A 1 713 ? 9.974 16.090 -30.043 1.00 87.06 713 CYS A N 1
ATOM 5297 C CA . CYS A 1 713 ? 9.591 17.464 -30.381 1.00 87.06 713 CYS A CA 1
ATOM 5298 C C . CYS A 1 713 ? 8.217 17.832 -29.810 1.00 87.06 713 CYS A C 1
ATOM 5300 O O . CYS A 1 713 ? 8.038 18.913 -29.253 1.00 87.06 713 CYS A O 1
ATOM 5302 N N . TYR A 1 714 ? 7.261 16.902 -29.879 1.00 83.62 714 TYR A N 1
ATOM 5303 C CA . TYR A 1 714 ? 5.934 17.057 -29.280 1.00 83.62 714 TYR A CA 1
ATOM 5304 C C . TYR A 1 714 ? 6.008 17.349 -27.770 1.00 83.62 714 TYR A C 1
ATOM 5306 O O . TYR A 1 714 ? 5.305 18.228 -27.262 1.00 83.62 714 TYR A O 1
ATOM 5314 N N . ASN A 1 715 ? 6.887 16.644 -27.050 1.00 85.75 715 ASN A N 1
ATOM 5315 C CA . ASN A 1 715 ? 6.996 16.733 -25.592 1.00 85.75 715 ASN A CA 1
ATOM 5316 C C . ASN A 1 715 ? 7.416 18.120 -25.082 1.00 85.75 715 ASN A C 1
ATOM 5318 O O . ASN A 1 715 ? 7.149 18.437 -23.922 1.00 85.75 715 ASN A O 1
ATOM 5322 N N . CYS A 1 716 ? 8.020 18.949 -25.936 1.00 87.88 716 CYS A N 1
ATOM 5323 C CA . CYS A 1 716 ? 8.372 20.329 -25.615 1.00 87.88 716 CYS A CA 1
ATOM 5324 C C . CYS A 1 716 ? 7.142 21.238 -25.449 1.00 87.88 716 CYS A C 1
ATOM 5326 O O . CYS A 1 716 ? 7.201 22.194 -24.684 1.00 87.88 716 CYS A O 1
ATOM 5328 N N . LEU A 1 717 ? 6.021 20.937 -26.120 1.00 87.12 717 LEU A N 1
ATOM 5329 C CA . LEU A 1 717 ? 4.772 21.712 -26.025 1.00 87.12 717 LEU A CA 1
ATOM 5330 C C . LEU A 1 717 ? 3.701 21.055 -25.141 1.00 87.12 717 LEU A C 1
ATOM 5332 O O . LEU A 1 717 ? 2.643 21.643 -24.925 1.00 87.12 717 LEU A O 1
ATOM 5336 N N . ALA A 1 718 ? 3.938 19.844 -24.636 1.00 82.62 718 ALA A N 1
ATOM 5337 C CA . ALA A 1 718 ? 2.957 19.122 -23.832 1.00 82.62 718 ALA A CA 1
ATOM 5338 C C . ALA A 1 718 ? 2.724 19.811 -22.475 1.00 82.62 718 ALA A C 1
ATOM 5340 O O . ALA A 1 718 ? 3.671 20.120 -21.760 1.00 82.62 718 ALA A O 1
ATOM 5341 N N . ALA A 1 719 ? 1.471 20.007 -22.058 1.00 61.88 719 ALA A N 1
ATOM 5342 C CA . ALA A 1 719 ? 1.166 20.498 -20.711 1.00 61.88 719 ALA A CA 1
ATOM 5343 C C . ALA A 1 719 ? 1.623 19.487 -19.628 1.00 61.88 719 ALA A C 1
ATOM 5345 O O . ALA A 1 719 ? 1.550 18.276 -19.855 1.00 61.88 719 ALA A O 1
ATOM 5346 N N . PRO A 1 720 ? 2.110 19.935 -18.451 1.00 61.22 720 PRO A N 1
ATOM 5347 C CA . PRO A 1 720 ? 2.178 21.320 -17.963 1.00 61.22 720 PRO A CA 1
ATOM 5348 C C . PRO A 1 720 ? 3.443 22.089 -18.396 1.00 61.22 720 PRO A C 1
ATOM 5350 O O . PRO A 1 720 ? 3.784 23.101 -17.799 1.00 61.22 720 PRO A O 1
ATOM 5353 N N . LEU A 1 721 ? 4.182 21.606 -19.396 1.00 64.88 721 LEU A N 1
ATOM 5354 C CA . LEU A 1 721 ? 5.530 22.082 -19.695 1.00 64.88 721 LEU A CA 1
ATOM 5355 C C . LEU A 1 721 ? 5.627 23.422 -20.414 1.00 64.88 721 LEU A C 1
ATOM 5357 O O . LEU A 1 721 ? 6.734 23.944 -20.499 1.00 64.88 721 LEU A O 1
ATOM 5361 N N . ALA A 1 722 ? 4.528 23.915 -20.993 1.00 67.31 722 ALA A N 1
ATOM 5362 C CA . ALA A 1 722 ? 4.519 25.089 -21.857 1.00 67.31 722 ALA A CA 1
ATOM 5363 C C . ALA A 1 722 ? 4.985 26.337 -21.086 1.00 67.31 722 ALA A C 1
ATOM 5365 O O . ALA A 1 722 ? 4.185 27.107 -20.558 1.00 67.31 722 ALA A O 1
ATOM 5366 N N . THR A 1 723 ? 6.304 26.520 -21.008 1.00 82.31 723 THR A N 1
ATOM 5367 C CA . THR A 1 723 ? 6.929 27.710 -20.444 1.00 82.31 723 THR A CA 1
ATOM 5368 C C . THR A 1 723 ? 6.485 28.920 -21.249 1.00 82.31 723 THR A C 1
ATOM 5370 O O . THR A 1 723 ? 6.279 28.857 -22.464 1.00 82.31 723 THR A O 1
ATOM 5373 N N . THR A 1 724 ? 6.322 30.056 -20.582 1.00 84.38 724 THR A N 1
ATOM 5374 C CA . THR A 1 724 ? 5.967 31.299 -21.264 1.00 84.38 724 THR A CA 1
ATOM 5375 C C . THR A 1 724 ? 7.103 31.789 -22.168 1.00 84.38 724 THR A C 1
ATOM 5377 O O . THR A 1 724 ? 6.816 32.495 -23.133 1.00 84.38 724 THR A O 1
ATOM 5380 N N . ASN A 1 725 ? 8.346 31.344 -21.941 1.00 91.31 725 ASN A N 1
ATOM 5381 C CA . ASN A 1 725 ? 9.526 31.723 -22.716 1.00 91.31 725 ASN A CA 1
ATOM 5382 C C . ASN A 1 725 ? 9.631 30.935 -24.042 1.00 91.31 725 ASN A C 1
ATOM 5384 O O . ASN A 1 725 ? 9.938 29.743 -24.058 1.00 91.31 725 ASN A O 1
ATOM 5388 N N . GLU A 1 726 ? 9.390 31.606 -25.172 1.00 91.56 726 GLU A N 1
ATOM 5389 C CA . GLU A 1 726 ? 9.475 30.982 -26.501 1.00 91.56 726 GLU A CA 1
ATOM 5390 C C . GLU A 1 726 ? 10.893 30.548 -26.890 1.00 91.56 726 GLU A C 1
ATOM 5392 O O . GLU A 1 726 ? 11.031 29.548 -27.594 1.00 91.56 726 GLU A O 1
ATOM 5397 N N . ASP A 1 727 ? 11.939 31.223 -26.405 1.00 91.88 727 ASP A N 1
ATOM 5398 C CA . ASP A 1 727 ? 13.327 30.855 -26.709 1.00 91.88 727 ASP A CA 1
ATOM 5399 C C . ASP A 1 727 ? 13.705 29.519 -26.062 1.00 91.88 727 ASP A C 1
ATOM 5401 O O . ASP A 1 727 ? 14.406 28.709 -26.668 1.00 91.88 727 ASP A O 1
ATOM 5405 N N . VAL A 1 728 ? 13.174 29.237 -24.868 1.00 93.38 728 VAL A N 1
ATOM 5406 C CA . VAL A 1 728 ? 13.335 27.934 -24.200 1.00 93.38 728 VAL A CA 1
ATOM 5407 C C . VAL A 1 728 ? 12.617 26.828 -24.979 1.00 93.38 728 VAL A C 1
ATOM 5409 O O . VAL A 1 728 ? 13.158 25.736 -25.144 1.00 93.38 728 VAL A O 1
ATOM 5412 N N . LEU A 1 729 ? 11.421 27.102 -25.510 1.00 92.00 729 LEU A N 1
ATOM 5413 C CA . LEU A 1 729 ? 10.681 26.130 -26.322 1.00 92.00 729 LEU A CA 1
ATOM 5414 C C . LEU A 1 729 ? 11.372 25.860 -27.663 1.00 92.00 729 LEU A C 1
ATOM 5416 O O . LEU A 1 729 ? 11.487 24.703 -28.065 1.00 92.00 729 LEU A O 1
ATOM 5420 N N . ARG A 1 730 ? 11.907 26.899 -28.318 1.00 93.44 730 ARG A N 1
ATOM 5421 C CA . ARG A 1 730 ? 12.748 26.742 -29.515 1.00 93.44 730 ARG A CA 1
ATOM 5422 C C . ARG A 1 730 ? 14.004 25.932 -29.209 1.00 93.44 730 ARG A C 1
ATOM 5424 O O . ARG A 1 730 ? 14.313 25.006 -29.954 1.00 93.44 730 ARG A O 1
ATOM 5431 N N . GLY A 1 731 ? 14.671 26.218 -28.091 1.00 92.31 731 GLY A N 1
ATOM 5432 C CA . GLY A 1 731 ? 15.807 25.433 -27.604 1.00 92.31 731 GLY A CA 1
ATOM 5433 C C . GLY A 1 731 ? 15.452 23.962 -27.380 1.00 92.31 731 GLY A C 1
ATOM 5434 O O . GLY A 1 731 ? 16.219 23.077 -27.758 1.00 92.31 731 GLY A O 1
ATOM 5435 N N . CYS A 1 732 ? 14.261 23.676 -26.846 1.00 93.50 732 CYS A N 1
ATOM 5436 C CA . CYS A 1 732 ? 13.772 22.312 -26.650 1.00 93.50 732 CYS A CA 1
ATOM 5437 C C . CYS A 1 732 ? 13.605 21.554 -27.975 1.00 93.50 732 CYS A C 1
ATOM 5439 O O . CYS A 1 732 ? 14.043 20.407 -28.068 1.00 93.50 732 CYS A O 1
ATOM 5441 N N . PHE A 1 733 ? 13.061 22.197 -29.016 1.00 93.94 733 PHE A N 1
ATOM 5442 C CA . PHE A 1 733 ? 12.977 21.588 -30.347 1.00 93.94 733 PHE A CA 1
ATOM 5443 C C . PHE A 1 733 ? 14.360 21.322 -30.943 1.00 93.94 733 PHE A C 1
ATOM 5445 O O . PHE A 1 733 ? 14.607 20.219 -31.418 1.00 93.94 733 PHE A O 1
ATOM 5452 N N . THR A 1 734 ? 15.286 22.282 -30.864 1.00 94.12 734 THR A N 1
ATOM 5453 C CA . THR A 1 734 ? 16.666 22.081 -31.335 1.00 94.12 734 THR A CA 1
ATOM 5454 C C . THR A 1 734 ? 17.338 20.920 -30.599 1.00 94.12 734 THR A C 1
ATOM 5456 O O . THR A 1 734 ? 17.932 20.049 -31.223 1.00 94.12 734 THR A O 1
ATOM 5459 N N . CYS A 1 735 ? 17.177 20.847 -29.276 1.00 92.81 735 CYS A N 1
ATOM 5460 C CA . CYS A 1 735 ? 17.688 19.747 -28.462 1.00 92.81 735 CYS A CA 1
ATOM 5461 C C . CYS A 1 735 ? 17.152 18.383 -28.924 1.00 92.81 735 CYS A C 1
ATOM 5463 O O . CYS A 1 735 ? 17.932 17.443 -29.081 1.00 92.81 735 CYS A O 1
ATOM 5465 N N . ALA A 1 736 ? 15.842 18.279 -29.171 1.00 92.06 736 ALA A N 1
ATOM 5466 C CA . ALA A 1 736 ? 15.214 17.046 -29.637 1.00 92.06 736 ALA A CA 1
ATOM 5467 C C . ALA A 1 736 ? 15.685 16.660 -31.050 1.00 92.06 736 ALA A C 1
ATOM 5469 O O . ALA A 1 736 ? 15.991 15.494 -31.295 1.00 92.06 736 ALA A O 1
ATOM 5470 N N . ALA A 1 737 ? 15.787 17.634 -31.959 1.00 90.94 737 ALA A N 1
ATOM 5471 C CA . ALA A 1 737 ? 16.276 17.431 -33.323 1.00 90.94 737 ALA A CA 1
ATOM 5472 C C . ALA A 1 737 ? 17.738 16.953 -33.358 1.00 90.94 737 ALA A C 1
ATOM 5474 O O . ALA A 1 737 ? 18.103 16.147 -34.209 1.00 90.94 737 ALA A O 1
ATOM 5475 N N . ASP A 1 738 ? 18.553 17.374 -32.389 1.00 90.12 738 ASP A N 1
ATOM 5476 C CA . ASP A 1 738 ? 19.945 16.943 -32.243 1.00 90.12 738 ASP A CA 1
ATOM 5477 C C . ASP A 1 738 ? 20.103 15.517 -31.665 1.00 90.12 738 ASP A C 1
ATOM 5479 O O . ASP A 1 738 ? 21.211 15.110 -31.308 1.00 90.12 738 ASP A O 1
ATOM 5483 N N . GLY A 1 739 ? 19.010 14.759 -31.519 1.00 86.75 739 GLY A N 1
ATOM 5484 C CA . GLY A 1 739 ? 19.030 13.375 -31.038 1.00 86.75 739 GLY A CA 1
ATOM 5485 C C . GLY A 1 739 ? 19.220 13.232 -29.526 1.00 86.75 739 GLY A C 1
ATOM 5486 O O . GLY A 1 739 ? 19.447 12.125 -29.034 1.00 86.75 739 GLY A O 1
ATOM 5487 N N . VAL A 1 740 ? 19.119 14.325 -28.763 1.00 85.81 740 VAL A N 1
ATOM 5488 C CA . VAL A 1 740 ? 19.061 14.239 -27.300 1.00 85.81 740 VAL A CA 1
ATOM 5489 C C . VAL A 1 740 ? 17.713 13.640 -26.915 1.00 85.81 740 VAL A C 1
ATOM 5491 O O . VAL A 1 740 ? 16.678 14.010 -27.468 1.00 85.81 740 VAL A O 1
ATOM 5494 N N . ASN A 1 741 ? 17.718 12.709 -25.957 1.00 82.94 741 ASN A N 1
ATOM 5495 C CA . ASN A 1 741 ? 16.498 12.075 -25.460 1.00 82.94 741 ASN A CA 1
ATOM 5496 C C . ASN A 1 741 ? 15.426 13.143 -25.169 1.00 82.94 741 ASN A C 1
ATOM 5498 O O . ASN A 1 741 ? 15.662 14.064 -24.385 1.00 82.94 741 ASN A O 1
ATOM 5502 N N . GLY A 1 742 ? 14.241 13.007 -25.775 1.00 81.69 742 GLY A N 1
ATOM 5503 C CA . GLY A 1 742 ? 13.151 13.975 -25.638 1.00 81.69 742 GLY A CA 1
ATOM 5504 C C . GLY A 1 742 ? 12.737 14.241 -24.189 1.00 81.69 742 GLY A C 1
ATOM 5505 O O . GLY A 1 742 ? 12.322 15.351 -23.865 1.00 81.69 742 GLY A O 1
ATOM 5506 N N . TRP A 1 743 ? 12.917 13.265 -23.291 1.00 86.69 743 TRP A N 1
ATOM 5507 C CA . TRP A 1 743 ? 12.747 13.475 -21.853 1.00 86.69 743 TRP A CA 1
ATOM 5508 C C . TRP A 1 743 ? 13.753 14.492 -21.296 1.00 86.69 743 TRP A C 1
ATOM 5510 O O . TRP A 1 743 ? 13.363 15.402 -20.576 1.00 86.69 743 TRP A O 1
ATOM 5520 N N . ALA A 1 744 ? 15.029 14.402 -21.672 1.00 88.12 744 ALA A N 1
ATOM 5521 C CA . ALA A 1 744 ? 16.062 15.320 -21.199 1.00 88.12 744 ALA A CA 1
ATOM 5522 C C . ALA A 1 744 ? 15.836 16.750 -21.713 1.00 88.12 744 ALA A C 1
ATOM 5524 O O . ALA A 1 744 ? 15.880 17.696 -20.931 1.00 88.12 744 ALA A O 1
ATOM 5525 N N . CYS A 1 745 ? 15.501 16.916 -22.997 1.00 90.81 745 CYS A N 1
ATOM 5526 C CA . CYS A 1 745 ? 15.177 18.232 -23.564 1.00 90.81 745 CYS A CA 1
ATOM 5527 C C . CYS A 1 745 ? 13.997 18.896 -22.851 1.00 90.81 745 CYS A C 1
ATOM 5529 O O . CYS A 1 745 ? 14.023 20.100 -22.579 1.00 90.81 745 CYS A O 1
ATOM 5531 N N . ARG A 1 746 ? 12.993 18.081 -22.515 1.00 90.69 746 ARG A N 1
ATOM 5532 C CA . ARG A 1 746 ? 11.808 18.464 -21.756 1.00 90.69 746 ARG A CA 1
ATOM 5533 C C . ARG A 1 746 ? 12.160 18.885 -20.329 1.00 90.69 746 ARG A C 1
ATOM 5535 O O . ARG A 1 746 ? 11.726 19.946 -19.893 1.00 90.69 746 ARG A O 1
ATOM 5542 N N . GLU A 1 747 ? 12.932 18.089 -19.593 1.00 89.50 747 GLU A N 1
ATOM 5543 C CA . GLU A 1 747 ? 13.323 18.444 -18.223 1.00 89.50 747 GLU A CA 1
ATOM 5544 C C . GLU A 1 747 ? 14.205 19.702 -18.196 1.00 89.50 747 GLU A C 1
ATOM 5546 O O . GLU A 1 747 ? 13.938 20.603 -17.400 1.00 89.50 747 GLU A O 1
ATOM 5551 N N . CYS A 1 748 ? 15.142 19.842 -19.145 1.00 92.00 748 CYS A N 1
ATOM 5552 C CA . CYS A 1 748 ? 15.915 21.072 -19.315 1.00 92.00 748 CYS A CA 1
ATOM 5553 C C . CYS A 1 748 ? 15.010 22.295 -19.513 1.00 92.00 748 CYS A C 1
ATOM 5555 O O . CYS A 1 748 ? 15.278 23.350 -18.941 1.00 92.00 748 CYS A O 1
ATOM 5557 N N . ALA A 1 749 ? 13.936 22.164 -20.301 1.00 92.00 749 ALA A N 1
ATOM 5558 C CA . ALA A 1 749 ? 12.997 23.250 -20.588 1.00 92.00 749 ALA A CA 1
ATOM 5559 C C . ALA A 1 749 ? 12.141 23.651 -19.383 1.00 92.00 749 ALA A C 1
ATOM 5561 O O . ALA A 1 749 ? 11.824 24.830 -19.243 1.00 92.00 749 ALA A O 1
ATOM 5562 N N . LYS A 1 750 ? 11.804 22.715 -18.486 1.00 89.81 750 LYS A N 1
ATOM 5563 C CA . LYS A 1 750 ? 11.047 23.039 -17.263 1.00 89.81 750 LYS A CA 1
ATOM 5564 C C . LYS A 1 750 ? 11.809 23.963 -16.333 1.00 89.81 750 LYS A C 1
ATOM 5566 O O . LYS A 1 750 ? 11.209 24.832 -15.709 1.00 89.81 750 LYS A O 1
ATOM 5571 N N . ALA A 1 751 ? 13.102 23.701 -16.172 1.00 87.25 751 ALA A N 1
ATOM 5572 C CA . ALA A 1 751 ? 13.901 24.395 -15.180 1.00 87.25 751 ALA A CA 1
ATOM 5573 C C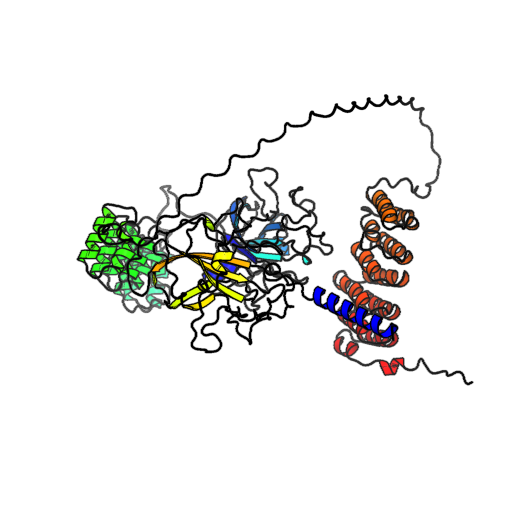 . ALA A 1 751 ? 14.622 25.616 -15.758 1.00 87.25 751 ALA A C 1
ATOM 5575 O O . ALA A 1 751 ? 14.983 26.490 -14.975 1.00 87.25 751 ALA A O 1
ATOM 5576 N N . ALA A 1 752 ? 14.826 25.697 -17.080 1.00 91.44 752 ALA A N 1
ATOM 5577 C CA . ALA A 1 752 ? 15.589 26.766 -17.722 1.00 91.44 752 ALA A CA 1
ATOM 5578 C C . ALA A 1 752 ? 15.001 28.167 -17.482 1.00 91.44 752 ALA A C 1
ATOM 5580 O O . ALA A 1 752 ? 13.803 28.396 -17.646 1.00 91.44 752 ALA A O 1
ATOM 5581 N N . LEU A 1 753 ? 15.870 29.122 -17.141 1.00 91.38 753 LEU A N 1
ATOM 5582 C CA . LEU A 1 753 ? 15.503 30.539 -16.985 1.00 91.38 753 LEU A CA 1
ATOM 5583 C C . LEU A 1 753 ? 15.489 31.286 -18.327 1.00 91.38 753 LEU A C 1
ATOM 5585 O O . LEU A 1 753 ? 14.793 32.290 -18.482 1.00 91.38 753 LEU A O 1
ATOM 5589 N N . SER A 1 754 ? 16.261 30.796 -19.295 1.00 93.56 754 SER A N 1
ATOM 5590 C CA . SER A 1 754 ? 16.539 31.445 -20.574 1.00 93.56 754 SER A CA 1
ATOM 5591 C C . SER A 1 754 ? 16.833 30.395 -21.659 1.00 93.56 754 SER A C 1
ATOM 5593 O O . SER A 1 754 ? 17.091 29.224 -21.360 1.00 93.56 754 SER A O 1
ATOM 5595 N N . GLY A 1 755 ? 16.827 30.805 -22.931 1.00 91.81 755 GLY A N 1
ATOM 5596 C CA . GLY A 1 755 ? 17.300 29.961 -24.036 1.00 91.81 755 GLY A CA 1
ATOM 5597 C C . GLY A 1 755 ? 18.754 29.478 -23.854 1.00 91.81 755 GLY A C 1
ATOM 5598 O O . GLY A 1 755 ? 19.007 28.283 -24.011 1.00 91.81 755 GLY A O 1
ATOM 5599 N N . PRO A 1 756 ? 19.712 30.347 -23.473 1.00 94.06 756 PRO A N 1
ATOM 5600 C CA . PRO A 1 756 ? 21.076 29.927 -23.139 1.00 94.06 756 PRO A CA 1
ATOM 5601 C C . PRO A 1 756 ? 21.174 28.905 -21.995 1.00 94.06 756 PRO A C 1
ATOM 5603 O O . PRO A 1 756 ? 21.913 27.928 -22.117 1.00 94.06 756 PRO A O 1
ATOM 5606 N N . ASP A 1 757 ? 20.409 29.072 -20.912 1.00 91.75 757 ASP A N 1
ATOM 5607 C CA . ASP A 1 757 ? 20.366 28.114 -19.795 1.00 91.75 757 ASP A CA 1
ATOM 5608 C C . ASP A 1 757 ? 19.861 26.735 -20.260 1.00 91.75 757 ASP A C 1
ATOM 5610 O O . ASP A 1 757 ? 20.430 25.692 -19.921 1.00 91.75 757 ASP A O 1
ATOM 5614 N N . HIS A 1 758 ? 18.846 26.722 -21.133 1.00 94.31 758 HIS A N 1
ATOM 5615 C CA . HIS A 1 758 ? 18.374 25.500 -21.790 1.00 94.31 758 HIS A CA 1
ATOM 5616 C C . HIS A 1 758 ? 19.465 24.844 -22.646 1.00 94.31 758 HIS A C 1
ATOM 5618 O O . HIS A 1 758 ? 19.722 23.647 -22.501 1.00 94.31 758 HIS A O 1
ATOM 5624 N N . ALA A 1 759 ? 20.150 25.623 -23.486 1.00 93.69 759 ALA A N 1
ATOM 5625 C CA . ALA A 1 759 ? 21.208 25.128 -24.364 1.00 93.69 759 ALA A CA 1
ATOM 5626 C C . ALA A 1 759 ? 22.392 24.534 -23.577 1.00 93.69 759 ALA A C 1
ATOM 5628 O O . ALA A 1 759 ? 22.938 23.491 -23.957 1.00 93.69 759 ALA A O 1
ATOM 5629 N N . ASN A 1 760 ? 22.755 25.147 -22.447 1.00 94.38 760 ASN A N 1
ATOM 5630 C CA . ASN A 1 760 ? 23.768 24.621 -21.533 1.00 94.38 760 ASN A CA 1
ATOM 5631 C C . ASN A 1 760 ? 23.335 23.275 -20.934 1.00 94.38 760 ASN A C 1
ATOM 5633 O O . ASN A 1 760 ? 24.135 22.338 -20.876 1.00 94.38 760 ASN A O 1
ATOM 5637 N N . CYS A 1 761 ? 22.063 23.143 -20.547 1.00 94.81 761 CYS A N 1
ATOM 5638 C CA . CYS A 1 761 ? 21.524 21.888 -20.030 1.00 94.81 761 CYS A CA 1
ATOM 5639 C C . CYS A 1 761 ? 21.510 20.786 -21.097 1.00 94.81 761 CYS A C 1
ATOM 5641 O O . CYS A 1 761 ? 22.009 19.687 -20.857 1.00 94.81 761 CYS A O 1
ATOM 5643 N N . ALA A 1 762 ? 21.038 21.091 -22.308 1.00 93.00 762 ALA A N 1
ATOM 5644 C CA . ALA A 1 762 ? 21.062 20.156 -23.430 1.00 93.00 762 ALA A CA 1
ATOM 5645 C C . ALA A 1 762 ? 22.494 19.695 -23.759 1.00 93.00 762 ALA A C 1
ATOM 5647 O O . ALA A 1 762 ? 22.738 18.511 -23.992 1.00 93.00 762 ALA A O 1
ATOM 5648 N N . THR A 1 763 ? 23.465 20.614 -23.712 1.00 94.56 763 THR A N 1
ATOM 5649 C CA . THR A 1 763 ? 24.888 20.300 -23.912 1.00 94.56 763 THR A CA 1
ATOM 5650 C C . THR A 1 763 ? 25.434 19.390 -22.812 1.00 94.56 763 THR A C 1
ATOM 5652 O O . THR A 1 763 ? 26.201 18.475 -23.112 1.00 94.56 763 THR A O 1
ATOM 5655 N N . CYS A 1 764 ? 25.019 19.589 -21.558 1.00 94.44 764 CYS A N 1
ATOM 5656 C CA . CYS A 1 764 ? 25.364 18.696 -20.452 1.00 94.44 764 CYS A CA 1
ATOM 5657 C C . CYS A 1 764 ? 24.889 17.264 -20.732 1.00 94.44 764 CYS A C 1
ATOM 5659 O O . CYS A 1 764 ? 25.706 16.349 -20.698 1.00 94.44 764 CYS A O 1
ATOM 5661 N N . TYR A 1 765 ? 23.624 17.069 -21.122 1.00 92.44 765 TYR A N 1
ATOM 5662 C CA . TYR A 1 765 ? 23.079 15.741 -21.450 1.00 92.44 765 TYR A CA 1
ATOM 5663 C C . TYR A 1 765 ? 23.757 15.064 -22.646 1.00 92.44 765 TYR A C 1
ATOM 5665 O O . TYR A 1 765 ? 23.844 13.841 -22.683 1.00 92.44 765 TYR A O 1
ATOM 5673 N N . LYS A 1 766 ? 24.253 15.835 -23.621 1.00 90.75 766 LYS A N 1
ATOM 5674 C CA . LYS A 1 766 ? 25.028 15.283 -24.746 1.00 90.75 766 LYS A CA 1
ATOM 5675 C C . LYS A 1 766 ? 26.395 14.746 -24.319 1.00 90.75 766 LYS A C 1
ATOM 5677 O O . LYS A 1 766 ? 26.908 13.831 -24.953 1.00 90.75 766 LYS A O 1
ATOM 5682 N N . ARG A 1 767 ? 27.020 15.361 -23.309 1.00 90.88 767 ARG A N 1
ATOM 5683 C CA . ARG A 1 767 ? 28.401 15.054 -22.890 1.00 90.88 767 ARG A CA 1
ATOM 5684 C C . ARG A 1 767 ? 28.476 14.115 -21.687 1.00 90.88 767 ARG A C 1
ATOM 5686 O O . ARG A 1 767 ? 29.450 13.375 -21.546 1.00 90.88 767 ARG A O 1
ATOM 5693 N N . ALA A 1 768 ? 27.468 14.160 -20.824 1.00 85.44 768 ALA A N 1
ATOM 5694 C CA . ALA A 1 768 ? 27.364 13.290 -19.670 1.00 85.44 768 ALA A CA 1
ATOM 5695 C C . ALA A 1 768 ? 27.177 11.833 -20.115 1.00 85.44 768 ALA A C 1
ATOM 5697 O O . ALA A 1 768 ? 26.450 11.530 -21.061 1.00 85.44 768 ALA A O 1
ATOM 5698 N N . SER A 1 769 ? 27.827 10.908 -19.411 1.00 81.06 769 SER A N 1
ATOM 5699 C CA . SER A 1 769 ? 27.520 9.486 -19.547 1.00 81.06 769 SER A CA 1
ATOM 5700 C C . SER A 1 769 ? 26.057 9.216 -19.170 1.00 81.06 769 SER A C 1
ATOM 5702 O O . SER A 1 769 ? 25.463 9.947 -18.374 1.00 81.06 769 SER A O 1
ATOM 5704 N N . ALA A 1 770 ? 25.477 8.119 -19.667 1.00 77.69 770 ALA A N 1
ATOM 5705 C CA . ALA A 1 770 ? 24.104 7.738 -19.321 1.00 77.69 770 ALA A CA 1
ATOM 5706 C C . ALA A 1 770 ? 23.868 7.643 -17.796 1.00 77.69 770 ALA A C 1
ATOM 5708 O O . ALA A 1 770 ? 22.771 7.944 -17.327 1.00 77.69 770 ALA A O 1
ATOM 5709 N N . ALA A 1 771 ? 24.906 7.289 -17.027 1.00 74.81 771 ALA A N 1
ATOM 5710 C CA . ALA A 1 771 ? 24.882 7.242 -15.564 1.00 74.81 771 ALA A CA 1
ATOM 5711 C C . ALA A 1 771 ? 24.865 8.636 -14.900 1.00 74.81 771 ALA A C 1
ATOM 5713 O O . ALA A 1 771 ? 24.363 8.776 -13.788 1.00 74.81 771 ALA A O 1
ATOM 5714 N N . ASN A 1 772 ? 25.357 9.673 -15.586 1.00 81.62 772 ASN A N 1
ATOM 5715 C CA . ASN A 1 772 ? 25.503 11.038 -15.067 1.00 81.62 772 ASN A CA 1
ATOM 5716 C C . ASN A 1 772 ? 24.389 11.998 -15.515 1.00 81.62 772 ASN A C 1
ATOM 5718 O O . ASN A 1 772 ? 24.345 13.142 -15.066 1.00 81.62 772 ASN A O 1
ATOM 5722 N N . ASN A 1 773 ? 23.455 11.538 -16.348 1.00 83.88 773 ASN A N 1
ATOM 5723 C CA . ASN A 1 773 ? 22.337 12.330 -16.869 1.00 83.88 773 ASN A CA 1
ATOM 5724 C C . ASN A 1 773 ? 21.480 13.000 -15.777 1.00 83.88 773 ASN A C 1
ATOM 5726 O O . ASN A 1 773 ? 20.929 14.078 -15.989 1.00 83.88 773 ASN A O 1
ATOM 5730 N N . TRP A 1 774 ? 21.383 12.401 -14.588 1.00 87.62 774 TRP A N 1
ATOM 5731 C CA . TRP A 1 774 ? 20.656 13.002 -13.463 1.00 87.62 774 TRP A CA 1
ATOM 5732 C C . TRP A 1 774 ? 21.381 14.225 -12.872 1.00 87.62 774 TRP A C 1
ATOM 5734 O O . TRP A 1 774 ? 20.749 15.129 -12.329 1.00 87.62 774 TRP A O 1
ATOM 5744 N N . GLY A 1 775 ? 22.705 14.299 -13.032 1.00 91.88 775 GLY A N 1
ATOM 5745 C CA . GLY A 1 775 ? 23.517 15.429 -12.588 1.00 91.88 775 GLY A CA 1
ATOM 5746 C C . GLY A 1 775 ? 23.169 16.738 -13.278 1.00 91.88 775 GLY A C 1
ATOM 5747 O O . GLY A 1 775 ? 23.140 17.777 -12.624 1.00 91.88 775 GLY A O 1
ATOM 5748 N N . CYS A 1 776 ? 22.841 16.689 -14.572 1.00 94.38 776 CYS A N 1
ATOM 5749 C CA . CYS A 1 776 ? 22.456 17.880 -15.325 1.00 94.38 776 CYS A CA 1
ATOM 5750 C C . CYS A 1 776 ? 21.176 18.507 -14.742 1.00 94.38 776 CYS A C 1
ATOM 5752 O O . CYS A 1 776 ? 21.113 19.721 -14.557 1.00 94.38 776 CYS A O 1
ATOM 5754 N N . LEU A 1 777 ? 20.197 17.681 -14.352 1.00 90.50 777 LEU A N 1
ATOM 5755 C CA . LEU A 1 777 ? 18.976 18.145 -13.689 1.00 90.50 777 LEU A CA 1
ATOM 5756 C C . LEU A 1 777 ? 19.252 18.668 -12.274 1.00 90.50 777 LEU A C 1
ATOM 5758 O O . LEU A 1 777 ? 18.787 19.751 -11.919 1.00 90.50 777 LEU A O 1
ATOM 5762 N N . ASN A 1 778 ? 20.053 17.938 -11.489 1.00 92.94 778 ASN A N 1
ATOM 5763 C CA . ASN A 1 778 ? 20.451 18.372 -10.150 1.00 92.94 778 ASN A CA 1
ATOM 5764 C C . ASN A 1 778 ? 21.112 19.758 -10.186 1.00 92.94 778 ASN A C 1
ATOM 5766 O O . ASN A 1 778 ? 20.811 20.610 -9.357 1.00 92.94 778 ASN A O 1
ATOM 5770 N N . CYS A 1 779 ? 21.957 20.020 -11.186 1.00 94.75 779 CYS A N 1
ATOM 5771 C CA . CYS A 1 779 ? 22.577 21.325 -11.390 1.00 94.75 779 CYS A CA 1
ATOM 5772 C C . CYS A 1 779 ? 21.568 22.452 -11.629 1.00 94.75 779 CYS A C 1
ATOM 5774 O O . CYS A 1 779 ? 21.738 23.545 -11.083 1.00 94.75 779 CYS A O 1
ATOM 5776 N N . GLN A 1 780 ? 20.506 22.197 -12.399 1.00 91.56 780 GLN A N 1
ATOM 5777 C CA . GLN A 1 780 ? 19.459 23.193 -12.631 1.00 91.56 780 GLN A CA 1
ATOM 5778 C C . GLN A 1 780 ? 18.681 23.525 -11.349 1.00 91.56 780 GLN A C 1
ATOM 5780 O O . GLN A 1 780 ? 18.328 24.685 -11.136 1.00 91.56 780 GLN A O 1
ATOM 5785 N N . THR A 1 781 ? 18.451 22.542 -10.471 1.00 90.56 781 THR A N 1
ATOM 5786 C CA . THR A 1 781 ? 17.767 22.760 -9.185 1.00 90.56 781 THR A CA 1
ATOM 5787 C C . THR A 1 781 ? 18.679 23.360 -8.116 1.00 90.56 781 THR A C 1
ATOM 5789 O O . THR A 1 781 ? 18.300 24.320 -7.446 1.00 90.56 781 THR A O 1
ATOM 5792 N N . ALA A 1 782 ? 19.895 22.834 -7.968 1.00 91.81 782 ALA A N 1
ATOM 5793 C CA . ALA A 1 782 ? 20.827 23.187 -6.901 1.00 91.81 782 ALA A CA 1
ATOM 5794 C C . ALA A 1 782 ? 21.330 24.631 -7.017 1.00 91.81 782 ALA A C 1
ATOM 5796 O O . ALA A 1 782 ? 21.483 25.323 -6.016 1.00 91.81 782 ALA A O 1
ATOM 5797 N N . ALA A 1 783 ? 21.535 25.124 -8.239 1.00 91.38 783 ALA A N 1
ATOM 5798 C CA . ALA A 1 783 ? 21.998 26.488 -8.478 1.00 91.38 783 ALA A CA 1
ATOM 5799 C C . ALA A 1 783 ? 20.932 27.576 -8.210 1.00 91.38 783 ALA A C 1
ATOM 5801 O O . ALA A 1 783 ? 21.244 28.771 -8.285 1.00 91.38 783 ALA A O 1
ATOM 5802 N N . GLY A 1 784 ? 19.683 27.195 -7.907 1.00 91.31 784 GLY A N 1
ATOM 5803 C CA . GLY A 1 784 ? 18.584 28.132 -7.678 1.00 91.31 784 GLY A CA 1
ATOM 5804 C C . GLY A 1 784 ? 18.305 28.988 -8.914 1.00 91.31 784 GLY A C 1
ATOM 5805 O O . GLY A 1 784 ? 18.323 28.486 -10.034 1.00 91.31 784 GLY A O 1
ATOM 5806 N N . SER A 1 785 ? 18.063 30.288 -8.738 1.00 92.38 785 SER A N 1
ATOM 5807 C CA . SER A 1 785 ? 17.760 31.232 -9.827 1.00 92.38 785 SER A CA 1
ATOM 5808 C C . SER A 1 785 ? 18.995 31.870 -10.487 1.00 92.38 785 SER A C 1
ATOM 5810 O O . SER A 1 785 ? 18.855 32.841 -11.226 1.00 92.38 785 SER A O 1
ATOM 5812 N N . SER A 1 786 ? 20.212 31.391 -10.202 1.00 94.50 786 SER A N 1
ATOM 5813 C CA . SER A 1 786 ? 21.448 31.971 -10.745 1.00 94.50 786 SER A CA 1
ATOM 5814 C C . SER A 1 786 ? 21.909 31.227 -11.999 1.00 94.50 786 SER A C 1
ATOM 5816 O O . SER A 1 786 ? 22.540 30.174 -11.917 1.00 94.50 786 SER A O 1
ATOM 5818 N N . GLU A 1 787 ? 21.627 31.802 -13.168 1.00 93.88 787 GLU A N 1
ATOM 5819 C CA . GLU A 1 787 ? 22.048 31.263 -14.469 1.00 93.88 787 GLU A CA 1
ATOM 5820 C C . GLU A 1 787 ? 23.575 31.051 -14.586 1.00 93.88 787 GLU A C 1
ATOM 5822 O O . GLU A 1 787 ? 23.982 29.967 -15.006 1.00 93.88 787 GLU A O 1
ATOM 5827 N N . PRO A 1 788 ? 24.452 31.965 -14.118 1.00 95.75 788 PRO A N 1
ATOM 5828 C CA . PRO A 1 788 ? 25.894 31.709 -14.119 1.00 95.75 788 PRO A CA 1
ATOM 5829 C C . PRO A 1 788 ? 26.298 30.499 -13.262 1.00 95.75 788 PRO A C 1
ATOM 5831 O O . PRO A 1 788 ? 27.110 29.683 -13.691 1.00 95.75 788 PRO A O 1
ATOM 5834 N N . LYS A 1 789 ? 25.689 30.310 -12.080 1.00 95.44 789 LYS A N 1
ATOM 5835 C CA . LYS A 1 789 ? 25.959 29.129 -11.239 1.00 95.44 789 LYS A CA 1
ATOM 5836 C C . LYS A 1 789 ? 25.497 27.831 -11.909 1.00 95.44 789 LYS A C 1
ATOM 5838 O O . LYS A 1 789 ? 26.173 26.809 -11.790 1.00 95.44 789 LYS A O 1
ATOM 5843 N N . ARG A 1 790 ? 24.371 27.867 -12.634 1.00 95.12 790 ARG A N 1
ATOM 5844 C CA . ARG A 1 790 ? 23.883 26.725 -13.427 1.00 95.12 790 ARG A CA 1
ATOM 5845 C C . ARG A 1 790 ? 24.868 26.359 -14.521 1.00 95.12 790 ARG A C 1
ATOM 5847 O O . ARG A 1 790 ? 25.232 25.193 -14.614 1.00 95.12 790 ARG A O 1
ATOM 5854 N N . ALA A 1 791 ? 25.338 27.338 -15.292 1.00 95.69 791 ALA A N 1
ATOM 5855 C CA . ALA A 1 791 ? 26.298 27.113 -16.371 1.00 95.69 791 ALA A CA 1
ATOM 5856 C C . ALA A 1 791 ? 27.578 26.423 -15.865 1.00 95.69 791 ALA A C 1
ATOM 5858 O O . ALA A 1 791 ? 28.022 25.433 -16.447 1.00 95.69 791 ALA A O 1
ATOM 5859 N N . VAL A 1 792 ? 28.110 26.879 -14.729 1.00 96.38 792 VAL A N 1
ATOM 5860 C CA . VAL A 1 792 ? 29.293 26.296 -14.073 1.00 96.38 792 VAL A CA 1
ATOM 5861 C C . VAL A 1 792 ? 29.048 24.844 -13.651 1.00 96.38 792 VAL A C 1
ATOM 5863 O O . VAL A 1 792 ? 29.857 23.959 -13.936 1.00 96.38 792 VAL A O 1
ATOM 5866 N N . CYS A 1 793 ? 27.903 24.571 -13.026 1.00 96.75 793 CYS A N 1
ATOM 5867 C CA . CYS A 1 793 ? 27.531 23.222 -12.602 1.00 96.75 793 CYS A CA 1
ATOM 5868 C C . CYS A 1 793 ? 27.311 22.273 -13.791 1.00 96.75 793 CYS A C 1
ATOM 5870 O O . CYS A 1 793 ? 27.824 21.155 -13.807 1.00 96.75 793 CYS A O 1
ATOM 5872 N N . LEU A 1 794 ? 26.587 22.725 -14.817 1.00 95.69 794 LEU A N 1
ATOM 5873 C CA . LEU A 1 794 ? 26.314 21.954 -16.031 1.00 95.69 794 LEU A CA 1
ATOM 5874 C C . LEU A 1 794 ? 27.606 21.632 -16.793 1.00 95.69 794 LEU A C 1
ATOM 5876 O O . LEU A 1 794 ? 27.758 20.521 -17.298 1.00 95.69 794 LEU A O 1
ATOM 5880 N N . GLY A 1 795 ? 28.569 22.560 -16.817 1.00 95.69 795 GLY A N 1
ATOM 5881 C CA . GLY A 1 795 ? 29.914 22.310 -17.335 1.00 95.69 795 GLY A CA 1
ATOM 5882 C C . GLY A 1 795 ? 30.671 21.239 -16.540 1.00 95.69 795 GLY A C 1
ATOM 5883 O O . GLY A 1 795 ? 31.284 20.357 -17.141 1.00 95.69 795 GLY A O 1
ATOM 5884 N N . CYS A 1 796 ? 30.576 21.270 -15.206 1.00 95.81 796 CYS A N 1
ATOM 5885 C CA . CYS A 1 796 ? 31.167 20.270 -14.308 1.00 95.81 796 CYS A CA 1
ATOM 5886 C C . CYS A 1 796 ? 30.628 18.857 -14.592 1.00 95.81 796 CYS A C 1
ATOM 5888 O O . CYS A 1 796 ? 31.406 17.938 -14.850 1.00 95.81 796 CYS A O 1
ATOM 5890 N N . VAL A 1 797 ? 29.301 18.689 -14.638 1.00 95.00 797 VAL A N 1
ATOM 5891 C CA . VAL A 1 797 ? 28.672 17.382 -14.911 1.00 95.00 797 VAL A CA 1
ATOM 5892 C C . VAL A 1 797 ? 28.920 16.922 -16.346 1.00 95.00 797 VAL A C 1
ATOM 5894 O O . VAL A 1 797 ? 29.219 15.751 -16.573 1.00 95.00 797 VAL A O 1
ATOM 5897 N N . GLY A 1 798 ? 28.856 17.834 -17.321 1.00 91.56 798 GLY A N 1
ATOM 5898 C CA . GLY A 1 798 ? 29.159 17.530 -18.720 1.00 91.56 798 GLY A CA 1
ATOM 5899 C C . GLY A 1 798 ? 30.605 17.069 -18.941 1.00 91.56 798 GLY A C 1
ATOM 5900 O O . GLY A 1 798 ? 30.875 16.355 -19.901 1.00 91.56 798 GLY A O 1
ATOM 5901 N N . ALA A 1 799 ? 31.530 17.417 -18.044 1.00 90.56 799 ALA A N 1
ATOM 5902 C CA . ALA A 1 799 ? 32.896 16.891 -18.023 1.00 90.56 799 ALA A CA 1
ATOM 5903 C C . ALA A 1 799 ? 33.021 15.526 -17.305 1.00 90.56 799 ALA A C 1
ATOM 5905 O O . ALA A 1 799 ? 34.132 15.057 -17.077 1.00 90.56 799 ALA A O 1
ATOM 5906 N N . ASN A 1 800 ? 31.899 14.879 -16.963 1.00 86.38 800 ASN A N 1
ATOM 5907 C CA . ASN A 1 800 ? 31.811 13.617 -16.220 1.00 86.38 800 ASN A CA 1
ATOM 5908 C C . ASN A 1 800 ? 32.418 13.651 -14.806 1.00 86.38 800 ASN A C 1
ATOM 5910 O O . ASN A 1 800 ? 32.797 12.607 -14.275 1.00 86.38 800 ASN A O 1
ATOM 5914 N N . ALA A 1 801 ? 32.469 14.827 -14.173 1.00 88.38 801 ALA A N 1
ATOM 5915 C CA . ALA A 1 801 ? 32.724 14.915 -12.739 1.00 88.38 801 ALA A CA 1
ATOM 5916 C C . ALA A 1 801 ? 31.531 14.362 -11.934 1.00 88.38 801 ALA A C 1
ATOM 5918 O O . ALA A 1 801 ? 30.425 14.216 -12.459 1.00 88.38 801 ALA A O 1
ATOM 5919 N N . GLU A 1 802 ? 31.765 14.041 -10.658 1.00 90.12 802 GLU A N 1
ATOM 5920 C CA . GLU A 1 802 ? 30.758 13.436 -9.781 1.00 90.12 802 GLU A CA 1
ATOM 5921 C C . GLU A 1 802 ? 29.514 14.356 -9.664 1.00 90.12 802 GLU A C 1
ATOM 5923 O O . GLU A 1 802 ? 29.627 15.490 -9.179 1.00 90.12 802 GLU A O 1
ATOM 5928 N N . PRO A 1 803 ? 28.333 13.906 -10.138 1.00 91.62 803 PRO A N 1
ATOM 5929 C CA . PRO A 1 803 ? 27.122 14.719 -10.240 1.00 91.62 803 PRO A CA 1
ATOM 5930 C C . PRO A 1 803 ? 26.683 15.422 -8.959 1.00 91.62 803 PRO A C 1
ATOM 5932 O O . PRO A 1 803 ? 26.195 16.558 -8.996 1.00 91.62 803 PRO A O 1
ATOM 5935 N N . TRP A 1 804 ? 26.802 14.739 -7.823 1.00 93.25 804 TRP A N 1
ATOM 5936 C CA . TRP A 1 804 ? 26.346 15.274 -6.554 1.00 93.25 804 TRP A CA 1
ATOM 5937 C C . TRP A 1 804 ? 27.285 16.381 -6.060 1.00 93.25 804 TRP A C 1
ATOM 5939 O O . TRP A 1 804 ? 26.805 17.446 -5.669 1.00 93.25 804 TRP A O 1
ATOM 5949 N N . ALA A 1 805 ? 28.600 16.207 -6.187 1.00 94.38 805 ALA A N 1
ATOM 5950 C CA . ALA A 1 805 ? 29.611 17.192 -5.827 1.00 94.38 805 ALA A CA 1
ATOM 5951 C C . ALA A 1 805 ? 29.498 18.479 -6.660 1.00 94.38 805 ALA A C 1
ATOM 5953 O O . ALA A 1 805 ? 29.539 19.574 -6.092 1.00 94.38 805 ALA A O 1
ATOM 5954 N N . CYS A 1 806 ? 29.275 18.373 -7.977 1.00 96.25 806 CYS A N 1
ATOM 5955 C CA . CYS A 1 806 ? 29.001 19.542 -8.824 1.00 96.25 806 CYS A CA 1
ATOM 5956 C C . CYS A 1 806 ? 27.759 20.307 -8.324 1.00 96.25 806 CYS A C 1
ATOM 5958 O O . CYS A 1 806 ? 27.785 21.534 -8.194 1.00 96.25 806 CYS A O 1
ATOM 5960 N N . GLY A 1 807 ? 26.690 19.580 -7.971 1.00 95.56 807 GLY A N 1
ATOM 5961 C CA . GLY A 1 807 ? 25.480 20.153 -7.379 1.00 95.56 807 GLY A CA 1
ATOM 5962 C C . GLY A 1 807 ? 25.736 20.848 -6.038 1.00 95.56 807 GLY A C 1
ATOM 5963 O O . GLY A 1 807 ? 25.221 21.940 -5.812 1.00 95.56 807 GLY A O 1
ATOM 5964 N N . GLN A 1 808 ? 26.581 20.280 -5.170 1.00 96.56 808 GLN A N 1
ATOM 5965 C CA . GLN A 1 808 ? 26.961 20.903 -3.895 1.00 96.56 808 GLN A CA 1
ATOM 5966 C C . GLN A 1 808 ? 27.732 22.213 -4.093 1.00 96.56 808 GLN A C 1
ATOM 5968 O O . GLN A 1 808 ? 27.430 23.200 -3.419 1.00 96.56 808 GLN A O 1
ATOM 5973 N N . CYS A 1 809 ? 28.667 22.264 -5.050 1.00 96.75 809 CYS A N 1
ATOM 5974 C CA . CYS A 1 809 ? 29.334 23.515 -5.421 1.00 96.75 809 CYS A CA 1
ATOM 5975 C C . CYS A 1 809 ? 28.317 24.579 -5.866 1.00 96.75 809 CYS A C 1
ATOM 5977 O O . CYS A 1 809 ? 28.412 25.743 -5.484 1.00 96.75 809 CYS A O 1
ATOM 5979 N N . ALA A 1 810 ? 27.301 24.190 -6.635 1.00 95.38 810 ALA A N 1
ATOM 5980 C CA . ALA A 1 810 ? 26.273 25.119 -7.084 1.00 95.38 810 ALA A CA 1
ATOM 5981 C C . ALA A 1 810 ? 25.299 25.538 -5.970 1.00 95.38 810 ALA A C 1
ATOM 5983 O O . ALA A 1 810 ? 24.878 26.689 -5.941 1.00 95.38 810 ALA A O 1
ATOM 5984 N N . ALA A 1 811 ? 24.937 24.657 -5.039 1.00 95.44 811 ALA A N 1
ATOM 5985 C CA . ALA A 1 811 ? 23.994 24.986 -3.968 1.00 95.44 811 ALA A CA 1
ATOM 5986 C C . ALA A 1 811 ? 24.617 25.859 -2.876 1.00 95.44 811 ALA A C 1
ATOM 5988 O O . ALA A 1 811 ? 23.993 26.813 -2.410 1.00 95.44 811 ALA A O 1
ATOM 5989 N N . ARG A 1 812 ? 25.847 25.539 -2.468 1.00 94.44 812 ARG A N 1
ATOM 5990 C CA . ARG A 1 812 ? 26.437 26.065 -1.234 1.00 94.44 812 ARG A CA 1
ATOM 5991 C C . ARG A 1 812 ? 26.898 27.515 -1.330 1.00 94.44 812 ARG A C 1
ATOM 5993 O O . ARG A 1 812 ? 26.761 28.251 -0.356 1.00 94.44 812 ARG A O 1
ATOM 6000 N N . T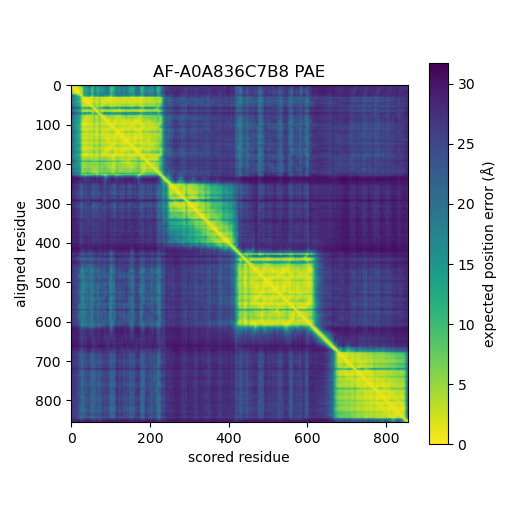YR A 1 813 ? 27.480 27.921 -2.455 1.00 95.31 813 TYR A N 1
ATOM 6001 C CA . TYR A 1 813 ? 28.132 29.228 -2.544 1.00 95.31 813 TYR A CA 1
ATOM 6002 C C . TYR A 1 813 ? 27.196 30.327 -3.034 1.00 95.31 813 TYR A C 1
ATOM 6004 O O . TYR A 1 813 ? 26.300 30.094 -3.846 1.00 95.31 813 TYR A O 1
ATOM 6012 N N . ALA A 1 814 ? 27.406 31.546 -2.541 1.00 90.19 814 ALA A N 1
ATOM 6013 C CA . ALA A 1 814 ? 26.537 32.678 -2.843 1.00 90.19 814 ALA A CA 1
ATOM 6014 C C . ALA A 1 814 ? 26.770 33.225 -4.261 1.00 90.19 814 ALA A C 1
ATOM 6016 O O . ALA A 1 814 ? 25.825 33.686 -4.902 1.00 90.19 814 ALA A O 1
ATOM 6017 N N . SER A 1 815 ? 28.006 33.148 -4.766 1.00 94.94 815 SER A N 1
ATOM 6018 C CA . SER A 1 815 ? 28.397 33.696 -6.068 1.00 94.94 815 SER A CA 1
ATOM 6019 C C . SER A 1 815 ? 28.783 32.624 -7.095 1.00 94.94 815 SER A C 1
ATOM 6021 O O . SER A 1 815 ? 29.133 31.494 -6.755 1.00 94.94 815 SER A O 1
ATOM 6023 N N . ALA A 1 816 ? 28.740 32.995 -8.378 1.00 94.88 816 ALA A N 1
ATOM 6024 C CA . ALA A 1 816 ? 29.205 32.144 -9.473 1.00 94.88 816 ALA A CA 1
ATOM 6025 C C . ALA A 1 816 ? 30.717 31.892 -9.413 1.00 94.88 816 ALA A C 1
ATOM 6027 O O . ALA A 1 816 ? 31.141 30.759 -9.600 1.00 94.88 816 ALA A O 1
ATOM 6028 N N . CYS A 1 817 ? 31.506 32.910 -9.049 1.00 96.12 817 CYS A N 1
ATOM 6029 C CA . CYS A 1 817 ? 32.952 32.771 -8.866 1.00 96.12 817 CYS A CA 1
ATOM 6030 C C . CYS A 1 817 ? 33.294 31.691 -7.833 1.00 96.12 817 CYS A C 1
ATOM 6032 O O . CYS A 1 817 ? 34.135 30.834 -8.075 1.00 96.12 817 CYS A O 1
ATOM 6034 N N . GLU A 1 818 ? 32.628 31.688 -6.678 1.00 96.25 818 GLU A N 1
ATOM 6035 C CA . GLU A 1 818 ? 32.905 30.684 -5.648 1.00 96.25 818 GLU A CA 1
ATOM 6036 C C . GLU A 1 818 ? 32.505 29.272 -6.104 1.00 96.25 818 GLU A C 1
ATOM 6038 O O . GLU A 1 818 ? 33.213 28.307 -5.815 1.00 96.25 818 GLU A O 1
ATOM 6043 N N . ALA A 1 819 ? 31.410 29.148 -6.864 1.00 96.56 819 ALA A N 1
ATOM 6044 C CA . ALA A 1 819 ? 31.033 27.885 -7.492 1.00 96.56 819 ALA A CA 1
ATOM 6045 C C . ALA A 1 819 ? 32.083 27.425 -8.525 1.00 96.56 819 ALA A C 1
ATOM 6047 O O . ALA A 1 819 ? 32.409 26.240 -8.560 1.00 96.56 819 ALA A O 1
ATOM 6048 N N . GLU A 1 820 ? 32.659 28.342 -9.312 1.00 96.69 820 GLU A N 1
ATOM 6049 C CA . GLU A 1 820 ? 33.752 28.053 -10.255 1.00 96.69 820 GLU A CA 1
ATOM 6050 C C . GLU A 1 820 ? 35.004 27.557 -9.538 1.00 96.69 820 GLU A C 1
ATOM 6052 O O . GLU A 1 820 ? 35.572 26.545 -9.940 1.00 96.69 820 GLU A O 1
ATOM 6057 N N . GLN A 1 821 ? 35.408 28.211 -8.446 1.00 97.38 821 GLN A N 1
ATOM 6058 C CA . GLN A 1 821 ? 36.564 27.783 -7.653 1.00 97.38 821 GLN A CA 1
ATOM 6059 C C . GLN A 1 821 ? 36.350 26.393 -7.034 1.00 97.38 821 GLN A C 1
ATOM 6061 O O . GLN A 1 821 ? 37.264 25.565 -7.017 1.00 97.38 821 GLN A O 1
ATOM 6066 N N . CYS A 1 822 ? 35.126 26.098 -6.591 1.00 97.56 822 CYS A N 1
ATOM 6067 C CA . CYS A 1 822 ? 34.758 24.767 -6.117 1.00 97.56 822 CYS A CA 1
ATOM 6068 C C . CYS A 1 822 ? 34.850 23.706 -7.219 1.00 97.56 822 CYS A C 1
ATOM 6070 O O . CYS A 1 822 ? 35.456 22.654 -7.013 1.00 97.56 822 CYS A O 1
ATOM 6072 N N . VAL A 1 823 ? 34.311 23.989 -8.409 1.00 96.75 823 VAL A N 1
ATOM 6073 C CA . VAL A 1 823 ? 34.392 23.079 -9.561 1.00 96.75 823 VAL A CA 1
ATOM 6074 C C . VAL A 1 823 ? 35.838 22.878 -10.017 1.00 96.75 823 VAL A C 1
ATOM 6076 O O . VAL A 1 823 ? 36.233 21.744 -10.282 1.00 96.75 823 VAL A O 1
ATOM 6079 N N . ALA A 1 824 ? 36.655 23.932 -10.040 1.00 96.25 824 ALA A N 1
ATOM 6080 C CA . ALA A 1 824 ? 38.077 23.832 -10.356 1.00 96.25 824 ALA A CA 1
ATOM 6081 C C . ALA A 1 824 ? 38.816 22.922 -9.358 1.00 96.25 824 ALA A C 1
ATOM 6083 O O . ALA A 1 824 ? 39.628 22.088 -9.759 1.00 96.25 824 ALA A O 1
ATOM 6084 N N . CYS A 1 825 ? 38.483 23.008 -8.064 1.00 96.44 825 CYS A N 1
ATOM 6085 C CA . CYS A 1 825 ? 39.001 22.082 -7.059 1.00 96.44 825 CYS A CA 1
ATOM 6086 C C . CYS A 1 825 ? 38.579 20.634 -7.338 1.00 96.44 825 CYS A C 1
ATOM 6088 O O . CYS A 1 825 ? 39.432 19.748 -7.276 1.00 96.44 825 CYS A O 1
ATOM 6090 N N . LEU A 1 826 ? 37.302 20.391 -7.673 1.00 95.94 826 LEU A N 1
ATOM 6091 C CA . LEU A 1 826 ? 36.793 19.050 -7.989 1.00 95.94 826 LEU A CA 1
ATOM 6092 C C . LEU A 1 826 ? 37.505 18.434 -9.195 1.00 95.94 826 LEU A C 1
ATOM 6094 O O . LEU A 1 826 ? 37.848 17.255 -9.169 1.00 95.94 826 LEU A O 1
ATOM 6098 N N . GLN A 1 827 ? 37.753 19.231 -10.232 1.00 93.38 827 GLN A N 1
ATOM 6099 C CA . GLN A 1 827 ? 38.473 18.789 -11.426 1.00 93.38 827 GLN A CA 1
ATOM 6100 C C . GLN A 1 827 ? 39.937 18.465 -11.120 1.00 93.38 827 GLN A C 1
ATOM 6102 O O . GLN A 1 827 ? 40.463 17.474 -11.620 1.00 93.38 827 GLN A O 1
ATOM 6107 N N . ALA A 1 828 ? 40.587 19.269 -10.275 1.00 94.94 828 ALA A N 1
ATOM 6108 C CA . ALA A 1 828 ? 41.962 19.026 -9.857 1.00 94.94 828 ALA A CA 1
ATOM 6109 C C . ALA A 1 828 ? 42.092 17.847 -8.872 1.00 94.94 828 ALA A C 1
ATOM 6111 O O . ALA A 1 828 ? 43.132 17.195 -8.836 1.00 94.94 828 ALA A O 1
ATOM 6112 N N . ASN A 1 829 ? 41.054 17.563 -8.075 1.00 94.56 829 ASN A N 1
ATOM 6113 C CA . ASN A 1 829 ? 41.099 16.593 -6.978 1.00 94.56 829 ASN A CA 1
ATOM 6114 C C . ASN A 1 829 ? 39.836 15.708 -6.924 1.00 94.56 829 ASN A C 1
ATOM 6116 O O . ASN A 1 829 ? 39.111 15.728 -5.924 1.00 94.56 829 ASN A O 1
ATOM 6120 N N . PRO A 1 830 ? 39.563 14.882 -7.950 1.00 90.00 830 PRO A N 1
ATOM 6121 C CA . PRO A 1 830 ? 38.313 14.122 -8.039 1.00 90.00 830 PRO A CA 1
ATOM 6122 C C . PRO A 1 830 ? 38.114 13.130 -6.879 1.00 90.00 830 PRO A C 1
ATOM 6124 O O . PRO A 1 830 ? 36.987 12.896 -6.452 1.00 90.00 830 PRO A O 1
ATOM 6127 N N . ALA A 1 831 ? 39.200 12.590 -6.312 1.00 90.94 831 ALA A N 1
ATOM 6128 C CA . ALA A 1 831 ? 39.148 11.693 -5.153 1.00 90.94 831 ALA A CA 1
ATOM 6129 C C . ALA A 1 831 ? 38.841 12.412 -3.823 1.00 90.94 831 ALA A C 1
ATOM 6131 O O . ALA A 1 831 ? 38.502 11.764 -2.835 1.00 90.94 831 ALA A O 1
ATOM 6132 N N . ALA A 1 832 ? 38.953 13.743 -3.784 1.00 92.88 832 ALA A N 1
ATOM 6133 C CA . ALA A 1 832 ? 38.777 14.560 -2.587 1.00 92.88 832 ALA A CA 1
ATOM 6134 C C . ALA A 1 832 ? 37.552 15.481 -2.699 1.00 92.88 832 ALA A C 1
ATOM 6136 O O . ALA A 1 832 ? 37.569 16.609 -2.204 1.00 92.88 832 ALA A O 1
ATOM 6137 N N . ALA A 1 833 ? 36.471 14.998 -3.322 1.00 91.88 833 ALA A N 1
ATOM 6138 C CA . ALA A 1 833 ? 35.265 15.789 -3.560 1.00 91.88 833 ALA A CA 1
ATOM 6139 C C . ALA A 1 833 ? 34.743 16.484 -2.290 1.00 91.88 833 ALA A C 1
ATOM 6141 O O . ALA A 1 833 ? 34.449 17.681 -2.326 1.00 91.88 833 ALA A O 1
ATOM 6142 N N . TRP A 1 834 ? 34.735 15.772 -1.151 1.00 93.12 834 TRP A N 1
ATOM 6143 C CA . TRP A 1 834 ? 34.340 16.325 0.151 1.00 93.12 834 TRP A CA 1
ATOM 6144 C C . TRP A 1 834 ? 35.149 17.554 0.558 1.00 93.12 834 TRP A C 1
ATOM 6146 O O . TRP A 1 834 ? 34.574 18.535 1.028 1.00 93.12 834 TRP A O 1
ATOM 6156 N N . ALA A 1 835 ? 36.466 17.539 0.352 1.00 94.75 835 ALA A N 1
ATOM 6157 C CA . ALA A 1 835 ? 37.320 18.672 0.691 1.00 94.75 835 ALA A CA 1
ATOM 6158 C C . ALA A 1 835 ? 36.972 19.909 -0.154 1.00 94.75 835 ALA A C 1
ATOM 6160 O O . ALA A 1 835 ? 36.926 21.017 0.373 1.00 94.75 835 ALA A O 1
ATOM 6161 N N . CYS A 1 836 ? 36.644 19.723 -1.434 1.00 95.50 836 CYS A N 1
ATOM 6162 C CA . CYS A 1 836 ? 36.348 20.829 -2.343 1.00 95.50 836 CYS A CA 1
ATOM 6163 C C . CYS A 1 836 ? 35.028 21.541 -2.021 1.00 95.50 836 CYS A C 1
ATOM 6165 O O . CYS A 1 836 ? 35.013 22.752 -1.817 1.00 95.50 836 CYS A O 1
ATOM 6167 N N . TYR A 1 837 ? 33.904 20.830 -1.894 1.00 93.38 837 TYR A N 1
ATOM 6168 C CA . TYR A 1 837 ? 32.641 21.517 -1.578 1.00 93.38 837 TYR A CA 1
ATOM 6169 C C . TYR A 1 837 ? 32.479 21.859 -0.088 1.00 93.38 837 TYR A C 1
ATOM 6171 O O . TYR A 1 837 ? 31.486 22.492 0.275 1.00 93.38 837 TYR A O 1
ATOM 6179 N N . SER A 1 838 ? 33.417 21.464 0.785 1.00 92.81 838 SER A N 1
ATOM 6180 C CA . SER A 1 838 ? 33.475 21.933 2.179 1.00 92.81 838 SER A CA 1
ATOM 6181 C C . SER A 1 838 ? 34.400 23.122 2.426 1.00 92.81 838 SER A C 1
ATOM 6183 O O . SER A 1 838 ? 34.271 23.755 3.478 1.00 92.81 838 SER A O 1
ATOM 6185 N N . ALA A 1 839 ? 35.262 23.456 1.463 1.00 94.75 839 ALA A N 1
ATOM 6186 C CA . ALA A 1 839 ? 36.156 24.603 1.531 1.00 94.75 839 ALA A CA 1
ATOM 6187 C C . ALA A 1 839 ? 35.403 25.950 1.529 1.00 94.75 839 ALA A C 1
ATOM 6189 O O . ALA A 1 839 ? 34.183 26.030 1.398 1.00 94.75 839 ALA A O 1
ATOM 6190 N N . SER A 1 840 ? 36.145 27.040 1.715 1.00 94.88 840 SER A N 1
ATOM 6191 C CA . SER A 1 840 ? 35.642 28.404 1.542 1.00 94.88 840 SER A CA 1
ATOM 6192 C C . SER A 1 840 ? 36.418 29.077 0.417 1.00 94.88 840 SER A C 1
ATOM 6194 O O . SER A 1 840 ? 37.647 29.090 0.446 1.00 94.88 840 SER A O 1
ATOM 6196 N N . TYR A 1 841 ? 35.705 29.648 -0.556 1.00 95.69 841 TYR A N 1
ATOM 6197 C CA . TYR A 1 841 ? 36.296 30.313 -1.725 1.00 95.69 841 TYR A CA 1
ATOM 6198 C C . TYR A 1 841 ? 36.111 31.837 -1.720 1.00 95.69 841 TYR A C 1
ATOM 6200 O O . TYR A 1 841 ? 36.573 32.521 -2.634 1.00 95.69 841 TYR A O 1
ATOM 6208 N N . ALA A 1 842 ? 35.493 32.392 -0.672 1.00 92.00 842 ALA A N 1
ATOM 6209 C CA . ALA A 1 842 ? 35.161 33.814 -0.579 1.00 92.00 842 ALA A CA 1
ATOM 6210 C C . ALA A 1 842 ? 36.387 34.739 -0.728 1.00 92.00 842 ALA A C 1
ATOM 6212 O O . ALA A 1 842 ? 36.299 35.806 -1.337 1.00 92.00 842 ALA A O 1
ATOM 6213 N N . ALA A 1 843 ? 37.551 34.327 -0.210 1.00 90.81 843 ALA A N 1
ATOM 6214 C CA . ALA A 1 843 ? 38.793 35.098 -0.300 1.00 90.81 843 ALA A CA 1
ATOM 6215 C C . ALA A 1 843 ? 39.345 35.188 -1.736 1.00 90.81 843 ALA A C 1
ATOM 6217 O O . ALA A 1 843 ? 39.896 36.217 -2.114 1.00 90.81 843 ALA A O 1
ATOM 6218 N N . SER A 1 844 ? 39.148 34.151 -2.556 1.00 90.81 844 SER A N 1
ATOM 6219 C CA . SER A 1 844 ? 39.586 34.139 -3.959 1.00 90.81 844 SER A CA 1
ATOM 6220 C C . SER A 1 844 ? 38.658 34.949 -4.872 1.00 90.81 844 SER A C 1
ATOM 6222 O O . SER A 1 844 ? 39.060 35.345 -5.962 1.00 90.81 844 SER A O 1
ATOM 6224 N N . CYS A 1 845 ? 37.430 35.226 -4.423 1.00 91.94 845 CYS A N 1
ATOM 6225 C CA . CYS A 1 845 ? 36.387 35.889 -5.211 1.00 91.94 845 CYS A CA 1
ATOM 6226 C C . CYS A 1 845 ? 36.119 37.351 -4.814 1.00 91.94 845 CYS A C 1
ATOM 6228 O O . CYS A 1 845 ? 35.355 38.043 -5.485 1.00 91.94 845 CYS A O 1
ATOM 6230 N N . SER A 1 846 ? 36.757 37.859 -3.756 1.00 80.56 846 SER A N 1
ATOM 6231 C CA . SER A 1 846 ? 36.549 39.222 -3.242 1.00 80.56 846 SER A CA 1
ATOM 6232 C C . SER A 1 846 ? 37.368 40.310 -3.960 1.00 80.56 846 SER A C 1
ATOM 6234 O O . SER A 1 846 ? 37.114 41.498 -3.762 1.00 80.56 846 SER A O 1
ATOM 6236 N N . ALA A 1 847 ? 38.287 39.948 -4.863 1.00 63.38 847 ALA A N 1
ATOM 6237 C CA . ALA A 1 847 ? 39.148 40.905 -5.572 1.00 63.38 847 ALA A CA 1
ATOM 6238 C C . ALA A 1 847 ? 38.478 41.645 -6.754 1.00 63.38 847 ALA A C 1
ATOM 6240 O O . ALA A 1 847 ? 39.056 42.590 -7.290 1.00 63.38 847 ALA A O 1
ATOM 6241 N N . ALA A 1 848 ? 37.262 41.268 -7.165 1.00 56.66 848 ALA A N 1
ATOM 6242 C CA . ALA A 1 848 ? 36.614 41.841 -8.352 1.00 56.66 848 ALA A CA 1
ATOM 6243 C C . ALA A 1 848 ? 35.803 43.135 -8.095 1.00 56.66 848 ALA A C 1
ATOM 6245 O O . ALA A 1 848 ? 35.312 43.749 -9.040 1.00 56.66 848 ALA A O 1
ATOM 6246 N N . GLY A 1 849 ? 35.674 43.593 -6.843 1.00 56.28 849 GLY A N 1
ATOM 6247 C CA . GLY A 1 849 ? 34.847 44.752 -6.474 1.00 56.28 849 GLY A CA 1
ATOM 6248 C C . GLY A 1 849 ? 35.630 45.882 -5.806 1.00 56.28 849 GLY A C 1
ATOM 6249 O O . GLY A 1 849 ? 35.441 46.130 -4.619 1.00 56.28 849 GLY A O 1
ATOM 6250 N N . GLY A 1 850 ? 36.514 46.570 -6.543 1.00 42.66 850 GLY A N 1
ATOM 6251 C CA . GLY A 1 850 ? 37.421 47.546 -5.925 1.00 42.66 850 GLY A CA 1
ATOM 6252 C C . GLY A 1 850 ? 38.063 48.628 -6.799 1.00 42.66 850 GLY A C 1
ATOM 6253 O O . GLY A 1 850 ? 39.106 49.138 -6.408 1.00 42.66 850 GLY A O 1
ATOM 6254 N N . ARG A 1 851 ? 37.474 49.055 -7.927 1.00 40.22 851 ARG A N 1
ATOM 6255 C CA . ARG A 1 851 ? 37.686 50.440 -8.407 1.00 40.22 851 ARG A CA 1
ATOM 6256 C C . ARG A 1 851 ? 36.479 51.278 -8.008 1.00 40.22 851 ARG A C 1
ATOM 6258 O O . ARG A 1 851 ? 35.488 51.340 -8.726 1.00 40.22 851 ARG A O 1
ATOM 6265 N N . ARG A 1 852 ? 36.572 51.921 -6.840 1.00 43.72 852 ARG A N 1
ATOM 6266 C CA . ARG A 1 852 ? 35.704 53.053 -6.499 1.00 43.72 852 ARG A CA 1
ATOM 6267 C C . ARG A 1 852 ? 35.995 54.184 -7.489 1.00 43.72 852 ARG A C 1
ATOM 6269 O O . ARG A 1 852 ? 37.132 54.646 -7.567 1.00 43.72 852 ARG A O 1
ATOM 6276 N N . LEU A 1 853 ? 34.975 54.627 -8.220 1.00 40.31 853 LEU A N 1
ATOM 6277 C CA . LEU A 1 853 ? 34.955 55.967 -8.801 1.00 40.31 853 LEU A CA 1
ATOM 6278 C C . LEU A 1 853 ? 35.126 56.967 -7.649 1.00 40.31 853 LEU A C 1
ATOM 6280 O O . LEU A 1 853 ? 34.359 56.935 -6.687 1.00 40.31 853 LEU A O 1
ATOM 6284 N N . ARG A 1 854 ? 36.164 57.806 -7.729 1.00 40.97 854 ARG A N 1
ATOM 6285 C CA . ARG A 1 854 ? 36.251 59.029 -6.928 1.00 40.97 854 ARG A CA 1
ATOM 6286 C C . ARG A 1 854 ? 35.200 59.997 -7.474 1.00 40.97 854 ARG A C 1
ATOM 6288 O O . ARG A 1 854 ? 35.288 60.368 -8.643 1.00 40.97 854 ARG A O 1
ATOM 6295 N N . VAL A 1 855 ? 34.246 60.367 -6.626 1.00 41.34 855 VAL A N 1
ATOM 6296 C CA . VAL A 1 855 ? 33.556 61.662 -6.656 1.00 41.34 855 VAL A CA 1
ATOM 6297 C C . VAL A 1 855 ? 33.968 62.378 -5.385 1.00 41.34 855 VAL A C 1
ATOM 6299 O O . VAL A 1 855 ? 33.955 61.696 -4.332 1.00 41.34 855 VAL A O 1
#

Mean predicted aligned error: 21.72 Å

Radius of gyration: 38.76 Å; Cα contacts (8 Å, |Δi|>4): 1518; chains: 1; bounding box: 100×120×110 Å

Solvent-accessible surface area (backbone atoms only — not comparable to full-atom values): 47486 Å² total; per-residue (Å²): 116,74,70,64,57,55,55,51,54,54,50,51,52,52,51,51,54,52,53,56,69,72,63,64,76,82,80,75,61,28,36,36,40,58,35,70,51,9,52,52,45,49,31,32,78,67,75,76,31,88,63,35,34,46,31,39,14,19,83,85,66,40,81,41,40,76,44,5,31,58,32,83,87,45,79,85,61,56,55,66,78,57,78,87,66,66,61,49,75,66,58,58,48,39,74,46,74,37,29,34,40,32,84,38,73,45,29,19,42,30,37,45,25,37,26,53,46,47,69,96,65,64,43,62,69,51,37,67,35,76,74,22,39,28,26,30,53,49,94,51,73,79,50,32,66,12,40,61,47,71,39,50,81,79,50,38,71,46,72,46,39,31,26,40,31,67,93,57,72,24,87,83,17,26,38,39,32,44,38,36,37,30,17,76,71,20,11,56,71,67,60,85,90,51,48,65,44,82,91,56,48,50,45,28,69,66,52,96,48,52,72,47,90,68,52,73,47,66,23,43,33,33,22,32,35,31,36,30,38,57,83,76,86,88,72,98,79,74,96,72,95,88,77,83,82,83,81,70,59,63,64,44,20,50,54,33,26,51,49,27,49,74,71,74,36,68,88,45,27,68,56,34,31,53,21,13,61,64,35,92,74,20,54,32,41,37,45,56,70,65,73,96,72,81,64,87,52,63,61,41,51,50,35,20,32,51,34,16,39,73,74,40,59,10,66,59,25,34,54,34,38,74,72,33,92,44,51,66,47,23,51,50,47,42,51,28,45,71,58,28,57,90,90,43,44,70,26,52,57,51,21,50,65,45,21,59,91,43,66,66,36,39,56,53,31,46,57,34,38,54,68,75,35,58,31,70,37,35,19,45,33,34,51,71,43,93,49,66,70,59,33,51,55,40,43,55,45,31,72,77,36,72,60,69,47,37,51,71,55,61,81,57,81,86,68,87,90,82,85,87,84,84,76,100,77,76,94,55,86,84,51,29,42,27,30,69,80,73,42,81,44,50,71,34,11,24,27,68,76,43,89,76,67,54,63,47,60,79,62,83,86,64,68,81,46,83,46,42,31,48,39,73,45,81,46,78,46,78,44,96,71,74,44,28,18,44,30,39,45,25,30,28,66,46,57,67,95,65,63,44,65,69,51,35,67,36,77,74,28,38,28,25,30,55,50,95,49,77,79,50,32,65,16,44,53,48,73,36,44,73,84,48,39,66,45,77,50,40,31,26,42,31,69,91,52,54,18,84,90,32,24,41,39,29,44,41,34,39,31,16,77,69,19,9,58,62,63,58,86,94,51,48,62,39,84,91,58,48,41,46,27,66,57,53,91,46,53,66,43,89,71,50,75,39,61,23,46,46,40,27,38,62,46,41,28,28,21,37,55,76,82,72,64,79,77,76,78,76,77,77,77,78,78,78,76,80,78,78,80,79,81,84,79,80,81,84,82,82,84,81,85,84,81,86,81,86,81,86,85,83,89,82,84,84,85,84,88,86,84,89,91,85,84,88,83,81,78,92,70,79,81,62,85,83,72,59,82,49,72,40,29,54,47,20,42,53,31,18,53,75,65,73,36,65,87,46,22,64,60,30,28,58,26,12,66,74,39,98,71,12,56,35,24,37,48,37,44,38,84,94,44,58,58,90,52,63,54,26,46,53,38,19,24,54,32,21,61,72,68,43,57,29,68,57,24,32,54,30,38,66,63,38,90,39,34,68,50,20,48,43,35,44,50,11,56,74,51,19,50,87,89,40,45,64,20,34,56,44,11,49,59,37,19,55,92,39,62,64,25,23,50,51,20,19,53,37,21,26,69,62,44,64,34,65,54,31,19,43,18,21,47,73,40,93,48,45,61,33,21,44,54,24,46,52,41,31,73,76,33,68,92,44,42,69,60,31,61,67,57,84,43,64,81,82,52,59,78,81,79,76,84,76,80,87,129

Foldseek 3Di:
DVVVVVVVVVVVVVVVVVVVVVQDDPPQWWKAFPPLNFQLNVCCVVVNHVRSRQLWDFDPLDDAFQASPPGPPDNPDDSLPDADDASEADDAQDKDWTKMATPDALKAKKWKFKALDASNPDGPVRRPDPLGTKFFPDPDPLRGRAGIDIDALLDRMDITMITHGHPRFHQNWMKMKMKGWGQNAAFEADDPPRSDNPVPHRAGNVDGHHHDLPPRSRTIMGITIGIYHYDDDDDPPDDDPDDDPPPQQDPLLVVQLVLCVVLVNNVCSVLLSLLLNLDSVSVLSVLLRPDDPPPVDPLLSSLLSVLSSVVARSVLLNLQSVLDPGSVSSVLLSVLCVQADPVCSVLSSLLSVLLPPDPLLNVLLSVQSSLVADSVLSSLLSNPDDDSVSSNVLSVVCSVPSPSCSSVPNVVVPDDDDFDDDDDPDPDPQLLFDADQQDDADQAGWNPSDVVIDDPLPDDRDAPEEAAAQDKDKDKDAAPDALKFKKWKFKALDDSVPDDPVRRPDPQGTKAFPDPDPLRGRAGMDIGAQPDRMDITMITGGHPDFHQVKMKIKIKTWGANAFFEADDVPHRDRPVPHRAGNNDGHHYDPPGSSRTTMHMRIGIHGYHYPVNDDDDPDDPDPDDDDDDDDPDDDDDDDDDDDDDDDDDDDDDDDDDDDDDDDDDDDDDDDDDLVPQPDPLLVLLCVLCVVLVHNVCSSLLSVLLVLDPRSVLSSLLSDPPQSDPAVLLSSLSSVLVSVVQDSSQSSLLSNLAPGNVSSNLLSLLSVQADPVLNVLSSLLSVQLPPDSLLSSLLSVLRSPVQDSVLSSLLNNPDPDSVSSNQLSVCCVVCVVPSVCSSVDGCCVVVVPPPDDDDDD

Sequence (855 aa):
MRSRQCLAAAWVACVLALCLAISLPAVRAHGFLQWPVSRNYAAHLNNEYWCHHCGQGGGQWKQPGVCGDPFQDNPAINFTTRFYGYRANLTEGQELDVTIYISTNHGGRMSLRVCPLARGQISHACFALPQNQLRRVSSNPEYSGKLYQYLRPSDQVVTSRWRLPAGVSCPDGCVLQWWWLGFQHCALPCEAGSGEVASECGRNLLFNVPMCTGGPLQTEQFNNYFTLSPLHGIDCSMRSPLADPSACSSYSCQQCSANALAAGKPSLDPPCRSCAAALADGWACYNCLAAPLATTNDVVLRGCLTCAADGVNGWACRECAKAALSPADNSNCATCHRRASAANSWGCLNCFTAAGSSEPKRAVCLGCVGANAEPWACGQCAARYASACEAEQCVACLQANPAAACAQGQGLSLCFPAPARLRNEYYCPHCGQGGGQWKQPDVCGNPFQDNPPINFTTRFYGYVANLTEAQEIDITISINTNHGGRMALRLCPLARDQISHACFALPQNQLRRVSTNPEYDGKLYQYVKSSDVIIASRWRLPAGVSCPDGCVLQWWWSAFQFCALPCQPGSDDVASECGRNLVFPVDTCTGGPLQTEQFNNCADVMIARADGAPLAPSPPPPSPSPPPPPPSLPAPPSPPPASPRPSPPPPKPSRPPTPPSSPPPPPSPLADPSACSSYSCQQCSANALAAGKPSLDPPCRSCAAALADGWACYNCLAAPLATTNEDVLRGCFTCAADGVNGWACRECAKAALSGPDHANCATCYKRASAANNWGCLNCQTAAGSSEPKRAVCLGCVGANAEPWACGQCAARYASACEAEQCVACLQANPAAAWACYSASYAASCSAAGGRRLRV

Nearest PDB structures (foldseek):
  5msz-assembly1_A  TM=6.842E-01  e=1.452E-06  Thermobia domestica
  7sqc-assembly1_X3  TM=3.128E-01  e=2.368E+00  Chlamydomonas reinhardtii

InterPro domains:
  IPR052282 Starch-active lytic polysaccharide monooxygenase [PTHR36575] (15-198)

Organism: NCBI:txid47281

pLDDT: mean 78.74, std 17.78, range [26.39, 98.31]

Secondary structure (DSSP, 8-state):
-HHHHHHHHHHHHHHHHHHHHH-------EEEEEETT-HHHHHHHTTS-S-TT--EE-TTSPPPPTTSPSBTTBTT--TTT------EE--TT-EEEEEEEEEE----EEEEEEE-S-GGG--HHHHHSGGGB-EEE-SSTTTTT-S-EEPPTT-SEEEEEEEPPTT---TT-EEEEEEEEE-SS-BPPPPTTS---TTTTTS-SSS--PBPSSGGGGSEEEEEEEEEEP-------S--S---GGGSSSHHHHHHHHHHHHTT-GGGHHHHHHHHHHSSS-HHHHHTTSSS---S-HHHHHHHHHHHHTT--HHHHHHHHHH-SSHHHHHHHHHHHHHS-GGGHHHHHHHHHHTTT-HHHHHHHHHHHTTT--HHHHHHHHHH-SSHHHHHHHHHHHHH--STTTTTTGGGTTS---PPPPPS--S-TT--B--STT-PPPTT---TTSSS---TTT-----SEEEETT-EEEEEEE-SS----EEEEEEE-S-GGG--HHHHHSGGGB-EEE-SSTTTTT-S-EEPPTT-SEEEEEEEPPTT--EEEEEEEEEEEE--SSEEPPPPTTS---TTTTTS-SSS--EEPSSGGGGS-EEEEEEEEEEE-TT-PPPPPPPPPPPPPPPPPPPPPPPPPPPPPPPPPPPPPPPPPPPPPPPPP--------S--GGG--SHHHHHHHHHHHHTT-GGGHHHHHHHHHHSSS-HHHHTTTSTT---S-HHHHHHHHHHHHTT--HHHHHHHHHH-SSHHHHHHHHHHHHHS-TTTHHHHHHHHHHTTT-HHHHHHHHHHHHTT--HHHHHHHHHH-SSHHHHHHHHHHHHH-GGGHHHHHHS--HHHHGGGS--PPP-